Protein AF-0000000084924420 (afdb_homodimer)

Radius of gyration: 28.06 Å; Cα contacts (8 Å, |Δi|>4): 2067; chains: 2; bounding box: 73×85×57 Å

Sequence (838 aa):
MILTEQNGKTCLRNICFEELAARYGTPFYLYDLDKVKEKCAAVRKAFGDSLELLYAVKANPNRELLAAMRGEVDGLDIASAGELERALETGYDAGCISFAGPGKTRDELRRSLEAGVGCISVESLRELNDLRDLVRAGSHRAYILVRVNPQLLIRDFAVKMGGKASQFGIDEEELPSALDFIKANADAFDFKGIHIYAGTQCLNEEALAQNLANTLAIAARITTDYGMECRVINIGGGLGVSYYEEHPGLDLDKLALLFRAEFDRYREATGTKPRILLELGRFLVAEAGIYVTRVVSEKLSRGEQFYVLDGGMNHHLSASGNLGMTIRKNYLVRNLSRPGAERIICTLVGPLCTPLDLMGKGVTVEVPEVGDLVGFLNSGSYGYSASPLLFLGHGEPCELLVEGKDVRPCRLMGEMGSRMILTEQNGKTCLRNICFEELAARYGTPFYLYDLDKVKEKCAAVRKAFGDSLELLYAVKANPNRELLAAMRGEVDGLDIASAGELERALETGYDAGCISFAGPGKTRDELRRSLEAGVGCISVESLRELNDLRDLVRAGSHRAYILVRVNPQLLIRDFAVKMGGKASQFGIDEEELPSALDFIKANADAFDFKGIHIYAGTQCLNEEALAQNLANTLAIAARITTDYGMECRVINIGGGLGVSYYEEHPGLDLDKLALLFRAEFDRYREATGTKPRILLELGRFLVAEAGIYVTRVVSEKLSRGEQFYVLDGGMNHHLSASGNLGMTIRKNYLVRNLSRPGAERIICTLVGPLCTPLDLMGKGVTVEVPEVGDLVGFLNSGSYGYSASPLLFLGHGEPCELLVEGKDVRPCRLMGEMGSR

Nearest PDB structures (foldseek):
  1twi-assembly1_A  TM=9.192E-01  e=1.512E-38  Methanocaldococcus jannaschii
  1tuf-assembly1_A  TM=9.210E-01  e=4.142E-37  Methanocaldococcus jannaschii
  3c5q-assembly1_A-2  TM=9.259E-01  e=2.559E-37  unclassified
  2o0t-assembly2_D  TM=9.088E-01  e=4.808E-35  Mycobacterium tuberculosis H37Rv
  4xg1-assembly2_D  TM=8.811E-01  e=2.038E-34  Psychromonas ingrahamii 37

Secondary structure (DSSP, 8-state):
--EEEETTEEEETTEEHHHHHHHH-SSEEEEEHHHHHHHHHHHHHHHGGGSEEEEEGGG---HHHHHHTBTTBSEEEESSHHHHHHHHHTT--GGGEEE--TT--HHHHHHHHHHT-SEEEE-SHHHHHHHHHHHHTTPPPEEEEEEEE-SPPPTTSSEE-SSSS-SSSEEGGGHHHHHHHHHHTTTTEEEEEEE---EE-B--HHHHHHHHHHHHHHHHHHHHHH----SEEE----B----STT-----HHHHHHHHHHHHHHHHHHHS--PEEEEEESHHHHGGGEEEEEEEEEEEEETTEEEEEES--TTT-TGGGTTTT-SS--PPPEEESSSTTPPEEEEEEE-SSSSTT-EEEEEEEEEPP-TT-EEEESS-SSSSGGGS-TTGGGPPPPEEEEEETTEEEEEE-TT--S--/---EEETTEEEETTEEHHHHHHHH-SSEEEEEHHHHHHHHHHHHHHHGGGSEEEEEGGG---HHHHHHTBTTBSEEEESSHHHHHHHHHTT--GGGEEE--TT--HHHHHHHHHHT-SEEEE-SHHHHHHHHHHHHTTPPPEEEEEEEE-SPPPTTSSEE-SSSS-SSSEEGGGHHHHHHHHHHTTTTEEEEEEE---EE-B--HHHHHHHHHHHHHHHHHHHHHH----SEEE----B----STT-----HHHHHHHHHHHHHHHHHHHS--PEEEEEESHHHHGGGEEEEEEEEEEEEETTEEEEEES--TTT-TGGGT-SS-SS--PPPEEESSSTTPPEEEEEEE-SSSSTT-EEEEEEEEEPP-TT-EEEESS-SSSSGGGS-TTGGGPPPPEEEEEETTEEEEEE-TT--S--

Structure (mmCIF, N/CA/C/O backbone):
data_AF-0000000084924420-model_v1
#
loop_
_entity.id
_entity.type
_entity.pdbx_description
1 polymer 'Decarboxylase, BtrK-related protein'
#
loop_
_atom_site.group_PDB
_atom_site.id
_atom_site.type_symbol
_atom_site.label_atom_id
_atom_site.label_alt_id
_atom_site.label_comp_id
_atom_site.label_asym_id
_atom_site.label_entity_id
_atom_site.label_seq_id
_atom_site.pdbx_PDB_ins_code
_atom_site.Cartn_x
_atom_site.Cartn_y
_atom_site.Cartn_z
_atom_site.occupancy
_atom_site.B_iso_or_equiv
_atom_site.auth_seq_id
_atom_site.auth_comp_id
_atom_site.auth_asym_id
_atom_site.auth_atom_id
_atom_site.pdbx_PDB_model_num
ATOM 1 N N . MET A 1 1 ? -23.094 6.566 7.324 1 85.88 1 MET A N 1
ATOM 2 C CA . MET A 1 1 ? -24.031 6.391 6.223 1 85.88 1 MET A CA 1
ATOM 3 C C . MET A 1 1 ? -25.25 5.609 6.672 1 85.88 1 MET A C 1
ATOM 5 O O . MET A 1 1 ? -25.125 4.586 7.348 1 85.88 1 MET A O 1
ATOM 9 N N . ILE A 1 2 ? -26.406 6.219 6.387 1 85.69 2 ILE A N 1
ATOM 10 C CA . ILE A 1 2 ? -27.641 5.527 6.746 1 85.69 2 ILE A CA 1
ATOM 11 C C . ILE A 1 2 ? -28.141 4.711 5.559 1 85.69 2 ILE A C 1
ATOM 13 O O . ILE A 1 2 ? -28.562 5.27 4.539 1 85.69 2 ILE A O 1
ATOM 17 N N . LEU A 1 3 ? -28.047 3.426 5.742 1 92.88 3 LEU A N 1
ATOM 18 C CA . LEU A 1 3 ? -28.484 2.516 4.695 1 92.88 3 LEU A CA 1
ATOM 19 C C . LEU A 1 3 ? -29.906 2.033 4.957 1 92.88 3 LEU A C 1
ATOM 21 O O . LEU A 1 3 ? -30.297 1.835 6.109 1 92.88 3 LEU A O 1
ATOM 25 N N . THR A 1 4 ? -30.656 1.989 3.922 1 93.12 4 THR A N 1
ATOM 26 C CA . THR A 1 4 ? -32.031 1.531 4.023 1 93.12 4 THR A CA 1
ATOM 27 C C . THR A 1 4 ? -32.281 0.308 3.143 1 93.12 4 THR A C 1
ATOM 29 O O . THR A 1 4 ? -31.438 -0.006 2.279 1 93.12 4 THR A O 1
ATOM 32 N N . GLU A 1 5 ? -33.312 -0.386 3.482 1 93.44 5 GLU A N 1
ATOM 33 C CA . GLU A 1 5 ? -33.688 -1.537 2.676 1 93.44 5 GLU A CA 1
ATOM 34 C C . GLU A 1 5 ? -34.906 -1.211 1.803 1 93.44 5 GLU A C 1
ATOM 36 O O . GLU A 1 5 ? -35.875 -0.63 2.277 1 93.44 5 GLU A O 1
ATOM 41 N N . GLN A 1 6 ? -34.75 -1.43 0.55 1 91.56 6 GLN A N 1
ATOM 42 C CA . GLN A 1 6 ? -35.844 -1.287 -0.403 1 91.56 6 GLN A CA 1
ATOM 43 C C . GLN A 1 6 ? -35.969 -2.523 -1.288 1 91.56 6 GLN A C 1
ATOM 45 O O . GLN A 1 6 ? -35.062 -2.844 -2.049 1 91.56 6 GLN A O 1
ATOM 50 N N . ASN A 1 7 ? -37.094 -3.207 -1.279 1 89.94 7 ASN A N 1
ATOM 51 C CA . ASN A 1 7 ? -37.375 -4.391 -2.092 1 89.94 7 ASN A CA 1
ATOM 52 C C . ASN A 1 7 ? -36.281 -5.453 -1.899 1 89.94 7 ASN A C 1
ATOM 54 O O . ASN A 1 7 ? -35.781 -6 -2.873 1 89.94 7 ASN A O 1
ATOM 58 N N . GLY A 1 8 ? -35.844 -5.59 -0.694 1 90.19 8 GLY A N 1
ATOM 59 C CA . GLY A 1 8 ? -34.906 -6.648 -0.356 1 90.19 8 GLY A CA 1
ATOM 60 C C . GLY A 1 8 ? -33.469 -6.305 -0.718 1 90.19 8 GLY A C 1
ATOM 61 O O . GLY A 1 8 ? -32.594 -7.184 -0.737 1 90.19 8 GLY A O 1
ATOM 62 N N . LYS A 1 9 ? -33.281 -5.047 -1.091 1 92.94 9 LYS A N 1
ATOM 63 C CA . LYS A 1 9 ? -31.922 -4.586 -1.437 1 92.94 9 LYS A CA 1
ATOM 64 C C . LYS A 1 9 ? -31.516 -3.4 -0.57 1 92.94 9 LYS A C 1
ATOM 66 O O . LYS A 1 9 ? -32.344 -2.621 -0.13 1 92.94 9 LYS A O 1
ATOM 71 N N . THR A 1 10 ? -30.234 -3.354 -0.32 1 96.88 10 THR A N 1
ATOM 72 C CA . THR A 1 10 ? -29.719 -2.24 0.474 1 96.88 10 THR A CA 1
ATOM 73 C C . THR A 1 10 ? -29.516 -1.005 -0.397 1 96.88 10 THR A C 1
ATOM 75 O O . THR A 1 10 ? -28.969 -1.099 -1.495 1 96.88 10 THR A O 1
ATOM 78 N N . CYS A 1 11 ? -29.969 0.089 0.058 1 96.81 11 CYS A N 1
ATOM 79 C CA . CYS A 1 11 ? -29.891 1.344 -0.682 1 96.81 11 CYS A CA 1
ATOM 80 C C . CYS A 1 11 ? -29.406 2.479 0.213 1 96.81 11 CYS A C 1
ATOM 82 O O . CYS A 1 11 ? -29.469 2.373 1.439 1 96.81 11 CYS A O 1
ATOM 84 N N . LEU A 1 12 ? -28.766 3.396 -0.327 1 95.88 12 LEU A N 1
ATOM 85 C CA . LEU A 1 12 ? -28.547 4.715 0.264 1 95.88 12 LEU A CA 1
ATOM 86 C C . LEU A 1 12 ? -29.547 5.727 -0.287 1 95.88 12 LEU A C 1
ATOM 88 O O . LEU A 1 12 ? -29.469 6.117 -1.453 1 95.88 12 LEU A O 1
ATOM 92 N N . ARG A 1 13 ? -30.469 5.965 0.633 1 90.38 13 ARG A N 1
ATOM 93 C CA . ARG A 1 13 ? -31.641 6.727 0.201 1 90.38 13 ARG A CA 1
ATOM 94 C C . ARG A 1 13 ? -32.406 5.984 -0.891 1 90.38 13 ARG A C 1
ATOM 96 O O . ARG A 1 13 ? -33 4.938 -0.634 1 90.38 13 ARG A O 1
ATOM 103 N N . ASN A 1 14 ? -32.344 6.211 -2.146 1 88.38 14 ASN A N 1
ATOM 104 C CA . ASN A 1 14 ? -33.062 5.52 -3.221 1 88.38 14 ASN A CA 1
ATOM 105 C C . ASN A 1 14 ? -32.094 4.988 -4.273 1 88.38 14 ASN A C 1
ATOM 107 O O . ASN A 1 14 ? -32.5 4.562 -5.352 1 88.38 14 ASN A O 1
ATOM 111 N N . ILE A 1 15 ? -30.953 5.055 -3.848 1 94.06 15 ILE A N 1
ATOM 112 C CA . ILE A 1 15 ? -29.938 4.539 -4.758 1 94.06 15 ILE A CA 1
ATOM 113 C C . ILE A 1 15 ? -29.531 3.131 -4.328 1 94.06 15 ILE A C 1
ATOM 115 O O . ILE A 1 15 ? -28.797 2.961 -3.346 1 94.06 15 ILE A O 1
ATOM 119 N N . CYS A 1 16 ? -29.953 2.18 -5.105 1 96 16 CYS A N 1
ATOM 120 C CA . CYS A 1 16 ? -29.672 0.794 -4.746 1 96 16 CYS A CA 1
ATOM 121 C C . CYS A 1 16 ? -28.266 0.394 -5.172 1 96 16 CYS A C 1
ATOM 123 O O . CYS A 1 16 ? -27.875 0.627 -6.312 1 96 16 CYS A O 1
ATOM 125 N N . PHE A 1 17 ? -27.516 -0.264 -4.293 1 98 17 PHE A N 1
ATOM 126 C CA . PHE A 1 17 ? -26.141 -0.636 -4.562 1 98 17 PHE A CA 1
ATOM 127 C C . PHE A 1 17 ? -26.047 -1.618 -5.723 1 98 17 PHE A C 1
ATOM 129 O O . PHE A 1 17 ? -25.094 -1.595 -6.496 1 98 17 PHE A O 1
ATOM 136 N N . GLU A 1 18 ? -27.031 -2.494 -5.883 1 97.62 18 GLU A N 1
ATOM 137 C CA . GLU A 1 18 ? -27.047 -3.436 -6.996 1 97.62 18 GLU A CA 1
ATOM 138 C C . GLU A 1 18 ? -27.109 -2.707 -8.336 1 97.62 18 GLU A C 1
ATOM 140 O O . GLU A 1 18 ? -26.516 -3.154 -9.32 1 97.62 18 GLU A O 1
ATOM 145 N N . GLU A 1 19 ? -27.859 -1.617 -8.312 1 96.12 19 GLU A N 1
ATOM 146 C CA . GLU A 1 19 ? -27.953 -0.823 -9.531 1 96.12 19 GLU A CA 1
ATOM 147 C C . GLU A 1 19 ? -26.625 -0.142 -9.852 1 96.12 19 GLU A C 1
ATOM 149 O O . GLU A 1 19 ? -26.234 -0.049 -11.016 1 96.12 19 GLU A O 1
ATOM 154 N N . LEU A 1 20 ? -25.953 0.389 -8.828 1 97.06 20 LEU A N 1
ATOM 155 C CA . LEU A 1 20 ? -24.641 0.99 -9.023 1 97.06 20 LEU A CA 1
ATOM 156 C C . LEU A 1 20 ? -23.641 -0.037 -9.555 1 97.06 20 LEU A C 1
ATOM 158 O O . LEU A 1 20 ? -22.875 0.251 -10.484 1 97.06 20 LEU A O 1
ATOM 162 N N . ALA A 1 21 ? -23.688 -1.227 -8.977 1 97.56 21 ALA A N 1
ATOM 163 C CA . ALA A 1 21 ? -22.781 -2.289 -9.398 1 97.56 21 ALA A CA 1
ATOM 164 C C . ALA A 1 21 ? -23.047 -2.689 -10.852 1 97.56 21 ALA A C 1
ATOM 166 O O . ALA A 1 21 ? -22.109 -2.998 -11.594 1 97.56 21 ALA A O 1
ATOM 167 N N . ALA A 1 22 ? -24.312 -2.76 -11.227 1 96.69 22 ALA A N 1
ATOM 168 C CA . ALA A 1 22 ? -24.672 -3.105 -12.602 1 96.69 22 ALA A CA 1
ATOM 169 C C . ALA A 1 22 ? -24.156 -2.059 -13.586 1 96.69 22 ALA A C 1
ATOM 171 O O . ALA A 1 22 ? -23.734 -2.395 -14.688 1 96.69 22 ALA A O 1
ATOM 172 N N . ARG A 1 23 ? -24.203 -0.811 -13.188 1 95.44 23 ARG A N 1
ATOM 173 C CA . ARG A 1 23 ? -23.875 0.299 -14.07 1 95.44 23 ARG A CA 1
ATOM 174 C C . ARG A 1 23 ? -22.359 0.518 -14.117 1 95.44 23 ARG A C 1
ATOM 176 O O . ARG A 1 23 ? -21.797 0.789 -15.18 1 95.44 23 ARG A O 1
ATOM 183 N N . TYR A 1 24 ? -21.625 0.399 -12.969 1 95.38 24 TYR A N 1
ATOM 184 C CA . TYR A 1 24 ? -20.25 0.852 -12.883 1 95.38 24 TYR A CA 1
ATOM 185 C C . TYR A 1 24 ? -19.297 -0.319 -12.633 1 95.38 24 TYR A C 1
ATOM 187 O O . TYR A 1 24 ? -18.078 -0.17 -12.719 1 95.38 24 TYR A O 1
ATOM 195 N N . GLY A 1 25 ? -19.875 -1.537 -12.383 1 95.62 25 GLY A N 1
ATOM 196 C CA . GLY A 1 25 ? -19.047 -2.682 -12.047 1 95.62 25 GLY A CA 1
ATOM 197 C C . GLY A 1 25 ? -18.547 -2.652 -10.617 1 95.62 25 GLY A C 1
ATOM 198 O O . GLY A 1 25 ? -18.844 -1.725 -9.867 1 95.62 25 GLY A O 1
ATOM 199 N N . THR A 1 26 ? -17.969 -3.646 -10.141 1 97.06 26 THR A N 1
ATOM 200 C CA . THR A 1 26 ? -17.281 -3.764 -8.859 1 97.06 26 THR A CA 1
ATOM 201 C C . THR A 1 26 ? -15.797 -4.074 -9.07 1 97.06 26 THR A C 1
ATOM 203 O O . THR A 1 26 ? -15.414 -4.617 -10.109 1 97.06 26 THR A O 1
ATOM 206 N N . PRO A 1 27 ? -14.984 -3.682 -8.109 1 97.69 27 PRO A N 1
ATOM 207 C CA . PRO A 1 27 ? -15.297 -2.973 -6.863 1 97.69 27 PRO A CA 1
ATOM 208 C C . PRO A 1 27 ? -15.453 -1.467 -7.066 1 97.69 27 PRO A C 1
ATOM 210 O O . PRO A 1 27 ? -15.016 -0.929 -8.086 1 97.69 27 PRO A O 1
ATOM 213 N N . PHE A 1 28 ? -16.125 -0.793 -6.145 1 98.12 28 PHE A N 1
ATOM 214 C CA . PHE A 1 28 ? -16.172 0.664 -6.203 1 98.12 28 PHE A CA 1
ATOM 215 C C . PHE A 1 28 ? -16.266 1.259 -4.805 1 98.12 28 PHE A C 1
ATOM 217 O O . PHE A 1 28 ? -16.688 0.58 -3.861 1 98.12 28 PHE A O 1
ATOM 224 N N . TYR A 1 29 ? -15.766 2.484 -4.664 1 98.25 29 TYR A N 1
ATOM 225 C CA . TYR A 1 29 ? -16.047 3.344 -3.518 1 98.25 29 TYR A CA 1
ATOM 226 C C . TYR A 1 29 ? -17.25 4.242 -3.797 1 98.25 29 TYR A C 1
ATOM 228 O O . TYR A 1 29 ? -17.406 4.754 -4.91 1 98.25 29 TYR A O 1
ATOM 236 N N . LEU A 1 30 ? -18.062 4.41 -2.846 1 97.94 30 LEU A N 1
ATOM 237 C CA . LEU A 1 30 ? -19.125 5.418 -2.889 1 97.94 30 LEU A CA 1
ATOM 238 C C . LEU A 1 30 ? -18.969 6.422 -1.754 1 97.94 30 LEU A C 1
ATOM 240 O O . LEU A 1 30 ? -18.953 6.043 -0.581 1 97.94 30 LEU A O 1
ATOM 244 N N . TYR A 1 31 ? -18.812 7.699 -2.098 1 97.69 31 TYR A N 1
ATOM 245 C CA . TYR A 1 31 ? -18.672 8.773 -1.125 1 97.69 31 TYR A CA 1
ATOM 246 C C . TYR A 1 31 ? -19.938 9.617 -1.053 1 97.69 31 TYR A C 1
ATOM 248 O O . TYR A 1 31 ? -20.391 10.156 -2.064 1 97.69 31 TYR A O 1
ATOM 256 N N . ASP A 1 32 ? -20.453 9.75 0.12 1 97.56 32 ASP A N 1
ATOM 257 C CA . ASP A 1 32 ? -21.688 10.5 0.37 1 97.56 32 ASP A CA 1
ATOM 258 C C . ASP A 1 32 ? -21.375 11.945 0.763 1 97.56 32 ASP A C 1
ATOM 260 O O . ASP A 1 32 ? -21.125 12.234 1.934 1 97.56 32 ASP A O 1
ATOM 264 N N . LEU A 1 33 ? -21.594 12.852 -0.138 1 96.56 33 LEU A N 1
ATOM 265 C CA . LEU A 1 33 ? -21.234 14.25 0.097 1 96.56 33 LEU A CA 1
ATOM 266 C C . LEU A 1 33 ? -22.156 14.875 1.137 1 96.56 33 LEU A C 1
ATOM 268 O O . LEU A 1 33 ? -21.75 15.773 1.873 1 96.56 33 LEU A O 1
ATOM 272 N N . ASP A 1 34 ? -23.391 14.414 1.189 1 96.69 34 ASP A N 1
ATOM 273 C CA . ASP A 1 34 ? -24.297 14.93 2.201 1 96.69 34 ASP A CA 1
ATOM 274 C C . ASP A 1 34 ? -23.797 14.617 3.609 1 96.69 34 ASP A C 1
ATOM 276 O O . ASP A 1 34 ? -23.906 15.445 4.512 1 96.69 34 ASP A O 1
ATOM 280 N N . LYS A 1 35 ? -23.297 13.453 3.756 1 97 35 LYS A N 1
ATOM 281 C CA . LYS A 1 35 ? -22.75 13.062 5.055 1 97 35 LYS A CA 1
ATOM 282 C C . LYS A 1 35 ? -21.516 13.898 5.406 1 97 35 LYS A C 1
ATOM 284 O O . LYS A 1 35 ? -21.328 14.273 6.566 1 97 35 LYS A O 1
ATOM 289 N N . VAL A 1 36 ? -20.656 14.172 4.461 1 97.75 36 VAL A N 1
ATOM 290 C CA . VAL A 1 36 ? -19.484 15.023 4.68 1 97.75 36 VAL A CA 1
ATOM 291 C C . VAL A 1 36 ? -19.922 16.406 5.141 1 97.75 36 VAL A C 1
ATOM 293 O O . VAL A 1 36 ? -19.406 16.938 6.121 1 97.75 36 VAL A O 1
ATOM 296 N N . LYS A 1 37 ? -20.906 16.953 4.461 1 97.25 37 LYS A N 1
ATOM 297 C CA . LYS A 1 37 ? -21.438 18.281 4.812 1 97.25 37 LYS A CA 1
ATOM 298 C C . LYS A 1 37 ? -22.047 18.266 6.211 1 97.25 37 LYS A C 1
ATOM 300 O O . LYS A 1 37 ? -21.906 19.234 6.965 1 97.25 37 LYS A O 1
ATOM 305 N N . GLU A 1 38 ? -22.719 17.188 6.477 1 97.06 38 GLU A N 1
ATOM 306 C CA . GLU A 1 38 ? -23.297 17.031 7.809 1 97.06 38 GLU A CA 1
ATOM 307 C C . GLU A 1 38 ? -22.219 17.062 8.891 1 97.06 38 GLU A C 1
ATOM 309 O O . GLU A 1 38 ? -22.391 17.688 9.93 1 97.06 38 GLU A O 1
ATOM 314 N N . LYS A 1 39 ? -21.125 16.359 8.664 1 97.19 39 LYS A N 1
ATOM 315 C CA . LYS A 1 39 ? -20.031 16.328 9.617 1 97.19 39 LYS A CA 1
ATOM 316 C C . LYS A 1 39 ? -19.406 17.703 9.789 1 97.19 39 LYS A C 1
ATOM 318 O O . LYS A 1 39 ? -19.109 18.125 10.914 1 97.19 39 LYS A O 1
ATOM 323 N N . CYS A 1 40 ? -19.203 18.391 8.703 1 97.88 40 CYS A N 1
ATOM 324 C CA . CYS A 1 40 ? -18.672 19.75 8.758 1 97.88 40 CYS A CA 1
ATOM 325 C C . CYS A 1 40 ? -19.594 20.672 9.547 1 97.88 40 CYS A C 1
ATOM 327 O O . CYS A 1 40 ? -19.141 21.438 10.391 1 97.88 40 CYS A O 1
ATOM 329 N N . ALA A 1 41 ? -20.875 20.531 9.289 1 97.56 41 ALA A N 1
ATOM 330 C CA . ALA A 1 41 ? -21.875 21.359 9.969 1 97.56 41 ALA A CA 1
ATOM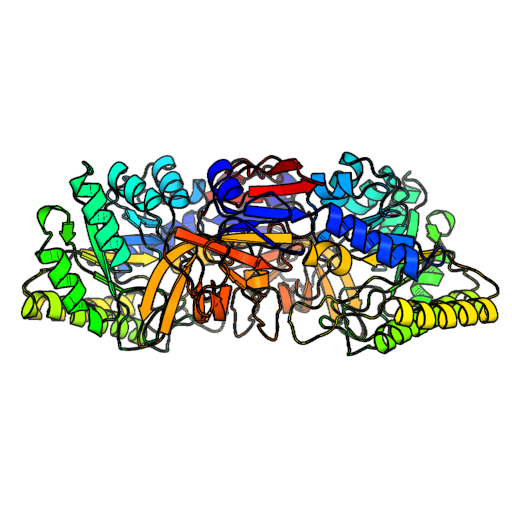 331 C C . ALA A 1 41 ? -21.875 21.078 11.469 1 97.56 41 ALA A C 1
ATOM 333 O O . ALA A 1 41 ? -22.047 22 12.273 1 97.56 41 ALA A O 1
ATOM 334 N N . ALA A 1 42 ? -21.703 19.828 11.789 1 97.12 42 ALA A N 1
ATOM 335 C CA . ALA A 1 42 ? -21.672 19.469 13.203 1 97.12 42 ALA A CA 1
ATOM 336 C C . ALA A 1 42 ? -20.484 20.125 13.914 1 97.12 42 ALA A C 1
ATOM 338 O O . ALA A 1 42 ? -20.625 20.609 15.039 1 97.12 42 ALA A O 1
ATOM 339 N N . VAL A 1 43 ? -19.344 20.141 13.305 1 97.44 43 VAL A N 1
ATOM 340 C CA . VAL A 1 43 ? -18.156 20.766 13.875 1 97.44 43 VAL A CA 1
ATOM 341 C C . VAL A 1 43 ? -18.391 22.281 14.016 1 97.44 43 VAL A C 1
ATOM 343 O O . VAL A 1 43 ? -18.094 22.859 15.062 1 97.44 43 VAL A O 1
ATOM 346 N N . ARG A 1 44 ? -18.984 22.859 13.016 1 96.62 44 ARG A N 1
ATOM 347 C CA . ARG A 1 44 ? -19.25 24.281 13.031 1 96.62 44 ARG A CA 1
ATOM 348 C C . ARG A 1 44 ? -20.234 24.641 14.141 1 96.62 44 ARG A C 1
ATOM 350 O O . ARG A 1 44 ? -20.078 25.656 14.812 1 96.62 44 ARG A O 1
ATOM 357 N N . LYS A 1 45 ? -21.219 23.828 14.242 1 97.19 45 LYS A N 1
ATOM 358 C CA . LYS A 1 45 ? -22.219 24.047 15.273 1 97.19 45 LYS A CA 1
ATOM 359 C C . LYS A 1 45 ? -21.609 23.969 16.672 1 97.19 45 LYS A C 1
ATOM 361 O O . LYS A 1 45 ? -21.922 24.797 17.531 1 97.19 45 LYS A O 1
ATOM 366 N N . ALA A 1 46 ? -20.781 23.016 16.828 1 97.31 46 ALA A N 1
ATOM 367 C CA . ALA A 1 46 ? -20.203 22.781 18.156 1 97.31 46 ALA A CA 1
ATOM 368 C C . ALA A 1 46 ? -19.203 23.875 18.531 1 97.31 46 ALA A C 1
ATOM 370 O O . ALA A 1 46 ? -19.234 24.375 19.641 1 97.31 46 ALA A O 1
ATOM 371 N N . PHE A 1 47 ? -18.344 24.281 17.609 1 96.38 47 PHE A N 1
ATOM 372 C CA . PHE A 1 47 ? -17.203 25.125 17.953 1 96.38 47 PHE A CA 1
ATOM 373 C C . PHE A 1 47 ? -17.438 26.562 17.531 1 96.38 47 PHE A C 1
ATOM 375 O O . PHE A 1 47 ? -16.781 27.484 18.031 1 96.38 47 PHE A O 1
ATOM 382 N N . GLY A 1 48 ? -18.328 26.734 16.578 1 92.06 48 GLY A N 1
ATOM 383 C CA . GLY A 1 48 ? -18.625 28.062 16.094 1 92.06 48 GLY A CA 1
ATOM 384 C C . GLY A 1 48 ? -17.406 28.781 15.508 1 92.06 48 GLY A C 1
ATOM 385 O O . GLY A 1 48 ? -16.656 28.188 14.742 1 92.06 48 GLY A O 1
ATOM 386 N N . ASP A 1 49 ? -17.266 30.016 15.867 1 91.44 49 ASP A N 1
ATOM 387 C CA . ASP A 1 49 ? -16.203 30.828 15.305 1 91.44 49 ASP A CA 1
ATOM 388 C C . ASP A 1 49 ? -14.922 30.703 16.141 1 91.44 49 ASP A C 1
ATOM 390 O O . ASP A 1 49 ? -13.938 31.406 15.883 1 91.44 49 ASP A O 1
ATOM 394 N N . SER A 1 50 ? -14.969 29.797 17.031 1 92.75 50 SER A N 1
ATOM 395 C CA . SER A 1 50 ? -13.82 29.641 17.906 1 92.75 50 SER A CA 1
ATOM 396 C C . SER A 1 50 ? -12.656 28.969 17.188 1 92.75 50 SER A C 1
ATOM 398 O O . SER A 1 50 ? -11.516 29.016 17.672 1 92.75 50 SER A O 1
ATOM 400 N N . LEU A 1 51 ? -12.961 28.297 16.125 1 95.25 51 LEU A N 1
ATOM 401 C CA . LEU A 1 51 ? -11.867 27.703 15.359 1 95.25 51 LEU A CA 1
ATOM 402 C C . LEU A 1 51 ? -12.188 27.688 13.867 1 95.25 51 LEU A C 1
ATOM 404 O O . LEU A 1 51 ? -13.344 27.828 13.477 1 95.25 51 LEU A O 1
ATOM 408 N N . GLU A 1 52 ? -11.148 27.641 13.047 1 97.31 52 GLU A N 1
ATOM 409 C CA . GLU A 1 52 ? -11.227 27.422 11.609 1 97.31 52 GLU A CA 1
ATOM 410 C C . GLU A 1 52 ? -11.008 25.938 11.273 1 97.31 52 GLU A C 1
ATOM 412 O O . GLU A 1 52 ? -10.133 25.297 11.844 1 97.31 52 GLU A O 1
ATOM 417 N N . LEU A 1 53 ? -11.867 25.453 10.406 1 98.31 53 LEU A N 1
ATOM 418 C CA . LEU A 1 53 ? -11.82 24.047 10.031 1 98.31 53 LEU A CA 1
ATOM 419 C C . LEU A 1 53 ? -11.062 23.859 8.719 1 98.31 53 LEU A C 1
ATOM 421 O O . LEU A 1 53 ? -11.477 24.359 7.68 1 98.31 53 LEU A O 1
ATOM 425 N N . LEU A 1 54 ? -9.938 23.203 8.75 1 98.44 54 LEU A N 1
ATOM 426 C CA . LEU A 1 54 ? -9.211 22.766 7.566 1 98.44 54 LEU A CA 1
ATOM 427 C C . LEU A 1 54 ? -9.453 21.297 7.281 1 98.44 54 LEU A C 1
ATOM 429 O O . LEU A 1 54 ? -9.516 20.484 8.203 1 98.44 54 LEU A O 1
ATOM 433 N N . TYR A 1 55 ? -9.594 20.984 6.062 1 98.56 55 TYR A N 1
ATOM 434 C CA . TYR A 1 55 ? -9.656 19.578 5.672 1 98.56 55 TYR A CA 1
ATOM 435 C C . TYR A 1 55 ? -8.266 19.031 5.383 1 98.56 55 TYR A C 1
ATOM 437 O O . TYR A 1 55 ? -7.516 19.609 4.594 1 98.56 55 TYR A O 1
ATOM 445 N N . ALA A 1 56 ? -7.895 17.953 6.086 1 98.12 56 ALA A N 1
ATOM 446 C CA . ALA A 1 56 ? -6.641 17.266 5.797 1 98.12 56 ALA A CA 1
ATOM 447 C C . ALA A 1 56 ? -6.754 16.438 4.52 1 98.12 56 ALA A C 1
ATOM 449 O O . ALA A 1 56 ? -7.312 15.336 4.535 1 98.12 56 ALA A O 1
ATOM 450 N N . VAL A 1 57 ? -6.102 16.828 3.465 1 98 57 VAL A N 1
ATOM 451 C CA . VAL A 1 57 ? -6.297 16.297 2.117 1 98 57 VAL A CA 1
ATOM 452 C C . VAL A 1 57 ? -5.871 14.836 2.068 1 98 57 VAL A C 1
ATOM 454 O O . VAL A 1 57 ? -6.469 14.031 1.348 1 98 57 VAL A O 1
ATOM 457 N N . LYS A 1 58 ? -4.914 14.445 2.887 1 96.38 58 LYS A N 1
ATOM 458 C CA . LYS A 1 58 ? -4.324 13.109 2.834 1 96.38 58 LYS A CA 1
ATOM 459 C C . LYS A 1 58 ? -5.363 12.039 3.143 1 96.38 58 LYS A C 1
ATOM 461 O O . LYS A 1 58 ? -5.203 10.883 2.748 1 96.38 58 LYS A O 1
ATOM 466 N N . ALA A 1 59 ? -6.449 12.391 3.85 1 96.69 59 ALA A N 1
ATOM 467 C CA . ALA A 1 59 ? -7.473 11.414 4.207 1 96.69 59 ALA A CA 1
ATOM 468 C C . ALA A 1 59 ? -8.195 10.898 2.965 1 96.69 59 ALA A C 1
ATOM 470 O O . ALA A 1 59 ? -8.484 9.703 2.859 1 96.69 59 ALA A O 1
ATOM 471 N N . ASN A 1 60 ? -8.523 11.703 2.094 1 97.62 60 ASN A N 1
ATOM 472 C CA . ASN A 1 60 ? -9.141 11.43 0.805 1 97.62 60 ASN A CA 1
ATOM 473 C C . ASN A 1 60 ? -8.938 12.578 -0.179 1 97.62 60 ASN A C 1
ATOM 475 O O . ASN A 1 60 ? -9.68 13.555 -0.164 1 97.62 60 ASN A O 1
ATOM 479 N N . PRO A 1 61 ? -7.957 12.477 -1.048 1 97.12 61 PRO A N 1
ATOM 480 C CA . PRO A 1 61 ? -7.574 13.586 -1.919 1 97.12 61 PRO A CA 1
ATOM 481 C C . PRO A 1 61 ? -8.391 13.641 -3.209 1 97.12 61 PRO A C 1
ATOM 483 O O . PRO A 1 61 ? -8.008 14.336 -4.156 1 97.12 61 PRO A O 1
ATOM 486 N N . ASN A 1 62 ? -9.508 12.883 -3.256 1 95.56 62 ASN A N 1
ATOM 487 C CA . ASN A 1 62 ? -10.344 12.883 -4.457 1 95.56 62 ASN A CA 1
ATOM 488 C C . ASN A 1 62 ? -10.703 14.305 -4.883 1 95.56 62 ASN A C 1
ATOM 490 O O . ASN A 1 62 ? -11.234 15.078 -4.09 1 95.56 62 ASN A O 1
ATOM 494 N N . ARG A 1 63 ? -10.453 14.625 -6.121 1 94 63 ARG A N 1
ATOM 495 C CA . ARG A 1 63 ? -10.586 15.977 -6.645 1 94 63 ARG A CA 1
ATOM 496 C C . ARG A 1 63 ? -12.031 16.469 -6.531 1 94 63 ARG A C 1
ATOM 498 O O . ARG A 1 63 ? -12.273 17.609 -6.168 1 94 63 ARG A O 1
ATOM 505 N N . GLU A 1 64 ? -12.953 15.586 -6.859 1 94.25 64 GLU A N 1
ATOM 506 C CA . GLU A 1 64 ? -14.359 15.969 -6.82 1 94.25 64 GLU A CA 1
ATOM 507 C C . GLU A 1 64 ? -14.844 16.172 -5.387 1 94.25 64 GLU A C 1
ATOM 509 O O . GLU A 1 64 ? -15.672 17.031 -5.121 1 94.25 64 GLU A O 1
ATOM 514 N N . LEU A 1 65 ? -14.352 15.336 -4.527 1 95.19 65 LEU A N 1
ATOM 515 C CA . LEU A 1 65 ? -14.672 15.5 -3.111 1 95.19 65 LEU A CA 1
ATOM 516 C C . LEU A 1 65 ? -14.148 16.828 -2.582 1 95.19 65 LEU A C 1
ATOM 518 O O . LEU A 1 65 ? -14.867 17.562 -1.908 1 95.19 65 LEU A O 1
ATOM 522 N N . LEU A 1 66 ? -12.891 17.203 -2.955 1 95.88 66 LEU A N 1
ATOM 523 C CA . LEU A 1 66 ? -12.289 18.469 -2.535 1 95.88 66 LEU A CA 1
ATOM 524 C C . LEU A 1 66 ? -13.086 19.656 -3.064 1 95.88 66 LEU A C 1
ATOM 526 O O . LEU A 1 66 ? -13.359 20.609 -2.326 1 95.88 66 LEU A O 1
ATOM 530 N N . ALA A 1 67 ? -13.43 19.516 -4.316 1 95.12 67 ALA A N 1
ATOM 531 C CA . ALA A 1 67 ? -14.203 20.594 -4.934 1 95.12 67 ALA A CA 1
ATOM 532 C C . ALA A 1 67 ? -15.531 20.797 -4.223 1 95.12 67 ALA A C 1
ATOM 534 O O . ALA A 1 67 ? -15.938 21.938 -3.961 1 95.12 67 ALA A O 1
ATOM 535 N N . ALA A 1 68 ? -16.125 19.703 -3.861 1 92.38 68 ALA A N 1
ATOM 536 C CA . ALA A 1 68 ? -17.438 19.766 -3.238 1 92.38 68 ALA A CA 1
ATOM 537 C C . ALA A 1 68 ? -17.359 20.312 -1.815 1 92.38 68 ALA A C 1
ATOM 539 O O . ALA A 1 68 ? -18.328 20.844 -1.29 1 92.38 68 ALA A O 1
ATOM 540 N N . MET A 1 69 ? -16.234 20.188 -1.21 1 94.19 69 MET A N 1
ATOM 541 C CA . MET A 1 69 ? -16.062 20.594 0.181 1 94.19 69 MET A CA 1
ATOM 542 C C . MET A 1 69 ? -15.75 22.078 0.275 1 94.19 69 MET A C 1
ATOM 544 O O . MET A 1 69 ? -15.688 22.641 1.372 1 94.19 69 MET A O 1
ATOM 548 N N . ARG A 1 70 ? -15.594 22.594 -0.96 1 94.5 70 ARG A N 1
ATOM 549 C CA . ARG A 1 70 ? -15.312 24.031 -0.948 1 94.5 70 ARG A CA 1
ATOM 550 C C . ARG A 1 70 ? -16.453 24.812 -0.298 1 94.5 70 ARG A C 1
ATOM 552 O O . ARG A 1 70 ? -17.609 24.609 -0.634 1 94.5 70 ARG A O 1
ATOM 559 N N . GLY A 1 71 ? -16.281 25.594 0.595 1 93.31 71 GLY A N 1
ATOM 560 C CA . GLY A 1 71 ? -17.297 26.359 1.294 1 93.31 71 GLY A CA 1
ATOM 561 C C . GLY A 1 71 ? -17.719 25.734 2.609 1 93.31 71 GLY A C 1
ATOM 562 O O . GLY A 1 71 ? -18.328 26.391 3.447 1 93.31 71 GLY A O 1
ATOM 563 N N . GLU A 1 72 ? -17.438 24.375 2.666 1 96.81 72 GLU A N 1
ATOM 564 C CA . GLU A 1 72 ? -17.766 23.688 3.91 1 96.81 72 GLU A CA 1
ATOM 565 C C . GLU A 1 72 ? -16.641 23.812 4.926 1 96.81 72 GLU A C 1
ATOM 567 O O . GLU A 1 72 ? -16.859 23.672 6.129 1 96.81 72 GLU A O 1
ATOM 572 N N . VAL A 1 73 ? -15.453 24.031 4.453 1 97.88 73 VAL A N 1
ATOM 573 C CA . VAL A 1 73 ? -14.281 24.188 5.305 1 97.88 73 VAL A CA 1
ATOM 574 C C . VAL A 1 73 ? -13.617 25.531 5.031 1 97.88 73 VAL A C 1
ATOM 576 O O . VAL A 1 73 ? -13.922 26.188 4.035 1 97.88 73 VAL A O 1
ATOM 579 N N . ASP A 1 74 ? -12.758 25.938 5.898 1 98 74 ASP A N 1
ATOM 580 C CA . ASP A 1 74 ? -12.117 27.234 5.785 1 98 74 ASP A CA 1
ATOM 581 C C . ASP A 1 74 ? -10.82 27.156 4.973 1 98 74 ASP A C 1
ATOM 583 O O . ASP A 1 74 ? -10.289 28.172 4.535 1 98 74 ASP A O 1
ATOM 587 N N . GLY A 1 75 ? -10.336 25.984 4.715 1 98.12 75 GLY A N 1
ATOM 588 C CA . GLY A 1 75 ? -9.117 25.734 3.969 1 98.12 75 GLY A CA 1
ATOM 589 C C . GLY A 1 75 ? -8.703 24.281 3.955 1 98.12 75 GLY A C 1
ATOM 590 O O . GLY A 1 75 ? -9.531 23.391 4.199 1 98.12 75 GLY A O 1
ATOM 591 N N . LEU A 1 76 ? -7.426 24.062 3.52 1 98.56 76 LEU A N 1
ATOM 592 C CA . LEU A 1 76 ? -6.902 22.703 3.42 1 98.56 76 LEU A CA 1
ATOM 593 C C . LEU A 1 76 ? -5.578 22.578 4.168 1 98.56 76 LEU A C 1
ATOM 595 O O . LEU A 1 76 ? -4.844 23.562 4.309 1 98.56 76 LEU A O 1
ATOM 599 N N . ASP A 1 77 ? -5.367 21.484 4.746 1 98.38 77 ASP A N 1
ATOM 600 C CA . ASP A 1 77 ? -4.039 21.047 5.172 1 98.38 77 ASP A CA 1
ATOM 601 C C . ASP A 1 77 ? -3.438 20.062 4.172 1 98.38 77 ASP A C 1
ATOM 603 O O . ASP A 1 77 ? -4.047 19.031 3.859 1 98.38 77 ASP A O 1
ATOM 607 N N . ILE A 1 78 ? -2.258 20.391 3.641 1 98.44 78 ILE A N 1
ATOM 608 C CA . ILE A 1 78 ? -1.634 19.547 2.623 1 98.44 78 ILE A CA 1
ATOM 609 C C . ILE A 1 78 ? -0.266 19.078 3.111 1 98.44 78 ILE A C 1
ATOM 611 O O . ILE A 1 78 ? 0.256 19.594 4.105 1 98.44 78 ILE A O 1
ATOM 615 N N . ALA A 1 79 ? 0.284 18.047 2.348 1 96.94 79 ALA A N 1
ATOM 616 C CA . ALA A 1 79 ? 1.55 17.469 2.783 1 96.94 79 ALA A CA 1
ATOM 617 C C . ALA A 1 79 ? 2.51 17.312 1.609 1 96.94 79 ALA A C 1
ATOM 619 O O . ALA A 1 79 ? 3.564 16.688 1.745 1 96.94 79 ALA A O 1
ATOM 620 N N . SER A 1 80 ? 2.146 17.828 0.451 1 97.31 80 SER A N 1
ATOM 621 C CA . SER A 1 80 ? 2.998 17.688 -0.726 1 97.31 80 SER A CA 1
ATOM 622 C C . SER A 1 80 ? 2.635 18.719 -1.794 1 97.31 80 SER A C 1
ATOM 624 O O . SER A 1 80 ? 1.578 19.344 -1.723 1 97.31 80 SER A O 1
ATOM 626 N N . ALA A 1 81 ? 3.559 18.875 -2.73 1 96.81 81 ALA A N 1
ATOM 627 C CA . ALA A 1 81 ? 3.271 19.734 -3.879 1 96.81 81 ALA A CA 1
ATOM 628 C C . ALA A 1 81 ? 2.117 19.172 -4.707 1 96.81 81 ALA A C 1
ATOM 630 O O . ALA A 1 81 ? 1.328 19.938 -5.273 1 96.81 81 ALA A O 1
ATOM 631 N N . GLY A 1 82 ? 2.023 17.828 -4.762 1 96.06 82 GLY A N 1
ATOM 632 C CA . GLY A 1 82 ? 0.9 17.234 -5.469 1 96.06 82 GLY A CA 1
ATOM 633 C C . GLY A 1 82 ? -0.445 17.625 -4.887 1 96.06 82 GLY A C 1
ATOM 634 O O . GLY A 1 82 ? -1.38 17.938 -5.629 1 96.06 82 GLY A O 1
ATOM 635 N N . GLU A 1 83 ? -0.516 17.641 -3.627 1 97.5 83 GLU A N 1
ATOM 636 C CA . GLU A 1 83 ? -1.755 18.062 -2.977 1 97.5 83 GLU A CA 1
ATOM 637 C C . GLU A 1 83 ? -1.997 19.547 -3.154 1 97.5 83 GLU A C 1
ATOM 639 O O . GLU A 1 83 ? -3.145 20 -3.254 1 97.5 83 GLU A O 1
ATOM 644 N N . LEU A 1 84 ? -0.88 20.328 -3.158 1 98.12 84 LEU A N 1
ATOM 645 C CA . LEU A 1 84 ? -1.024 21.766 -3.434 1 98.12 84 LEU A CA 1
ATOM 646 C C . LEU A 1 84 ? -1.656 21.984 -4.801 1 98.12 84 LEU A C 1
ATOM 648 O O . LEU A 1 84 ? -2.619 22.75 -4.926 1 98.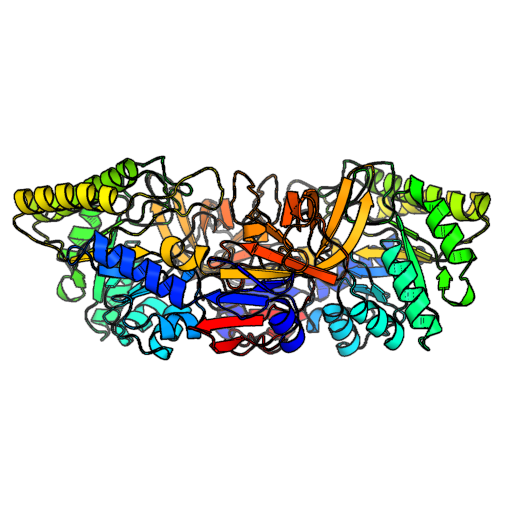12 84 LEU A O 1
ATOM 652 N N . GLU A 1 85 ? -1.138 21.281 -5.773 1 97.25 85 GLU A N 1
ATOM 653 C CA . GLU A 1 85 ? -1.663 21.453 -7.125 1 97.25 85 GLU A CA 1
ATOM 654 C C . GLU A 1 85 ? -3.127 21.031 -7.203 1 97.25 85 GLU A C 1
ATOM 656 O O . GLU A 1 85 ? -3.936 21.688 -7.859 1 97.25 85 GLU A O 1
ATOM 661 N N . ARG A 1 86 ? -3.449 19.984 -6.512 1 95.12 86 ARG A N 1
ATOM 662 C CA . ARG A 1 86 ? -4.832 19.516 -6.48 1 95.12 86 ARG A CA 1
ATOM 663 C C . ARG A 1 86 ? -5.742 20.578 -5.848 1 95.12 86 ARG A C 1
ATOM 665 O O . ARG A 1 86 ? -6.852 20.812 -6.332 1 95.12 86 ARG A O 1
ATOM 672 N N . ALA A 1 87 ? -5.258 21.125 -4.781 1 97.06 87 ALA A N 1
ATOM 673 C CA . ALA A 1 87 ? -6.012 22.172 -4.098 1 97.06 87 ALA A CA 1
ATOM 674 C C . ALA A 1 87 ? -6.254 23.359 -5.02 1 97.06 87 ALA A C 1
ATOM 676 O O . ALA A 1 87 ? -7.387 23.844 -5.145 1 97.06 87 ALA A O 1
ATOM 677 N N . LEU A 1 88 ? -5.199 23.797 -5.699 1 97.25 88 LEU A N 1
ATOM 678 C CA . LEU A 1 88 ? -5.297 24.938 -6.586 1 97.25 88 LEU A CA 1
ATOM 679 C C . LEU A 1 88 ? -6.211 24.641 -7.77 1 97.25 88 LEU A C 1
ATOM 681 O O . LEU A 1 88 ? -7.035 25.469 -8.148 1 97.25 88 LEU A O 1
ATOM 685 N N . GLU A 1 89 ? -6.121 23.453 -8.258 1 94.88 89 GLU A N 1
ATOM 686 C CA . GLU A 1 89 ? -6.934 23.031 -9.398 1 94.88 89 GLU A CA 1
ATOM 687 C C . GLU A 1 89 ? -8.414 23 -9.039 1 94.88 89 GLU A C 1
ATOM 689 O O . GLU A 1 89 ? -9.273 23.219 -9.898 1 94.88 89 GLU A O 1
ATOM 694 N N . THR A 1 90 ? -8.672 22.719 -7.809 1 94.69 90 THR A N 1
ATOM 695 C CA . THR A 1 90 ? -10.062 22.609 -7.375 1 94.69 90 THR A CA 1
ATOM 696 C C . THR A 1 90 ? -10.594 23.953 -6.902 1 94.69 90 THR A C 1
ATOM 698 O O . THR A 1 90 ? -11.719 24.047 -6.414 1 94.69 90 THR A O 1
ATOM 701 N N . GLY A 1 91 ? -9.773 25.016 -6.945 1 96.19 91 GLY A N 1
ATOM 702 C CA . GLY A 1 91 ? -10.273 26.375 -6.781 1 96.19 91 GLY A CA 1
ATOM 703 C C . GLY A 1 91 ? -9.977 26.953 -5.414 1 96.19 91 GLY A C 1
ATOM 704 O O . GLY A 1 91 ? -10.438 28.062 -5.09 1 96.19 91 GLY A O 1
ATOM 705 N N . TYR A 1 92 ? -9.234 26.328 -4.605 1 98 92 TYR A N 1
ATOM 706 C CA . TYR A 1 92 ? -8.891 26.875 -3.305 1 98 92 TYR A CA 1
ATOM 707 C C . TYR A 1 92 ? -7.848 27.984 -3.447 1 98 92 TYR A C 1
ATOM 709 O O . TYR A 1 92 ? -6.934 27.875 -4.27 1 98 92 TYR A O 1
ATOM 717 N N . ASP A 1 93 ? -8.047 28.969 -2.648 1 97.88 93 ASP A N 1
ATOM 718 C CA . ASP A 1 93 ? -7.02 30 -2.529 1 97.88 93 ASP A CA 1
ATOM 719 C C . ASP A 1 93 ? -5.816 29.484 -1.736 1 97.88 93 ASP A C 1
ATOM 721 O O . ASP A 1 93 ? -5.98 28.875 -0.68 1 97.88 93 ASP A O 1
ATOM 725 N N . ALA A 1 94 ? -4.625 29.719 -2.279 1 98.06 94 ALA A N 1
ATOM 726 C CA . ALA A 1 94 ? -3.41 29.234 -1.621 1 98.06 94 ALA A CA 1
ATOM 727 C C . ALA A 1 94 ? -3.283 29.828 -0.216 1 98.06 94 ALA A C 1
ATOM 729 O O . ALA A 1 94 ? -2.699 29.188 0.672 1 98.06 94 ALA A O 1
ATOM 730 N N . GLY A 1 95 ? -3.889 30.953 -0.013 1 98.19 95 GLY A N 1
ATOM 731 C CA . GLY A 1 95 ? -3.824 31.625 1.274 1 98.19 95 GLY A CA 1
ATOM 732 C C . GLY A 1 95 ? -4.543 30.875 2.377 1 98.19 95 GLY A C 1
ATOM 733 O O . GLY A 1 95 ? -4.316 31.141 3.561 1 98.19 95 GLY A O 1
ATOM 734 N N . CYS A 1 96 ? -5.418 29.969 2.031 1 97.81 96 CYS A N 1
ATOM 735 C CA . CYS A 1 96 ? -6.172 29.203 3.023 1 97.81 96 CYS A CA 1
ATOM 736 C C . CYS A 1 96 ? -5.578 27.812 3.211 1 97.81 96 CYS A C 1
ATOM 738 O O . CYS A 1 96 ? -6.219 26.938 3.791 1 97.81 96 CYS A O 1
ATOM 740 N N . ILE A 1 97 ? -4.363 27.625 2.703 1 98.44 97 ILE A N 1
ATOM 741 C CA . ILE A 1 97 ? -3.74 26.297 2.734 1 98.44 97 ILE A CA 1
ATOM 742 C C . ILE A 1 97 ? -2.621 26.281 3.773 1 98.44 97 ILE A C 1
ATOM 744 O O . ILE A 1 97 ? -1.845 27.234 3.875 1 98.44 97 ILE A O 1
ATOM 748 N N . SER A 1 98 ? -2.617 25.297 4.594 1 98.5 98 SER A N 1
ATOM 749 C CA . SER A 1 98 ? -1.511 24.969 5.484 1 98.5 98 SER A CA 1
ATOM 750 C C . SER A 1 98 ? -0.692 23.812 4.938 1 98.5 98 SER A C 1
ATOM 752 O O . SER A 1 98 ? -1.251 22.781 4.531 1 98.5 98 SER A O 1
ATOM 754 N N . PHE A 1 99 ? 0.625 23.953 4.809 1 98.56 99 PHE A N 1
ATOM 755 C CA . PHE A 1 99 ? 1.493 22.938 4.215 1 98.56 99 PHE A CA 1
ATOM 756 C C . PHE A 1 99 ? 2.42 22.344 5.266 1 98.56 99 PHE A C 1
ATOM 758 O O . PHE A 1 99 ? 3.336 23.016 5.746 1 98.56 99 PHE A O 1
ATOM 765 N N . ALA A 1 100 ? 2.162 21.078 5.594 1 97 100 ALA A N 1
ATOM 766 C CA . ALA A 1 100 ? 2.973 20.359 6.574 1 97 100 ALA A CA 1
ATOM 767 C C . ALA A 1 100 ? 3.756 19.234 5.914 1 97 100 ALA A C 1
ATOM 769 O O . ALA A 1 100 ? 3.684 19.047 4.695 1 97 100 ALA A O 1
ATOM 770 N N . GLY A 1 101 ? 4.562 18.547 6.723 1 95.19 101 GLY A N 1
ATOM 771 C CA . GLY A 1 101 ? 5.359 17.422 6.25 1 95.19 101 GLY A CA 1
ATOM 772 C C . GLY A 1 101 ? 6.832 17.547 6.594 1 95.19 101 GLY A C 1
ATOM 773 O O . GLY A 1 101 ? 7.41 18.625 6.473 1 95.19 101 GLY A O 1
ATOM 774 N N . PRO A 1 102 ? 7.434 16.438 6.895 1 95.12 102 PRO A N 1
ATOM 775 C CA . PRO A 1 102 ? 8.82 16.484 7.367 1 95.12 102 PRO A CA 1
ATOM 776 C C . PRO A 1 102 ? 9.828 16.609 6.227 1 95.12 102 PRO A C 1
ATOM 778 O O . PRO A 1 102 ? 11 16.906 6.465 1 95.12 102 PRO A O 1
ATOM 781 N N . GLY A 1 103 ? 9.43 16.344 5.031 1 93.88 103 GLY A N 1
ATOM 782 C CA . GLY A 1 103 ? 10.375 16.25 3.934 1 93.88 103 GLY A CA 1
ATOM 783 C C . GLY A 1 103 ? 10.086 17.234 2.816 1 93.88 103 GLY A C 1
ATOM 784 O O . GLY A 1 103 ? 10.234 16.906 1.637 1 93.88 103 GLY A O 1
ATOM 785 N N . LYS A 1 104 ? 9.562 18.453 3.16 1 97.19 104 LYS A N 1
ATOM 786 C CA . LYS A 1 104 ? 9.367 19.438 2.105 1 97.19 104 LYS A CA 1
ATOM 787 C C . LYS A 1 104 ? 10.688 19.766 1.407 1 97.19 104 LYS A C 1
ATOM 789 O O . LYS A 1 104 ? 11.648 20.188 2.049 1 97.19 104 LYS A O 1
ATOM 794 N N . THR A 1 105 ? 10.727 19.562 0.167 1 96.31 105 THR A N 1
ATOM 795 C CA . THR A 1 105 ? 11.922 19.828 -0.614 1 96.31 105 THR A CA 1
ATOM 796 C C . THR A 1 105 ? 12.07 21.328 -0.875 1 96.31 105 THR A C 1
ATOM 798 O O . THR A 1 105 ? 11.109 22.094 -0.707 1 96.31 105 THR A O 1
ATOM 801 N N . ARG A 1 106 ? 13.258 21.766 -1.276 1 95.56 106 ARG A N 1
ATOM 802 C CA . ARG A 1 106 ? 13.477 23.172 -1.646 1 95.56 106 ARG A CA 1
ATOM 803 C C . ARG A 1 106 ? 12.531 23.594 -2.768 1 95.56 106 ARG A C 1
ATOM 805 O O . ARG A 1 106 ? 12.008 24.703 -2.762 1 95.56 106 ARG A O 1
ATOM 812 N N . ASP A 1 107 ? 12.297 22.641 -3.67 1 95.56 107 ASP A N 1
ATOM 813 C CA . ASP A 1 107 ? 11.383 22.922 -4.773 1 95.56 107 ASP A CA 1
ATOM 814 C C . ASP A 1 107 ? 9.953 23.094 -4.27 1 95.56 107 ASP A C 1
ATOM 816 O O . ASP A 1 107 ? 9.211 23.938 -4.758 1 95.56 107 ASP A O 1
ATOM 820 N N . GLU A 1 108 ? 9.555 22.297 -3.346 1 97.06 108 GLU A N 1
ATOM 821 C CA . GLU A 1 108 ? 8.227 22.422 -2.768 1 97.06 108 GLU A CA 1
ATOM 822 C C . GLU A 1 108 ? 8.07 23.734 -2.008 1 97.06 108 GLU A C 1
ATOM 824 O O . GLU A 1 108 ? 7.02 24.375 -2.074 1 97.06 108 GLU A O 1
ATOM 829 N N . LEU A 1 109 ? 9.141 24.094 -1.295 1 97.88 109 LEU A N 1
ATOM 830 C CA . LEU A 1 109 ? 9.125 25.375 -0.581 1 97.88 109 LEU A CA 1
ATOM 831 C C . LEU A 1 109 ? 9.031 26.531 -1.555 1 97.88 109 LEU A C 1
ATOM 833 O O . LEU A 1 109 ? 8.234 27.453 -1.352 1 97.88 109 LEU A O 1
ATOM 837 N N . ARG A 1 110 ? 9.805 26.438 -2.625 1 97.62 110 ARG A N 1
ATOM 838 C CA . ARG A 1 110 ? 9.742 27.484 -3.648 1 97.62 110 ARG A CA 1
ATOM 839 C C . ARG A 1 110 ? 8.344 27.578 -4.246 1 97.62 110 ARG A C 1
ATOM 841 O O . ARG A 1 110 ? 7.789 28.672 -4.359 1 97.62 110 ARG A O 1
ATOM 848 N N . ARG A 1 111 ? 7.785 26.422 -4.586 1 97.25 111 ARG A N 1
ATOM 849 C CA . ARG A 1 111 ? 6.449 26.391 -5.172 1 97.25 111 ARG A CA 1
ATOM 850 C C . ARG A 1 111 ? 5.41 26.953 -4.203 1 97.25 111 ARG A C 1
ATOM 852 O O . ARG A 1 111 ? 4.477 27.641 -4.617 1 97.25 111 ARG A O 1
ATOM 859 N N . SER A 1 112 ? 5.578 26.656 -2.943 1 97.88 112 SER A N 1
ATOM 860 C CA . SER A 1 112 ? 4.668 27.156 -1.917 1 97.88 112 SER A CA 1
ATOM 861 C C . SER A 1 112 ? 4.695 28.688 -1.846 1 97.88 112 SER A C 1
ATOM 863 O O . SER A 1 112 ? 3.65 29.328 -1.734 1 97.88 112 SER A O 1
ATOM 865 N N . LEU A 1 113 ? 5.902 29.25 -1.93 1 98.19 113 LEU A N 1
ATOM 866 C CA . LEU A 1 113 ? 6.059 30.703 -1.909 1 98.19 113 LEU A CA 1
ATOM 867 C C . LEU A 1 113 ? 5.438 31.328 -3.15 1 98.19 113 LEU A C 1
ATOM 869 O O . LEU A 1 113 ? 4.715 32.344 -3.053 1 98.19 113 LEU A O 1
ATOM 873 N N . GLU A 1 114 ? 5.652 30.672 -4.258 1 97.75 114 GLU A N 1
ATOM 874 C CA . GLU A 1 114 ? 5.117 31.172 -5.523 1 97.75 114 GLU A CA 1
ATOM 875 C C . GLU A 1 114 ? 3.59 31.141 -5.523 1 97.75 114 GLU A C 1
ATOM 877 O O . GLU A 1 114 ? 2.953 32.062 -6.035 1 97.75 114 GLU A O 1
ATOM 882 N N . ALA A 1 115 ? 3.014 30.141 -4.941 1 97.62 115 ALA A N 1
ATOM 883 C CA . ALA A 1 115 ? 1.563 29.969 -4.918 1 97.62 115 ALA A CA 1
ATOM 884 C C . ALA A 1 115 ? 0.917 30.875 -3.877 1 97.62 115 ALA A C 1
ATOM 886 O O . ALA A 1 115 ? -0.281 31.156 -3.947 1 97.62 115 ALA A O 1
ATOM 887 N N . GLY A 1 116 ? 1.687 31.281 -2.922 1 98 116 GLY A N 1
ATOM 888 C CA . GLY A 1 116 ? 1.152 32.094 -1.843 1 98 116 GLY A CA 1
ATOM 889 C C . GLY A 1 116 ? 0.483 31.281 -0.753 1 98 116 GLY A C 1
ATOM 890 O O . GLY A 1 116 ? -0.577 31.656 -0.25 1 98 116 GLY A O 1
ATOM 891 N N . VAL A 1 117 ? 1.079 30.156 -0.382 1 98.38 117 VAL A N 1
ATOM 892 C CA . VAL A 1 117 ? 0.549 29.297 0.671 1 98.38 117 VAL A CA 1
ATOM 893 C C . VAL A 1 117 ? 0.426 30.094 1.972 1 98.38 117 VAL A C 1
ATOM 895 O O . VAL A 1 117 ? 1.346 30.828 2.352 1 98.38 117 VAL A O 1
ATOM 898 N N . GLY A 1 118 ? -0.697 29.906 2.637 1 97.81 118 GLY A N 1
ATOM 899 C CA . GLY A 1 118 ? -1.048 30.734 3.783 1 97.81 118 GLY A CA 1
ATOM 900 C C . GLY A 1 118 ? -0.182 30.469 5 1 97.81 118 GLY A C 1
ATOM 901 O O . GLY A 1 118 ? 0.101 31.375 5.781 1 97.81 118 GLY A O 1
ATOM 902 N N . CYS A 1 119 ? 0.177 29.203 5.18 1 97.81 119 CYS A N 1
ATOM 903 C CA . CYS A 1 119 ? 1.021 28.812 6.301 1 97.81 119 CYS A CA 1
ATOM 904 C C . CYS A 1 119 ? 1.915 27.625 5.922 1 97.81 119 CYS A C 1
ATOM 906 O O . CYS A 1 119 ? 1.422 26.562 5.578 1 97.81 119 CYS A O 1
ATOM 908 N N . ILE A 1 120 ? 3.18 27.828 5.977 1 98.62 120 ILE A N 1
ATOM 909 C CA . ILE A 1 120 ? 4.137 26.734 5.848 1 98.62 120 ILE A CA 1
ATOM 910 C C . ILE A 1 120 ? 4.598 26.297 7.234 1 98.62 120 ILE A C 1
ATOM 912 O O . ILE A 1 120 ? 5.23 27.062 7.961 1 98.62 120 ILE A O 1
ATOM 916 N N . SER A 1 121 ? 4.246 25.109 7.633 1 98.44 121 SER A N 1
ATOM 917 C CA . SER A 1 121 ? 4.707 24.547 8.898 1 98.44 121 SER A CA 1
ATOM 918 C C . SER A 1 121 ? 6.141 24.047 8.797 1 98.44 121 SER A C 1
ATOM 920 O O . SER A 1 121 ? 6.383 22.969 8.242 1 98.44 121 SER A O 1
ATOM 922 N N . VAL A 1 122 ? 7.051 24.781 9.344 1 97.5 122 VAL A N 1
ATOM 923 C CA . VAL A 1 122 ? 8.453 24.406 9.234 1 97.5 122 VAL A CA 1
ATOM 924 C C . VAL A 1 122 ? 8.781 23.328 10.273 1 97.5 122 VAL A C 1
ATOM 926 O O . VAL A 1 122 ? 8.422 23.469 11.445 1 97.5 122 VAL A O 1
ATOM 929 N N . GLU A 1 123 ? 9.461 22.297 9.82 1 95.06 123 GLU A N 1
ATOM 930 C CA . GLU A 1 123 ? 9.695 21.125 10.656 1 95.06 123 GLU A CA 1
ATOM 931 C C . GLU A 1 123 ? 11.164 21.016 11.062 1 95.06 123 GLU A C 1
ATOM 933 O O . GLU A 1 123 ? 11.539 20.125 11.82 1 95.06 123 GLU A O 1
ATOM 938 N N . SER A 1 124 ? 12.008 21.875 10.531 1 92.5 124 SER A N 1
ATOM 939 C CA . SER A 1 124 ? 13.445 21.797 10.797 1 92.5 124 SER A CA 1
ATOM 940 C C . SER A 1 124 ? 14.133 23.125 10.547 1 92.5 124 SER A C 1
ATOM 942 O O . SER A 1 124 ? 13.578 24 9.875 1 92.5 124 SER A O 1
ATOM 944 N N . LEU A 1 125 ? 15.32 23.25 11.133 1 91.94 125 LEU A N 1
ATOM 945 C CA . LEU A 1 125 ? 16.141 24.422 10.875 1 91.94 125 LEU A CA 1
ATOM 946 C C . LEU A 1 125 ? 16.562 24.5 9.414 1 91.94 125 LEU A C 1
ATOM 948 O O . LEU A 1 125 ? 16.688 25.578 8.852 1 91.94 125 LEU A O 1
ATOM 952 N N . ARG A 1 126 ? 16.672 23.375 8.82 1 91.06 126 ARG A N 1
ATOM 953 C CA . ARG A 1 126 ? 17 23.312 7.402 1 91.06 126 ARG A CA 1
ATOM 954 C C . ARG A 1 126 ? 15.938 24.031 6.566 1 91.06 126 ARG A C 1
ATOM 956 O O . ARG A 1 126 ? 16.266 24.812 5.676 1 91.06 126 ARG A O 1
ATOM 963 N N . GLU A 1 127 ? 14.719 23.781 6.844 1 95.19 127 GLU A N 1
ATOM 964 C CA . GLU A 1 127 ? 13.633 24.406 6.094 1 95.19 127 GLU A CA 1
ATOM 965 C C . GLU A 1 127 ? 13.625 25.922 6.289 1 95.19 127 GLU A C 1
ATOM 967 O O . GLU A 1 127 ? 13.344 26.672 5.352 1 95.19 127 GLU A O 1
ATOM 972 N N . LEU A 1 128 ? 13.992 26.359 7.527 1 97 128 LEU A N 1
ATOM 973 C CA . LEU A 1 128 ? 14.102 27.781 7.785 1 97 128 LEU A CA 1
ATOM 974 C C . LEU A 1 128 ? 15.203 28.406 6.938 1 97 128 LEU A C 1
ATOM 976 O O . LEU A 1 128 ? 15.008 29.469 6.336 1 97 128 LEU A O 1
ATOM 980 N N . ASN A 1 129 ? 16.312 27.688 6.902 1 96.62 129 ASN A N 1
ATOM 981 C CA . ASN A 1 129 ? 17.422 28.172 6.082 1 96.62 129 ASN A CA 1
ATOM 982 C C . ASN A 1 129 ? 17.031 28.25 4.609 1 96.62 129 ASN A C 1
ATOM 984 O O . ASN A 1 129 ? 17.312 29.234 3.936 1 96.62 129 ASN A O 1
ATOM 988 N N . ASP A 1 130 ? 16.375 27.25 4.109 1 96.62 130 ASP A N 1
ATOM 989 C CA . ASP A 1 130 ? 15.953 27.203 2.713 1 96.62 130 ASP A CA 1
ATOM 990 C C . ASP A 1 130 ? 14.984 28.344 2.391 1 96.62 130 ASP A C 1
ATOM 992 O O . ASP A 1 130 ? 15.141 29.031 1.376 1 96.62 130 ASP A O 1
ATOM 996 N N . LEU A 1 131 ? 14.031 28.531 3.256 1 98.06 131 LEU A N 1
ATOM 997 C CA . LEU A 1 131 ? 13.039 29.578 3.045 1 98.06 131 LEU A CA 1
ATOM 998 C C . LEU A 1 131 ? 13.688 30.953 3.061 1 98.06 131 LEU A C 1
ATOM 1000 O O . LEU A 1 131 ? 13.383 31.797 2.221 1 98.06 131 LEU A O 1
ATOM 1004 N N . ARG A 1 132 ? 14.594 31.141 4.07 1 98.25 132 ARG A N 1
ATOM 1005 C CA . ARG A 1 132 ? 15.328 32.406 4.125 1 98.25 132 ARG A CA 1
ATOM 1006 C C . ARG A 1 132 ? 16.047 32.688 2.807 1 98.25 132 ARG A C 1
ATOM 1008 O O . ARG A 1 132 ? 15.922 33.75 2.236 1 98.25 132 ARG A O 1
ATOM 1015 N N . ASP A 1 133 ? 16.719 31.656 2.342 1 97.94 133 ASP A N 1
ATOM 1016 C CA . ASP A 1 133 ? 17.516 31.812 1.129 1 97.94 133 ASP A CA 1
ATOM 1017 C C . ASP A 1 133 ? 16.625 32.062 -0.083 1 97.94 133 ASP A C 1
ATOM 1019 O O . ASP A 1 133 ? 16.953 32.906 -0.943 1 97.94 133 ASP A O 1
ATOM 1023 N N . LEU A 1 134 ? 15.531 31.422 -0.188 1 98 134 LEU A N 1
ATOM 1024 C CA . LEU A 1 134 ? 14.602 31.594 -1.295 1 98 134 LEU A CA 1
ATOM 1025 C C . LEU A 1 134 ? 14.016 33 -1.298 1 98 134 LEU A C 1
ATOM 1027 O O . LEU A 1 134 ? 13.922 33.656 -2.35 1 98 134 LEU A O 1
ATOM 1031 N N . VAL A 1 135 ? 13.656 33.5 -0.134 1 97.94 135 VAL A N 1
ATOM 1032 C CA . VAL A 1 135 ? 13.07 34.844 -0.019 1 97.94 135 VAL A CA 1
ATOM 1033 C C . VAL A 1 135 ? 14.102 35.906 -0.396 1 97.94 135 VAL A C 1
ATOM 1035 O O . VAL A 1 135 ? 13.805 36.812 -1.155 1 97.94 135 VAL A O 1
ATOM 1038 N N . ARG A 1 136 ? 15.234 35.719 0.076 1 97.12 136 ARG A N 1
ATOM 1039 C CA . ARG A 1 136 ? 16.297 36.656 -0.218 1 97.12 136 ARG A CA 1
ATOM 1040 C C . ARG A 1 136 ? 16.688 36.594 -1.691 1 97.12 136 ARG A C 1
ATOM 1042 O O . ARG A 1 136 ? 17.219 37.594 -2.232 1 97.12 136 ARG A O 1
ATOM 1049 N N . ALA A 1 137 ? 16.422 35.531 -2.316 1 96.94 137 ALA A N 1
ATOM 1050 C CA . ALA A 1 137 ? 16.688 35.406 -3.746 1 96.94 137 ALA A CA 1
ATOM 1051 C C . ALA A 1 137 ? 15.539 35.969 -4.574 1 96.94 137 ALA A C 1
ATOM 1053 O O . ALA A 1 137 ? 15.586 35.938 -5.809 1 96.94 137 ALA A O 1
ATOM 1054 N N . GLY A 1 138 ? 14.461 36.375 -3.971 1 94.94 138 GLY A N 1
ATOM 1055 C CA . GLY A 1 138 ? 13.461 37.125 -4.73 1 94.94 138 GLY A CA 1
ATOM 1056 C C . GLY A 1 138 ? 12.039 36.625 -4.477 1 94.94 138 GLY A C 1
ATOM 1057 O O . GLY A 1 138 ? 11.078 37.219 -4.98 1 94.94 138 GLY A O 1
ATOM 1058 N N . SER A 1 139 ? 11.938 35.562 -3.664 1 92.94 139 SER A N 1
ATOM 1059 C CA . SER A 1 139 ? 10.586 35.094 -3.35 1 92.94 139 SER A CA 1
ATOM 1060 C C . SER A 1 139 ? 9.914 36 -2.328 1 92.94 139 SER A C 1
ATOM 1062 O O . SER A 1 139 ? 10.562 36.844 -1.706 1 92.94 139 SER A O 1
ATOM 1064 N N . HIS A 1 140 ? 8.617 35.875 -2.27 1 92.81 140 HIS A N 1
ATOM 1065 C CA . HIS A 1 140 ? 7.852 36.594 -1.264 1 92.81 140 HIS A CA 1
ATOM 1066 C C . HIS A 1 140 ? 8.172 36.094 0.142 1 92.81 140 HIS A C 1
ATOM 1068 O O . HIS A 1 140 ? 8.641 34.969 0.314 1 92.81 140 HIS A O 1
ATOM 1074 N N . ARG A 1 141 ? 7.883 36.969 1.082 1 96.5 141 ARG A N 1
ATOM 1075 C CA . ARG A 1 141 ? 8.055 36.625 2.488 1 96.5 141 ARG A CA 1
ATOM 1076 C C . ARG A 1 141 ? 7.262 35.375 2.836 1 96.5 141 ARG A C 1
ATOM 1078 O O . ARG A 1 141 ? 6.125 35.188 2.387 1 96.5 141 ARG A O 1
ATOM 1085 N N . ALA A 1 142 ? 7.855 34.5 3.602 1 97.88 142 ALA A N 1
ATOM 1086 C CA . ALA A 1 142 ? 7.227 33.219 3.928 1 97.88 142 ALA A CA 1
ATOM 1087 C C . ALA A 1 142 ? 6.324 33.344 5.152 1 97.88 142 ALA A C 1
ATOM 1089 O O . ALA A 1 142 ? 6.766 33.781 6.215 1 97.88 142 ALA A O 1
ATOM 1090 N N . TYR A 1 143 ? 5.07 33.062 5.012 1 98.44 143 TYR A N 1
ATOM 1091 C CA . TYR A 1 143 ? 4.188 32.906 6.16 1 98.44 143 TYR A CA 1
ATOM 1092 C C . TYR A 1 143 ? 4.406 31.547 6.824 1 98.44 143 TYR A C 1
ATOM 1094 O O . TYR A 1 143 ? 4.109 30.5 6.234 1 98.44 143 TYR A O 1
ATOM 1102 N N . ILE A 1 144 ? 4.93 31.562 8.117 1 98.69 144 ILE A N 1
ATOM 1103 C CA . ILE A 1 144 ? 5.379 30.266 8.633 1 98.69 144 ILE A CA 1
ATOM 1104 C C . ILE A 1 144 ? 4.738 30.016 9.992 1 98.69 144 ILE A C 1
ATOM 1106 O O . ILE A 1 144 ? 4.441 30.953 10.734 1 98.69 144 ILE A O 1
ATOM 1110 N N . LEU A 1 145 ? 4.449 28.781 10.227 1 98.69 145 LEU A N 1
ATOM 1111 C CA . L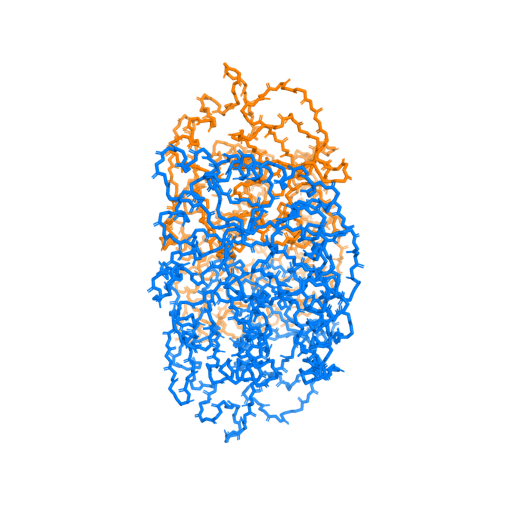EU A 1 145 ? 4.281 28.203 11.555 1 98.69 145 LEU A CA 1
ATOM 1112 C C . LEU A 1 145 ? 5.484 27.344 11.922 1 98.69 145 LEU A C 1
ATOM 1114 O O . LEU A 1 145 ? 6.117 26.734 11.055 1 98.69 145 LEU A O 1
ATOM 1118 N N . VAL A 1 146 ? 5.805 27.328 13.172 1 98.31 146 VAL A N 1
ATOM 1119 C CA . VAL A 1 146 ? 6.797 26.359 13.641 1 98.31 146 VAL A CA 1
ATOM 1120 C C . VAL A 1 146 ? 6.09 25.109 14.156 1 98.31 146 VAL A C 1
ATOM 1122 O O . VAL A 1 146 ? 5.316 25.188 15.117 1 98.31 146 VAL A O 1
ATOM 1125 N N . ARG A 1 147 ? 6.273 24.016 13.461 1 97.94 147 ARG A N 1
ATOM 1126 C CA . ARG A 1 147 ? 5.766 22.766 14.016 1 97.94 147 ARG A CA 1
ATOM 1127 C C . ARG A 1 147 ? 6.613 22.312 15.203 1 97.94 147 ARG A C 1
ATOM 1129 O O . ARG A 1 147 ? 7.836 22.188 15.086 1 97.94 147 ARG A O 1
ATOM 1136 N N . VAL A 1 148 ? 5.945 22.078 16.312 1 97.31 148 VAL A N 1
ATOM 1137 C CA . VAL A 1 148 ? 6.645 21.75 17.547 1 97.31 148 VAL A CA 1
ATOM 1138 C C . VAL A 1 148 ? 6.434 20.266 17.891 1 97.31 148 VAL A C 1
ATOM 1140 O O . VAL A 1 148 ? 5.32 19.75 17.766 1 97.31 148 VAL A O 1
ATOM 1143 N N . ASN A 1 149 ? 7.5 19.547 18.141 1 96.69 149 ASN A N 1
ATOM 1144 C CA . ASN A 1 149 ? 7.453 18.25 18.828 1 96.69 149 ASN A CA 1
ATOM 1145 C C . ASN A 1 149 ? 7.457 18.422 20.344 1 96.69 149 ASN A C 1
ATOM 1147 O O . ASN A 1 149 ? 8.508 18.641 20.938 1 96.69 149 ASN A O 1
ATOM 1151 N N . PRO A 1 150 ? 6.27 18.375 20.891 1 95.56 150 PRO A N 1
ATOM 1152 C CA . PRO A 1 150 ? 6.172 18.703 22.328 1 95.56 150 PRO A CA 1
ATOM 1153 C C . PRO A 1 150 ? 6.859 17.672 23.219 1 95.56 150 PRO A C 1
ATOM 1155 O O . PRO A 1 150 ? 7.07 16.531 22.797 1 95.56 150 PRO A O 1
ATOM 1158 N N . GLN A 1 151 ? 7.148 18.094 24.422 1 91.44 151 GLN A N 1
ATOM 1159 C CA . GLN A 1 151 ? 7.762 17.203 25.391 1 91.44 151 GLN A CA 1
ATOM 1160 C C . GLN A 1 151 ? 6.742 16.203 25.938 1 91.44 151 GLN A C 1
ATOM 1162 O O . GLN A 1 151 ? 7.07 15.039 26.156 1 91.44 151 GLN A O 1
ATOM 1167 N N . LEU A 1 152 ? 5.602 16.688 26.078 1 85.19 152 LEU A N 1
ATOM 1168 C CA . LEU A 1 152 ? 4.555 15.867 26.672 1 85.19 152 LEU A CA 1
ATOM 1169 C C . LEU A 1 152 ? 3.965 14.906 25.656 1 85.19 152 LEU A C 1
ATOM 1171 O O . LEU A 1 152 ? 3.707 15.289 24.516 1 85.19 152 LEU A O 1
ATOM 1175 N N . LEU A 1 153 ? 3.855 13.727 26.047 1 76.88 153 LEU A N 1
ATOM 1176 C CA . LEU A 1 153 ? 3.201 12.695 25.234 1 76.88 153 LEU A CA 1
ATOM 1177 C C . LEU A 1 153 ? 1.786 12.43 25.75 1 76.88 153 LEU A C 1
ATOM 1179 O O . LEU A 1 153 ? 1.589 12.133 26.922 1 76.88 153 LEU A O 1
ATOM 1183 N N . ILE A 1 154 ? 0.804 12.562 24.859 1 77.81 154 ILE A N 1
ATOM 1184 C CA . ILE A 1 154 ? -0.567 12.211 25.203 1 77.81 154 ILE A CA 1
ATOM 1185 C C . ILE A 1 154 ? -0.867 10.789 24.719 1 77.81 154 ILE A C 1
ATOM 1187 O O . ILE A 1 154 ? -0.85 10.516 23.516 1 77.81 154 ILE A O 1
ATOM 1191 N N . ARG A 1 155 ? -1.366 9.82 25.5 1 77.62 155 ARG A N 1
ATOM 1192 C CA . ARG A 1 155 ? -1.383 8.391 25.234 1 77.62 155 ARG A CA 1
ATOM 1193 C C . ARG A 1 155 ? -2.637 7.984 24.469 1 77.62 155 ARG A C 1
ATOM 1195 O O . ARG A 1 155 ? -2.676 6.922 23.844 1 77.62 155 ARG A O 1
ATOM 1202 N N . ASP A 1 156 ? -3.584 8.891 24.469 1 80.81 156 ASP A N 1
ATOM 1203 C CA . ASP A 1 156 ? -4.898 8.445 24.031 1 80.81 156 ASP A CA 1
ATOM 1204 C C . ASP A 1 156 ? -5.02 8.523 22.516 1 80.81 156 ASP A C 1
ATOM 1206 O O . ASP A 1 156 ? -6.062 8.18 21.953 1 80.81 156 ASP A O 1
ATOM 1210 N N . PHE A 1 157 ? -4.035 8.898 21.938 1 79.69 157 PHE A N 1
ATOM 1211 C CA . PHE A 1 157 ? -4.02 8.867 20.484 1 79.69 157 PHE A CA 1
ATOM 1212 C C . PHE A 1 157 ? -3.572 7.504 19.969 1 79.69 157 PHE A C 1
ATOM 1214 O O . PHE A 1 157 ? -2.678 6.883 20.547 1 79.69 157 PHE A O 1
ATOM 1221 N N . ALA A 1 158 ? -4.199 6.984 18.859 1 70.62 158 ALA A N 1
ATOM 1222 C CA . ALA A 1 158 ? -3.836 5.68 18.312 1 70.62 158 ALA A CA 1
ATOM 1223 C C . ALA A 1 158 ? -2.422 5.703 17.734 1 70.62 158 ALA A C 1
ATOM 1225 O O . ALA A 1 158 ? -1.652 4.762 17.922 1 70.62 158 ALA A O 1
ATOM 1226 N N . VAL A 1 159 ? -2.168 6.727 16.984 1 73.56 159 VAL A N 1
ATOM 1227 C CA . VAL A 1 159 ? -0.828 7.008 16.484 1 73.56 159 VAL A CA 1
ATOM 1228 C C . VAL A 1 159 ? -0.292 8.289 17.125 1 73.56 159 VAL A C 1
ATOM 1230 O O . VAL A 1 159 ? -0.945 9.328 17.094 1 73.56 159 VAL A O 1
ATOM 1233 N N . LYS A 1 160 ? 0.86 8.227 17.766 1 77.94 160 LYS A N 1
ATOM 1234 C CA . LYS A 1 160 ? 1.466 9.359 18.453 1 77.94 160 LYS A CA 1
ATOM 1235 C C . LYS A 1 160 ? 2.514 10.039 17.594 1 77.94 160 LYS A C 1
ATOM 1237 O O . LYS A 1 160 ? 3.43 9.391 17.078 1 77.94 160 LYS A O 1
ATOM 1242 N N . MET A 1 161 ? 2.387 11.234 17.391 1 80 161 MET A N 1
ATOM 1243 C CA . MET A 1 161 ? 3.238 12 16.484 1 80 161 MET A CA 1
ATOM 1244 C C . MET A 1 161 ? 4.18 12.914 17.266 1 80 161 MET A C 1
ATOM 1246 O O . MET A 1 161 ? 4.879 13.734 16.672 1 80 161 MET A O 1
ATOM 1250 N N . GLY A 1 162 ? 4.266 12.805 18.531 1 79 162 GLY A N 1
ATOM 1251 C CA . GLY A 1 162 ? 5.117 13.656 19.344 1 79 162 GLY A CA 1
ATOM 1252 C C . GLY A 1 162 ? 5.488 13.031 20.688 1 79 162 GLY A C 1
ATOM 1253 O O . GLY A 1 162 ? 5.031 11.93 21 1 79 162 GLY A O 1
ATOM 1254 N N . GLY A 1 163 ? 6.43 13.711 21.375 1 81 163 GLY A N 1
ATOM 1255 C CA . GLY A 1 163 ? 6.797 13.305 22.734 1 81 163 GLY A CA 1
ATOM 1256 C C . GLY A 1 163 ? 8.039 12.438 22.781 1 81 163 GLY A C 1
ATOM 1257 O O . GLY A 1 163 ? 8.586 12.18 23.844 1 81 163 GLY A O 1
ATOM 1258 N N . LYS A 1 164 ? 8.461 12.031 21.578 1 89.56 164 LYS A N 1
ATOM 1259 C CA . LYS A 1 164 ? 9.664 11.227 21.422 1 89.56 164 LYS A CA 1
ATOM 1260 C C . LYS A 1 164 ? 10.5 11.711 20.25 1 89.56 164 LYS A C 1
ATOM 1262 O O . LYS A 1 164 ? 10.117 12.648 19.547 1 89.56 164 LYS A O 1
ATOM 1267 N N . ALA A 1 165 ? 11.703 11.172 20.203 1 93.31 165 ALA A N 1
ATOM 1268 C CA . ALA A 1 165 ? 12.477 11.461 19 1 93.31 165 ALA A CA 1
ATOM 1269 C C . ALA A 1 165 ? 11.656 11.203 17.734 1 93.31 165 ALA A C 1
ATOM 1271 O O . ALA A 1 165 ? 10.992 10.164 17.625 1 93.31 165 ALA A O 1
ATOM 1272 N N . SER A 1 166 ? 11.641 12.18 16.906 1 94.06 166 SER A N 1
ATOM 1273 C CA . SER A 1 166 ? 10.742 12.094 15.75 1 94.06 166 SER A CA 1
ATOM 1274 C C . SER A 1 166 ? 11.281 12.906 14.578 1 94.06 166 SER A C 1
ATOM 1276 O O . SER A 1 166 ? 12.055 13.844 14.766 1 94.06 166 SER A O 1
ATOM 1278 N N . GLN A 1 167 ? 10.859 12.445 13.438 1 94.69 167 GLN A N 1
ATOM 1279 C CA . GLN A 1 167 ? 11.156 13.219 12.234 1 94.69 167 GLN A CA 1
ATOM 1280 C C . GLN A 1 167 ? 10.258 14.445 12.141 1 94.69 167 GLN A C 1
ATOM 1282 O O . GLN A 1 167 ? 10.484 15.32 11.297 1 94.69 167 GLN A O 1
ATOM 1287 N N . PHE A 1 168 ? 9.273 14.562 13.047 1 96.19 168 PHE A N 1
ATOM 1288 C CA . PHE A 1 168 ? 8.258 15.609 12.93 1 96.19 168 PHE A CA 1
ATOM 1289 C C . PHE A 1 168 ? 8.547 16.75 13.891 1 96.19 168 PHE A C 1
ATOM 1291 O O . PHE A 1 168 ? 8.773 16.516 15.086 1 96.19 168 PHE A O 1
ATOM 1298 N N . GLY A 1 169 ? 8.539 17.938 13.359 1 96.5 169 GLY A N 1
ATOM 1299 C CA . GLY A 1 169 ? 8.586 19.156 14.172 1 96.5 169 GLY A CA 1
ATOM 1300 C C . GLY A 1 169 ? 9.938 19.391 14.812 1 96.5 169 GLY A C 1
ATOM 1301 O O . GLY A 1 169 ? 10.82 18.531 14.75 1 96.5 169 GLY A O 1
ATOM 1302 N N . ILE A 1 170 ? 10.117 20.547 15.344 1 96.69 170 ILE A N 1
ATOM 1303 C CA . ILE A 1 170 ? 11.266 20.953 16.141 1 96.69 170 ILE A CA 1
ATOM 1304 C C . ILE A 1 170 ? 11 20.656 17.625 1 96.69 170 ILE A C 1
ATOM 1306 O O . ILE A 1 170 ? 9.953 21.016 18.156 1 96.69 170 ILE A O 1
ATOM 1310 N N . ASP A 1 171 ? 11.938 19.953 18.234 1 97 171 ASP A N 1
ATOM 1311 C CA . ASP A 1 171 ? 11.773 19.609 19.641 1 97 171 ASP A CA 1
ATOM 1312 C C . ASP A 1 171 ? 11.516 20.875 20.484 1 97 171 ASP A C 1
ATOM 1314 O O . ASP A 1 171 ? 12.156 21.906 20.266 1 97 171 ASP A O 1
ATOM 1318 N N . GLU A 1 172 ? 10.555 20.734 21.359 1 96.44 172 GLU A N 1
ATOM 1319 C CA . GLU A 1 172 ? 10.188 21.859 22.203 1 96.44 172 GLU A CA 1
ATOM 1320 C C . GLU A 1 172 ? 11.422 22.484 22.844 1 96.44 172 GLU A C 1
ATOM 1322 O O . GLU A 1 172 ? 11.516 23.719 22.969 1 96.44 172 GLU A O 1
ATOM 1327 N N . GLU A 1 173 ? 12.406 21.703 23.188 1 95 173 GLU A N 1
ATOM 1328 C CA . GLU A 1 173 ? 13.625 22.156 23.844 1 95 173 GLU A CA 1
ATOM 1329 C C . GLU A 1 173 ? 14.484 22.984 22.891 1 95 173 GLU A C 1
ATOM 1331 O O . GLU A 1 173 ? 15.344 23.75 23.328 1 95 173 GLU A O 1
ATOM 1336 N N . GLU A 1 174 ? 14.25 22.859 21.625 1 94.75 174 GLU A N 1
ATOM 1337 C CA . GLU A 1 174 ? 15.039 23.562 20.609 1 94.75 174 GLU A CA 1
ATOM 1338 C C . GLU A 1 174 ? 14.289 24.781 20.094 1 94.75 174 GLU A C 1
ATOM 1340 O O . GLU A 1 174 ? 14.805 25.531 19.25 1 94.75 174 GLU A O 1
ATOM 1345 N N . LEU A 1 175 ? 13.164 25.047 20.578 1 95.5 175 LEU A N 1
ATOM 1346 C CA . LEU A 1 175 ? 12.281 26.109 20.109 1 95.5 175 LEU A CA 1
ATOM 1347 C C . LEU A 1 175 ? 12.953 27.469 20.25 1 95.5 175 LEU A C 1
ATOM 1349 O O . LEU A 1 175 ? 12.891 28.297 19.344 1 95.5 175 LEU A O 1
ATOM 1353 N N . PRO A 1 176 ? 13.68 27.719 21.391 1 95.12 176 PRO A N 1
ATOM 1354 C CA . PRO A 1 176 ? 14.328 29.031 21.516 1 95.12 176 PRO A CA 1
ATOM 1355 C C . PRO A 1 176 ? 15.305 29.328 20.375 1 95.12 176 PRO A C 1
ATOM 1357 O O . PRO A 1 176 ? 15.32 30.438 19.844 1 95.12 176 PRO A O 1
ATOM 1360 N N . SER A 1 177 ? 16.016 28.328 19.984 1 94.94 177 SER A N 1
ATOM 1361 C CA . SER A 1 177 ? 16.969 28.5 18.891 1 94.94 177 SER A CA 1
ATOM 1362 C C . SER A 1 177 ? 16.25 28.812 17.594 1 94.94 177 SER A C 1
ATOM 1364 O O . SER A 1 177 ? 16.688 29.656 16.812 1 94.94 177 SER A O 1
ATOM 1366 N N . ALA A 1 178 ? 15.211 28.172 17.312 1 96.62 178 ALA A N 1
ATOM 1367 C CA . ALA A 1 178 ? 14.422 28.406 16.094 1 96.62 178 ALA A CA 1
ATOM 1368 C C . ALA A 1 178 ? 13.82 29.812 16.094 1 96.62 178 ALA A C 1
ATOM 1370 O O . ALA A 1 178 ? 13.859 30.5 15.078 1 96.62 178 ALA A O 1
ATOM 1371 N N . LEU A 1 179 ? 13.312 30.219 17.266 1 97.81 179 LEU A N 1
ATOM 1372 C CA . LEU A 1 179 ? 12.688 31.531 17.375 1 97.81 179 LEU A CA 1
ATOM 1373 C C . LEU A 1 179 ? 13.719 32.625 17.219 1 97.81 179 LEU A C 1
ATOM 1375 O O . LEU A 1 179 ? 13.453 33.656 16.562 1 97.81 179 LEU A O 1
ATOM 1379 N N . ASP A 1 180 ? 14.914 32.375 17.797 1 97.44 180 ASP A N 1
ATOM 1380 C CA . ASP A 1 180 ? 16 33.344 17.625 1 97.44 180 ASP A CA 1
ATOM 1381 C C . ASP A 1 180 ? 16.375 33.5 16.156 1 97.44 180 ASP A C 1
ATOM 1383 O O . ASP A 1 180 ? 16.578 34.625 15.68 1 97.44 180 ASP A O 1
ATOM 1387 N N . PHE A 1 181 ? 16.422 32.438 15.5 1 97.75 181 PHE A N 1
ATOM 1388 C CA . PHE A 1 181 ? 16.75 32.438 14.078 1 97.75 181 PHE A CA 1
ATOM 1389 C C . PHE A 1 181 ? 15.695 33.219 13.289 1 97.75 181 PHE A C 1
ATOM 1391 O O . PHE A 1 181 ? 16.031 34.031 12.43 1 97.75 181 PHE A O 1
ATOM 1398 N N . ILE A 1 182 ? 14.453 33 13.555 1 97.88 182 ILE A N 1
ATOM 1399 C CA . ILE A 1 182 ? 13.344 33.656 12.867 1 97.88 182 ILE A CA 1
ATOM 1400 C C . ILE A 1 182 ? 13.391 35.156 13.117 1 97.88 182 ILE A C 1
ATOM 1402 O O . ILE A 1 182 ? 13.25 35.969 12.188 1 97.88 182 ILE A O 1
ATOM 1406 N N . LYS A 1 183 ? 13.656 35.531 14.367 1 96.62 183 LYS A N 1
ATOM 1407 C CA . LYS A 1 183 ? 13.742 36.938 14.727 1 96.62 183 LYS A CA 1
ATOM 1408 C C . LYS A 1 183 ? 14.891 37.625 13.992 1 96.62 183 LYS A C 1
ATOM 1410 O O . LYS A 1 183 ? 14.734 38.75 13.516 1 96.62 183 LYS A O 1
ATOM 1415 N N . ALA A 1 184 ? 15.938 36.906 13.945 1 97 184 ALA A N 1
ATOM 1416 C CA . ALA A 1 184 ? 17.141 37.438 13.312 1 97 184 ALA A CA 1
ATOM 1417 C C . ALA A 1 184 ? 16.938 37.594 11.805 1 97 184 ALA A C 1
ATOM 1419 O O . ALA A 1 184 ? 17.688 38.344 11.148 1 97 184 ALA A O 1
ATOM 1420 N N . ASN A 1 185 ? 15.984 36.906 11.266 1 97.75 185 ASN A N 1
ATOM 1421 C CA . ASN A 1 185 ? 15.703 36.938 9.836 1 97.75 185 ASN A CA 1
ATOM 1422 C C . ASN A 1 185 ? 14.266 37.375 9.555 1 97.75 185 ASN A C 1
ATOM 1424 O O . ASN A 1 185 ? 13.586 36.75 8.727 1 97.75 185 ASN A O 1
ATOM 1428 N N . ALA A 1 186 ? 13.789 38.375 10.25 1 95.44 186 ALA A N 1
ATOM 1429 C CA . ALA A 1 186 ? 12.406 38.812 10.203 1 95.44 186 ALA A CA 1
ATOM 1430 C C . ALA A 1 186 ? 12.055 39.344 8.812 1 95.44 186 ALA A C 1
ATOM 1432 O O . ALA A 1 186 ? 10.875 39.469 8.461 1 95.44 186 ALA A O 1
ATOM 1433 N N . ASP A 1 187 ? 12.969 39.688 8.039 1 96.25 187 ASP A N 1
ATOM 1434 C CA . ASP A 1 187 ? 12.727 40.125 6.668 1 96.25 187 ASP A CA 1
ATOM 1435 C C . ASP A 1 187 ? 12.242 38.969 5.797 1 96.25 187 ASP A C 1
ATOM 1437 O O . ASP A 1 187 ? 11.539 39.188 4.809 1 96.25 187 ASP A O 1
ATOM 1441 N N . ALA A 1 188 ? 12.594 37.75 6.152 1 97.94 188 ALA A N 1
ATOM 1442 C CA . ALA A 1 188 ? 12.281 36.562 5.344 1 97.94 188 ALA A CA 1
ATOM 1443 C C . ALA A 1 188 ? 10.992 35.906 5.824 1 97.94 188 ALA A C 1
ATOM 1445 O O . ALA A 1 188 ? 10.328 35.188 5.062 1 97.94 188 ALA A O 1
ATOM 1446 N N . PHE A 1 189 ? 10.68 36.188 7.059 1 98 189 PHE A N 1
ATOM 1447 C CA . PHE A 1 189 ? 9.609 35.406 7.656 1 98 189 PHE A CA 1
ATOM 1448 C C . PHE A 1 189 ? 8.508 36.312 8.195 1 98 189 PHE A C 1
ATOM 1450 O O . PHE A 1 189 ? 8.781 37.344 8.781 1 98 189 PHE A O 1
ATOM 1457 N N . ASP A 1 190 ? 7.312 36 7.914 1 98.12 190 ASP A N 1
ATOM 1458 C CA . ASP A 1 190 ? 6.16 36.406 8.719 1 98.12 190 ASP A CA 1
ATOM 1459 C C . ASP A 1 190 ? 5.742 35.281 9.68 1 98.12 190 ASP A C 1
ATOM 1461 O O . ASP A 1 190 ? 4.996 34.375 9.312 1 98.12 190 ASP A O 1
ATOM 1465 N N . PHE A 1 191 ? 6.312 35.375 10.922 1 98.12 191 PHE A N 1
ATOM 1466 C CA . PHE A 1 191 ? 5.992 34.375 11.945 1 98.12 191 PHE A CA 1
ATOM 1467 C C . PHE A 1 191 ? 4.527 34.5 12.352 1 98.12 191 PHE A C 1
ATOM 1469 O O . PHE A 1 191 ? 4.086 35.5 12.875 1 98.12 191 PHE A O 1
ATOM 1476 N N . LYS A 1 192 ? 3.781 33.375 12.125 1 98.38 192 LYS A N 1
ATOM 1477 C CA . LYS A 1 192 ? 2.352 33.375 12.43 1 98.38 192 LYS A CA 1
ATOM 1478 C C . LYS A 1 192 ? 2.068 32.688 13.758 1 98.38 192 LYS A C 1
ATOM 1480 O O . LYS A 1 192 ? 1.079 33 14.422 1 98.38 192 LYS A O 1
ATOM 1485 N N . GLY A 1 193 ? 2.842 31.734 14.078 1 98.5 193 GLY A N 1
ATOM 1486 C CA . GLY A 1 193 ? 2.611 31 15.305 1 98.5 193 GLY A CA 1
ATOM 1487 C C . GLY A 1 193 ? 3.141 29.578 15.25 1 98.5 193 GLY A C 1
ATOM 1488 O O . GLY A 1 193 ? 4.234 29.328 14.734 1 98.5 193 GLY A O 1
ATOM 1489 N N . ILE A 1 194 ? 2.367 28.578 15.844 1 98.5 194 ILE A N 1
ATOM 1490 C CA . ILE A 1 194 ? 2.91 27.219 15.984 1 98.5 194 ILE A CA 1
ATOM 1491 C C . ILE A 1 194 ? 1.896 26.203 15.477 1 98.5 194 ILE A C 1
ATOM 1493 O O . ILE A 1 194 ? 0.721 26.531 15.289 1 98.5 194 ILE A O 1
ATOM 1497 N N . HIS A 1 195 ? 2.404 25.078 15.141 1 98.31 195 HIS A N 1
ATOM 1498 C CA . HIS A 1 195 ? 1.658 23.906 14.727 1 98.31 195 HIS A CA 1
ATOM 1499 C C . HIS A 1 195 ? 2.027 22.688 15.586 1 98.31 195 HIS A C 1
ATOM 1501 O O . HIS A 1 195 ? 3.207 22.359 15.727 1 98.31 195 HIS A O 1
ATOM 1507 N N . ILE A 1 196 ? 1.031 22.047 16.234 1 96.62 196 ILE A N 1
ATOM 1508 C CA . ILE A 1 196 ? 1.286 20.812 16.969 1 96.62 196 ILE A CA 1
ATOM 1509 C C . ILE A 1 196 ? 0.258 19.75 16.578 1 96.62 196 ILE A C 1
ATOM 1511 O O . ILE A 1 196 ? -0.95 19.984 16.672 1 96.62 196 ILE A O 1
ATOM 1515 N N . TYR A 1 197 ? 0.72 18.672 16.062 1 94 197 TYR A N 1
ATOM 1516 C CA . TYR A 1 197 ? -0.102 17.5 15.773 1 94 197 TYR A CA 1
ATOM 1517 C C . TYR A 1 197 ? 0.27 16.328 16.672 1 94 197 TYR A C 1
ATOM 1519 O O . TYR A 1 197 ? 1.356 15.758 16.547 1 94 197 TYR A O 1
ATOM 1527 N N . ALA A 1 198 ? -0.664 15.93 17.469 1 89.06 198 ALA A N 1
ATOM 1528 C CA . ALA A 1 198 ? -0.344 14.961 18.516 1 89.06 198 ALA A CA 1
ATOM 1529 C C . ALA A 1 198 ? -0.577 13.531 18.031 1 89.06 198 ALA A C 1
ATOM 1531 O O . ALA A 1 198 ? 0.043 12.586 18.531 1 89.06 198 ALA A O 1
ATOM 1532 N N . GLY A 1 199 ? -1.506 13.359 17.203 1 89.38 199 GLY A N 1
ATOM 1533 C CA . GLY A 1 199 ? -1.836 12.016 16.766 1 89.38 199 GLY A CA 1
ATOM 1534 C C . GLY A 1 199 ? -3.236 11.898 16.188 1 89.38 199 GLY A C 1
ATOM 1535 O O . GLY A 1 199 ? -3.949 12.898 16.078 1 89.38 199 GLY A O 1
ATOM 1536 N N . THR A 1 200 ? -3.564 10.609 15.859 1 88.44 200 THR A N 1
ATOM 1537 C CA . THR A 1 200 ? -4.824 10.391 15.156 1 88.44 200 THR A CA 1
ATOM 1538 C C . THR A 1 200 ? -5.762 9.523 15.992 1 88.44 200 THR A C 1
ATOM 1540 O O . THR A 1 200 ? -5.34 8.906 16.969 1 88.44 200 THR A O 1
ATOM 1543 N N . GLN A 1 201 ? -7.086 9.555 15.695 1 88.94 201 GLN A N 1
ATOM 1544 C CA . GLN A 1 201 ? -8.102 8.602 16.141 1 88.94 201 GLN A CA 1
ATOM 1545 C C . GLN A 1 201 ? -8.227 8.609 17.672 1 88.94 201 GLN A C 1
ATOM 1547 O O . GLN A 1 201 ? -8.188 7.559 18.297 1 88.94 201 GLN A O 1
ATOM 1552 N N . CYS A 1 202 ? -8.242 9.812 18.219 1 91.25 202 CYS A N 1
ATOM 1553 C CA . CYS A 1 202 ? -8.484 9.953 19.656 1 91.25 202 CYS A CA 1
ATOM 1554 C C . CYS A 1 202 ? -9.984 10.008 19.953 1 91.25 202 CYS A C 1
ATOM 1556 O O . CYS A 1 202 ? -10.703 10.828 19.375 1 91.25 202 CYS A O 1
ATOM 1558 N N . LEU A 1 203 ? -10.461 9.117 20.828 1 91.75 203 LEU A N 1
ATOM 1559 C CA . LEU A 1 203 ? -11.883 9.023 21.156 1 91.75 203 LEU A CA 1
ATOM 1560 C C . LEU A 1 203 ? -12.148 9.539 22.562 1 91.75 203 LEU A C 1
ATOM 1562 O O . LEU A 1 203 ? -13.203 9.258 23.141 1 91.75 203 LEU A O 1
ATOM 1566 N N . ASN A 1 204 ? -11.234 10.273 23.125 1 93.69 204 ASN A N 1
ATOM 1567 C CA . ASN A 1 204 ? -11.297 10.797 24.484 1 93.69 204 ASN A CA 1
ATOM 1568 C C . ASN A 1 204 ? -11.273 12.32 24.5 1 93.69 204 ASN A C 1
ATOM 1570 O O . ASN A 1 204 ? -10.234 12.938 24.281 1 93.69 204 ASN A O 1
ATOM 1574 N N . GLU A 1 205 ? -12.43 12.914 24.859 1 96 205 GLU A N 1
ATOM 1575 C CA . GLU A 1 205 ? -12.57 14.367 24.844 1 96 205 GLU A CA 1
ATOM 1576 C C . GLU A 1 205 ? -11.578 15.031 25.797 1 96 205 GLU A C 1
ATOM 1578 O O . GLU A 1 205 ? -11.016 16.078 25.484 1 96 205 GLU A O 1
ATOM 1583 N N . GLU A 1 206 ? -11.359 14.406 26.906 1 95.62 206 GLU A N 1
ATOM 1584 C CA . GLU A 1 206 ? -10.461 14.984 27.906 1 95.62 206 GLU A CA 1
ATOM 1585 C C . GLU A 1 206 ? -9.016 14.984 27.406 1 95.62 206 GLU A C 1
ATOM 1587 O O . GLU A 1 206 ? -8.273 15.93 27.656 1 95.62 206 GLU A O 1
ATOM 1592 N N . ALA A 1 207 ? -8.664 13.898 26.75 1 94.38 207 ALA A N 1
ATOM 1593 C CA . ALA A 1 207 ? -7.316 13.812 26.188 1 94.38 207 ALA A CA 1
ATOM 1594 C C . ALA A 1 207 ? -7.098 14.867 25.109 1 94.38 207 ALA A C 1
ATOM 1596 O O . ALA A 1 207 ? -6.027 15.477 25.031 1 94.38 207 ALA A O 1
ATOM 1597 N N . LEU A 1 208 ? -8.078 15.078 24.328 1 96.19 208 LEU A N 1
ATOM 1598 C CA . LEU A 1 208 ? -8.016 16.109 23.297 1 96.19 208 LEU A CA 1
ATOM 1599 C C . LEU A 1 208 ? -7.898 17.5 23.922 1 96.19 208 LEU A C 1
ATOM 1601 O O . LEU A 1 208 ? -7.121 18.328 23.453 1 96.19 208 LEU A O 1
ATOM 1605 N N . ALA A 1 209 ? -8.602 17.734 24.953 1 96.31 209 ALA A N 1
ATOM 1606 C CA . ALA A 1 209 ? -8.539 19 25.656 1 96.31 209 ALA A CA 1
ATOM 1607 C C . ALA A 1 209 ? -7.172 19.219 26.297 1 96.31 209 ALA A C 1
ATOM 1609 O O . ALA A 1 209 ? -6.652 20.328 26.312 1 96.31 209 ALA A O 1
ATOM 1610 N N . GLN A 1 210 ? -6.68 18.141 26.828 1 95 210 GLN A N 1
ATOM 1611 C CA . GLN A 1 210 ? -5.348 18.234 27.422 1 95 210 GLN A CA 1
ATOM 1612 C C . GLN A 1 210 ? -4.301 18.578 26.375 1 95 210 GLN A C 1
ATOM 1614 O O . GLN A 1 210 ? -3.385 19.359 26.641 1 95 210 GLN A O 1
ATOM 1619 N N . ASN A 1 211 ? -4.422 17.953 25.234 1 94.31 211 ASN A N 1
ATOM 1620 C CA . ASN A 1 211 ? -3.52 18.297 24.141 1 94.31 211 ASN A CA 1
ATOM 1621 C C . ASN A 1 211 ? -3.625 19.766 23.781 1 94.31 211 ASN A C 1
ATOM 1623 O O . ASN A 1 211 ? -2.611 20.438 23.547 1 94.31 211 ASN A O 1
ATOM 1627 N N . LEU A 1 212 ? -4.848 20.281 23.719 1 96.81 212 LEU A N 1
ATOM 1628 C CA . LEU A 1 212 ? -5.059 21.703 23.422 1 96.81 212 LEU A CA 1
ATOM 1629 C C . LEU A 1 212 ? -4.414 22.562 24.5 1 96.81 212 LEU A C 1
ATOM 1631 O O . LEU A 1 212 ? -3.719 23.531 24.188 1 96.81 212 LEU A O 1
ATOM 1635 N N . ALA A 1 213 ? -4.637 22.188 25.719 1 96.75 213 ALA A N 1
ATOM 1636 C CA . ALA A 1 213 ? -4.07 22.953 26.828 1 96.75 213 ALA A CA 1
ATOM 1637 C C . ALA A 1 213 ? -2.551 23.031 26.719 1 96.75 213 ALA A C 1
ATOM 1639 O O . ALA A 1 213 ? -1.964 24.109 26.906 1 96.75 213 ALA A O 1
ATOM 1640 N N . ASN A 1 214 ? -1.991 21.922 26.453 1 95.5 214 ASN A N 1
ATOM 1641 C CA . ASN A 1 214 ? -0.541 21.875 26.297 1 95.5 214 ASN A CA 1
ATOM 1642 C C . ASN A 1 214 ? -0.074 22.75 25.141 1 95.5 214 ASN A C 1
ATOM 1644 O O . ASN A 1 214 ? 0.928 23.469 25.25 1 95.5 214 ASN A O 1
ATOM 1648 N N . THR A 1 215 ? -0.743 22.688 24.016 1 97.06 215 THR A N 1
ATOM 1649 C CA . THR A 1 215 ? -0.422 23.469 22.828 1 97.06 215 THR A CA 1
ATOM 1650 C C . THR A 1 215 ? -0.507 24.969 23.141 1 97.06 215 THR A C 1
ATOM 1652 O O . THR A 1 215 ? 0.412 25.719 22.812 1 97.06 215 THR A O 1
ATOM 1655 N N . LEU A 1 216 ? -1.579 25.359 23.828 1 97.81 216 LEU A N 1
ATOM 1656 C CA . LEU A 1 216 ? -1.792 26.766 24.172 1 97.81 216 LEU A CA 1
ATOM 1657 C C . LEU A 1 216 ? -0.754 27.25 25.172 1 97.81 216 LEU A C 1
ATOM 1659 O O . LEU A 1 216 ? -0.332 28.406 25.125 1 97.81 216 LEU A O 1
ATOM 1663 N N . ALA A 1 217 ? -0.354 26.344 26.031 1 96.88 217 ALA A N 1
ATOM 1664 C CA . ALA A 1 217 ? 0.675 26.703 27 1 96.88 217 ALA A CA 1
ATOM 1665 C C . ALA A 1 217 ? 1.996 27.016 26.297 1 96.88 217 ALA A C 1
ATOM 1667 O O . ALA A 1 217 ? 2.684 27.969 26.672 1 96.88 217 ALA A O 1
ATOM 1668 N N . ILE A 1 218 ? 2.354 26.25 25.344 1 97 218 ILE A N 1
ATOM 1669 C CA . ILE A 1 218 ? 3.574 26.484 24.578 1 97 218 ILE A CA 1
ATOM 1670 C C . ILE A 1 218 ? 3.463 27.812 23.828 1 97 218 ILE A C 1
ATOM 1672 O O . ILE A 1 218 ? 4.391 28.625 23.859 1 97 218 ILE A O 1
ATOM 1676 N N . ALA A 1 219 ? 2.322 28.062 23.203 1 98.19 219 ALA A N 1
ATOM 1677 C CA . ALA A 1 219 ? 2.094 29.312 22.484 1 98.19 219 ALA A CA 1
ATOM 1678 C C . ALA A 1 219 ? 2.174 30.516 23.438 1 98.19 219 ALA A C 1
ATOM 1680 O O . ALA A 1 219 ? 2.748 31.547 23.094 1 98.19 219 ALA A O 1
ATOM 1681 N N . ALA A 1 220 ? 1.601 30.344 24.641 1 97.56 220 ALA A N 1
ATOM 1682 C CA . ALA A 1 220 ? 1.623 31.422 25.625 1 97.56 220 ALA A CA 1
ATOM 1683 C C . ALA A 1 220 ? 3.053 31.75 26.031 1 97.56 220 ALA A C 1
ATOM 1685 O O . ALA A 1 220 ? 3.412 32.906 26.172 1 97.56 220 ALA A O 1
ATOM 1686 N N . ARG A 1 221 ? 3.828 30.719 26.219 1 95.75 221 ARG A N 1
ATOM 1687 C CA . ARG A 1 221 ? 5.227 30.922 26.578 1 95.75 221 ARG A CA 1
ATOM 1688 C C . ARG A 1 221 ? 5.977 31.672 25.484 1 95.75 221 ARG A C 1
ATOM 1690 O O . ARG A 1 221 ? 6.805 32.531 25.781 1 95.75 221 ARG A O 1
ATOM 1697 N N . ILE A 1 222 ? 5.723 31.344 24.25 1 96.38 222 ILE A N 1
ATOM 1698 C CA . ILE A 1 222 ? 6.355 32 23.109 1 96.38 222 ILE A CA 1
ATOM 1699 C C . ILE A 1 222 ? 5.984 33.5 23.125 1 96.38 222 ILE A C 1
ATOM 1701 O O . ILE A 1 222 ? 6.844 34.375 22.938 1 96.38 222 ILE A O 1
ATOM 1705 N N . THR A 1 223 ? 4.734 33.781 23.406 1 94.56 223 THR A N 1
ATOM 1706 C CA . THR A 1 223 ? 4.23 35.156 23.422 1 94.56 223 THR A CA 1
ATOM 1707 C C . THR A 1 223 ? 4.793 35.938 24.594 1 94.56 223 THR A C 1
ATOM 1709 O O . THR A 1 223 ? 5.309 37.031 24.422 1 94.56 223 THR A O 1
ATOM 1712 N N . THR A 1 224 ? 4.824 35.281 25.75 1 93.12 224 THR A N 1
ATOM 1713 C CA . THR A 1 224 ? 5.168 36 26.984 1 93.12 224 THR A CA 1
ATOM 1714 C C . THR A 1 224 ? 6.68 36.062 27.172 1 93.12 224 THR A C 1
ATOM 1716 O O . THR A 1 224 ? 7.23 37.094 27.562 1 93.12 224 THR A O 1
ATOM 1719 N N . ASP A 1 225 ? 7.309 34.938 26.875 1 91.5 225 ASP A N 1
ATOM 1720 C CA . ASP A 1 225 ? 8.727 34.812 27.203 1 91.5 225 ASP A CA 1
ATOM 1721 C C . ASP A 1 225 ? 9.594 35.344 26.047 1 91.5 225 ASP A C 1
ATOM 1723 O O . ASP A 1 225 ? 10.695 35.844 26.266 1 91.5 225 ASP A O 1
ATOM 1727 N N . TYR A 1 226 ? 9.078 35.188 24.812 1 91.94 226 TYR A N 1
ATOM 1728 C CA . TYR A 1 226 ? 9.914 35.531 23.672 1 91.94 226 TYR A CA 1
ATOM 1729 C C . TYR A 1 226 ? 9.406 36.781 22.969 1 91.94 226 TYR A C 1
ATOM 1731 O O . TYR A 1 226 ? 10.055 37.281 22.047 1 91.94 226 TYR A O 1
ATOM 1739 N N . GLY A 1 227 ? 8.289 37.281 23.391 1 93 227 GLY A N 1
ATOM 1740 C CA . GLY A 1 227 ? 7.719 38.469 22.797 1 93 227 GLY A CA 1
ATOM 1741 C C . GLY A 1 227 ? 7.246 38.25 21.375 1 93 227 GLY A C 1
ATOM 1742 O O . GLY A 1 227 ? 7.191 39.219 20.594 1 93 227 GLY A O 1
ATOM 1743 N N . MET A 1 228 ? 7.09 37.062 20.969 1 95.62 228 MET A N 1
ATOM 1744 C CA . MET A 1 228 ? 6.59 36.719 19.641 1 95.62 228 MET A CA 1
ATOM 1745 C C . MET A 1 228 ? 5.156 36.219 19.719 1 95.62 228 MET A C 1
ATOM 1747 O O . MET A 1 228 ? 4.91 35.094 20.188 1 95.62 228 MET A O 1
ATOM 1751 N N . GLU A 1 229 ? 4.254 37 19.297 1 96.06 229 GLU A N 1
ATOM 1752 C CA . GLU A 1 229 ? 2.84 36.656 19.391 1 96.06 229 GLU A CA 1
ATOM 1753 C C . GLU A 1 229 ? 2.484 35.531 18.438 1 96.06 229 GLU A C 1
ATOM 1755 O O . GLU A 1 229 ? 2.875 35.531 17.266 1 96.06 229 GLU A O 1
ATOM 1760 N N . CYS A 1 230 ? 1.779 34.562 18.875 1 97.94 230 CYS A N 1
ATOM 1761 C CA . CYS A 1 230 ? 1.197 33.531 18.031 1 97.94 230 CYS A CA 1
ATOM 1762 C C . CYS A 1 230 ? -0.179 33.938 17.531 1 97.94 230 CYS A C 1
ATOM 1764 O O . CYS A 1 230 ? -1.184 33.75 18.219 1 97.94 230 CYS A O 1
ATOM 1766 N N . ARG A 1 231 ? -0.209 34.438 16.359 1 98.06 231 ARG A N 1
ATOM 1767 C CA . ARG A 1 231 ? -1.463 34.906 15.766 1 98.06 231 ARG A CA 1
ATOM 1768 C C . ARG A 1 231 ? -2.275 33.719 15.227 1 98.06 231 ARG A C 1
ATOM 1770 O O . ARG A 1 231 ? -3.5 33.812 15.102 1 98.06 231 ARG A O 1
ATOM 1777 N N . VAL A 1 232 ? -1.589 32.656 14.859 1 98.5 232 VAL A N 1
ATOM 1778 C CA . VAL A 1 232 ? -2.199 31.422 14.375 1 98.5 232 VAL A CA 1
ATOM 1779 C C . VAL A 1 232 ? -1.673 30.234 15.18 1 98.5 232 VAL A C 1
ATOM 1781 O O . VAL A 1 232 ? -0.463 30.094 15.375 1 98.5 232 VAL A O 1
ATOM 1784 N N . ILE A 1 233 ? -2.559 29.453 15.695 1 98.56 233 ILE A N 1
ATOM 1785 C CA . ILE A 1 233 ? -2.213 28.203 16.375 1 98.56 233 ILE A CA 1
ATOM 1786 C C . ILE A 1 233 ? -2.939 27.031 15.703 1 98.56 233 ILE A C 1
ATOM 1788 O O . ILE A 1 233 ? -4.164 26.922 15.797 1 98.56 233 ILE A O 1
ATOM 1792 N N . ASN A 1 234 ? -2.178 26.25 14.953 1 98.5 234 ASN A N 1
ATOM 1793 C CA . ASN A 1 234 ? -2.701 25.016 14.367 1 98.5 234 ASN A CA 1
ATOM 1794 C C . ASN A 1 234 ? -2.627 23.844 15.344 1 98.5 234 ASN A C 1
ATOM 1796 O O . ASN A 1 234 ? -1.536 23.391 15.68 1 98.5 234 ASN A O 1
ATOM 1800 N N . ILE A 1 235 ? -3.758 23.344 15.758 1 97.06 235 ILE A N 1
ATOM 1801 C CA . ILE A 1 235 ? -3.777 22.359 16.828 1 97.06 235 ILE A CA 1
ATOM 1802 C C . ILE A 1 235 ? -3.867 20.953 16.234 1 97.06 235 ILE A C 1
ATOM 1804 O O . ILE A 1 235 ? -4.141 19.984 16.953 1 97.06 235 ILE A O 1
ATOM 1808 N N . GLY A 1 236 ? -3.633 20.875 14.961 1 95.12 236 GLY A N 1
ATOM 1809 C CA . GLY A 1 236 ? -3.68 19.594 14.305 1 95.12 236 GLY A CA 1
ATOM 1810 C C . GLY A 1 236 ? -5.078 19 14.227 1 95.12 236 GLY A C 1
ATOM 1811 O O . GLY A 1 236 ? -6.031 19.703 13.883 1 95.12 236 GLY A O 1
ATOM 1812 N N . GLY A 1 237 ? -5.207 17.75 14.359 1 94.06 237 GLY A N 1
ATOM 1813 C CA . GLY A 1 237 ? -6.457 17.016 14.32 1 94.06 237 GLY A CA 1
ATOM 1814 C C . GLY A 1 237 ? -6.535 15.922 15.367 1 94.06 237 GLY A C 1
ATOM 1815 O O . GLY A 1 237 ? -6.281 16.172 16.547 1 94.06 237 GLY A O 1
ATOM 1816 N N . GLY A 1 238 ? -6.945 14.844 14.953 1 90.56 238 GLY A N 1
ATOM 1817 C CA . GLY A 1 238 ? -6.828 13.688 15.828 1 90.56 238 GLY A CA 1
ATOM 1818 C C . GLY A 1 238 ? -8.172 13.164 16.297 1 90.56 238 GLY A C 1
ATOM 1819 O O . GLY A 1 238 ? -8.242 12.102 16.922 1 90.56 238 GLY A O 1
ATOM 1820 N N . LEU A 1 239 ? -9.258 13.891 15.891 1 94.44 239 LEU A N 1
ATOM 1821 C CA . LEU A 1 239 ? -10.562 13.398 16.312 1 94.44 239 LEU A CA 1
ATOM 1822 C C . LEU A 1 239 ? -10.844 12.016 15.727 1 94.44 239 LEU A C 1
ATOM 1824 O O . LEU A 1 239 ? -10.602 11.781 14.547 1 94.44 239 LEU A O 1
ATOM 1828 N N . GLY A 1 240 ? -11.312 11.148 16.578 1 91.5 240 GLY A N 1
ATOM 1829 C CA . GLY A 1 240 ? -11.547 9.773 16.172 1 91.5 240 GLY A CA 1
ATOM 1830 C C . GLY A 1 240 ? -12.969 9.516 15.719 1 91.5 240 GLY A C 1
ATOM 1831 O O . GLY A 1 240 ? -13.859 10.344 15.938 1 91.5 240 GLY A O 1
ATOM 1832 N N . VAL A 1 241 ? -13.125 8.469 14.984 1 89.06 241 VAL A N 1
ATOM 1833 C CA . VAL A 1 241 ? -14.422 7.965 14.562 1 89.06 241 VAL A CA 1
ATOM 1834 C C . VAL A 1 241 ? -14.633 6.551 15.094 1 89.06 241 VAL A C 1
ATOM 1836 O O . VAL A 1 241 ? -13.672 5.848 15.398 1 89.06 241 VAL A O 1
ATOM 1839 N N . SER A 1 242 ? -15.891 6.246 15.297 1 82.81 242 SER A N 1
ATOM 1840 C CA . SER A 1 242 ? -16.203 4.891 15.734 1 82.81 242 SER A CA 1
ATOM 1841 C C . SER A 1 242 ? -16.25 3.928 14.555 1 82.81 242 SER A C 1
ATOM 1843 O O . SER A 1 242 ? -17.188 3.941 13.758 1 82.81 242 SER A O 1
ATOM 1845 N N . TYR A 1 243 ? -15.211 3.105 14.461 1 76.12 243 TYR A N 1
ATOM 1846 C CA . TYR A 1 243 ? -15.219 2.102 13.406 1 76.12 243 TYR A CA 1
ATOM 1847 C C . TYR A 1 243 ? -16.031 0.879 13.82 1 76.12 243 TYR A C 1
ATOM 1849 O O . TYR A 1 243 ? -16.531 0.142 12.969 1 76.12 243 TYR A O 1
ATOM 1857 N N . TYR A 1 244 ? -16.125 0.817 15.172 1 70.5 244 TYR A N 1
ATOM 1858 C CA . TYR A 1 244 ? -16.75 -0.388 15.703 1 70.5 244 TYR A CA 1
ATOM 1859 C C . TYR A 1 244 ? -17.969 -0.041 16.547 1 70.5 244 TYR A C 1
ATOM 1861 O O . TYR A 1 244 ? -18.078 1.068 17.078 1 70.5 244 TYR A O 1
ATOM 1869 N N . GLU A 1 245 ? -18.922 -0.887 16.562 1 62.94 245 GLU A N 1
ATOM 1870 C CA . GLU A 1 245 ? -20.188 -0.679 17.25 1 62.94 245 GLU A CA 1
ATOM 1871 C C . GLU A 1 245 ? -19.969 -0.34 18.719 1 62.94 245 GLU A C 1
ATOM 1873 O O . GLU A 1 245 ? -20.781 0.34 19.344 1 62.94 245 GLU A O 1
ATOM 1878 N N . GLU A 1 246 ? -18.891 -0.577 19.156 1 63.62 246 GLU A N 1
ATOM 1879 C CA . GLU A 1 246 ? -18.734 -0.559 20.609 1 63.62 246 GLU A CA 1
ATOM 1880 C C . GLU A 1 246 ? -18.422 0.847 21.109 1 63.62 246 GLU A C 1
ATOM 1882 O O . GLU A 1 246 ? -18.594 1.145 22.297 1 63.62 246 GLU A O 1
ATOM 1887 N N . HIS A 1 247 ? -18.047 1.678 20.297 1 67 247 HIS A N 1
ATOM 1888 C CA . HIS A 1 247 ? -17.688 2.986 20.828 1 67 247 HIS A CA 1
ATOM 1889 C C . HIS A 1 247 ? -18.609 4.074 20.297 1 67 247 HIS A C 1
ATOM 1891 O O . HIS A 1 247 ? -18.875 4.137 19.094 1 67 247 HIS A O 1
ATOM 1897 N N . PRO A 1 248 ? -19.281 4.84 21.234 1 73.25 248 PRO A N 1
ATOM 1898 C CA . PRO A 1 248 ? -20.266 5.844 20.812 1 73.25 248 PRO A CA 1
ATOM 1899 C C . PRO A 1 248 ? -19.641 6.992 20.031 1 73.25 248 PRO A C 1
ATOM 1901 O O . PRO A 1 248 ? -20.344 7.777 19.406 1 73.25 248 PRO A O 1
ATOM 1904 N N . GLY A 1 249 ? -18.438 7 19.812 1 83.19 249 GLY A N 1
ATOM 1905 C CA . GLY A 1 249 ? -17.812 8.125 19.141 1 83.19 249 GLY A CA 1
ATOM 1906 C C . GLY A 1 249 ? -17.562 9.305 20.062 1 83.19 249 GLY A C 1
ATOM 1907 O O . GLY A 1 249 ? -17.734 9.195 21.281 1 83.19 249 GLY A O 1
ATOM 1908 N N . LEU A 1 250 ? -17.156 10.508 19.562 1 92.44 250 LEU A N 1
ATOM 1909 C CA . LEU A 1 250 ? -16.828 11.703 20.344 1 92.44 250 LEU A CA 1
ATOM 1910 C C . LEU A 1 250 ? -18.078 12.547 20.578 1 92.44 250 LEU A C 1
ATOM 1912 O O . LEU A 1 250 ? -18.922 12.688 19.688 1 92.44 250 LEU A O 1
ATOM 1916 N N . ASP A 1 251 ? -18.219 13.062 21.781 1 94.88 251 ASP A N 1
ATOM 1917 C CA . ASP A 1 251 ? -19.203 14.094 22.094 1 94.88 251 ASP A CA 1
ATOM 1918 C C . ASP A 1 251 ? -18.672 15.484 21.75 1 94.88 251 ASP A C 1
ATOM 1920 O O . ASP A 1 251 ? -17.953 16.094 22.547 1 94.88 251 ASP A O 1
ATOM 1924 N N . LEU A 1 252 ? -19.125 16.031 20.625 1 96.44 252 LEU A N 1
ATOM 1925 C CA . LEU A 1 252 ? -18.578 17.297 20.125 1 96.44 252 LEU A CA 1
ATOM 1926 C C . LEU A 1 252 ? -18.953 18.453 21.031 1 96.44 252 LEU A C 1
ATOM 1928 O O . LEU A 1 252 ? -18.172 19.406 21.172 1 96.44 252 LEU A O 1
ATOM 1932 N N . ASP A 1 253 ? -20.094 18.391 21.578 1 96.62 253 ASP A N 1
ATOM 1933 C CA . ASP A 1 253 ? -20.516 19.469 22.469 1 96.62 253 ASP A CA 1
ATOM 1934 C C . ASP A 1 253 ? -19.641 19.484 23.734 1 96.62 253 ASP A C 1
ATOM 1936 O O . ASP A 1 253 ? -19.219 20.562 24.172 1 96.62 253 ASP A O 1
ATOM 1940 N N . LYS A 1 254 ? -19.469 18.328 24.219 1 97.5 254 LYS A N 1
ATOM 1941 C CA . LYS A 1 254 ? -18.578 18.234 25.375 1 97.5 254 LYS A CA 1
ATOM 1942 C C . LYS A 1 254 ? -17.172 18.719 25.016 1 97.5 254 LYS A C 1
ATOM 1944 O O . LYS A 1 254 ? -16.562 19.469 25.781 1 97.5 254 LYS A O 1
ATOM 1949 N N . LEU A 1 255 ? -16.719 18.297 23.938 1 97.56 255 LEU A N 1
ATOM 1950 C CA . LEU A 1 255 ? -15.383 18.688 23.5 1 97.56 255 LEU A CA 1
ATOM 1951 C C . LEU A 1 255 ? -15.289 20.203 23.344 1 97.56 255 LEU A C 1
ATOM 1953 O O . LEU A 1 255 ? -14.32 20.828 23.797 1 97.56 255 LEU A O 1
ATOM 1957 N N . ALA A 1 256 ? -16.281 20.781 22.734 1 97.62 256 ALA A N 1
ATOM 1958 C CA . ALA A 1 256 ? -16.312 22.234 22.516 1 97.62 256 ALA A CA 1
ATOM 1959 C C . ALA A 1 256 ? -16.281 22.984 23.844 1 97.62 256 ALA A C 1
ATOM 1961 O O . ALA A 1 256 ? -15.633 24.031 23.953 1 97.62 256 ALA A O 1
ATOM 1962 N N . LEU A 1 257 ? -16.984 22.438 24.75 1 97.5 257 LEU A N 1
ATOM 1963 C CA . LEU A 1 257 ? -16.984 23.062 26.078 1 97.5 257 LEU A CA 1
ATOM 1964 C C . LEU A 1 257 ? -15.602 23.031 26.703 1 97.5 257 LEU A C 1
ATOM 1966 O O . LEU A 1 257 ? -15.141 24.031 27.25 1 97.5 257 LEU A O 1
ATOM 1970 N N . LEU A 1 258 ? -15.008 21.922 26.609 1 97.88 258 LEU A N 1
ATOM 1971 C CA . LEU A 1 258 ? -13.664 21.781 27.156 1 97.88 258 LEU A CA 1
ATOM 1972 C C . LEU A 1 258 ? -12.68 22.688 26.438 1 97.88 258 LEU A C 1
ATOM 1974 O O . LEU A 1 258 ? -11.82 23.312 27.078 1 97.88 258 LEU A O 1
ATOM 1978 N N . PHE A 1 259 ? -12.812 22.812 25.156 1 98 259 PHE A N 1
ATOM 1979 C CA . PHE A 1 259 ? -11.938 23.672 24.359 1 98 259 PHE A CA 1
ATOM 1980 C C . PHE A 1 259 ? -12.141 25.141 24.719 1 98 259 PHE A C 1
ATOM 1982 O O . PHE A 1 259 ? -11.172 25.891 24.859 1 98 259 PHE A O 1
ATOM 1989 N N . ARG A 1 260 ? -13.352 25.531 24.844 1 96.69 260 ARG A N 1
ATOM 1990 C CA . ARG A 1 260 ? -13.664 26.922 25.172 1 96.69 260 ARG A CA 1
ATOM 1991 C C . ARG A 1 260 ? -13 27.344 26.469 1 96.69 260 ARG A C 1
ATOM 1993 O O . ARG A 1 260 ? -12.516 28.469 26.594 1 96.69 260 ARG A O 1
ATOM 2000 N N . ALA A 1 261 ? -13 26.453 27.375 1 97.5 261 ALA A N 1
ATOM 2001 C CA . ALA A 1 261 ? -12.359 26.75 28.656 1 97.5 261 ALA A CA 1
ATOM 2002 C C . ALA A 1 261 ? -10.867 27.016 28.453 1 97.5 261 ALA A C 1
ATOM 2004 O O . ALA A 1 261 ? -10.305 27.922 29.094 1 97.5 261 ALA A O 1
ATOM 2005 N N . GLU A 1 262 ? -10.258 26.25 27.625 1 97.56 262 GLU A N 1
ATOM 2006 C CA . GLU A 1 262 ? -8.836 26.422 27.359 1 97.56 262 GLU A CA 1
ATOM 2007 C C . GLU A 1 262 ? -8.57 27.703 26.594 1 97.56 262 GLU A C 1
ATOM 2009 O O . GLU A 1 262 ? -7.562 28.375 26.828 1 97.56 262 GLU A O 1
ATOM 2014 N N . PHE A 1 263 ? -9.469 28.094 25.672 1 97.19 263 PHE A N 1
ATOM 2015 C CA . PHE A 1 263 ? -9.344 29.344 24.938 1 97.19 263 PHE A CA 1
ATOM 2016 C C . PHE A 1 263 ? -9.43 30.531 25.875 1 97.19 263 PHE A C 1
ATOM 2018 O O . PHE A 1 263 ? -8.648 31.484 25.75 1 97.19 263 PHE A O 1
ATOM 2025 N N . ASP A 1 264 ? -10.328 30.438 26.766 1 96.38 264 ASP A N 1
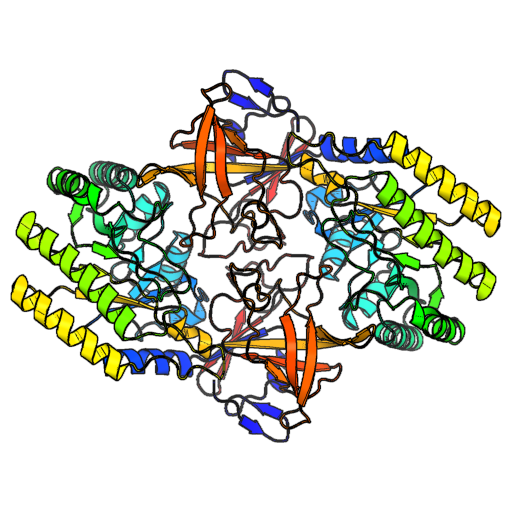ATOM 2026 C CA . ASP A 1 264 ? -10.508 31.516 27.734 1 96.38 264 ASP A CA 1
ATOM 2027 C C . ASP A 1 264 ? -9.266 31.672 28.625 1 96.38 264 ASP A C 1
ATOM 2029 O O . ASP A 1 264 ? -8.812 32.781 28.859 1 96.38 264 ASP A O 1
ATOM 2033 N N . ARG A 1 265 ? -8.75 30.578 29.016 1 96.12 265 ARG A N 1
ATOM 2034 C CA . ARG A 1 265 ? -7.543 30.625 29.828 1 96.12 265 ARG A CA 1
ATOM 2035 C C . ARG A 1 265 ? -6.383 31.25 29.062 1 96.12 265 ARG A C 1
ATOM 2037 O O . ARG A 1 265 ? -5.605 32.031 29.625 1 96.12 265 ARG A O 1
ATOM 2044 N N . TYR A 1 266 ? -6.246 30.891 27.875 1 96.88 266 TYR A N 1
ATOM 2045 C CA . TYR A 1 266 ? -5.188 31.438 27.031 1 96.88 266 TYR A CA 1
ATOM 2046 C C . TYR A 1 266 ? -5.336 32.938 26.875 1 96.88 266 TYR A C 1
ATOM 2048 O O . TYR A 1 266 ? -4.355 33.688 27 1 96.88 266 TYR A O 1
ATOM 2056 N N . ARG A 1 267 ? -6.578 33.438 26.594 1 95.38 267 ARG A N 1
ATOM 2057 C CA . ARG A 1 267 ? -6.855 34.844 26.438 1 95.38 267 ARG A CA 1
ATOM 2058 C C . ARG A 1 267 ? -6.539 35.625 27.703 1 95.38 267 ARG A C 1
ATOM 2060 O O . ARG A 1 267 ? -6 36.719 27.641 1 95.38 267 ARG A O 1
ATOM 2067 N N . GLU A 1 268 ? -6.875 35.031 28.719 1 95.06 268 GLU A N 1
ATOM 2068 C CA . GLU A 1 268 ? -6.59 35.656 30.016 1 95.06 268 GLU A CA 1
ATOM 2069 C C . GLU A 1 268 ? -5.086 35.781 30.25 1 95.06 268 GLU A C 1
ATOM 2071 O O . GLU A 1 268 ? -4.613 36.781 30.75 1 95.06 268 GLU A O 1
ATOM 2076 N N . ALA A 1 269 ? -4.41 34.75 29.875 1 93.5 269 ALA A N 1
ATOM 2077 C CA . ALA A 1 269 ? -2.977 34.688 30.141 1 93.5 269 ALA A CA 1
ATOM 2078 C C . ALA A 1 269 ? -2.199 35.594 29.203 1 93.5 269 ALA A C 1
ATOM 2080 O O . ALA A 1 269 ? -1.168 36.156 29.578 1 93.5 269 ALA A O 1
ATOM 2081 N N . THR A 1 270 ? -2.631 35.781 27.969 1 95.25 270 THR A N 1
ATOM 2082 C CA . THR A 1 270 ? -1.812 36.438 26.953 1 95.25 270 THR A CA 1
ATOM 2083 C C . THR A 1 270 ? -2.443 37.75 26.516 1 95.25 270 THR A C 1
ATOM 2085 O O . THR A 1 270 ? -1.771 38.594 25.938 1 95.25 270 THR A O 1
ATOM 2088 N N . GLY A 1 271 ? -3.75 37.875 26.672 1 95 271 GLY A N 1
ATOM 2089 C CA . GLY A 1 271 ? -4.488 39.062 26.219 1 95 271 GLY A CA 1
ATOM 2090 C C . GLY A 1 271 ? -4.742 39.062 24.719 1 95 271 GLY A C 1
ATOM 2091 O O . GLY A 1 271 ? -5.145 40.062 24.156 1 95 271 GLY A O 1
ATOM 2092 N N . THR A 1 272 ? -4.461 37.906 24.109 1 94.81 272 THR A N 1
ATOM 2093 C CA . THR A 1 272 ? -4.602 37.812 22.656 1 94.81 272 THR A CA 1
ATOM 2094 C C . THR A 1 272 ? -5.582 36.719 22.266 1 94.81 272 THR A C 1
ATOM 2096 O O . THR A 1 272 ? -5.945 35.875 23.094 1 94.81 272 THR A O 1
ATOM 2099 N N . LYS A 1 273 ? -6.117 36.844 21.109 1 95.31 273 LYS A N 1
ATOM 2100 C CA . LYS A 1 273 ? -7.023 35.844 20.547 1 95.31 273 LYS A CA 1
ATOM 2101 C C . LYS A 1 273 ? -6.508 35.344 19.203 1 95.31 273 LYS A C 1
ATOM 2103 O O . LYS A 1 273 ? -6.789 35.938 18.156 1 95.31 273 LYS A O 1
ATOM 2108 N N . PRO A 1 274 ? -5.789 34.281 19.266 1 97.31 274 PRO A N 1
ATOM 2109 C CA . PRO A 1 274 ? -5.25 33.75 18 1 97.31 274 PRO A CA 1
ATOM 2110 C C . PRO A 1 274 ? -6.316 33.062 17.141 1 97.31 274 PRO A C 1
ATOM 2112 O O . PRO A 1 274 ? -7.387 32.719 17.656 1 97.31 274 PRO A O 1
ATOM 2115 N N . ARG A 1 275 ? -6.082 33.062 15.82 1 97.44 275 ARG A N 1
ATOM 2116 C CA . ARG A 1 275 ? -6.809 32.094 14.977 1 97.44 275 ARG A CA 1
ATOM 2117 C C . ARG A 1 275 ? -6.434 30.672 15.32 1 97.44 275 ARG A C 1
ATOM 2119 O O . ARG A 1 275 ? -5.25 30.328 15.383 1 97.44 275 ARG A O 1
ATOM 2126 N N . ILE A 1 276 ? -7.41 29.859 15.602 1 98.06 276 ILE A N 1
ATOM 2127 C CA . ILE A 1 276 ? -7.172 28.453 15.906 1 98.06 276 ILE A CA 1
ATOM 2128 C C . ILE A 1 276 ? -7.539 27.594 14.695 1 98.06 276 ILE A C 1
ATOM 2130 O O . ILE A 1 276 ? -8.672 27.656 14.203 1 98.06 276 ILE A O 1
ATOM 2134 N N . LEU A 1 277 ? -6.59 26.844 14.156 1 98.19 277 LEU A N 1
ATOM 2135 C CA . LEU A 1 277 ? -6.828 25.938 13.031 1 98.19 277 LEU A CA 1
ATOM 2136 C C . LEU A 1 277 ? -6.961 24.5 13.5 1 98.19 277 LEU A C 1
ATOM 2138 O O . LEU A 1 277 ? -6.129 24.016 14.273 1 98.19 277 LEU A O 1
ATOM 2142 N N . LEU A 1 278 ? -8.023 23.875 13.156 1 98 278 LEU A N 1
ATOM 2143 C CA . LEU A 1 278 ? -8.273 22.453 13.375 1 98 278 LEU A CA 1
ATOM 2144 C C . LEU A 1 278 ? -8.266 21.688 12.055 1 98 278 LEU A C 1
ATOM 2146 O O . LEU A 1 278 ? -9.047 22.016 11.148 1 98 278 LEU A O 1
ATOM 2150 N N . GLU A 1 279 ? -7.398 20.766 11.914 1 97.5 279 GLU A N 1
ATOM 2151 C CA . GLU A 1 279 ? -7.309 19.953 10.703 1 97.5 279 GLU A CA 1
ATOM 2152 C C . GLU A 1 279 ? -7.996 18.609 10.883 1 97.5 279 GLU A C 1
ATOM 2154 O O . GLU A 1 279 ? -7.527 17.766 11.648 1 97.5 279 GLU A O 1
ATOM 2159 N N . LEU A 1 280 ? -9.031 18.375 10.18 1 97.94 280 LEU A N 1
ATOM 2160 C CA . LEU A 1 280 ? -9.734 17.109 10.273 1 97.94 280 LEU A CA 1
ATOM 2161 C C . LEU A 1 280 ? -9.781 16.406 8.922 1 97.94 280 LEU A C 1
ATOM 2163 O O . LEU A 1 280 ? -9.969 17.047 7.887 1 97.94 280 LEU A O 1
ATOM 2167 N N . GLY A 1 281 ? -9.5 15.094 8.883 1 97.06 281 GLY A N 1
ATOM 2168 C CA . GLY A 1 281 ? -9.617 14.234 7.723 1 97.06 281 GLY A CA 1
ATOM 2169 C C . GLY A 1 281 ? -10.555 13.062 7.941 1 97.06 281 GLY A C 1
ATOM 2170 O O . GLY A 1 281 ? -11.766 13.18 7.711 1 97.06 281 GLY A O 1
ATOM 2171 N N . ARG A 1 282 ? -10.008 12.094 8.688 1 95.81 282 ARG A N 1
ATOM 2172 C CA . ARG A 1 282 ? -10.758 10.875 8.992 1 95.81 282 ARG A CA 1
ATOM 2173 C C . ARG A 1 282 ? -12.117 11.203 9.594 1 95.81 282 ARG A C 1
ATOM 2175 O O . ARG A 1 282 ? -13.133 10.633 9.188 1 95.81 282 ARG A O 1
ATOM 2182 N N . PHE A 1 283 ? -12.164 12.117 10.5 1 96.44 283 PHE A N 1
ATOM 2183 C CA . PHE A 1 283 ? -13.391 12.453 11.219 1 96.44 283 PHE A CA 1
ATOM 2184 C C . PHE A 1 283 ? -14.469 12.93 10.25 1 96.44 283 PHE A C 1
ATOM 2186 O O . PHE A 1 283 ? -15.656 12.648 10.461 1 96.44 283 PHE A O 1
ATOM 2193 N N . LEU A 1 284 ? -14.055 13.594 9.219 1 97.81 284 LEU A N 1
ATOM 2194 C CA . LEU A 1 284 ? -15.023 14.219 8.32 1 97.81 284 LEU A CA 1
ATOM 2195 C C . LEU A 1 284 ? -15.492 13.234 7.254 1 97.81 284 LEU A C 1
ATOM 2197 O O . LEU A 1 284 ? -16.625 13.328 6.777 1 97.81 284 LEU A O 1
ATOM 2201 N N . VAL A 1 285 ? -14.609 12.258 6.887 1 97.69 285 VAL A N 1
ATOM 2202 C CA . VAL A 1 285 ? -14.953 11.602 5.633 1 97.69 285 VAL A CA 1
ATOM 2203 C C . VAL A 1 285 ? -15.086 10.094 5.859 1 97.69 285 VAL A C 1
ATOM 2205 O O . VAL A 1 285 ? -15.641 9.383 5.023 1 97.69 285 VAL A O 1
ATOM 2208 N N . ALA A 1 286 ? -14.57 9.516 6.902 1 95.88 286 ALA A N 1
ATOM 2209 C CA . ALA A 1 286 ? -14.562 8.07 7.094 1 95.88 286 ALA A CA 1
ATOM 2210 C C . ALA A 1 286 ? -15.969 7.488 7.008 1 95.88 286 ALA A C 1
ATOM 2212 O O . ALA A 1 286 ? -16.234 6.582 6.215 1 95.88 286 ALA A O 1
ATOM 2213 N N . GLU A 1 287 ? -16.906 8.07 7.715 1 94.94 287 GLU A N 1
ATOM 2214 C CA . GLU A 1 287 ? -18.266 7.559 7.805 1 94.94 287 GLU A CA 1
ATOM 2215 C C . GLU A 1 287 ? -19.062 7.879 6.539 1 94.94 287 GLU A C 1
ATOM 2217 O O . GLU A 1 287 ? -20.172 7.363 6.348 1 94.94 287 GLU A O 1
ATOM 2222 N N . ALA A 1 288 ? -18.453 8.68 5.676 1 96.88 288 ALA A N 1
ATOM 2223 C CA . ALA A 1 288 ? -19.125 9.117 4.461 1 96.88 288 ALA A CA 1
ATOM 2224 C C . ALA A 1 288 ? -18.781 8.219 3.279 1 96.88 288 ALA A C 1
ATOM 2226 O O . ALA A 1 288 ? -19.203 8.484 2.15 1 96.88 288 ALA A O 1
ATOM 2227 N N . GLY A 1 289 ? -18.031 7.184 3.523 1 96.94 289 GLY A N 1
ATOM 2228 C CA . GLY A 1 289 ? -17.625 6.316 2.43 1 96.94 289 GLY A CA 1
ATOM 2229 C C . GLY A 1 289 ? -17.938 4.855 2.676 1 96.94 289 GLY A C 1
ATOM 2230 O O . GLY A 1 289 ? -17.906 4.387 3.816 1 96.94 289 GLY A O 1
ATOM 2231 N N . ILE A 1 290 ? -18.281 4.137 1.605 1 97.75 290 ILE A N 1
ATOM 2232 C CA . ILE A 1 290 ? -18.453 2.689 1.625 1 97.75 290 ILE A CA 1
ATOM 2233 C C . ILE A 1 290 ? -17.656 2.059 0.479 1 97.75 290 ILE A C 1
ATOM 2235 O O . ILE A 1 290 ? -17.641 2.586 -0.636 1 97.75 290 ILE A O 1
ATOM 2239 N N . TYR A 1 291 ? -16.875 1.035 0.74 1 98.19 291 TYR A N 1
ATOM 2240 C CA . TYR A 1 291 ? -16.188 0.223 -0.26 1 98.19 291 TYR A CA 1
ATOM 2241 C C . TYR A 1 291 ? -17 -1.029 -0.589 1 98.19 291 TYR A C 1
ATOM 2243 O O . TYR A 1 291 ? -17.312 -1.819 0.301 1 98.19 291 TYR A O 1
ATOM 2251 N N . VAL A 1 292 ? -17.328 -1.188 -1.842 1 98.75 292 VAL A N 1
ATOM 2252 C CA . VAL A 1 292 ? -18.234 -2.26 -2.248 1 98.75 292 VAL A CA 1
ATOM 2253 C C . VAL A 1 292 ? -17.5 -3.236 -3.162 1 98.75 292 VAL A C 1
ATOM 2255 O O . VAL A 1 292 ? -16.844 -2.824 -4.121 1 98.75 292 VAL A O 1
ATOM 2258 N N . THR A 1 293 ? -17.578 -4.457 -2.82 1 98.44 293 THR A N 1
ATOM 2259 C CA . THR A 1 293 ? -17 -5.543 -3.602 1 98.44 293 THR A CA 1
ATOM 2260 C C . THR A 1 293 ? -18.031 -6.625 -3.883 1 98.44 293 THR A C 1
ATOM 2262 O O . THR A 1 293 ? -19.156 -6.574 -3.361 1 98.44 293 THR A O 1
ATOM 2265 N N . ARG A 1 294 ? -17.672 -7.559 -4.711 1 98.38 294 ARG A N 1
ATOM 2266 C CA . ARG A 1 294 ? -18.531 -8.695 -5.047 1 98.38 294 ARG A CA 1
ATOM 2267 C C . ARG A 1 294 ? -17.906 -10.008 -4.609 1 98.38 294 ARG A C 1
ATOM 2269 O O . ARG A 1 294 ? -16.688 -10.203 -4.762 1 98.38 294 ARG A O 1
ATOM 2276 N N . VAL A 1 295 ? -18.719 -10.891 -4.031 1 98.12 295 VAL A N 1
ATOM 2277 C CA . VAL A 1 295 ? -18.25 -12.242 -3.744 1 98.12 295 VAL A CA 1
ATOM 2278 C C . VAL A 1 295 ? -18.062 -13.016 -5.047 1 98.12 295 VAL A C 1
ATOM 2280 O O . VAL A 1 295 ? -19.016 -13.164 -5.832 1 98.12 295 VAL A O 1
ATOM 2283 N N . VAL A 1 296 ? -16.844 -13.523 -5.254 1 96.81 296 VAL A N 1
ATOM 2284 C CA . VAL A 1 296 ? -16.609 -14.18 -6.535 1 96.81 296 VAL A CA 1
ATOM 2285 C C . VAL A 1 296 ? -16.375 -15.672 -6.316 1 96.81 296 VAL A C 1
ATOM 2287 O O . VAL A 1 296 ? -16.422 -16.453 -7.266 1 96.81 296 VAL A O 1
ATOM 2290 N N . SER A 1 297 ? -16.109 -16.047 -5.094 1 95.94 297 SER A N 1
ATOM 2291 C CA . SER A 1 297 ? -15.906 -17.453 -4.77 1 95.94 297 SER A CA 1
ATOM 2292 C C . SER A 1 297 ? -16.172 -17.734 -3.295 1 95.94 297 SER A C 1
ATOM 2294 O O . SER A 1 297 ? -16.297 -16.797 -2.498 1 95.94 297 SER A O 1
ATOM 2296 N N . GLU A 1 298 ? -16.422 -18.906 -2.967 1 95.62 298 GLU A N 1
ATOM 2297 C CA . GLU A 1 298 ? -16.547 -19.375 -1.59 1 95.62 298 GLU A CA 1
ATOM 2298 C C . GLU A 1 298 ? -15.922 -20.766 -1.415 1 95.62 298 GLU A C 1
ATOM 2300 O O . GLU A 1 298 ? -15.828 -21.531 -2.373 1 95.62 298 GLU A O 1
ATOM 2305 N N . LYS A 1 299 ? -15.453 -21.016 -0.262 1 94.44 299 LYS A N 1
ATOM 2306 C CA . LYS A 1 299 ? -14.938 -22.359 0.02 1 94.44 299 LYS A CA 1
ATOM 2307 C C . LYS A 1 299 ? -14.906 -22.625 1.521 1 94.44 299 LYS A C 1
ATOM 2309 O O . LYS A 1 299 ? -14.68 -21.719 2.318 1 94.44 299 LYS A O 1
ATOM 2314 N N . LEU A 1 300 ? -15.219 -23.812 1.85 1 94.75 300 LEU A N 1
ATOM 2315 C CA . LEU A 1 300 ? -14.961 -24.344 3.189 1 94.75 300 LEU A CA 1
ATOM 2316 C C . LEU A 1 300 ? -13.602 -25.031 3.258 1 94.75 300 LEU A C 1
ATOM 2318 O O . LEU A 1 300 ? -13.352 -25.984 2.525 1 94.75 300 LEU A O 1
ATOM 2322 N N . SER A 1 301 ? -12.711 -24.484 3.988 1 96.25 301 SER A N 1
ATOM 2323 C CA . SER A 1 301 ? -11.383 -25.078 4.16 1 96.25 301 SER A CA 1
ATOM 2324 C C . SER A 1 301 ? -11.125 -25.438 5.617 1 96.25 301 SER A C 1
ATOM 2326 O O . SER A 1 301 ? -11.055 -24.562 6.48 1 96.25 301 SER A O 1
ATOM 2328 N N . ARG A 1 302 ? -11.109 -26.812 5.855 1 95.81 302 ARG A N 1
ATOM 2329 C CA . ARG A 1 302 ? -10.797 -27.359 7.172 1 95.81 302 ARG A CA 1
ATOM 2330 C C . ARG A 1 302 ? -11.617 -26.672 8.258 1 95.81 302 ARG A C 1
ATOM 2332 O O . ARG A 1 302 ? -11.078 -26.266 9.281 1 95.81 302 ARG A O 1
ATOM 2339 N N . GLY A 1 303 ? -12.852 -26.438 7.984 1 94.88 303 GLY A N 1
ATOM 2340 C CA . GLY A 1 303 ? -13.812 -25.969 8.977 1 94.88 303 GLY A CA 1
ATOM 2341 C C . GLY A 1 303 ? -14.023 -24.469 8.945 1 94.88 303 GLY A C 1
ATOM 2342 O O . GLY A 1 303 ? -14.914 -23.953 9.617 1 94.88 303 GLY A O 1
ATOM 2343 N N . GLU A 1 304 ? -13.281 -23.766 8.211 1 96.56 304 GLU A N 1
ATOM 2344 C CA . GLU A 1 304 ? -13.438 -22.328 8.102 1 96.56 304 GLU A CA 1
ATOM 2345 C C . GLU A 1 304 ? -14.078 -21.938 6.777 1 96.56 304 GLU A C 1
ATOM 2347 O O . GLU A 1 304 ? -13.672 -22.406 5.719 1 96.56 304 GLU A O 1
ATOM 2352 N N . GLN A 1 305 ? -15.094 -21.125 6.871 1 97.06 305 GLN A N 1
ATOM 2353 C CA . GLN A 1 305 ? -15.789 -20.641 5.676 1 97.06 305 GLN A CA 1
ATOM 2354 C C . GLN A 1 305 ? -15.133 -19.391 5.125 1 97.06 305 GLN A C 1
ATOM 2356 O O . GLN A 1 305 ? -15.062 -18.359 5.812 1 97.06 305 GLN A O 1
ATOM 2361 N N . PHE A 1 306 ? -14.688 -19.484 3.893 1 97.75 306 PHE A N 1
ATOM 2362 C CA . PHE A 1 306 ? -14.078 -18.344 3.215 1 97.75 306 PHE A CA 1
ATOM 2363 C C . PHE A 1 306 ? -14.984 -17.828 2.107 1 97.75 306 PHE A C 1
ATOM 2365 O O . PHE A 1 306 ? -15.602 -18.609 1.383 1 97.75 306 PHE A O 1
ATOM 2372 N N . TYR A 1 307 ? -15.078 -16.562 2.025 1 98.06 307 TYR A N 1
ATOM 2373 C CA . TYR A 1 307 ? -15.602 -15.891 0.84 1 98.06 307 TYR A CA 1
ATOM 2374 C C . TYR A 1 307 ? -14.523 -15.016 0.193 1 98.06 307 TYR A C 1
ATOM 2376 O O . TYR A 1 307 ? -13.852 -14.242 0.874 1 98.06 307 TYR A O 1
ATOM 2384 N N . VAL A 1 308 ? -14.305 -15.211 -1.086 1 98.12 308 VAL A N 1
ATOM 2385 C CA . VAL A 1 308 ? -13.312 -14.453 -1.84 1 98.12 308 VAL A CA 1
ATOM 2386 C C . VAL A 1 308 ? -14 -13.305 -2.584 1 98.12 308 VAL A C 1
ATOM 2388 O O . VAL A 1 308 ? -14.992 -13.516 -3.281 1 98.12 308 VAL A O 1
ATOM 2391 N N . LEU A 1 309 ? -13.469 -12.148 -2.396 1 98.44 309 LEU A N 1
ATOM 2392 C CA . LEU A 1 309 ? -14.031 -10.938 -2.992 1 98.44 309 LEU A CA 1
ATOM 2393 C C . LEU A 1 309 ? -13.234 -10.523 -4.227 1 98.44 309 LEU A C 1
ATOM 2395 O O . LEU A 1 309 ? -12.102 -10.977 -4.422 1 98.44 309 LEU A O 1
ATOM 2399 N N . ASP A 1 310 ? -13.828 -9.68 -5.09 1 97.75 310 ASP A N 1
ATOM 2400 C CA . ASP A 1 310 ? -13.133 -9.234 -6.293 1 97.75 310 ASP A CA 1
ATOM 2401 C C . ASP A 1 310 ? -12.266 -8.016 -6 1 97.75 310 ASP A C 1
ATOM 2403 O O . ASP A 1 310 ? -11.656 -7.445 -6.91 1 97.75 310 ASP A O 1
ATOM 2407 N N . GLY A 1 311 ? -12.219 -7.555 -4.84 1 97.5 311 GLY A N 1
ATOM 2408 C CA . GLY A 1 311 ? -11.32 -6.527 -4.332 1 97.5 311 GLY A CA 1
ATOM 2409 C C . GLY A 1 311 ? -10.789 -6.832 -2.945 1 97.5 311 GLY A C 1
ATOM 2410 O O . GLY A 1 311 ? -11.445 -7.523 -2.16 1 97.5 311 GLY A O 1
ATOM 2411 N N . GLY A 1 312 ? -9.68 -6.281 -2.615 1 97.12 312 GLY A N 1
ATOM 2412 C CA . GLY A 1 312 ? -9.031 -6.602 -1.354 1 97.12 312 GLY A CA 1
ATOM 2413 C C . GLY A 1 312 ? -8.023 -5.551 -0.916 1 97.12 312 GLY A C 1
ATOM 2414 O O . GLY A 1 312 ? -8.273 -4.352 -1.058 1 97.12 312 GLY A O 1
ATOM 2415 N N . MET A 1 313 ? -6.949 -6.016 -0.359 1 95.44 313 MET A N 1
ATOM 2416 C CA . MET A 1 313 ? -5.918 -5.164 0.228 1 95.44 313 MET A CA 1
ATOM 2417 C C . MET A 1 313 ? -5.359 -4.195 -0.809 1 95.44 313 MET A C 1
ATOM 2419 O O . MET A 1 313 ? -4.957 -3.078 -0.469 1 95.44 313 MET A O 1
ATOM 2423 N N . ASN A 1 314 ? -5.352 -4.531 -2.078 1 96.62 314 ASN A N 1
ATOM 2424 C CA . ASN A 1 314 ? -4.844 -3.662 -3.135 1 96.62 314 ASN A CA 1
ATOM 2425 C C . ASN A 1 314 ? -5.684 -2.396 -3.275 1 96.62 314 ASN A C 1
ATOM 2427 O O . ASN A 1 314 ? -5.191 -1.365 -3.732 1 96.62 314 ASN A O 1
ATOM 2431 N N . HIS A 1 315 ? -6.938 -2.504 -2.865 1 97.19 315 HIS A N 1
ATOM 2432 C CA . HIS A 1 315 ? -7.852 -1.374 -2.977 1 97.19 315 HIS A CA 1
ATOM 2433 C C . HIS A 1 315 ? -8.086 -0.717 -1.619 1 97.19 315 HIS A C 1
ATOM 2435 O O . HIS A 1 315 ? -8.469 0.453 -1.549 1 97.19 315 HIS A O 1
ATOM 2441 N N . HIS A 1 316 ? -7.918 -1.48 -0.588 1 96.62 316 HIS A N 1
ATOM 2442 C CA . HIS A 1 316 ? -8.242 -1.038 0.762 1 96.62 316 HIS A CA 1
ATOM 2443 C C . HIS A 1 316 ? -7.273 -1.62 1.783 1 96.62 316 HIS A C 1
ATOM 2445 O O . HIS A 1 316 ? -7.656 -2.463 2.6 1 96.62 316 HIS A O 1
ATOM 2451 N N . LEU A 1 317 ? -6.078 -1.096 1.771 1 94.19 317 LEU A N 1
ATOM 2452 C CA . LEU A 1 317 ? -4.988 -1.597 2.602 1 94.19 317 LEU A CA 1
ATOM 2453 C C . LEU A 1 317 ? -5.344 -1.498 4.082 1 94.19 317 LEU A C 1
ATOM 2455 O O . LEU A 1 317 ? -5.082 -2.424 4.852 1 94.19 317 LEU A O 1
ATOM 2459 N N . SER A 1 318 ? -5.98 -0.465 4.465 1 89.06 318 SER A N 1
ATOM 2460 C CA . SER A 1 318 ? -6.312 -0.237 5.867 1 89.06 318 SER A CA 1
ATOM 2461 C C . SER A 1 318 ? -7.281 -1.293 6.387 1 89.06 318 SER A C 1
ATOM 2463 O O . SER A 1 318 ? -7.133 -1.781 7.508 1 89.06 318 SER A O 1
ATOM 2465 N N . ALA A 1 319 ? -8.227 -1.672 5.582 1 87.69 319 ALA A N 1
ATOM 2466 C CA . ALA A 1 319 ? -9.211 -2.666 5.992 1 87.69 319 ALA A CA 1
ATOM 2467 C C . ALA A 1 319 ? -8.562 -4.031 6.195 1 87.69 319 ALA A C 1
ATOM 2469 O O . ALA A 1 319 ? -9.094 -4.879 6.922 1 87.69 319 ALA A O 1
ATOM 2470 N N . SER A 1 320 ? -7.434 -4.203 5.547 1 85.88 320 SER A N 1
ATOM 2471 C CA . SER A 1 320 ? -6.742 -5.484 5.672 1 85.88 320 SER A CA 1
ATOM 2472 C C . SER A 1 320 ? -5.844 -5.508 6.902 1 85.88 320 SER A C 1
ATOM 2474 O O . SER A 1 320 ? -5.262 -6.543 7.23 1 85.88 320 SER A O 1
ATOM 2476 N N . GLY A 1 321 ? -5.641 -4.336 7.543 1 76.44 321 GLY A N 1
ATOM 2477 C CA . GLY A 1 321 ? -4.852 -4.266 8.766 1 76.44 321 GLY A CA 1
ATOM 2478 C C . GLY A 1 321 ? -3.381 -3.994 8.508 1 76.44 321 GLY A C 1
ATOM 2479 O O . GLY A 1 321 ? -2.57 -4.016 9.43 1 76.44 321 GLY A O 1
ATOM 2480 N N . ASN A 1 322 ? -2.926 -3.801 7.32 1 70 322 ASN A N 1
ATOM 2481 C CA . ASN A 1 322 ? -1.51 -3.682 6.996 1 70 322 ASN A CA 1
ATOM 2482 C C . ASN A 1 322 ? -1.075 -2.221 6.91 1 70 322 ASN A C 1
ATOM 2484 O O . ASN A 1 322 ? 0.066 -1.929 6.547 1 70 322 ASN A O 1
ATOM 2488 N N . LEU A 1 323 ? -1.847 -1.253 7.285 1 66.44 323 LEU A N 1
ATOM 2489 C CA . LEU A 1 323 ? -1.419 0.141 7.336 1 66.44 323 LEU A CA 1
ATOM 2490 C C . LEU A 1 323 ? -1.209 0.591 8.781 1 66.44 323 LEU A C 1
ATOM 2492 O O . LEU A 1 323 ? -1.818 1.567 9.219 1 66.44 323 LEU A O 1
ATOM 2496 N N . GLY A 1 324 ? -0.301 -0.197 9.438 1 55.56 324 GLY A N 1
ATOM 2497 C CA . GLY A 1 324 ? 0.175 0.212 10.75 1 55.56 324 GLY A CA 1
ATOM 2498 C C . GLY A 1 324 ? -0.749 -0.208 11.875 1 55.56 324 GLY A C 1
ATOM 2499 O O . GLY A 1 324 ? -0.615 0.267 13.008 1 55.56 324 GLY A O 1
ATOM 2500 N N . MET A 1 325 ? -1.751 -0.97 11.516 1 52.16 325 MET A N 1
ATOM 2501 C CA . MET A 1 325 ? -2.682 -1.321 12.586 1 52.16 325 MET A CA 1
ATOM 2502 C C . MET A 1 325 ? -2.076 -2.369 13.516 1 52.16 325 MET A C 1
ATOM 2504 O O . MET A 1 325 ? -1.578 -3.398 13.055 1 52.16 325 MET A O 1
ATOM 2508 N N . THR A 1 326 ? -1.807 -1.986 14.75 1 46.5 326 THR A N 1
ATOM 2509 C CA . THR A 1 326 ? -1.277 -2.9 15.758 1 46.5 326 THR A CA 1
ATOM 2510 C C . THR A 1 326 ? -2.275 -4.016 16.047 1 46.5 326 THR A C 1
ATOM 2512 O O . THR A 1 326 ? -1.884 -5.172 16.234 1 46.5 326 THR A O 1
ATOM 2515 N N . ILE A 1 327 ? -3.508 -3.635 16.078 1 51.09 327 ILE A N 1
ATOM 2516 C CA . ILE A 1 327 ? -4.57 -4.609 16.297 1 51.09 327 ILE A CA 1
ATOM 2517 C C . ILE A 1 327 ? -5.578 -4.539 15.148 1 51.09 327 ILE A C 1
ATOM 2519 O O . ILE A 1 327 ? -6.16 -3.486 14.891 1 51.09 327 ILE A O 1
ATOM 2523 N N . ARG A 1 328 ? -5.492 -5.617 14.531 1 64.19 328 ARG A N 1
ATOM 2524 C CA . ARG A 1 328 ? -6.445 -5.656 13.422 1 64.19 328 ARG A CA 1
ATOM 2525 C C . ARG A 1 328 ? -7.879 -5.73 13.938 1 64.19 328 ARG A C 1
ATOM 2527 O O . ARG A 1 328 ? -8.195 -6.578 14.773 1 64.19 328 ARG A O 1
ATOM 2534 N N . LYS A 1 329 ? -8.617 -4.754 13.625 1 78.19 329 LYS A N 1
ATOM 2535 C CA . LYS A 1 329 ? -10.062 -4.797 13.852 1 78.19 329 LYS A CA 1
ATOM 2536 C C . LYS A 1 329 ? -10.82 -4.781 12.531 1 78.19 329 LYS A C 1
ATOM 2538 O O . LYS A 1 329 ? -10.422 -4.098 11.586 1 78.19 329 LYS A O 1
ATOM 2543 N N . ASN A 1 330 ? -11.797 -5.617 12.562 1 87.19 330 ASN A N 1
ATOM 2544 C CA . ASN A 1 330 ? -12.609 -5.695 11.344 1 87.19 330 ASN A CA 1
ATOM 2545 C C . ASN A 1 330 ? -13.422 -4.422 11.133 1 87.19 330 ASN A C 1
ATOM 2547 O O . ASN A 1 330 ? -13.969 -3.863 12.086 1 87.19 330 ASN A O 1
ATOM 2551 N N . TYR A 1 331 ? -13.398 -3.947 9.945 1 89.88 331 TYR A N 1
ATOM 2552 C CA . TYR A 1 331 ? -14.398 -2.951 9.578 1 89.88 331 TYR A CA 1
ATOM 2553 C C . TYR A 1 331 ? -15.805 -3.512 9.727 1 89.88 331 TYR A C 1
ATOM 2555 O O . TYR A 1 331 ? -15.992 -4.73 9.805 1 89.88 331 TYR A O 1
ATOM 2563 N N . LEU A 1 332 ? -16.781 -2.598 9.836 1 90.81 332 LEU A N 1
ATOM 2564 C CA . LEU A 1 332 ? -18.188 -3.027 9.75 1 90.81 332 LEU A CA 1
ATOM 2565 C C . LEU A 1 332 ? -18.531 -3.482 8.336 1 9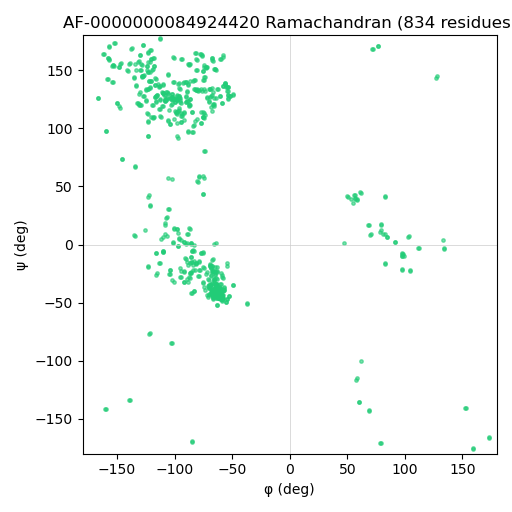0.81 332 LEU A C 1
ATOM 2567 O O . LEU A 1 332 ? -18.281 -2.758 7.367 1 90.81 332 LEU A O 1
ATOM 2571 N N . VAL A 1 333 ? -19.078 -4.688 8.25 1 95 333 VAL A N 1
ATOM 2572 C CA . VAL A 1 333 ? -19.359 -5.289 6.953 1 95 333 VAL A CA 1
ATOM 2573 C C . VAL A 1 333 ? -20.859 -5.621 6.852 1 95 333 VAL A C 1
ATOM 2575 O O . VAL A 1 333 ? -21.469 -6.047 7.832 1 95 333 VAL A O 1
ATOM 2578 N N . ARG A 1 334 ? -21.406 -5.387 5.648 1 95.88 334 ARG A N 1
ATOM 2579 C CA . ARG A 1 334 ? -22.797 -5.727 5.367 1 95.88 334 ARG A CA 1
ATOM 2580 C C . ARG A 1 334 ? -22.922 -6.461 4.035 1 95.88 334 ARG A C 1
ATOM 2582 O O . ARG A 1 334 ? -22.203 -6.141 3.076 1 95.88 334 ARG A O 1
ATOM 2589 N N . ASN A 1 335 ? -23.703 -7.488 3.986 1 98 335 ASN A N 1
ATOM 2590 C CA . ASN A 1 335 ? -24.172 -8.008 2.705 1 98 335 ASN A CA 1
ATOM 2591 C C . ASN A 1 335 ? -25.25 -7.109 2.1 1 98 335 ASN A C 1
ATOM 2593 O O . ASN A 1 335 ? -26.375 -7.062 2.604 1 98 335 ASN A O 1
ATOM 2597 N N . LEU A 1 336 ? -24.969 -6.418 1.077 1 98.25 336 LEU A N 1
ATOM 2598 C CA . LEU A 1 336 ? -25.828 -5.395 0.505 1 98.25 336 LEU A CA 1
ATOM 2599 C C . LEU A 1 336 ? -26.906 -6.027 -0.372 1 98.25 336 LEU A C 1
ATOM 2601 O O . LEU A 1 336 ? -27.891 -5.367 -0.726 1 98.25 336 LEU A O 1
ATOM 2605 N N . SER A 1 337 ? -26.719 -7.27 -0.764 1 97.81 337 SER A N 1
ATOM 2606 C CA . SER A 1 337 ? -27.656 -7.98 -1.635 1 97.81 337 SER A CA 1
ATOM 2607 C C . SER A 1 337 ? -28.688 -8.742 -0.824 1 97.81 337 SER A C 1
ATOM 2609 O O . SER A 1 337 ? -29.75 -9.109 -1.349 1 97.81 337 SER A O 1
ATOM 2611 N N . ARG A 1 338 ? -28.359 -9.039 0.37 1 95.69 338 ARG A N 1
ATOM 2612 C CA . ARG A 1 338 ? -29.25 -9.836 1.207 1 95.69 338 ARG A CA 1
ATOM 2613 C C . ARG A 1 338 ? -29.375 -9.227 2.604 1 95.69 338 ARG A C 1
ATOM 2615 O O . ARG A 1 338 ? -29.078 -9.891 3.6 1 95.69 338 ARG A O 1
ATOM 2622 N N . PRO A 1 339 ? -30.031 -8.016 2.48 1 92.94 339 PRO A N 1
ATOM 2623 C CA . PRO A 1 339 ? -30.219 -7.438 3.812 1 92.94 339 PRO A CA 1
ATOM 2624 C C . PRO A 1 339 ? -31.172 -8.258 4.68 1 92.94 339 PRO A C 1
ATOM 2626 O O . PRO A 1 339 ? -32.156 -8.805 4.176 1 92.94 339 PRO A O 1
ATOM 2629 N N . GLY A 1 340 ? -30.859 -8.602 5.914 1 90.88 340 GLY A N 1
ATOM 2630 C CA . GLY A 1 340 ? -31.75 -9.289 6.836 1 90.88 340 GLY A CA 1
ATOM 2631 C C . GLY A 1 340 ? -31.516 -10.789 6.887 1 90.88 340 GLY A C 1
ATOM 2632 O O . GLY A 1 340 ? -32.125 -11.492 7.691 1 90.88 340 GLY A O 1
ATOM 2633 N N . ALA A 1 341 ? -30.688 -11.242 5.934 1 95.5 341 ALA A N 1
ATOM 2634 C CA . ALA A 1 341 ? -30.391 -12.664 5.965 1 95.5 341 ALA A CA 1
ATOM 2635 C C . ALA A 1 341 ? -29.766 -13.07 7.301 1 95.5 341 ALA A C 1
ATOM 2637 O O . ALA A 1 341 ? -29.391 -12.203 8.102 1 95.5 341 ALA A O 1
ATOM 2638 N N . GLU A 1 342 ? -29.797 -14.336 7.535 1 97.12 342 GLU A N 1
ATOM 2639 C CA . GLU A 1 342 ? -29.141 -14.867 8.727 1 97.12 342 GLU A CA 1
ATOM 2640 C C . GLU A 1 342 ? -27.672 -14.484 8.766 1 97.12 342 GLU A C 1
ATOM 2642 O O . GLU A 1 342 ? -26.984 -14.508 7.738 1 97.12 342 GLU A O 1
ATOM 2647 N N . ARG A 1 343 ? -27.25 -14.133 9.969 1 96.75 343 ARG A N 1
ATOM 2648 C CA . ARG A 1 343 ? -25.859 -13.742 10.117 1 96.75 343 ARG A CA 1
ATOM 2649 C C . ARG A 1 343 ? -24.984 -14.945 10.453 1 96.75 343 ARG A C 1
ATOM 2651 O O . ARG A 1 343 ? -25.391 -15.828 11.211 1 96.75 343 ARG A O 1
ATOM 2658 N N . ILE A 1 344 ? -23.828 -14.977 9.852 1 97.19 344 ILE A N 1
ATOM 2659 C CA . ILE A 1 344 ? -22.875 -16.047 10.102 1 97.19 344 ILE A CA 1
ATOM 2660 C C . ILE A 1 344 ? -21.5 -15.445 10.414 1 97.19 344 ILE A C 1
ATOM 2662 O O . ILE A 1 344 ? -21.266 -14.258 10.18 1 97.19 344 ILE A O 1
ATOM 2666 N N . ILE A 1 345 ? -20.656 -16.25 10.984 1 97 345 ILE A N 1
ATOM 2667 C CA . ILE A 1 345 ? -19.25 -15.891 11.156 1 97 345 ILE A CA 1
ATOM 2668 C C . ILE A 1 345 ? -18.422 -16.484 10.023 1 97 345 ILE A C 1
ATOM 2670 O O . ILE A 1 345 ? -18.531 -17.672 9.719 1 97 345 ILE A O 1
ATOM 2674 N N . CYS A 1 346 ? -17.656 -15.711 9.312 1 97.62 346 CYS A N 1
ATOM 2675 C CA . CYS A 1 346 ? -16.844 -16.188 8.188 1 97.62 346 CYS A CA 1
ATOM 2676 C C . CYS A 1 346 ? -15.609 -15.328 8.008 1 97.62 346 CYS A C 1
ATOM 2678 O O . CYS A 1 346 ? -15.391 -14.367 8.75 1 97.62 346 CYS A O 1
ATOM 2680 N N . THR A 1 347 ? -14.75 -15.773 7.102 1 97.56 347 THR A N 1
ATOM 2681 C CA . THR A 1 347 ? -13.547 -15.031 6.719 1 97.56 347 THR A CA 1
ATOM 2682 C C . THR A 1 347 ? -13.695 -14.453 5.316 1 97.56 347 THR A C 1
ATOM 2684 O O . THR A 1 347 ? -14.039 -15.172 4.375 1 97.56 347 THR A O 1
ATOM 2687 N N . LEU A 1 348 ? -13.539 -13.133 5.234 1 97.88 348 LEU A N 1
ATOM 2688 C CA . LEU A 1 348 ? -13.57 -12.43 3.955 1 97.88 348 LEU A CA 1
ATOM 2689 C C . LEU A 1 348 ? -12.156 -12.133 3.469 1 97.88 348 LEU A C 1
ATOM 2691 O O . LEU A 1 348 ? -11.352 -11.539 4.199 1 97.88 348 LEU A O 1
ATOM 2695 N N . VAL A 1 349 ? -11.844 -12.562 2.256 1 97.69 349 VAL A N 1
ATOM 2696 C CA . VAL A 1 349 ? -10.516 -12.352 1.693 1 97.69 349 VAL A CA 1
ATOM 2697 C C . VAL A 1 349 ? -10.633 -11.719 0.309 1 97.69 349 VAL A C 1
ATOM 2699 O O . VAL A 1 349 ? -11.688 -11.797 -0.326 1 97.69 349 VAL A O 1
ATOM 2702 N N . GLY A 1 350 ? -9.562 -11 -0.095 1 97.69 350 GLY A N 1
ATOM 2703 C CA . GLY A 1 350 ? -9.523 -10.484 -1.453 1 97.69 350 GLY A CA 1
ATOM 2704 C C . GLY A 1 350 ? -8.992 -11.492 -2.457 1 97.69 350 GLY A C 1
ATOM 2705 O O . GLY A 1 350 ? -8.844 -12.672 -2.143 1 97.69 350 GLY A O 1
ATOM 2706 N N . PRO A 1 351 ? -8.727 -11.008 -3.674 1 97.25 351 PRO A N 1
ATOM 2707 C CA . PRO A 1 351 ? -8.359 -11.906 -4.773 1 97.25 351 PRO A CA 1
ATOM 2708 C C . PRO A 1 351 ? -6.848 -12.102 -4.891 1 97.25 351 PRO A C 1
ATOM 2710 O O . PRO A 1 351 ? -6.383 -12.812 -5.785 1 97.25 351 PRO A O 1
ATOM 2713 N N . LEU A 1 352 ? -6.023 -11.516 -4.023 1 96.38 352 LEU A N 1
ATOM 2714 C CA . LEU A 1 352 ? -4.574 -11.5 -4.188 1 96.38 352 LEU A CA 1
ATOM 2715 C C . LEU A 1 352 ? -3.959 -12.82 -3.729 1 96.38 352 LEU A C 1
ATOM 2717 O O . LEU A 1 352 ? -4.473 -13.461 -2.811 1 96.38 352 LEU A O 1
ATOM 2721 N N . CYS A 1 353 ? -2.848 -13.148 -4.375 1 94 353 CYS A N 1
ATOM 2722 C CA . CYS A 1 353 ? -2.127 -14.375 -4.043 1 94 353 CYS A CA 1
ATOM 2723 C C . CYS A 1 353 ? -1.263 -14.18 -2.803 1 94 353 CYS A C 1
ATOM 2725 O O . CYS A 1 353 ? -0.057 -14.43 -2.834 1 94 353 CYS A O 1
ATOM 2727 N N . THR A 1 354 ? -1.861 -13.75 -1.736 1 92.62 354 THR A N 1
ATOM 2728 C CA . THR A 1 354 ? -1.179 -13.586 -0.458 1 92.62 354 THR A CA 1
ATOM 2729 C C . THR A 1 354 ? -2.166 -13.695 0.7 1 92.62 354 THR A C 1
ATOM 2731 O O . THR A 1 354 ? -3.287 -13.195 0.617 1 92.62 354 THR A O 1
ATOM 2734 N N . PRO A 1 355 ? -1.758 -14.352 1.775 1 90.81 355 PRO A N 1
ATOM 2735 C CA . PRO A 1 355 ? -2.639 -14.438 2.941 1 90.81 355 PRO A CA 1
ATOM 2736 C C . PRO A 1 355 ? -2.855 -13.086 3.619 1 90.81 355 PRO A C 1
ATOM 2738 O O . PRO A 1 355 ? -3.75 -12.953 4.457 1 90.81 355 PRO A O 1
ATOM 2741 N N . LEU A 1 356 ? -2.035 -12.102 3.248 1 90.31 356 LEU A N 1
ATOM 2742 C CA . LEU A 1 356 ? -2.184 -10.758 3.803 1 90.31 356 LEU A CA 1
ATOM 2743 C C . LEU A 1 356 ? -3.459 -10.102 3.291 1 90.31 356 LEU A C 1
ATOM 2745 O O . LEU A 1 356 ? -3.91 -9.094 3.848 1 90.31 356 LEU A O 1
ATOM 2749 N N . ASP A 1 357 ? -3.98 -10.656 2.223 1 94.31 357 ASP A N 1
ATOM 2750 C CA . ASP A 1 357 ? -5.207 -10.109 1.655 1 94.31 357 ASP A CA 1
ATOM 2751 C C . ASP A 1 357 ? -6.43 -10.555 2.451 1 94.31 357 ASP A C 1
ATOM 2753 O O . ASP A 1 357 ? -7.34 -11.18 1.9 1 94.31 357 ASP A O 1
ATOM 2757 N N . LEU A 1 358 ? -6.43 -10.234 3.715 1 95 358 LEU A N 1
ATOM 2758 C CA . LEU A 1 358 ? -7.461 -10.57 4.691 1 95 358 LEU A CA 1
ATOM 2759 C C . LEU A 1 358 ? -8.336 -9.359 4.996 1 95 358 LEU A C 1
ATOM 2761 O O . LEU A 1 358 ? -7.934 -8.469 5.75 1 95 358 LEU A O 1
ATOM 2765 N N . MET A 1 359 ? -9.523 -9.328 4.453 1 95.88 359 MET A N 1
ATOM 2766 C CA . MET A 1 359 ? -10.406 -8.172 4.57 1 95.88 359 MET A CA 1
ATOM 2767 C C . MET A 1 359 ? -11.234 -8.242 5.848 1 95.88 359 MET A C 1
ATOM 2769 O O . MET A 1 359 ? -11.703 -7.215 6.348 1 95.88 359 MET A O 1
ATOM 2773 N N . GLY A 1 360 ? -11.422 -9.414 6.332 1 94.38 360 GLY A N 1
ATOM 2774 C CA . GLY A 1 360 ? -12.125 -9.656 7.582 1 94.38 360 GLY A CA 1
ATOM 2775 C C . GLY A 1 360 ? -11.938 -11.07 8.109 1 94.38 360 GLY A C 1
ATOM 2776 O O . GLY A 1 360 ? -12.172 -12.039 7.387 1 94.38 360 GLY A O 1
ATOM 2777 N N . LYS A 1 361 ? -11.523 -11.234 9.273 1 93.69 361 LYS A N 1
ATOM 2778 C CA . LYS A 1 361 ? -11.352 -12.531 9.922 1 93.69 361 LYS A CA 1
ATOM 2779 C C . LYS A 1 361 ? -12.406 -12.75 11.008 1 93.69 361 LYS A C 1
ATOM 2781 O O . LYS A 1 361 ? -12.555 -11.922 11.914 1 93.69 361 LYS A O 1
ATOM 2786 N N . GLY A 1 362 ? -13.125 -13.852 10.891 1 93.94 362 GLY A N 1
ATOM 2787 C CA . GLY A 1 362 ? -14.172 -14.102 11.867 1 93.94 362 GLY A CA 1
ATOM 2788 C C . GLY A 1 362 ? -15.219 -13.008 11.93 1 93.94 362 GLY A C 1
ATOM 2789 O O . GLY A 1 362 ? -15.617 -12.586 13.016 1 93.94 362 GLY A O 1
ATOM 2790 N N . VAL A 1 363 ? -15.562 -12.484 10.789 1 93.31 363 VAL A N 1
ATOM 2791 C CA . VAL A 1 363 ? -16.516 -11.375 10.742 1 93.31 363 VAL A CA 1
ATOM 2792 C C . VAL A 1 363 ? -17.938 -11.922 10.805 1 93.31 363 VAL A C 1
ATOM 2794 O O . VAL A 1 363 ? -18.234 -12.977 10.234 1 93.31 363 VAL A O 1
ATOM 2797 N N . THR A 1 364 ? -18.781 -11.195 11.539 1 94.38 364 THR A N 1
ATOM 2798 C CA . THR A 1 364 ? -20.203 -11.484 11.523 1 94.38 364 THR A CA 1
ATOM 2799 C C . THR A 1 364 ? -20.906 -10.68 10.43 1 94.38 364 THR A C 1
ATOM 2801 O O . THR A 1 364 ? -20.844 -9.453 10.414 1 94.38 364 THR A O 1
ATOM 2804 N N . VAL A 1 365 ? -21.562 -11.344 9.531 1 96.56 365 VAL A N 1
ATOM 2805 C CA . VAL A 1 365 ? -22.219 -10.688 8.398 1 96.56 365 VAL A CA 1
ATOM 2806 C C . VAL A 1 365 ? -23.391 -11.531 7.91 1 96.56 365 VAL A C 1
ATOM 2808 O O . VAL A 1 365 ? -23.453 -12.734 8.18 1 96.56 365 VAL A O 1
ATOM 2811 N N . GLU A 1 366 ? -24.391 -10.867 7.281 1 97.5 366 GLU A N 1
ATOM 2812 C CA . GLU A 1 366 ? -25.422 -11.633 6.605 1 97.5 366 GLU A CA 1
ATOM 2813 C C . GLU A 1 366 ? -24.828 -12.609 5.598 1 97.5 366 GLU A C 1
ATOM 2815 O O . GLU A 1 366 ? -23.938 -12.25 4.828 1 97.5 366 GLU A O 1
ATOM 2820 N N . VAL A 1 367 ? -25.234 -13.812 5.613 1 97.69 367 VAL A N 1
ATOM 2821 C CA . VAL A 1 367 ? -24.609 -14.906 4.879 1 97.69 367 VAL A CA 1
ATOM 2822 C C . VAL A 1 367 ? -24.484 -14.531 3.404 1 97.69 367 VAL A C 1
ATOM 2824 O O . VAL A 1 367 ? -25.469 -14.18 2.758 1 97.69 367 VAL A O 1
ATOM 2827 N N . PRO A 1 368 ? -23.25 -14.633 2.914 1 97.75 368 PRO A N 1
ATOM 2828 C CA . PRO A 1 368 ? -23.047 -14.281 1.508 1 97.75 368 PRO A CA 1
ATOM 2829 C C . PRO A 1 368 ? -23.25 -15.461 0.563 1 97.75 368 PRO A C 1
ATOM 2831 O O . PRO A 1 368 ? -23.172 -16.609 0.986 1 97.75 368 PRO A O 1
ATOM 2834 N N . GLU A 1 369 ? -23.578 -15.156 -0.636 1 96.38 369 GLU A N 1
ATOM 2835 C CA . GLU A 1 369 ? -23.516 -16.062 -1.78 1 96.38 369 GLU A CA 1
ATOM 2836 C C . GLU A 1 369 ? -22.656 -15.477 -2.896 1 96.38 369 GLU A C 1
ATOM 2838 O O . GLU A 1 369 ? -22.469 -14.258 -2.975 1 96.38 369 GLU A O 1
ATOM 2843 N N . VAL A 1 370 ? -22.109 -16.359 -3.684 1 96.25 370 VAL A N 1
ATOM 2844 C CA . VAL A 1 370 ? -21.359 -15.883 -4.84 1 96.25 370 VAL A CA 1
ATOM 2845 C C . VAL A 1 370 ? -22.219 -14.945 -5.676 1 96.25 370 VAL A C 1
ATOM 2847 O O . VAL A 1 370 ? -23.375 -15.258 -5.977 1 96.25 370 VAL A O 1
ATOM 2850 N N . GLY A 1 371 ? -21.703 -13.781 -5.98 1 96.44 371 GLY A N 1
ATOM 2851 C CA . GLY A 1 371 ? -22.453 -12.773 -6.723 1 96.44 371 GLY A CA 1
ATOM 2852 C C . GLY A 1 371 ? -22.953 -11.633 -5.855 1 96.44 371 GLY A C 1
ATOM 2853 O O . GLY A 1 371 ? -23.25 -10.555 -6.359 1 96.44 371 GLY A O 1
ATOM 2854 N N . ASP A 1 372 ? -23.078 -11.867 -4.535 1 98.19 372 ASP A N 1
ATOM 2855 C CA . ASP A 1 372 ? -23.562 -10.836 -3.613 1 98.19 372 ASP A CA 1
ATOM 2856 C C . ASP A 1 372 ? -22.578 -9.672 -3.529 1 98.19 372 ASP A C 1
ATOM 2858 O O . ASP A 1 372 ? -21.375 -9.844 -3.744 1 98.19 372 ASP A O 1
ATOM 2862 N N . LEU A 1 373 ? -23.188 -8.531 -3.258 1 98.75 373 LEU A N 1
ATOM 2863 C CA . LEU A 1 373 ? -22.391 -7.352 -2.938 1 98.75 373 LEU A CA 1
ATOM 2864 C C . LEU A 1 373 ? -22.109 -7.277 -1.44 1 98.75 373 LEU A C 1
ATOM 2866 O O . LEU A 1 373 ? -23.016 -7.457 -0.626 1 98.75 373 LEU A O 1
ATOM 2870 N N . VAL A 1 374 ? -20.859 -7.051 -1.109 1 98.44 374 VAL A N 1
ATOM 2871 C CA . VAL A 1 374 ? -20.438 -6.844 0.271 1 98.44 374 VAL A CA 1
ATOM 2872 C C . VAL A 1 374 ? -19.906 -5.422 0.439 1 98.44 374 VAL A C 1
ATOM 2874 O O . VAL A 1 374 ? -19.062 -4.973 -0.343 1 98.44 374 VAL A O 1
ATOM 2877 N N . GLY A 1 375 ? -20.422 -4.742 1.427 1 97.88 375 GLY A N 1
ATOM 2878 C CA . GLY A 1 375 ? -19.984 -3.381 1.696 1 97.88 375 GLY A CA 1
ATOM 2879 C C . GLY A 1 375 ? -19.172 -3.252 2.975 1 97.88 375 GLY A C 1
ATOM 2880 O O . GLY A 1 375 ? -19.531 -3.828 4.004 1 97.88 375 GLY A O 1
ATOM 2881 N N . PHE A 1 376 ? -18.062 -2.627 2.887 1 96.25 376 PHE A N 1
ATOM 2882 C CA . PHE A 1 376 ? -17.281 -2.217 4.047 1 96.25 376 PHE A CA 1
ATOM 2883 C C . PHE A 1 376 ? -17.578 -0.769 4.418 1 96.25 376 PHE A C 1
ATOM 2885 O O . PHE A 1 376 ? -17.234 0.152 3.674 1 96.25 376 PHE A O 1
ATOM 2892 N N . LEU A 1 377 ? -18.109 -0.571 5.602 1 94.75 377 LEU A N 1
ATOM 2893 C CA . LEU A 1 377 ? -18.547 0.756 6.02 1 94.75 377 LEU A CA 1
ATOM 2894 C C . LEU A 1 377 ? -17.375 1.577 6.543 1 94.75 377 LEU A C 1
ATOM 2896 O O . LEU A 1 377 ? -16.281 1.043 6.754 1 94.75 377 LEU A O 1
ATOM 2900 N N . ASN A 1 378 ? -17.562 2.92 6.676 1 93.62 378 ASN A N 1
ATOM 2901 C CA . ASN A 1 378 ? -16.594 3.867 7.199 1 93.62 378 ASN A CA 1
ATOM 2902 C C . ASN A 1 378 ? -15.281 3.818 6.406 1 93.62 378 ASN A C 1
ATOM 2904 O O . ASN A 1 378 ? -14.203 3.787 6.992 1 93.62 378 ASN A O 1
ATOM 2908 N N . SER A 1 379 ? -15.469 3.682 5.055 1 95.88 379 SER A N 1
ATOM 2909 C CA . SER A 1 379 ? -14.328 3.529 4.156 1 95.88 379 SER A CA 1
ATOM 2910 C C . SER A 1 379 ? -14.07 4.809 3.367 1 95.88 379 SER A C 1
ATOM 2912 O O . SER A 1 379 ? -13.57 4.762 2.242 1 95.88 379 SER A O 1
ATOM 2914 N N . GLY A 1 380 ? -14.391 5.93 3.984 1 96.75 380 GLY A N 1
ATOM 2915 C CA . GLY A 1 380 ? -14.219 7.184 3.27 1 96.75 380 GLY A CA 1
ATOM 2916 C C . GLY A 1 380 ? -12.812 7.746 3.381 1 96.75 380 GLY A C 1
ATOM 2917 O O . GLY A 1 380 ? -12.445 8.656 2.639 1 96.75 380 GLY A O 1
ATOM 2918 N N . SER A 1 381 ? -12.055 7.266 4.281 1 95.88 381 SER A N 1
ATOM 2919 C CA . SER A 1 381 ? -10.703 7.77 4.5 1 95.88 381 SER A CA 1
ATOM 2920 C C . SER A 1 381 ? -9.664 6.668 4.32 1 95.88 381 SER A C 1
ATOM 2922 O O . SER A 1 381 ? -9.906 5.516 4.684 1 95.88 381 SER A O 1
ATOM 2924 N N . TYR A 1 382 ? -8.562 7.039 3.717 1 94.31 382 TYR A N 1
ATOM 2925 C CA . TYR A 1 382 ? -7.379 6.199 3.607 1 94.31 382 TYR A CA 1
ATOM 2926 C C . TYR A 1 382 ? -7.715 4.867 2.945 1 94.31 382 TYR A C 1
ATOM 2928 O O . TYR A 1 382 ? -7.348 3.805 3.451 1 94.31 382 TYR A O 1
ATOM 2936 N N . GLY A 1 383 ? -8.492 4.926 1.918 1 95.38 383 GLY A N 1
ATOM 2937 C CA . GLY A 1 383 ? -8.836 3.773 1.096 1 95.38 383 GLY A CA 1
ATOM 2938 C C . GLY A 1 383 ? -8.086 3.742 -0.225 1 95.38 383 GLY A C 1
ATOM 2939 O O . GLY A 1 383 ? -6.941 3.293 -0.284 1 95.38 383 GLY A O 1
ATOM 2940 N N . TYR A 1 384 ? -8.617 4.449 -1.229 1 96.19 384 TYR A N 1
ATOM 2941 C CA . TYR A 1 384 ? -8.133 4.398 -2.605 1 96.19 384 TYR A CA 1
ATOM 2942 C C . TYR A 1 384 ? -6.703 4.914 -2.699 1 96.19 384 TYR A C 1
ATOM 2944 O O . TYR A 1 384 ? -5.812 4.207 -3.178 1 96.19 384 TYR A O 1
ATOM 2952 N N . SER A 1 385 ? -6.402 6.102 -2.186 1 94.88 385 SER A N 1
ATOM 2953 C CA . SER A 1 385 ? -5.113 6.754 -2.385 1 94.88 385 SER A CA 1
ATOM 2954 C C . SER A 1 385 ? -4.047 6.16 -1.467 1 94.88 385 SER A C 1
ATOM 2956 O O . SER A 1 385 ? -2.854 6.406 -1.653 1 94.88 385 SER A O 1
ATOM 2958 N N . ALA A 1 386 ? -4.484 5.383 -0.429 1 95.38 386 ALA A N 1
ATOM 2959 C CA . ALA A 1 386 ? -3.549 4.836 0.552 1 95.38 386 ALA A CA 1
ATOM 2960 C C . ALA A 1 386 ? -3.35 3.338 0.348 1 95.38 386 ALA A C 1
ATOM 2962 O O . ALA A 1 386 ? -2.986 2.621 1.283 1 95.38 386 ALA A O 1
ATOM 2963 N N . SER A 1 387 ? -3.613 2.881 -0.904 1 96.44 387 SER A N 1
ATOM 2964 C CA . SER A 1 387 ? -3.555 1.445 -1.158 1 96.44 387 SER A CA 1
ATOM 2965 C C . SER A 1 387 ? -2.695 1.136 -2.381 1 96.44 387 SER A C 1
ATOM 2967 O O . SER A 1 387 ? -2.535 1.981 -3.264 1 96.44 387 SER A O 1
ATOM 2969 N N . PRO A 1 388 ? -2.039 -0.064 -2.383 1 96.12 388 PRO A N 1
ATOM 2970 C CA . PRO A 1 388 ? -1.231 -0.469 -3.537 1 96.12 388 PRO A CA 1
ATOM 2971 C C . PRO A 1 388 ? -2.08 -0.892 -4.734 1 96.12 388 PRO A C 1
ATOM 2973 O O . PRO A 1 388 ? -2.121 -2.076 -5.078 1 96.12 388 PRO A O 1
ATOM 2976 N N . LEU A 1 389 ? -2.58 0.023 -5.488 1 96.5 389 LEU A N 1
ATOM 2977 C CA . LEU A 1 389 ? -3.605 -0.164 -6.508 1 96.5 389 LEU A CA 1
ATOM 2978 C C . LEU A 1 389 ? -3.092 -1.05 -7.637 1 96.5 389 LEU A C 1
ATOM 2980 O O . LEU A 1 389 ? -3.875 -1.729 -8.305 1 96.5 389 LEU A O 1
ATOM 2984 N N . LEU A 1 390 ? -1.733 -1.133 -7.824 1 95.25 390 LEU A N 1
ATOM 2985 C CA . LEU A 1 390 ? -1.172 -1.828 -8.977 1 95.25 390 LEU A CA 1
ATOM 2986 C C . LEU A 1 390 ? -0.773 -3.254 -8.609 1 95.25 390 LEU A C 1
ATOM 2988 O O . LEU A 1 390 ? -0.377 -4.035 -9.484 1 95.25 390 LEU A O 1
ATOM 2992 N N . PHE A 1 391 ? -0.969 -3.59 -7.363 1 95.25 391 PHE A N 1
ATOM 2993 C CA . PHE A 1 391 ? -0.473 -4.871 -6.875 1 95.25 391 PHE A CA 1
ATOM 2994 C C . PHE A 1 391 ? -1.205 -6.027 -7.543 1 95.25 391 PHE A C 1
ATOM 2996 O O . PHE A 1 391 ? -2.438 -6.059 -7.566 1 95.25 391 PHE A O 1
ATOM 3003 N N . LEU A 1 392 ? -0.513 -6.895 -8.219 1 96.44 392 LEU A N 1
ATOM 3004 C CA . LEU A 1 392 ? -0.895 -8.125 -8.914 1 96.44 392 LEU A CA 1
ATOM 3005 C C . LEU A 1 392 ? -1.717 -7.812 -10.156 1 96.44 392 LEU A C 1
ATOM 3007 O O . LEU A 1 392 ? -2.326 -8.711 -10.742 1 96.44 392 LEU A O 1
ATOM 3011 N N . GLY A 1 393 ? -1.821 -6.562 -10.516 1 95.12 393 GLY A N 1
ATOM 3012 C CA . GLY A 1 393 ? -2.348 -6.191 -11.82 1 95.12 393 GLY A CA 1
ATOM 3013 C C . GLY A 1 393 ? -3.863 -6.242 -11.891 1 95.12 393 GLY A C 1
ATOM 3014 O O . GLY A 1 393 ? -4.438 -6.332 -12.977 1 95.12 393 GLY A O 1
ATOM 3015 N N . HIS A 1 394 ? -4.539 -6.254 -10.75 1 95.38 394 HIS A N 1
ATOM 3016 C CA . HIS A 1 394 ? -5.992 -6.164 -10.742 1 95.38 394 HIS A CA 1
ATOM 3017 C C . HIS A 1 394 ? -6.461 -4.758 -11.102 1 95.38 394 HIS A C 1
ATOM 3019 O O . HIS A 1 394 ? -5.723 -3.785 -10.914 1 95.38 394 HIS A O 1
ATOM 3025 N N . GLY A 1 395 ? -7.656 -4.703 -11.664 1 92.62 395 GLY A N 1
ATOM 3026 C CA . GLY A 1 395 ? -8.211 -3.41 -12.031 1 92.62 395 GLY A CA 1
ATOM 3027 C C . GLY A 1 395 ? -8.492 -2.521 -10.828 1 92.62 395 GLY A C 1
ATOM 3028 O O . GLY A 1 395 ? -8.789 -3.016 -9.742 1 92.62 395 GLY A O 1
ATOM 3029 N N . GLU A 1 396 ? -8.422 -1.234 -10.992 1 94.31 396 GLU A N 1
ATOM 3030 C CA . GLU A 1 396 ? -8.711 -0.278 -9.93 1 94.31 396 GLU A CA 1
ATOM 3031 C C . GLU A 1 396 ? -10.219 -0.161 -9.688 1 94.31 396 GLU A C 1
ATOM 3033 O O . GLU A 1 396 ? -11.016 -0.334 -10.609 1 94.31 396 GLU A O 1
ATOM 3038 N N . PRO A 1 397 ? -10.602 0.115 -8.492 1 96.56 397 PRO A N 1
ATOM 3039 C CA . PRO A 1 397 ? -12.023 0.37 -8.242 1 96.56 397 PRO A CA 1
ATOM 3040 C C . PRO A 1 397 ? -12.484 1.716 -8.797 1 96.56 397 PRO A C 1
ATOM 3042 O O . PRO A 1 397 ? -11.695 2.654 -8.891 1 96.56 397 PRO A O 1
ATOM 3045 N N . CYS A 1 398 ? -13.758 1.781 -9.117 1 96.06 398 CYS A N 1
ATOM 3046 C CA . CYS A 1 398 ? -14.383 3.064 -9.414 1 96.06 398 CYS A CA 1
ATOM 3047 C C . CYS A 1 398 ? -14.594 3.879 -8.148 1 96.06 398 CYS A C 1
ATOM 3049 O O . CYS A 1 398 ? -14.773 3.314 -7.066 1 96.06 398 CYS A O 1
ATOM 3051 N N . GLU A 1 399 ? -14.445 5.129 -8.258 1 97.12 399 GLU A N 1
ATOM 3052 C CA . GLU A 1 399 ? -14.883 6.039 -7.203 1 97.12 399 GLU A CA 1
ATOM 3053 C C . GLU A 1 399 ? -16.125 6.812 -7.625 1 97.12 399 GLU A C 1
ATOM 3055 O O . GLU A 1 399 ? -16.125 7.48 -8.664 1 97.12 399 GLU A O 1
ATOM 3060 N N . LEU A 1 400 ? -17.141 6.688 -6.809 1 97.38 400 LEU A N 1
ATOM 3061 C CA . LEU A 1 400 ? -18.422 7.348 -7.074 1 97.38 400 LEU A CA 1
ATOM 3062 C C . LEU A 1 400 ? -18.734 8.375 -5.992 1 97.38 400 LEU A C 1
ATOM 3064 O O . LEU A 1 400 ? -18.406 8.164 -4.82 1 97.38 400 LEU A O 1
ATOM 3068 N N . LEU A 1 401 ? -19.297 9.445 -6.395 1 96.44 401 LEU A N 1
ATOM 3069 C CA . LEU A 1 401 ? -19.797 10.477 -5.492 1 96.44 401 LEU A CA 1
ATOM 3070 C C . LEU A 1 401 ? -21.328 10.57 -5.559 1 96.44 401 LEU A C 1
ATOM 3072 O O . LEU A 1 401 ? -21.906 10.492 -6.645 1 96.44 401 LEU A O 1
ATOM 3076 N N . VAL A 1 402 ? -21.891 10.656 -4.43 1 96.12 402 VAL A N 1
ATOM 3077 C CA . VAL A 1 402 ? -23.328 10.828 -4.41 1 96.12 402 VAL A CA 1
ATOM 3078 C C . VAL A 1 402 ? -23.703 12.094 -3.635 1 96.12 402 VAL A C 1
ATOM 3080 O O . VAL A 1 402 ? -23.109 12.375 -2.584 1 96.12 402 VAL A O 1
ATOM 3083 N N . GLU A 1 403 ? -24.562 12.906 -4.137 1 94.06 403 GLU A N 1
ATOM 3084 C CA . GLU A 1 403 ? -25.203 14.062 -3.52 1 94.06 403 GLU A CA 1
ATOM 3085 C C . GLU A 1 403 ? -26.703 14.055 -3.75 1 94.06 403 GLU A C 1
ATOM 3087 O O . GLU A 1 403 ? -27.172 14.086 -4.895 1 94.06 403 GLU A O 1
ATOM 3092 N N . GLY A 1 404 ? -27.438 14.062 -2.713 1 93.06 404 GLY A N 1
ATOM 3093 C CA . GLY A 1 404 ? -28.844 13.781 -2.881 1 93.06 404 GLY A CA 1
ATOM 3094 C C . GLY A 1 404 ? -29.125 12.422 -3.508 1 93.06 404 GLY A C 1
ATOM 3095 O O . GLY A 1 404 ? -28.719 11.391 -2.969 1 93.06 404 GLY A O 1
ATOM 3096 N N . LYS A 1 405 ? -29.719 12.477 -4.734 1 91.06 405 LYS A N 1
ATOM 3097 C CA . LYS A 1 405 ? -30 11.242 -5.457 1 91.06 405 LYS A CA 1
ATOM 3098 C C . LYS A 1 405 ? -29.125 11.117 -6.703 1 91.06 405 LYS A C 1
ATOM 3100 O O . LYS A 1 405 ? -29.234 10.141 -7.449 1 91.06 405 LYS A O 1
ATOM 3105 N N . ASP A 1 406 ? -28.266 12.055 -6.805 1 92.31 406 ASP A N 1
ATOM 3106 C CA . ASP A 1 406 ? -27.422 12.086 -7.996 1 92.31 406 ASP A CA 1
ATOM 3107 C C . ASP A 1 406 ? -26.094 11.398 -7.746 1 92.31 406 ASP A C 1
ATOM 3109 O O . ASP A 1 406 ? -25.375 11.734 -6.793 1 92.31 406 ASP A O 1
ATOM 3113 N N . VAL A 1 407 ? -25.812 10.406 -8.609 1 93.81 407 VAL A N 1
ATOM 3114 C CA . VAL A 1 407 ? -24.547 9.68 -8.539 1 93.81 407 VAL A CA 1
ATOM 3115 C C . VAL A 1 407 ? -23.688 10.039 -9.75 1 93.81 407 VAL A C 1
ATOM 3117 O O . VAL A 1 407 ? -24.172 10.039 -10.883 1 93.81 407 VAL A O 1
ATOM 3120 N N . ARG A 1 408 ? -22.453 10.383 -9.516 1 90.31 408 ARG A N 1
ATOM 3121 C CA . ARG A 1 408 ? -21.547 10.625 -10.633 1 90.31 408 ARG A CA 1
ATOM 3122 C C . ARG A 1 408 ? -20.188 9.961 -10.383 1 90.31 408 ARG A C 1
ATOM 3124 O O . ARG A 1 408 ? -19.719 9.922 -9.25 1 90.31 408 ARG A O 1
ATOM 3131 N N . PRO A 1 409 ? -19.641 9.469 -11.445 1 85.81 409 PRO A N 1
ATOM 3132 C CA . PRO A 1 409 ? -18.297 8.898 -11.32 1 85.81 409 PRO A CA 1
ATOM 3133 C C . PRO A 1 409 ? -17.203 9.961 -11.219 1 85.81 409 PRO A C 1
ATOM 3135 O O . PRO A 1 409 ? -17.297 11.008 -11.867 1 85.81 409 PRO A O 1
ATOM 3138 N N . CYS A 1 410 ? -16.312 9.758 -10.219 1 80.19 410 CYS A N 1
ATOM 3139 C CA . CYS A 1 410 ? -15.133 10.609 -10.133 1 80.19 410 CYS A CA 1
ATOM 3140 C C . CYS A 1 410 ? -13.945 9.961 -10.836 1 80.19 410 CYS A C 1
ATOM 3142 O O . CYS A 1 410 ? -13.039 10.664 -11.297 1 80.19 410 CYS A O 1
ATOM 3144 N N . ARG A 1 411 ? -13.992 8.766 -10.844 1 78.94 411 ARG A N 1
ATOM 3145 C CA . ARG A 1 411 ? -12.984 7.945 -11.516 1 78.94 411 ARG A CA 1
ATOM 3146 C C . ARG A 1 411 ? -13.586 6.633 -12.008 1 78.94 411 ARG A C 1
ATOM 3148 O O . ARG A 1 411 ? -14.258 5.926 -11.25 1 78.94 411 ARG A O 1
ATOM 3155 N N . LEU A 1 412 ? -13.438 6.504 -13.359 1 56.72 412 LEU A N 1
ATOM 3156 C CA . LEU A 1 412 ? -13.961 5.258 -13.914 1 56.72 412 LEU A CA 1
ATOM 3157 C C . LEU A 1 412 ? -12.906 4.156 -13.859 1 56.72 412 LEU A C 1
ATOM 3159 O O . LEU A 1 412 ? -11.703 4.445 -13.797 1 56.72 412 LEU A O 1
ATOM 3163 N N . MET A 1 413 ? -13.367 2.971 -13.82 1 50.06 413 MET A N 1
ATOM 3164 C CA . MET A 1 413 ? -12.484 1.811 -13.773 1 50.06 413 MET A CA 1
ATOM 3165 C C . MET A 1 413 ? -11.477 1.84 -14.914 1 50.06 413 MET A C 1
ATOM 3167 O O . MET A 1 413 ? -11.836 2.154 -16.047 1 50.06 413 MET A O 1
ATOM 3171 N N . GLY A 1 414 ? -10.227 1.556 -14.625 1 45.81 414 GLY A N 1
ATOM 3172 C CA . GLY A 1 414 ? -9.195 1.442 -15.648 1 45.81 414 GLY A CA 1
ATOM 3173 C C . GLY A 1 414 ? -8.625 2.783 -16.062 1 45.81 414 GLY A C 1
ATOM 3174 O O . GLY A 1 414 ? -7.648 2.838 -16.812 1 45.81 414 GLY A O 1
ATOM 3175 N N . GLU A 1 415 ? -9.344 3.963 -15.727 1 40.53 415 GLU A N 1
ATOM 3176 C CA . GLU A 1 415 ? -8.805 5.273 -16.078 1 40.53 415 GLU A CA 1
ATOM 3177 C C . GLU A 1 415 ? -7.656 5.66 -15.156 1 40.53 415 GLU A C 1
ATOM 3179 O O . GLU A 1 415 ? -7.883 6.234 -14.086 1 40.53 415 GLU A O 1
ATOM 3184 N N . MET A 1 416 ? -6.824 4.746 -14.914 1 43.5 416 MET A N 1
ATOM 3185 C CA . MET A 1 416 ? -5.734 4.988 -13.977 1 43.5 416 MET A CA 1
ATOM 3186 C C . MET A 1 416 ? -5.199 6.41 -14.109 1 43.5 416 MET A C 1
ATOM 3188 O O . MET A 1 416 ? -4.617 6.953 -13.172 1 43.5 416 MET A O 1
ATOM 3192 N N . GLY A 1 417 ? -4.84 6.918 -15.297 1 38.34 417 GLY A N 1
ATOM 3193 C CA . GLY A 1 417 ? -4.004 8.047 -15.688 1 38.34 417 GLY A CA 1
ATOM 3194 C C . GLY A 1 417 ? -4.57 9.383 -15.25 1 38.34 417 GLY A C 1
ATOM 3195 O O . GLY A 1 417 ? -3.961 10.43 -15.5 1 38.34 417 GLY A O 1
ATOM 3196 N N . SER A 1 418 ? -5.84 9.641 -15.219 1 31.84 418 SER A N 1
ATOM 3197 C CA . SER A 1 418 ? -6.258 11.039 -15.094 1 31.84 418 SER A CA 1
ATOM 3198 C C . SER A 1 418 ? -6.047 11.547 -13.672 1 31.84 418 SER A C 1
ATOM 3200 O O . SER A 1 418 ? -6.785 11.18 -12.758 1 31.84 418 SER A O 1
ATOM 3202 N N . ARG A 1 419 ? -5.043 11.523 -13.195 1 29.95 419 ARG A N 1
ATOM 3203 C CA . ARG A 1 419 ? -4.664 12.172 -11.945 1 29.95 419 ARG A CA 1
ATOM 3204 C C . ARG A 1 419 ? -5.102 13.633 -11.938 1 29.95 419 ARG A C 1
ATOM 3206 O O . ARG A 1 419 ? -5.012 14.32 -12.953 1 29.95 419 ARG A O 1
ATOM 3213 N N . MET B 1 1 ? 23.547 -6.777 -7.156 1 85.81 1 MET B N 1
ATOM 3214 C CA . MET B 1 1 ? 24.156 -5.727 -7.973 1 85.81 1 MET B CA 1
ATOM 3215 C C . MET B 1 1 ? 25.562 -5.387 -7.469 1 85.81 1 MET B C 1
ATOM 3217 O O . MET B 1 1 ? 25.766 -5.238 -6.266 1 85.81 1 MET B O 1
ATOM 3221 N N . ILE B 1 2 ? 26.469 -5.41 -8.422 1 85.5 2 ILE B N 1
ATOM 3222 C CA . ILE B 1 2 ? 27.828 -5.062 -8.047 1 85.5 2 ILE B CA 1
ATOM 3223 C C . ILE B 1 2 ? 28.078 -3.578 -8.312 1 85.5 2 ILE B C 1
ATOM 3225 O O . ILE B 1 2 ? 28.109 -3.141 -9.461 1 85.5 2 ILE B O 1
ATOM 3229 N N . LEU B 1 3 ? 28.203 -2.887 -7.219 1 92.94 3 LEU B N 1
ATOM 3230 C CA . LEU B 1 3 ? 28.453 -1.451 -7.309 1 92.94 3 LEU B CA 1
ATOM 3231 C C . LEU B 1 3 ? 29.938 -1.143 -7.191 1 92.94 3 LEU B C 1
ATOM 3233 O O . LEU B 1 3 ? 30.656 -1.816 -6.453 1 92.94 3 LEU B O 1
ATOM 3237 N N . THR B 1 4 ? 30.359 -0.244 -7.996 1 93.06 4 THR B N 1
ATOM 3238 C CA . THR B 1 4 ? 31.766 0.163 -7.98 1 93.06 4 THR B CA 1
ATOM 3239 C C . THR B 1 4 ? 31.891 1.653 -7.684 1 93.06 4 THR B C 1
ATOM 3241 O O . THR B 1 4 ? 30.906 2.391 -7.742 1 93.06 4 THR B O 1
ATOM 3244 N N . GLU B 1 5 ? 33.062 1.982 -7.258 1 93.38 5 GLU B N 1
ATOM 3245 C CA . GLU B 1 5 ? 33.344 3.391 -7.016 1 93.38 5 GLU B CA 1
ATOM 3246 C C . GLU B 1 5 ? 34.188 3.977 -8.133 1 93.38 5 GLU B C 1
ATOM 3248 O O . GLU B 1 5 ? 35.188 3.367 -8.562 1 93.38 5 GLU B O 1
ATOM 3253 N N . GLN B 1 6 ? 33.719 5.039 -8.68 1 91.62 6 GLN B N 1
ATOM 3254 C CA . GLN B 1 6 ? 34.469 5.793 -9.688 1 91.62 6 GLN B CA 1
ATOM 3255 C C . GLN B 1 6 ? 34.5 7.281 -9.344 1 91.62 6 GLN B C 1
ATOM 3257 O O . GLN B 1 6 ? 33.438 7.934 -9.312 1 91.62 6 GLN B O 1
ATOM 3262 N N . ASN B 1 7 ? 35.688 7.879 -9.156 1 90.12 7 ASN B N 1
ATOM 3263 C CA . ASN B 1 7 ? 35.844 9.297 -8.859 1 90.12 7 ASN B CA 1
ATOM 3264 C C . ASN B 1 7 ? 35.031 9.711 -7.645 1 90.12 7 ASN B C 1
ATOM 3266 O O . ASN B 1 7 ? 34.312 10.727 -7.684 1 90.12 7 ASN B O 1
ATOM 3270 N N . GLY B 1 8 ? 34.938 8.859 -6.688 1 90.31 8 GLY B N 1
ATOM 3271 C CA . GLY B 1 8 ? 34.281 9.188 -5.43 1 90.31 8 GLY B CA 1
ATOM 3272 C C . GLY B 1 8 ? 32.781 9.039 -5.492 1 90.31 8 GLY B C 1
ATOM 3273 O O . GLY B 1 8 ? 32.062 9.523 -4.609 1 90.31 8 GLY B O 1
ATOM 3274 N N . LYS B 1 9 ? 32.312 8.453 -6.594 1 93.12 9 LYS B N 1
ATOM 3275 C CA . LYS B 1 9 ? 30.891 8.227 -6.762 1 93.12 9 LYS B CA 1
ATOM 3276 C C . LYS B 1 9 ? 30.594 6.746 -6.992 1 93.12 9 LYS B C 1
ATOM 3278 O O . LYS B 1 9 ? 31.422 6.016 -7.539 1 93.12 9 LYS B O 1
ATOM 3283 N N . THR B 1 10 ? 29.438 6.363 -6.52 1 96.81 10 THR B N 1
ATOM 3284 C CA . THR B 1 10 ? 29.047 4.973 -6.719 1 96.81 10 THR B CA 1
ATOM 3285 C C . THR B 1 10 ? 28.438 4.781 -8.102 1 96.81 10 THR B C 1
ATOM 3287 O O . THR B 1 10 ? 27.609 5.586 -8.547 1 96.81 10 THR B O 1
ATOM 3290 N N . CYS B 1 11 ? 28.844 3.775 -8.773 1 96.75 11 CYS B N 1
ATOM 3291 C CA . CYS B 1 11 ? 28.391 3.49 -10.133 1 96.75 11 CYS B CA 1
ATOM 3292 C C . CYS B 1 11 ? 28.047 2.016 -10.289 1 96.75 11 CYS B C 1
ATOM 3294 O O . CYS B 1 11 ? 28.438 1.184 -9.477 1 96.75 11 CYS B O 1
ATOM 3296 N N . LEU B 1 12 ? 27.188 1.716 -11.242 1 95.81 12 LEU B N 1
ATOM 3297 C CA . LEU B 1 12 ? 26.969 0.382 -11.797 1 95.81 12 LEU B CA 1
ATOM 3298 C C . LEU B 1 12 ? 27.594 0.256 -13.18 1 95.81 12 LEU B C 1
ATOM 3300 O O . LEU B 1 12 ? 27.109 0.854 -14.141 1 95.81 12 LEU B O 1
ATOM 3304 N N . ARG B 1 13 ? 28.719 -0.663 -13.523 1 88 13 ARG B N 1
ATOM 3305 C CA . ARG B 1 13 ? 29.469 -0.859 -14.766 1 88 13 ARG B CA 1
ATOM 3306 C C . ARG B 1 13 ? 29.891 0.477 -15.359 1 88 13 ARG B C 1
ATOM 3308 O O . ARG B 1 13 ? 29.734 0.703 -16.562 1 88 13 ARG B O 1
ATOM 3315 N N . ASN B 1 14 ? 29.734 1.692 -14.984 1 88.31 14 ASN B N 1
ATOM 3316 C CA . ASN B 1 14 ? 30.156 3.031 -15.375 1 88.31 14 ASN B CA 1
ATOM 3317 C C . ASN B 1 14 ? 28.984 4.008 -15.406 1 88.31 14 ASN B C 1
ATOM 3319 O O . ASN B 1 14 ? 29.125 5.141 -15.867 1 88.31 14 ASN B O 1
ATOM 3323 N N . ILE B 1 15 ? 28 3.52 -15.047 1 94.06 15 ILE B N 1
ATOM 3324 C CA . ILE B 1 15 ? 26.844 4.391 -14.93 1 94.06 15 ILE B CA 1
ATOM 3325 C C . ILE B 1 15 ? 26.75 4.957 -13.516 1 94.06 15 ILE B C 1
ATOM 3327 O O . ILE B 1 15 ? 26.359 4.25 -12.586 1 94.06 15 ILE B O 1
ATOM 3331 N N . CYS B 1 16 ? 27.078 6.227 -13.438 1 96 16 CYS B N 1
ATOM 3332 C CA . CYS B 1 16 ? 27.094 6.844 -12.117 1 96 16 CYS B CA 1
ATOM 3333 C C . CYS B 1 16 ? 25.688 7.23 -11.68 1 96 16 CYS B C 1
ATOM 3335 O O . CYS B 1 16 ? 24.938 7.859 -12.43 1 96 16 CYS B O 1
ATOM 3337 N N . PHE B 1 17 ? 25.312 6.914 -10.445 1 98 17 PHE B N 1
ATOM 3338 C CA . PHE B 1 17 ? 23.969 7.172 -9.938 1 98 17 PHE B CA 1
ATOM 3339 C C . PHE B 1 17 ? 23.688 8.672 -9.898 1 98 17 PHE B C 1
ATOM 3341 O O . PHE B 1 17 ? 22.562 9.094 -10.109 1 98 17 PHE B O 1
ATOM 3348 N N . GLU B 1 18 ? 24.688 9.492 -9.617 1 97.62 18 GLU B N 1
ATOM 3349 C CA . GLU B 1 18 ? 24.5 10.938 -9.602 1 97.62 18 GLU B CA 1
ATOM 3350 C C . GLU B 1 18 ? 24.078 11.453 -10.977 1 97.62 18 GLU B C 1
ATOM 3352 O O . GLU B 1 18 ? 23.281 12.398 -11.07 1 97.62 18 GLU B O 1
ATOM 3357 N N . GLU B 1 19 ? 24.656 10.82 -11.984 1 96.06 19 GLU B N 1
ATOM 3358 C CA . GLU B 1 19 ? 24.281 11.211 -13.344 1 96.06 19 GLU B CA 1
ATOM 3359 C C . GLU B 1 19 ? 22.844 10.82 -13.656 1 96.06 19 GLU B C 1
ATOM 3361 O O . GLU B 1 19 ? 22.125 11.57 -14.32 1 96.06 19 GLU B O 1
ATOM 3366 N N . LEU B 1 20 ? 22.438 9.625 -13.234 1 97 20 LEU B N 1
ATOM 3367 C CA . LEU B 1 20 ? 21.047 9.195 -13.422 1 97 20 LEU B CA 1
ATOM 3368 C C . LEU B 1 20 ? 20.094 10.141 -12.703 1 97 20 LEU B C 1
ATOM 3370 O O . LEU B 1 20 ? 19.062 10.531 -13.258 1 97 20 LEU B O 1
ATOM 3374 N N . ALA B 1 21 ? 20.453 10.5 -11.484 1 97.5 21 ALA B N 1
ATOM 3375 C CA . ALA B 1 21 ? 19.609 11.398 -10.695 1 97.5 21 ALA B CA 1
ATOM 3376 C C . ALA B 1 21 ? 19.5 12.766 -11.359 1 97.5 21 ALA B C 1
ATOM 3378 O O . ALA B 1 21 ? 18.438 13.398 -11.32 1 97.5 21 ALA B O 1
ATOM 3379 N N . ALA B 1 22 ? 20.609 13.266 -11.898 1 96.62 22 ALA B N 1
ATOM 3380 C CA . ALA B 1 22 ? 20.609 14.555 -12.586 1 96.62 22 ALA B CA 1
ATOM 3381 C C . ALA B 1 22 ? 19.703 14.523 -13.812 1 96.62 22 ALA B C 1
ATOM 3383 O O . ALA B 1 22 ? 19.016 15.5 -14.109 1 96.62 22 ALA B O 1
ATOM 3384 N N . ARG B 1 23 ? 19.688 13.406 -14.5 1 95.38 23 ARG B N 1
ATOM 3385 C CA . ARG B 1 23 ? 18.969 13.273 -15.758 1 95.38 23 ARG B CA 1
ATOM 3386 C C . ARG B 1 23 ? 17.5 12.961 -15.516 1 95.38 23 ARG B C 1
ATOM 3388 O O . ARG B 1 23 ? 16.625 13.492 -16.203 1 95.38 23 ARG B O 1
ATOM 3395 N N . TYR B 1 24 ? 17.141 12.102 -14.523 1 95.31 24 TYR B N 1
ATOM 3396 C CA . TYR B 1 24 ? 15.797 11.555 -14.414 1 95.31 24 TYR B CA 1
ATOM 3397 C C . TYR B 1 24 ? 15.133 12.016 -13.125 1 95.31 24 TYR B C 1
ATOM 3399 O O . TYR B 1 24 ? 13.93 11.82 -12.93 1 95.31 24 TYR B O 1
ATOM 3407 N N . GLY B 1 25 ? 15.906 12.711 -12.227 1 95.56 25 GLY B N 1
ATOM 3408 C CA . GLY B 1 25 ? 15.367 13.109 -10.938 1 95.56 25 GLY B CA 1
ATOM 3409 C C . GLY B 1 25 ? 15.289 11.961 -9.945 1 95.56 25 GLY B C 1
ATOM 3410 O O . GLY B 1 25 ? 15.68 10.836 -10.258 1 95.56 25 GLY B O 1
ATOM 3411 N N . THR B 1 26 ? 15.008 12.188 -8.758 1 97 26 THR B N 1
ATOM 3412 C CA . THR B 1 26 ? 14.742 11.227 -7.691 1 97 26 THR B CA 1
ATOM 3413 C C . THR B 1 26 ? 13.312 11.391 -7.164 1 97 26 THR B C 1
ATOM 3415 O O . THR B 1 26 ? 12.719 12.461 -7.285 1 97 26 THR B O 1
ATOM 3418 N N . PRO B 1 27 ? 12.789 10.32 -6.637 1 97.62 27 PRO B N 1
ATOM 3419 C CA . PRO B 1 27 ? 13.344 8.969 -6.492 1 97.62 27 PRO B CA 1
ATOM 3420 C C . PRO B 1 27 ? 13.234 8.148 -7.773 1 97.62 27 PRO B C 1
ATOM 3422 O O . PRO B 1 27 ? 12.453 8.492 -8.664 1 97.62 27 PRO B O 1
ATOM 3425 N N . PHE B 1 28 ? 14.055 7.117 -7.902 1 98.06 28 PHE B N 1
ATOM 3426 C CA . PHE B 1 28 ? 13.883 6.207 -9.031 1 98.06 28 PHE B CA 1
ATOM 3427 C C . PHE B 1 28 ? 14.305 4.789 -8.648 1 98.06 28 PHE B C 1
ATOM 3429 O O . PHE B 1 28 ? 15.055 4.598 -7.691 1 98.06 28 PHE B O 1
ATOM 3436 N N . TYR B 1 29 ? 13.703 3.809 -9.328 1 98.25 29 TYR B N 1
ATOM 3437 C CA . TYR B 1 29 ? 14.188 2.434 -9.344 1 98.25 29 TYR B CA 1
ATOM 3438 C C . TYR B 1 29 ? 15.117 2.203 -10.531 1 98.25 29 TYR B C 1
ATOM 3440 O O . TYR B 1 29 ? 14.883 2.711 -11.625 1 98.25 29 TYR B O 1
ATOM 3448 N N . LEU B 1 30 ? 16.156 1.506 -10.305 1 97.88 30 LEU B N 1
ATOM 3449 C CA . LEU B 1 30 ? 17.016 1.014 -11.375 1 97.88 30 LEU B CA 1
ATOM 3450 C C . LEU B 1 30 ? 17.062 -0.51 -11.383 1 97.88 30 LEU B C 1
ATOM 3452 O O . LEU B 1 30 ? 17.422 -1.13 -10.383 1 97.88 30 LEU B O 1
ATOM 3456 N N . TYR B 1 31 ? 16.641 -1.126 -12.492 1 97.69 31 TYR B N 1
ATOM 3457 C CA . TYR B 1 31 ? 16.641 -2.576 -12.656 1 97.69 31 TYR B CA 1
ATOM 3458 C C . TYR B 1 31 ? 17.75 -3.016 -13.602 1 97.69 31 TYR B C 1
ATOM 3460 O O . TYR B 1 31 ? 17.812 -2.564 -14.75 1 97.69 31 TYR B O 1
ATOM 3468 N N . ASP B 1 32 ? 18.562 -3.904 -13.133 1 97.56 32 ASP B N 1
ATOM 3469 C CA . ASP B 1 32 ? 19.703 -4.422 -13.891 1 97.56 32 ASP B CA 1
ATOM 3470 C C . ASP B 1 32 ? 19.328 -5.707 -14.625 1 97.56 32 ASP B C 1
ATOM 3472 O O . ASP B 1 32 ? 19.391 -6.797 -14.055 1 97.56 32 ASP B O 1
ATOM 3476 N N . LEU B 1 33 ? 19.156 -5.613 -15.906 1 96.56 33 LEU B N 1
ATOM 3477 C CA . LEU B 1 33 ? 18.703 -6.754 -16.688 1 96.56 33 LEU B CA 1
ATOM 3478 C C . LEU B 1 33 ? 19.797 -7.816 -16.797 1 96.56 33 LEU B C 1
ATOM 3480 O O . LEU B 1 33 ? 19.5 -9.008 -16.891 1 96.56 33 LEU B O 1
ATOM 3484 N N . ASP B 1 34 ? 21.047 -7.387 -16.766 1 96.69 34 ASP B N 1
ATOM 3485 C CA . ASP B 1 34 ? 22.125 -8.359 -16.812 1 96.69 34 ASP B CA 1
ATOM 3486 C C . ASP B 1 34 ? 22.109 -9.258 -15.57 1 96.69 34 ASP B C 1
ATOM 3488 O O . ASP B 1 34 ? 22.359 -10.461 -15.664 1 96.69 34 ASP B O 1
ATOM 3492 N N . LYS B 1 35 ? 21.812 -8.656 -14.469 1 96.94 35 LYS B N 1
ATOM 3493 C CA . LYS B 1 35 ? 21.719 -9.43 -13.234 1 96.94 35 LYS B CA 1
ATOM 3494 C C . LYS B 1 35 ? 20.547 -10.406 -13.289 1 96.94 35 LYS B C 1
ATOM 3496 O O . LYS B 1 35 ? 20.656 -11.539 -12.805 1 96.94 35 LYS B O 1
ATOM 3501 N N . VAL B 1 36 ? 19.422 -10.016 -13.812 1 97.75 36 VAL B N 1
ATOM 3502 C CA . VAL B 1 36 ? 18.266 -10.883 -13.977 1 97.75 36 VAL B CA 1
ATOM 3503 C C . VAL B 1 36 ? 18.641 -12.086 -14.844 1 97.75 36 VAL B C 1
ATOM 3505 O O . VAL B 1 36 ? 18.344 -13.227 -14.492 1 97.75 36 VAL B O 1
ATOM 3508 N N . LYS B 1 37 ? 19.312 -11.812 -15.945 1 97.25 37 LYS B N 1
ATOM 3509 C CA . LYS B 1 37 ? 19.734 -12.875 -16.859 1 97.25 37 LYS B CA 1
ATOM 3510 C C . LYS B 1 37 ? 20.719 -13.82 -16.172 1 97.25 37 LYS B C 1
ATOM 3512 O O . LYS B 1 37 ? 20.656 -15.031 -16.375 1 97.25 37 LYS B O 1
ATOM 3517 N N . GLU B 1 38 ? 21.562 -13.219 -15.406 1 97.06 38 GLU B N 1
ATOM 3518 C CA . GLU B 1 38 ? 22.516 -14.023 -14.648 1 97.06 38 GLU B CA 1
ATOM 3519 C C . GLU B 1 38 ? 21.797 -14.984 -13.703 1 97.06 38 GLU B C 1
ATOM 3521 O O . GLU B 1 38 ? 22.172 -16.156 -13.586 1 97.06 38 GLU B O 1
ATOM 3526 N N . LYS B 1 39 ? 20.797 -14.5 -13.008 1 97.12 39 LYS B N 1
ATOM 3527 C CA . LYS B 1 39 ? 20.031 -15.328 -12.078 1 97.12 39 LYS B CA 1
ATOM 3528 C C . LYS B 1 39 ? 19.297 -16.453 -12.812 1 97.12 39 LYS B C 1
ATOM 3530 O O . LYS B 1 39 ? 19.281 -17.594 -12.352 1 97.12 39 LYS B O 1
ATOM 3535 N N . CYS B 1 40 ? 18.719 -16.125 -13.922 1 97.88 40 CYS B N 1
ATOM 3536 C CA . CYS B 1 40 ? 18.047 -17.125 -14.742 1 97.88 40 CYS B CA 1
ATOM 3537 C C . CYS B 1 40 ? 19.031 -18.188 -15.203 1 97.88 40 CYS B C 1
ATOM 3539 O O . CYS B 1 40 ? 18.734 -19.391 -15.125 1 97.88 40 CYS B O 1
ATOM 3541 N N . ALA B 1 41 ? 20.188 -17.75 -15.633 1 97.5 41 ALA B N 1
ATOM 3542 C CA . ALA B 1 41 ? 21.203 -18.672 -16.109 1 97.5 41 ALA B CA 1
ATOM 3543 C C . ALA B 1 41 ? 21.688 -19.594 -15 1 97.5 41 ALA B C 1
ATOM 3545 O O . ALA B 1 41 ? 21.969 -20.766 -15.242 1 97.5 41 ALA B O 1
ATOM 3546 N N . ALA B 1 42 ? 21.781 -19.031 -13.836 1 97.06 42 ALA B N 1
ATOM 3547 C CA . ALA B 1 42 ? 22.203 -19.828 -12.688 1 97.06 42 ALA B CA 1
ATOM 3548 C C . ALA B 1 42 ? 21.203 -20.953 -12.398 1 97.06 42 ALA B C 1
ATOM 3550 O O . ALA B 1 42 ? 21.594 -22.078 -12.117 1 97.06 42 ALA B O 1
ATOM 3551 N N . VAL B 1 43 ? 19.953 -20.656 -12.461 1 97.44 43 VAL B N 1
ATOM 3552 C CA . VAL B 1 43 ? 18.906 -21.656 -12.234 1 97.44 43 VAL B CA 1
ATOM 3553 C C . VAL B 1 43 ? 18.953 -22.719 -13.328 1 97.44 43 VAL B C 1
ATOM 3555 O O . VAL B 1 43 ? 18.891 -23.922 -13.039 1 97.44 43 VAL B O 1
ATOM 3558 N N . ARG B 1 44 ? 19.156 -22.281 -14.531 1 96.56 44 ARG B N 1
ATOM 3559 C CA . ARG B 1 44 ? 19.234 -23.219 -15.656 1 96.56 44 ARG B CA 1
ATOM 3560 C C . ARG B 1 44 ? 20.438 -24.141 -15.523 1 96.56 44 ARG B C 1
ATOM 3562 O O . ARG B 1 44 ? 20.359 -25.328 -15.82 1 96.56 44 ARG B O 1
ATOM 3569 N N . LYS B 1 45 ? 21.5 -23.531 -15.141 1 97.12 45 LYS B N 1
ATOM 3570 C CA . LYS B 1 45 ? 22.719 -24.312 -14.969 1 97.12 45 LYS B CA 1
ATOM 3571 C C . LYS B 1 45 ? 22.547 -25.375 -13.883 1 97.12 45 LYS B C 1
ATOM 3573 O O . LYS B 1 45 ? 22.984 -26.516 -14.047 1 97.12 45 LYS B O 1
ATOM 3578 N N . ALA B 1 46 ? 21.938 -24.984 -12.852 1 97.25 46 ALA B N 1
ATOM 3579 C CA . ALA B 1 46 ? 21.797 -25.875 -11.703 1 97.25 46 ALA B CA 1
ATOM 3580 C C . ALA B 1 46 ? 20.828 -27 -12 1 97.25 46 ALA B C 1
ATOM 3582 O O . ALA B 1 46 ? 21.094 -28.172 -11.703 1 97.25 46 ALA B O 1
ATOM 3583 N N . PHE B 1 47 ? 19.672 -26.719 -12.609 1 96.31 47 PHE B N 1
ATOM 3584 C CA . PHE B 1 47 ? 18.578 -27.688 -12.695 1 96.31 47 PHE B CA 1
ATOM 3585 C C . PHE B 1 47 ? 18.5 -28.297 -14.086 1 96.31 47 PHE B C 1
ATOM 3587 O O . PHE B 1 47 ? 17.891 -29.344 -14.281 1 96.31 47 PHE B O 1
ATOM 3594 N N . GLY B 1 48 ? 19.062 -27.578 -15.039 1 91.94 48 GLY B N 1
ATOM 3595 C CA . GLY B 1 48 ? 19.031 -28.062 -16.406 1 91.94 48 GLY B CA 1
ATOM 3596 C C . GLY B 1 48 ? 17.625 -28.25 -16.953 1 91.94 48 GLY B C 1
ATOM 3597 O O . GLY B 1 48 ? 16.766 -27.391 -16.766 1 91.94 48 GLY B O 1
ATOM 3598 N N . ASP B 1 49 ? 17.438 -29.344 -17.609 1 91.12 49 ASP B N 1
ATOM 3599 C CA . ASP B 1 49 ? 16.141 -29.609 -18.25 1 91.12 49 ASP B CA 1
ATOM 3600 C C . ASP B 1 49 ? 15.188 -30.297 -17.297 1 91.12 49 ASP B C 1
ATOM 3602 O O . ASP B 1 49 ? 14.086 -30.703 -17.688 1 91.12 49 ASP B O 1
ATOM 3606 N N . SER B 1 50 ? 15.594 -30.359 -16.078 1 92.38 50 SER B N 1
ATOM 3607 C CA . SER B 1 50 ? 14.773 -31.062 -15.102 1 92.38 50 SER B CA 1
ATOM 3608 C C . SER B 1 50 ? 13.547 -30.234 -14.711 1 92.38 50 SER B C 1
ATOM 3610 O O . SER B 1 50 ? 12.602 -30.766 -14.133 1 92.38 50 SER B O 1
ATOM 3612 N N . LEU B 1 51 ? 13.625 -28.953 -14.961 1 95.12 51 LEU B N 1
ATOM 3613 C CA . LEU B 1 51 ? 12.453 -28.141 -14.664 1 95.12 51 LEU B CA 1
ATOM 3614 C C . LEU B 1 51 ? 12.328 -26.984 -15.656 1 95.12 51 LEU B C 1
ATOM 3616 O O . LEU B 1 51 ? 13.289 -26.656 -16.344 1 95.12 51 LEU B O 1
ATOM 3620 N N . GLU B 1 52 ? 11.109 -26.5 -15.82 1 97.31 52 GLU B N 1
ATOM 3621 C CA . GLU B 1 52 ? 10.797 -25.266 -16.547 1 97.31 52 GLU B CA 1
ATOM 3622 C C . GLU B 1 52 ? 10.68 -24.078 -15.602 1 97.31 52 GLU B C 1
ATOM 3624 O O . GLU B 1 52 ? 10.094 -24.188 -14.523 1 97.31 52 GLU B O 1
ATOM 3629 N N . LEU B 1 53 ? 11.32 -23 -16.016 1 98.25 53 LEU B N 1
ATOM 3630 C CA . LEU B 1 53 ? 11.352 -21.797 -15.188 1 98.25 53 LEU B CA 1
ATOM 3631 C C . LEU B 1 53 ? 10.281 -20.812 -15.625 1 98.25 53 LEU B C 1
ATOM 3633 O O . LEU B 1 53 ? 10.305 -20.328 -16.766 1 98.25 53 LEU B O 1
ATOM 3637 N N . LEU B 1 54 ? 9.312 -20.547 -14.797 1 98.44 54 LEU B N 1
ATOM 3638 C CA . LEU B 1 54 ? 8.336 -19.484 -14.992 1 98.44 54 LEU B CA 1
ATOM 3639 C C . LEU B 1 54 ? 8.672 -18.266 -14.141 1 98.44 54 LEU B C 1
ATOM 3641 O O . LEU B 1 54 ? 9.094 -18.406 -12.984 1 98.44 54 LEU B O 1
ATOM 3645 N N . TYR B 1 55 ? 8.508 -17.141 -14.695 1 98.56 55 TYR B N 1
ATOM 3646 C CA . TYR B 1 55 ? 8.641 -15.922 -13.914 1 98.56 55 TYR B CA 1
ATOM 3647 C C . TYR B 1 55 ? 7.309 -15.539 -13.273 1 98.56 55 TYR B C 1
ATOM 3649 O O . TYR B 1 55 ? 6.289 -15.43 -13.969 1 98.56 55 TYR B O 1
ATOM 3657 N N . ALA B 1 56 ? 7.297 -15.398 -11.945 1 98.06 56 ALA B N 1
ATOM 3658 C CA . ALA B 1 56 ? 6.117 -14.898 -11.25 1 98.06 56 ALA B CA 1
ATOM 3659 C C . ALA B 1 56 ? 5.965 -13.391 -11.445 1 98.06 56 ALA B C 1
ATOM 3661 O O . ALA B 1 56 ? 6.641 -12.602 -10.781 1 98.06 56 ALA B O 1
ATOM 3662 N N . VAL B 1 57 ? 4.988 -12.961 -12.195 1 98 57 VAL B N 1
ATOM 3663 C CA . VAL B 1 57 ? 4.852 -11.594 -12.68 1 98 57 VAL B CA 1
ATOM 3664 C C . VAL B 1 57 ? 4.625 -10.648 -11.5 1 98 57 VAL B C 1
ATOM 3666 O O . VAL B 1 57 ? 5.086 -9.5 -11.516 1 98 57 VAL B O 1
ATOM 3669 N N . LYS B 1 58 ? 4.012 -11.117 -10.43 1 96.31 58 LYS B N 1
ATOM 3670 C CA . LYS B 1 58 ? 3.611 -10.281 -9.305 1 96.31 58 LYS B CA 1
ATOM 3671 C C . LYS B 1 58 ? 4.824 -9.656 -8.625 1 96.31 58 LYS B C 1
ATOM 3673 O O . LYS B 1 58 ? 4.711 -8.625 -7.961 1 96.31 58 LYS B O 1
ATOM 3678 N N . ALA B 1 59 ? 6.008 -10.266 -8.766 1 96.62 59 ALA B N 1
ATOM 3679 C CA . ALA B 1 59 ? 7.215 -9.75 -8.125 1 96.62 59 ALA B CA 1
ATOM 3680 C C . ALA B 1 59 ? 7.605 -8.391 -8.703 1 96.62 59 ALA B C 1
ATOM 3682 O O . ALA B 1 59 ? 8 -7.488 -7.969 1 96.62 59 ALA B O 1
ATOM 3683 N N . ASN B 1 60 ? 7.555 -8.242 -9.922 1 97.56 60 ASN B N 1
ATOM 3684 C CA . ASN B 1 60 ? 7.809 -7.02 -10.68 1 97.56 60 ASN B CA 1
ATOM 3685 C C . ASN B 1 60 ? 7.176 -7.078 -12.07 1 97.56 60 ASN B C 1
ATOM 3687 O O . ASN B 1 60 ? 7.762 -7.637 -13 1 97.56 60 ASN B O 1
ATOM 3691 N N . PRO B 1 61 ? 6.016 -6.496 -12.25 1 97.06 61 PRO B N 1
ATOM 3692 C CA . PRO B 1 61 ? 5.254 -6.641 -13.492 1 97.06 61 PRO B CA 1
ATOM 3693 C C . PRO B 1 61 ? 5.645 -5.609 -14.547 1 97.06 61 PRO B C 1
ATOM 3695 O O . PRO B 1 61 ? 4.922 -5.422 -15.523 1 97.06 61 PRO B O 1
ATOM 3698 N N . ASN B 1 62 ? 6.789 -4.922 -14.344 1 95.5 62 ASN B N 1
ATOM 3699 C CA . ASN B 1 62 ? 7.23 -3.926 -15.312 1 95.5 62 ASN B CA 1
ATOM 3700 C C . ASN B 1 62 ? 7.262 -4.5 -16.719 1 95.5 62 ASN B C 1
ATOM 3702 O O . ASN B 1 62 ? 7.895 -5.527 -16.969 1 95.5 62 ASN B O 1
ATOM 3706 N N . ARG B 1 63 ? 6.621 -3.834 -17.641 1 93.94 63 ARG B N 1
ATOM 3707 C CA . ARG B 1 63 ? 6.426 -4.328 -19 1 93.94 63 ARG B CA 1
ATOM 3708 C C . ARG B 1 63 ? 7.758 -4.535 -19.703 1 93.94 63 ARG B C 1
ATOM 3710 O O . ARG B 1 63 ? 7.945 -5.531 -20.406 1 93.94 63 ARG B O 1
ATOM 3717 N N . GLU B 1 64 ? 8.648 -3.588 -19.516 1 94.25 64 GLU B N 1
ATOM 3718 C CA . GLU B 1 64 ? 9.938 -3.678 -20.188 1 94.25 64 GLU B CA 1
ATOM 3719 C C . GLU B 1 64 ? 10.789 -4.801 -19.594 1 94.25 64 GLU B C 1
ATOM 3721 O O . GLU B 1 64 ? 11.547 -5.461 -20.312 1 94.25 64 GLU B O 1
ATOM 3726 N N . LEU B 1 65 ? 10.688 -4.957 -18.328 1 95.19 65 LEU B N 1
ATOM 3727 C CA . LEU B 1 65 ? 11.375 -6.062 -17.672 1 95.19 65 LEU B CA 1
ATOM 3728 C C . LEU B 1 65 ? 10.859 -7.406 -18.188 1 95.19 65 LEU B C 1
ATOM 3730 O O . LEU B 1 65 ? 11.648 -8.289 -18.531 1 95.19 65 LEU B O 1
ATOM 3734 N N . LEU B 1 66 ? 9.516 -7.551 -18.328 1 95.88 66 LEU B N 1
ATOM 3735 C CA . LEU B 1 66 ? 8.898 -8.773 -18.828 1 95.88 66 LEU B CA 1
ATOM 3736 C C . LEU B 1 66 ? 9.344 -9.062 -20.25 1 95.88 66 LEU B C 1
ATOM 3738 O O . LEU B 1 66 ? 9.695 -10.195 -20.578 1 95.88 66 LEU B O 1
ATOM 3742 N N . ALA B 1 67 ? 9.336 -8.008 -21.016 1 95.12 67 ALA B N 1
ATOM 3743 C CA . ALA B 1 67 ? 9.742 -8.156 -22.406 1 95.12 67 ALA B CA 1
ATOM 3744 C C . ALA B 1 67 ? 11.188 -8.633 -22.516 1 95.12 67 ALA B C 1
ATOM 3746 O O . ALA B 1 67 ? 11.5 -9.523 -23.312 1 95.12 67 ALA B O 1
ATOM 3747 N N . ALA B 1 68 ? 11.992 -8.102 -21.656 1 92.44 68 ALA B N 1
ATOM 3748 C CA . ALA B 1 68 ? 13.414 -8.414 -21.703 1 92.44 68 ALA B CA 1
ATOM 3749 C C . ALA B 1 68 ? 13.672 -9.844 -21.219 1 92.44 68 ALA B C 1
ATOM 3751 O O . ALA B 1 68 ? 14.68 -10.453 -21.578 1 92.44 68 ALA B O 1
ATOM 3752 N N . MET B 1 69 ? 12.805 -10.352 -20.422 1 94.25 69 MET B N 1
ATOM 3753 C CA . MET B 1 69 ? 13 -11.672 -19.844 1 94.25 69 MET B CA 1
ATOM 3754 C C . MET B 1 69 ? 12.523 -12.766 -20.797 1 94.25 69 MET B C 1
ATOM 3756 O O . MET B 1 69 ? 12.711 -13.953 -20.516 1 94.25 69 MET B O 1
ATOM 3760 N N . ARG B 1 70 ? 11.953 -12.227 -21.875 1 94.56 70 ARG B N 1
ATOM 3761 C CA . ARG B 1 70 ? 11.492 -13.219 -22.844 1 94.56 70 ARG B CA 1
ATOM 3762 C C . ARG B 1 70 ? 12.656 -14.055 -23.359 1 94.56 70 ARG B C 1
ATOM 3764 O O . ARG B 1 70 ? 13.688 -13.516 -23.766 1 94.56 70 ARG B O 1
ATOM 3771 N N . GLY B 1 71 ? 12.641 -15.25 -23.344 1 93.31 71 GLY B N 1
ATOM 3772 C CA . GLY B 1 71 ? 13.711 -16.141 -23.781 1 93.31 71 GLY B CA 1
ATOM 3773 C C . GLY B 1 71 ? 14.578 -16.641 -22.641 1 93.31 71 GLY B C 1
ATOM 3774 O O . GLY B 1 71 ? 15.32 -17.609 -22.797 1 93.31 71 GLY B O 1
ATOM 3775 N N . GLU B 1 72 ? 14.508 -15.836 -21.531 1 96.81 72 GLU B N 1
ATOM 3776 C CA . GLU B 1 72 ? 15.281 -16.25 -20.359 1 96.81 72 GLU B CA 1
ATOM 3777 C C . GLU B 1 72 ? 14.477 -17.234 -19.5 1 96.81 72 GLU B C 1
ATOM 3779 O O . GLU B 1 72 ? 15.055 -18.016 -18.734 1 96.81 72 GLU B O 1
ATOM 3784 N N . VAL B 1 73 ? 13.195 -17.188 -19.609 1 97.88 73 VAL B N 1
ATOM 3785 C CA . VAL B 1 73 ? 12.305 -18.078 -18.875 1 97.88 73 VAL B CA 1
ATOM 3786 C C . VAL B 1 73 ? 11.422 -18.844 -19.844 1 97.88 73 VAL B C 1
ATOM 3788 O O . VAL B 1 73 ? 11.336 -18.5 -21.031 1 97.88 73 VAL B O 1
ATOM 3791 N N . ASP B 1 74 ? 10.797 -19.859 -19.359 1 97.94 74 ASP B N 1
ATOM 3792 C CA . ASP B 1 74 ? 9.984 -20.734 -20.219 1 97.94 74 ASP B CA 1
ATOM 3793 C C . ASP B 1 74 ? 8.539 -20.25 -20.266 1 97.94 74 ASP B C 1
ATOM 3795 O O . ASP B 1 74 ? 7.77 -20.672 -21.125 1 97.94 74 ASP B O 1
ATOM 3799 N N . GLY B 1 75 ? 8.164 -19.344 -19.422 1 98.12 75 GLY B N 1
ATOM 3800 C CA . GLY B 1 75 ? 6.82 -18.797 -19.344 1 98.12 75 GLY B CA 1
ATOM 3801 C C . GLY B 1 75 ? 6.617 -17.875 -18.156 1 98.12 75 GLY B C 1
ATOM 3802 O O . GLY B 1 75 ? 7.582 -17.359 -17.594 1 98.12 75 GLY B O 1
ATOM 3803 N N . LEU B 1 76 ? 5.312 -17.594 -17.891 1 98.56 76 LEU B N 1
ATOM 3804 C CA . LEU B 1 76 ? 4.965 -16.688 -16.797 1 98.56 76 LEU B CA 1
ATOM 3805 C C . LEU B 1 76 ? 3.941 -17.328 -15.867 1 98.56 76 LEU B C 1
ATOM 3807 O O . LEU B 1 76 ? 3.16 -18.188 -16.297 1 98.56 76 LEU B O 1
ATOM 3811 N N . ASP B 1 77 ? 4.047 -17.062 -14.656 1 98.38 77 ASP B N 1
ATOM 3812 C CA . ASP B 1 77 ? 2.967 -17.266 -13.695 1 98.38 77 ASP B CA 1
ATOM 3813 C C . ASP B 1 77 ? 2.238 -15.961 -13.398 1 98.38 77 ASP B C 1
ATOM 3815 O O . ASP B 1 77 ? 2.863 -14.977 -13 1 98.38 77 ASP B O 1
ATOM 3819 N N . ILE B 1 78 ? 0.925 -15.938 -13.625 1 98.38 78 ILE B N 1
ATOM 3820 C CA . ILE B 1 78 ? 0.152 -14.719 -13.445 1 98.38 78 ILE B CA 1
ATOM 3821 C C . ILE B 1 78 ? -0.944 -14.945 -12.406 1 98.38 78 ILE B C 1
ATOM 3823 O O . ILE B 1 78 ? -1.22 -16.094 -12.031 1 98.38 78 ILE B O 1
ATOM 3827 N N . ALA B 1 79 ? -1.551 -13.781 -11.953 1 96.94 79 ALA B N 1
ATOM 3828 C CA . ALA B 1 79 ? -2.551 -13.883 -10.891 1 96.94 79 ALA B CA 1
ATOM 3829 C C . ALA B 1 79 ? -3.775 -13.031 -11.203 1 96.94 79 ALA B C 1
ATOM 3831 O O . ALA B 1 79 ? -4.652 -12.852 -10.359 1 96.94 79 ALA B O 1
ATOM 3832 N N . SER B 1 80 ? -3.84 -12.477 -12.398 1 97.31 80 SER B N 1
ATOM 3833 C CA . SER B 1 80 ? -4.969 -11.625 -12.773 1 97.31 80 SER B CA 1
ATOM 3834 C C . SER B 1 80 ? -5.066 -11.469 -14.281 1 97.31 80 SER B C 1
ATOM 3836 O O . SER B 1 80 ? -4.121 -11.789 -15.008 1 97.31 80 SER B O 1
ATOM 3838 N N . ALA B 1 81 ? -6.23 -11.008 -14.711 1 96.81 81 ALA B N 1
ATOM 3839 C CA . ALA B 1 81 ? -6.402 -10.688 -16.125 1 96.81 81 ALA B CA 1
ATOM 3840 C C . ALA B 1 81 ? -5.473 -9.555 -16.547 1 96.81 81 ALA B C 1
ATOM 3842 O O . ALA B 1 81 ? -4.988 -9.523 -17.688 1 96.81 81 ALA B O 1
ATOM 3843 N N . GLY B 1 82 ? -5.227 -8.609 -15.609 1 96.12 82 GLY B N 1
ATOM 3844 C CA . GLY B 1 82 ? -4.289 -7.543 -15.922 1 96.12 82 GLY B CA 1
ATOM 3845 C C . GLY B 1 82 ? -2.896 -8.047 -16.25 1 96.12 82 GLY B C 1
ATOM 3846 O O . GLY B 1 82 ? -2.262 -7.582 -17.188 1 96.12 82 GLY B O 1
ATOM 3847 N N . GLU B 1 83 ? -2.469 -8.984 -15.516 1 97.5 83 GLU B N 1
ATOM 3848 C CA . GLU B 1 83 ? -1.159 -9.578 -15.781 1 97.5 83 GLU B CA 1
ATOM 3849 C C . GLU B 1 83 ? -1.175 -10.398 -17.062 1 97.5 83 GLU B C 1
ATOM 3851 O O . GLU B 1 83 ? -0.172 -10.461 -17.781 1 97.5 83 GLU B O 1
ATOM 3856 N N . LEU B 1 84 ? -2.334 -11.055 -17.328 1 98.12 84 LEU B N 1
ATOM 3857 C CA . LEU B 1 84 ? -2.463 -11.773 -18.594 1 98.12 84 LEU B CA 1
ATOM 3858 C C . LEU B 1 84 ? -2.287 -10.828 -19.781 1 98.12 84 LEU B C 1
ATOM 3860 O O . LEU B 1 84 ? -1.508 -11.109 -20.688 1 98.12 84 LEU B O 1
ATOM 3864 N N . GLU B 1 85 ? -2.967 -9.719 -19.688 1 97.25 85 GLU B N 1
ATOM 3865 C CA . GLU B 1 85 ? -2.881 -8.758 -20.797 1 97.25 85 GLU B CA 1
ATOM 3866 C C . GLU B 1 85 ? -1.459 -8.227 -20.938 1 97.25 85 GLU B C 1
ATOM 3868 O O . GLU B 1 85 ? -0.967 -8.07 -22.062 1 97.25 85 GLU B O 1
ATOM 3873 N N . ARG B 1 86 ? -0.819 -8 -19.844 1 95.12 86 ARG B N 1
ATOM 3874 C CA . ARG B 1 86 ? 0.565 -7.539 -19.875 1 95.12 86 ARG B CA 1
ATOM 3875 C C . ARG B 1 86 ? 1.472 -8.578 -20.531 1 95.12 86 ARG B C 1
ATOM 3877 O O . ARG B 1 86 ? 2.352 -8.234 -21.312 1 95.12 86 ARG B O 1
ATOM 3884 N N . ALA B 1 87 ? 1.241 -9.797 -20.156 1 97 87 ALA B N 1
ATOM 3885 C CA . ALA B 1 87 ? 2.018 -10.891 -20.734 1 97 87 ALA B CA 1
ATOM 3886 C C . ALA B 1 87 ? 1.826 -10.969 -22.234 1 97 87 ALA B C 1
ATOM 3888 O O . ALA B 1 87 ? 2.801 -11.047 -23 1 97 87 ALA B O 1
ATOM 3889 N N . LEU B 1 88 ? 0.582 -10.883 -22.656 1 97.25 88 LEU B N 1
ATOM 3890 C CA . LEU B 1 88 ? 0.267 -10.977 -24.078 1 97.25 88 LEU B CA 1
ATOM 3891 C C . LEU B 1 88 ? 0.833 -9.789 -24.844 1 97.25 88 LEU B C 1
ATOM 3893 O O . LEU B 1 88 ? 1.402 -9.945 -25.922 1 97.25 88 LEU B O 1
ATOM 3897 N N . GLU B 1 89 ? 0.759 -8.656 -24.234 1 94.81 89 GLU B N 1
ATOM 3898 C CA . GLU B 1 89 ? 1.259 -7.43 -24.859 1 94.81 89 GLU B CA 1
ATOM 3899 C C . GLU B 1 89 ? 2.773 -7.48 -25.047 1 94.81 89 GLU B C 1
ATOM 3901 O O . GLU B 1 89 ? 3.314 -6.871 -25.969 1 94.81 89 GLU B O 1
ATOM 3906 N N . THR B 1 90 ? 3.41 -8.156 -24.156 1 94.62 90 THR B N 1
ATOM 3907 C CA . THR B 1 90 ? 4.867 -8.227 -24.203 1 94.62 90 THR B CA 1
ATOM 3908 C C . THR B 1 90 ? 5.328 -9.398 -25.062 1 94.62 90 THR B C 1
ATOM 3910 O O . THR B 1 90 ? 6.527 -9.672 -25.156 1 94.62 90 THR B O 1
ATOM 3913 N N . GLY B 1 91 ? 4.391 -10.156 -25.656 1 96.12 91 GLY B N 1
ATOM 3914 C CA . GLY B 1 91 ? 4.738 -11.109 -26.703 1 96.12 91 GLY B CA 1
ATOM 3915 C C . GLY B 1 91 ? 4.766 -12.547 -26.219 1 96.12 91 GLY B C 1
ATOM 3916 O O . GLY B 1 91 ? 5.156 -13.445 -26.953 1 96.12 91 GLY B O 1
ATOM 3917 N N . TYR B 1 92 ? 4.387 -12.82 -25.031 1 98 92 TYR B N 1
ATOM 3918 C CA . TYR B 1 92 ? 4.352 -14.203 -24.547 1 98 92 TYR B CA 1
ATOM 3919 C C . TYR B 1 92 ? 3.174 -14.961 -25.156 1 98 92 TYR B C 1
ATOM 3921 O O . TYR B 1 92 ? 2.086 -14.398 -25.312 1 98 92 TYR B O 1
ATOM 3929 N N . ASP B 1 93 ? 3.467 -16.172 -25.453 1 97.88 93 ASP B N 1
ATOM 3930 C CA . ASP B 1 93 ? 2.387 -17.062 -25.859 1 97.88 93 ASP B CA 1
ATOM 3931 C C . ASP B 1 93 ? 1.547 -17.469 -24.641 1 97.88 93 ASP B C 1
ATOM 3933 O O . ASP B 1 93 ? 2.09 -17.828 -23.594 1 97.88 93 ASP B O 1
ATOM 3937 N N . ALA B 1 94 ? 0.225 -17.391 -24.797 1 98 94 ALA B N 1
ATOM 3938 C CA . ALA B 1 94 ? -0.67 -17.734 -23.703 1 98 94 ALA B CA 1
ATOM 3939 C C . ALA B 1 94 ? -0.457 -19.172 -23.234 1 98 94 ALA B C 1
ATOM 3941 O O . ALA B 1 94 ? -0.666 -19.5 -22.062 1 98 94 ALA B O 1
ATOM 3942 N N . GLY B 1 95 ? 0.023 -19.984 -24.125 1 98.19 95 GLY B N 1
ATOM 3943 C CA . GLY B 1 95 ? 0.248 -21.391 -23.828 1 98.19 95 GLY B CA 1
ATOM 3944 C C . GLY B 1 95 ? 1.348 -21.609 -22.812 1 98.19 95 GLY B C 1
ATOM 3945 O O . GLY B 1 95 ? 1.437 -22.688 -22.203 1 98.19 95 GLY B O 1
ATOM 3946 N N . CYS B 1 96 ? 2.205 -20.641 -22.594 1 97.81 96 CYS B N 1
ATOM 3947 C CA . CYS B 1 96 ? 3.305 -20.766 -21.641 1 97.81 96 CYS B CA 1
ATOM 3948 C C . CYS B 1 96 ? 2.977 -20.078 -20.328 1 97.81 96 CYS B C 1
ATOM 3950 O O . CYS B 1 96 ? 3.863 -19.844 -19.516 1 97.81 96 CYS B O 1
ATOM 3952 N N . ILE B 1 97 ? 1.707 -19.734 -20.156 1 98.44 97 ILE B N 1
ATOM 3953 C CA . ILE B 1 97 ? 1.297 -18.969 -18.984 1 98.44 97 ILE B CA 1
ATOM 3954 C C . ILE B 1 97 ? 0.534 -19.875 -18.016 1 98.44 97 ILE B C 1
ATOM 3956 O O . ILE B 1 97 ? -0.299 -20.672 -18.438 1 98.44 97 ILE B O 1
ATOM 3960 N N . SER B 1 98 ? 0.899 -19.828 -16.781 1 98.5 98 SER B N 1
ATOM 3961 C CA . SER B 1 98 ? 0.148 -20.422 -15.68 1 98.5 98 SER B CA 1
ATOM 3962 C C . SER B 1 98 ? -0.633 -19.359 -14.914 1 98.5 98 SER B C 1
ATOM 3964 O O . SER B 1 98 ? -0.087 -18.312 -14.57 1 98.5 98 SER B O 1
ATOM 3966 N N . PHE B 1 99 ? -1.94 -19.531 -14.719 1 98.56 99 PHE B N 1
ATOM 3967 C CA . PHE B 1 99 ? -2.801 -18.547 -14.078 1 98.56 99 PHE B CA 1
ATOM 3968 C C . PHE B 1 99 ? -3.299 -19.047 -12.734 1 98.56 99 PHE B C 1
ATOM 3970 O O . PHE B 1 99 ? -4.117 -19.969 -12.672 1 98.56 99 PHE B O 1
ATOM 3977 N N . ALA B 1 100 ? -2.783 -18.422 -11.672 1 97 100 ALA B N 1
ATOM 3978 C CA . ALA B 1 100 ? -3.178 -18.781 -10.305 1 97 100 ALA B CA 1
ATOM 3979 C C . ALA B 1 100 ? -3.961 -17.641 -9.648 1 97 100 ALA B C 1
ATOM 3981 O O . ALA B 1 100 ? -4.199 -16.609 -10.273 1 97 100 ALA B O 1
ATOM 3982 N N . GLY B 1 101 ? -4.414 -17.891 -8.438 1 95.19 101 GLY B N 1
ATOM 3983 C CA . GLY B 1 101 ? -5.156 -16.922 -7.664 1 95.19 101 GLY B CA 1
ATOM 3984 C C . GLY B 1 101 ? -6.469 -17.453 -7.121 1 95.19 101 GLY B C 1
ATOM 3985 O O . GLY B 1 101 ? -7.195 -18.156 -7.82 1 95.19 101 GLY B O 1
ATOM 3986 N N . PRO B 1 102 ? -6.812 -17 -5.941 1 94.94 102 PRO B N 1
ATOM 3987 C CA . PRO B 1 102 ? -7.996 -17.578 -5.285 1 94.94 102 PRO B CA 1
ATOM 3988 C C . PRO B 1 102 ? -9.297 -16.938 -5.773 1 94.94 102 PRO B C 1
ATOM 3990 O O . PRO B 1 102 ? -10.383 -17.484 -5.52 1 94.94 102 PRO B O 1
ATOM 3993 N N . GLY B 1 103 ? -9.234 -15.852 -6.422 1 93.81 103 GLY B N 1
ATOM 3994 C CA . GLY B 1 103 ? -10.438 -15.102 -6.746 1 93.81 103 GLY B CA 1
ATOM 3995 C C . GLY B 1 103 ? -10.625 -14.891 -8.234 1 93.81 103 GLY B C 1
ATOM 3996 O O . GLY B 1 103 ? -11.078 -13.828 -8.672 1 93.81 103 GLY B O 1
ATOM 3997 N N . LYS B 1 104 ? -10.188 -15.883 -9.078 1 97.19 104 LYS B N 1
ATOM 3998 C CA . LYS B 1 104 ? -10.438 -15.734 -10.508 1 97.19 104 LYS B CA 1
ATOM 3999 C C . LYS B 1 104 ? -11.93 -15.602 -10.805 1 97.19 104 LYS B C 1
ATOM 4001 O O . LYS B 1 104 ? -12.711 -16.5 -10.461 1 97.19 104 LYS B O 1
ATOM 4006 N N . THR B 1 105 ? -12.289 -14.555 -11.398 1 96.31 105 THR B N 1
ATOM 4007 C CA . THR B 1 105 ? -13.688 -14.32 -11.734 1 96.31 105 THR B CA 1
ATOM 4008 C C . THR B 1 105 ? -14.094 -15.133 -12.961 1 96.31 105 THR B C 1
ATOM 4010 O O . THR B 1 105 ? -13.234 -15.633 -13.688 1 96.31 105 THR B O 1
ATOM 4013 N N . ARG B 1 106 ? -15.398 -15.281 -13.188 1 95.5 106 ARG B N 1
ATOM 4014 C CA . ARG B 1 106 ? -15.891 -15.953 -14.383 1 95.5 106 ARG B CA 1
ATOM 4015 C C . ARG B 1 106 ? -15.375 -15.281 -15.648 1 95.5 106 ARG B C 1
ATOM 4017 O O . ARG B 1 106 ? -15.023 -15.953 -16.609 1 95.5 106 ARG B O 1
ATOM 4024 N N . ASP B 1 107 ? -15.297 -13.953 -15.562 1 95.56 107 ASP B N 1
ATOM 4025 C CA . ASP B 1 107 ? -14.781 -13.203 -16.703 1 95.56 107 ASP B CA 1
ATOM 4026 C C . ASP B 1 107 ? -13.297 -13.5 -16.922 1 95.56 107 ASP B C 1
ATOM 4028 O O . ASP B 1 107 ? -12.852 -13.602 -18.078 1 95.56 107 ASP B O 1
ATOM 4032 N N . GLU B 1 108 ? -12.555 -13.609 -15.891 1 97.06 108 GLU B N 1
ATOM 4033 C CA . GLU B 1 108 ? -11.133 -13.938 -16.016 1 97.06 108 GLU B CA 1
ATOM 4034 C C . GLU B 1 108 ? -10.945 -15.352 -16.562 1 97.06 108 GLU B C 1
ATOM 4036 O O . GLU B 1 108 ? -10.055 -15.586 -17.391 1 97.06 108 GLU B O 1
ATOM 4041 N N . LEU B 1 109 ? -11.805 -16.25 -16.109 1 97.88 109 LEU B N 1
ATOM 4042 C CA . LEU B 1 109 ? -11.75 -17.625 -16.609 1 97.88 109 LEU B CA 1
ATOM 4043 C C . LEU B 1 109 ? -12.094 -17.656 -18.094 1 97.88 109 LEU B C 1
ATOM 4045 O O . LEU B 1 109 ? -11.398 -18.312 -18.891 1 97.88 109 LEU B O 1
ATOM 4049 N N . ARG B 1 110 ? -13.117 -16.922 -18.469 1 97.56 110 ARG B N 1
ATOM 4050 C CA . ARG B 1 110 ? -13.492 -16.828 -19.875 1 97.56 110 ARG B CA 1
ATOM 4051 C C . ARG B 1 110 ? -12.344 -16.281 -20.703 1 97.56 110 ARG B C 1
ATOM 4053 O O . ARG B 1 110 ? -12 -16.844 -21.75 1 97.56 110 ARG B O 1
ATOM 4060 N N . ARG B 1 111 ? -11.773 -15.18 -20.219 1 97.25 111 ARG B N 1
ATOM 4061 C CA . ARG B 1 111 ? -10.664 -14.547 -20.922 1 97.25 111 ARG B CA 1
ATOM 4062 C C . ARG B 1 111 ? -9.477 -15.492 -21.047 1 97.25 111 ARG B C 1
ATOM 4064 O O . ARG B 1 111 ? -8.805 -15.516 -22.078 1 97.25 111 ARG B O 1
ATOM 4071 N N . SER B 1 112 ? -9.227 -16.25 -20.031 1 97.88 112 SER B N 1
ATOM 4072 C CA . SER B 1 112 ? -8.133 -17.219 -20.031 1 97.88 112 SER B CA 1
ATOM 4073 C C . SER B 1 112 ? -8.344 -18.281 -21.109 1 97.88 112 SER B C 1
ATOM 4075 O O . SER B 1 112 ? -7.398 -18.656 -21.812 1 97.88 112 SER B O 1
ATOM 4077 N N . LEU B 1 113 ? -9.586 -18.766 -21.234 1 98.19 113 LEU B N 1
ATOM 4078 C CA . LEU B 1 113 ? -9.914 -19.75 -22.25 1 98.19 113 LEU B CA 1
ATOM 4079 C C . LEU B 1 113 ? -9.766 -19.172 -23.656 1 98.19 113 LEU B C 1
ATOM 4081 O O . LEU B 1 113 ? -9.188 -19.797 -24.547 1 98.19 113 LEU B O 1
ATOM 4085 N N . GLU B 1 114 ? -10.203 -17.938 -23.781 1 97.75 114 GLU B N 1
ATOM 4086 C CA . GLU B 1 114 ? -10.125 -17.266 -25.062 1 97.75 114 GLU B CA 1
ATOM 4087 C C . GLU B 1 114 ? -8.68 -17.047 -25.484 1 97.75 114 GLU B C 1
ATOM 4089 O O . GLU B 1 114 ? -8.344 -17.203 -26.672 1 97.75 114 GLU B O 1
ATOM 4094 N N . ALA B 1 115 ? -7.824 -16.734 -24.547 1 97.62 115 ALA B N 1
ATOM 4095 C CA . ALA B 1 115 ? -6.418 -16.438 -24.828 1 97.62 115 ALA B CA 1
ATOM 4096 C C . ALA B 1 115 ? -5.625 -17.734 -25.047 1 97.62 115 ALA B C 1
ATOM 4098 O O . ALA B 1 115 ? -4.543 -17.703 -25.641 1 97.62 115 ALA B O 1
ATOM 4099 N N . GLY B 1 116 ? -6.137 -18.797 -24.547 1 98 116 GLY B N 1
ATOM 4100 C CA . GLY B 1 116 ? -5.43 -20.062 -24.641 1 98 116 GLY B CA 1
ATOM 4101 C C . GLY B 1 116 ? -4.371 -20.25 -23.578 1 98 116 GLY B C 1
ATOM 4102 O O . GLY B 1 116 ? -3.271 -20.719 -23.859 1 98 116 GLY B O 1
ATOM 4103 N N . VAL B 1 117 ? -4.684 -19.859 -22.344 1 98.38 117 VAL B N 1
ATOM 4104 C CA . VAL B 1 117 ? -3.762 -20 -21.219 1 98.38 117 VAL B CA 1
ATOM 4105 C C . VAL B 1 117 ? -3.373 -21.469 -21.047 1 98.38 117 VAL B C 1
ATOM 4107 O O . VAL B 1 117 ? -4.23 -22.359 -21.094 1 98.38 117 VAL B O 1
ATOM 4110 N N . GLY B 1 118 ? -2.092 -21.688 -20.828 1 97.88 118 GLY B N 1
ATOM 4111 C CA . GLY B 1 118 ? -1.535 -23.031 -20.844 1 97.88 118 GLY B CA 1
ATOM 4112 C C . GLY B 1 118 ? -1.968 -23.859 -19.656 1 97.88 118 GLY B C 1
ATOM 4113 O O . GLY B 1 118 ? -2.127 -25.078 -19.781 1 97.88 118 GLY B O 1
ATOM 4114 N N . CYS B 1 119 ? -2.096 -23.219 -18.516 1 97.81 119 CYS B N 1
ATOM 4115 C CA . CYS B 1 119 ? -2.516 -23.891 -17.297 1 97.81 119 CYS B CA 1
ATOM 4116 C C . CYS B 1 119 ? -3.32 -22.969 -16.391 1 97.81 119 CYS B C 1
ATOM 4118 O O . CYS B 1 119 ? -2.812 -21.938 -15.953 1 97.81 119 CYS B O 1
ATOM 4120 N N . ILE B 1 120 ? -4.535 -23.297 -16.141 1 98.62 120 ILE B N 1
ATOM 4121 C CA . ILE B 1 120 ? -5.34 -22.609 -15.141 1 98.62 120 ILE B CA 1
ATOM 4122 C C . ILE B 1 120 ? -5.316 -23.406 -13.836 1 98.62 120 ILE B C 1
ATOM 4124 O O . ILE B 1 120 ? -5.816 -24.531 -13.773 1 98.62 120 ILE B O 1
ATOM 4128 N N . SER B 1 121 ? -4.707 -22.875 -12.812 1 98.44 121 SER B N 1
ATOM 4129 C CA . SER B 1 121 ? -4.711 -23.5 -11.5 1 98.44 121 SER B CA 1
ATOM 4130 C C . SER B 1 121 ? -6.039 -23.281 -10.781 1 98.44 121 SER B C 1
ATOM 4132 O O . SER B 1 121 ? -6.297 -22.188 -10.258 1 98.44 121 SER B O 1
ATOM 4134 N N . VAL B 1 122 ? -6.836 -24.297 -10.734 1 97.5 122 VAL B N 1
ATOM 4135 C CA . VAL B 1 122 ? -8.156 -24.156 -10.117 1 97.5 122 VAL B CA 1
ATOM 4136 C C . VAL B 1 122 ? -8.023 -24.266 -8.602 1 97.5 122 VAL B C 1
ATOM 4138 O O . VAL B 1 122 ? -7.355 -25.172 -8.094 1 97.5 122 VAL B O 1
ATOM 4141 N N . GLU B 1 123 ? -8.656 -23.344 -7.926 1 95.06 123 GLU B N 1
ATOM 4142 C CA . GLU B 1 123 ? -8.484 -23.219 -6.48 1 95.06 123 GLU B CA 1
ATOM 4143 C C . GLU B 1 123 ? -9.742 -23.641 -5.73 1 95.06 123 GLU B C 1
ATOM 4145 O O . GLU B 1 123 ? -9.766 -23.641 -4.5 1 95.06 123 GLU B O 1
ATOM 4150 N N . SER B 1 124 ? -10.82 -23.922 -6.445 1 92.44 124 SER B N 1
ATOM 4151 C CA . SER B 1 124 ? -12.094 -24.25 -5.805 1 92.44 124 SER B CA 1
ATOM 4152 C C . SER B 1 124 ? -12.992 -25.031 -6.75 1 92.44 124 SER B C 1
ATOM 4154 O O . SER B 1 124 ? -12.773 -25.047 -7.965 1 92.44 124 SER B O 1
ATOM 4156 N N . LEU B 1 125 ? -13.969 -25.719 -6.148 1 92 125 LEU B N 1
ATOM 4157 C CA . LEU B 1 125 ? -14.977 -26.422 -6.938 1 92 125 LEU B CA 1
ATOM 4158 C C . LEU B 1 125 ? -15.797 -25.438 -7.758 1 92 125 LEU B C 1
ATOM 4160 O O . LEU B 1 125 ? -16.234 -25.75 -8.867 1 92 125 LEU B O 1
ATOM 4164 N N . ARG B 1 126 ? -15.938 -24.281 -7.254 1 91.06 126 ARG B N 1
ATOM 4165 C CA . ARG B 1 126 ? -16.656 -23.234 -7.984 1 91.06 126 ARG B CA 1
ATOM 4166 C C . ARG B 1 126 ? -15.977 -22.938 -9.32 1 91.06 126 ARG B C 1
ATOM 4168 O O . ARG B 1 126 ? -16.641 -22.844 -10.352 1 91.06 126 ARG B O 1
ATOM 4175 N N . GLU B 1 127 ? -14.703 -22.812 -9.32 1 95.12 127 GLU B N 1
ATOM 4176 C CA . GLU B 1 127 ? -13.969 -22.531 -10.555 1 95.12 127 GLU B CA 1
ATOM 4177 C C . GLU B 1 127 ? -14.109 -23.672 -11.555 1 95.12 127 GLU B C 1
ATOM 4179 O O . GLU B 1 127 ? -14.211 -23.438 -12.766 1 95.12 127 GLU B O 1
ATOM 4184 N N . LEU B 1 128 ? -14.156 -24.922 -11.023 1 97 128 LEU B N 1
ATOM 4185 C CA . LEU B 1 128 ? -14.375 -26.062 -11.891 1 97 128 LEU B CA 1
ATOM 4186 C C . LEU B 1 128 ? -15.75 -26 -12.555 1 97 128 LEU B C 1
ATOM 4188 O O . LEU B 1 128 ? -15.875 -26.219 -13.758 1 97 128 LEU B O 1
ATOM 4192 N N . ASN B 1 129 ? -16.703 -25.656 -11.727 1 96.62 129 ASN B N 1
ATOM 4193 C CA . ASN B 1 129 ? -18.062 -25.516 -12.266 1 96.62 129 ASN B CA 1
ATOM 4194 C C . ASN B 1 129 ? -18.125 -24.422 -13.32 1 96.62 129 ASN B C 1
ATOM 4196 O O . ASN B 1 129 ? -18.719 -24.609 -14.383 1 96.62 129 ASN B O 1
ATOM 4200 N N . ASP B 1 130 ? -17.516 -23.297 -13.078 1 96.62 130 ASP B N 1
ATOM 4201 C CA . ASP B 1 130 ? -17.516 -22.188 -14.016 1 96.62 130 ASP B CA 1
ATOM 4202 C C . ASP B 1 130 ? -16.844 -22.562 -15.336 1 96.62 130 ASP B C 1
ATOM 4204 O O . ASP B 1 130 ? -17.375 -22.281 -16.406 1 96.62 130 ASP B O 1
ATOM 4208 N N . LEU B 1 131 ? -15.711 -23.203 -15.219 1 98 131 LEU B N 1
ATOM 4209 C CA . LEU B 1 131 ? -14.969 -23.594 -16.406 1 98 131 LEU B CA 1
ATOM 4210 C C . LEU B 1 131 ? -15.766 -24.609 -17.234 1 98 131 LEU B C 1
ATOM 4212 O O . LEU B 1 131 ? -15.82 -24.5 -18.453 1 98 131 LEU B O 1
ATOM 4216 N N . ARG B 1 132 ? -16.344 -25.594 -16.5 1 98.25 132 ARG B N 1
ATOM 4217 C CA . ARG B 1 132 ? -17.188 -26.562 -17.188 1 98.25 132 ARG B CA 1
ATOM 4218 C C . ARG B 1 132 ? -18.297 -25.875 -17.984 1 98.25 132 ARG B C 1
ATOM 4220 O O . ARG B 1 132 ? -18.484 -26.156 -19.172 1 98.25 132 ARG B O 1
ATOM 4227 N N . ASP B 1 133 ? -18.922 -24.953 -17.328 1 97.94 133 ASP B N 1
ATOM 4228 C CA . ASP B 1 133 ? -20.047 -24.25 -17.953 1 97.94 133 ASP B CA 1
ATOM 4229 C C . ASP B 1 133 ? -19.594 -23.422 -19.141 1 97.94 133 ASP B C 1
ATOM 4231 O O . ASP B 1 133 ? -20.266 -23.359 -20.172 1 97.94 133 ASP B O 1
ATOM 4235 N N . LEU B 1 134 ? -18.5 -22.766 -19.031 1 98 134 LEU B N 1
ATOM 4236 C CA . LEU B 1 134 ? -17.953 -21.938 -20.094 1 98 134 LEU B CA 1
ATOM 4237 C C . LEU B 1 134 ? -17.594 -22.781 -21.312 1 98 134 LEU B C 1
ATOM 4239 O O . LEU B 1 134 ? -17.891 -22.406 -22.438 1 98 134 LEU B O 1
ATOM 4243 N N . VAL B 1 135 ? -16.984 -23.938 -21.078 1 97.88 135 VAL B N 1
ATOM 4244 C CA . VAL B 1 135 ? -16.562 -24.812 -22.172 1 97.88 135 VAL B CA 1
ATOM 4245 C C . VAL B 1 135 ? -17.797 -25.375 -22.891 1 97.88 135 VAL B C 1
ATOM 4247 O O . VAL B 1 135 ? -17.844 -25.391 -24.109 1 97.88 135 VAL B O 1
ATOM 4250 N N . ARG B 1 136 ? -18.703 -25.75 -22.125 1 97.12 136 ARG B N 1
ATOM 4251 C CA . ARG B 1 136 ? -19.938 -26.297 -22.719 1 97.12 136 ARG B CA 1
ATOM 4252 C C . ARG B 1 136 ? -20.719 -25.234 -23.469 1 97.12 136 ARG B C 1
ATOM 4254 O O . ARG B 1 136 ? -21.5 -25.547 -24.359 1 97.12 136 ARG B O 1
ATOM 4261 N N . ALA B 1 137 ? -20.5 -24.016 -23.109 1 96.81 137 ALA B N 1
ATOM 4262 C CA . ALA B 1 137 ? -21.141 -22.906 -23.797 1 96.81 137 ALA B CA 1
ATOM 4263 C C . ALA B 1 137 ? -20.375 -22.516 -25.062 1 96.81 137 ALA B C 1
ATOM 4265 O O . ALA B 1 137 ? -20.75 -21.594 -25.781 1 96.81 137 ALA B O 1
ATOM 4266 N N . GLY B 1 138 ? -19.219 -23.109 -25.312 1 94.62 138 GLY B N 1
ATOM 4267 C CA . GLY B 1 138 ? -18.578 -22.891 -26.609 1 94.62 138 GLY B CA 1
ATOM 4268 C C . GLY B 1 138 ? -17.109 -22.578 -26.5 1 94.62 138 GLY B C 1
ATOM 4269 O O . GLY B 1 138 ? -16.422 -22.453 -27.516 1 94.62 138 GLY B O 1
ATOM 4270 N N . SER B 1 139 ? -16.641 -22.469 -25.25 1 92.56 139 SER B N 1
ATOM 4271 C CA . SER B 1 139 ? -15.211 -22.203 -25.094 1 92.56 139 SER B CA 1
ATOM 4272 C C . SER B 1 139 ? -14.391 -23.469 -25.344 1 92.56 139 SER B C 1
ATOM 4274 O O . SER B 1 139 ? -14.938 -24.562 -25.391 1 92.56 139 SER B O 1
ATOM 4276 N N . HIS B 1 140 ? -13.117 -23.234 -25.562 1 92.62 140 HIS B N 1
ATOM 4277 C CA . HIS B 1 140 ? -12.195 -24.359 -25.703 1 92.62 140 HIS B CA 1
ATOM 4278 C C . HIS B 1 140 ? -12.039 -25.125 -24.391 1 92.62 140 HIS B C 1
ATOM 4280 O O . HIS B 1 140 ? -12.289 -24.562 -23.328 1 92.62 140 HIS B O 1
ATOM 4286 N N . ARG B 1 141 ? -11.602 -26.344 -24.562 1 96.44 141 ARG B N 1
ATOM 4287 C CA . ARG B 1 141 ? -11.305 -27.172 -23.391 1 96.44 141 ARG B CA 1
ATOM 4288 C C . ARG B 1 141 ? -10.297 -26.5 -22.469 1 96.44 141 ARG B C 1
ATOM 4290 O O . ARG B 1 141 ? -9.328 -25.891 -22.953 1 96.44 141 ARG B O 1
ATOM 4297 N N . ALA B 1 142 ? -10.523 -26.578 -21.188 1 97.88 142 ALA B N 1
ATOM 4298 C CA . ALA B 1 142 ? -9.672 -25.891 -20.219 1 97.88 142 ALA B CA 1
ATOM 4299 C C . ALA B 1 142 ? -8.477 -26.75 -19.828 1 97.88 142 ALA B C 1
ATOM 4301 O O . ALA B 1 142 ? -8.641 -27.891 -19.391 1 97.88 142 ALA B O 1
ATOM 4302 N N . TYR B 1 143 ? -7.293 -26.297 -20.078 1 98.44 143 TYR B N 1
ATOM 4303 C CA . TYR B 1 143 ? -6.098 -26.906 -19.5 1 98.44 143 TYR B CA 1
ATOM 4304 C C . TYR B 1 143 ? -5.941 -26.547 -18.031 1 98.44 143 TYR B C 1
ATOM 4306 O O . TYR B 1 143 ? -5.695 -25.375 -17.703 1 98.44 143 TYR B O 1
ATOM 4314 N N . ILE B 1 144 ? -6.062 -27.578 -17.109 1 98.69 144 ILE B N 1
ATOM 4315 C CA . ILE B 1 144 ? -6.176 -27.172 -15.711 1 98.69 144 ILE B CA 1
ATOM 4316 C C . ILE B 1 144 ? -5.145 -27.922 -14.867 1 98.69 144 ILE B C 1
ATOM 4318 O O . ILE B 1 144 ? -4.773 -29.047 -15.203 1 98.69 144 ILE B O 1
ATOM 4322 N N . LEU B 1 145 ? -4.645 -27.234 -13.898 1 98.69 145 LEU B N 1
ATOM 4323 C CA . LEU B 1 145 ? -4.027 -27.812 -12.711 1 98.69 145 LEU B CA 1
ATOM 4324 C C . LEU B 1 145 ? -4.945 -27.688 -11.5 1 98.69 145 LEU B C 1
ATOM 4326 O O . LEU B 1 145 ? -5.711 -26.719 -11.398 1 98.69 145 LEU B O 1
ATOM 4330 N N . VAL B 1 146 ? -4.895 -28.641 -10.648 1 98.31 146 VAL B N 1
ATOM 4331 C CA . VAL B 1 146 ? -5.57 -28.484 -9.359 1 98.31 146 VAL B CA 1
ATOM 4332 C C . VAL B 1 146 ? -4.59 -27.953 -8.32 1 98.31 146 VAL B C 1
ATOM 4334 O O . VAL B 1 146 ? -3.59 -28.609 -8.016 1 98.31 146 VAL B O 1
ATOM 4337 N N . ARG B 1 147 ? -4.816 -26.734 -7.883 1 97.88 147 ARG B N 1
ATOM 4338 C CA . ARG B 1 147 ? -4.008 -26.266 -6.766 1 97.88 147 ARG B CA 1
ATOM 4339 C C . ARG B 1 147 ? -4.414 -26.953 -5.465 1 97.88 147 ARG B C 1
ATOM 4341 O O . ARG B 1 147 ? -5.59 -26.938 -5.094 1 97.88 147 ARG B O 1
ATOM 4348 N N . VAL B 1 148 ? -3.432 -27.516 -4.809 1 97.31 148 VAL B N 1
ATOM 4349 C CA . VAL B 1 148 ? -3.697 -28.312 -3.609 1 97.31 148 VAL B CA 1
ATOM 4350 C C . VAL B 1 148 ? -3.203 -27.562 -2.375 1 97.31 148 VAL B C 1
ATOM 4352 O O . VAL B 1 148 ? -2.113 -26.984 -2.385 1 97.31 148 VAL B O 1
ATOM 4355 N N . ASN B 1 149 ? -4.047 -27.406 -1.372 1 96.69 149 ASN B N 1
ATOM 4356 C CA . ASN B 1 149 ? -3.637 -27.062 -0.018 1 96.69 149 ASN B CA 1
ATOM 4357 C C . ASN B 1 149 ? -3.225 -28.281 0.785 1 96.69 149 ASN B C 1
ATOM 4359 O O . ASN B 1 149 ? -4.078 -29.016 1.296 1 96.69 149 ASN B O 1
ATOM 4363 N N . PRO B 1 150 ? -1.933 -28.5 0.819 1 95.5 150 PRO B N 1
ATOM 4364 C CA . PRO B 1 150 ? -1.476 -29.766 1.415 1 95.5 150 PRO B CA 1
ATOM 4365 C C . PRO B 1 150 ? -1.733 -29.828 2.918 1 95.5 150 PRO B C 1
ATOM 4367 O O . PRO B 1 150 ? -1.891 -28.797 3.57 1 95.5 150 PRO B O 1
ATOM 4370 N N . GLN B 1 151 ? -1.733 -31.031 3.408 1 91.38 151 GLN B N 1
ATOM 4371 C CA . GLN B 1 151 ? -1.905 -31.234 4.844 1 91.38 151 GLN B CA 1
ATOM 4372 C C . GLN B 1 151 ? -0.647 -30.844 5.609 1 91.38 151 GLN B C 1
ATOM 4374 O O . GLN B 1 151 ? -0.732 -30.234 6.68 1 91.38 151 GLN B O 1
ATOM 4379 N N . LEU B 1 152 ? 0.409 -31.156 5.043 1 85.19 152 LEU B N 1
ATOM 4380 C CA . LEU B 1 152 ? 1.688 -30.922 5.707 1 85.19 152 LEU B CA 1
ATOM 4381 C C . LEU B 1 152 ? 2.1 -29.453 5.586 1 85.19 152 LEU B C 1
ATOM 4383 O O . LEU B 1 152 ? 1.989 -28.859 4.512 1 85.19 152 LEU B O 1
ATOM 4387 N N . LEU B 1 153 ? 2.49 -28.922 6.664 1 76.69 153 LEU B N 1
ATOM 4388 C CA . LEU B 1 153 ? 3.031 -27.562 6.719 1 76.69 153 LEU B CA 1
ATOM 4389 C C . LEU B 1 153 ? 4.551 -27.594 6.836 1 76.69 153 LEU B C 1
ATOM 4391 O O . LEU B 1 153 ? 5.098 -28.234 7.738 1 76.69 153 LEU B O 1
ATOM 4395 N N . ILE B 1 154 ? 5.219 -26.922 5.934 1 78.44 154 ILE B N 1
ATOM 4396 C CA . ILE B 1 154 ? 6.664 -26.766 6.039 1 78.44 154 ILE B CA 1
ATOM 4397 C C . ILE B 1 154 ? 6.996 -25.438 6.707 1 78.44 154 ILE B C 1
ATOM 4399 O O . ILE B 1 154 ? 6.68 -24.375 6.172 1 78.44 154 ILE B O 1
ATOM 4403 N N . ARG B 1 155 ? 7.781 -25.281 7.742 1 78.12 155 ARG B N 1
ATOM 4404 C CA . ARG B 1 155 ? 7.902 -24.141 8.641 1 78.12 155 ARG B CA 1
ATOM 4405 C C . ARG B 1 155 ? 8.922 -23.141 8.102 1 78.12 155 ARG B C 1
ATOM 4407 O O . ARG B 1 155 ? 8.898 -21.969 8.492 1 78.12 155 ARG B O 1
ATOM 4414 N N . ASP B 1 156 ? 9.734 -23.609 7.199 1 81.19 156 ASP B N 1
ATOM 4415 C CA . ASP B 1 156 ? 10.906 -22.797 6.879 1 81.19 156 ASP B CA 1
ATOM 4416 C C . ASP B 1 156 ? 10.562 -21.703 5.867 1 81.19 156 ASP B C 1
ATOM 4418 O O . ASP B 1 156 ? 11.414 -20.906 5.496 1 81.19 156 ASP B O 1
ATOM 4422 N N . PHE B 1 157 ? 9.406 -21.703 5.508 1 79.38 157 PHE B N 1
ATOM 4423 C CA . PHE B 1 157 ? 8.969 -20.609 4.648 1 79.38 157 PHE B CA 1
ATOM 4424 C C . PHE B 1 157 ? 8.578 -19.391 5.48 1 79.38 157 PHE B C 1
ATOM 4426 O O . PHE B 1 157 ? 7.977 -19.531 6.547 1 79.38 157 PHE B O 1
ATOM 4433 N N . ALA B 1 158 ? 8.93 -18.156 5.008 1 70.88 158 ALA B N 1
ATOM 4434 C CA . ALA B 1 158 ? 8.602 -16.938 5.742 1 70.88 158 ALA B CA 1
ATOM 4435 C C . ALA B 1 158 ? 7.09 -16.703 5.785 1 70.88 158 ALA B C 1
ATOM 4437 O O . ALA B 1 158 ? 6.539 -16.344 6.828 1 70.88 158 ALA B O 1
ATOM 4438 N N . VAL B 1 159 ? 6.504 -16.844 4.637 1 73.44 159 VAL B N 1
ATOM 4439 C CA . VAL B 1 159 ? 5.051 -16.828 4.508 1 73.44 159 VAL B CA 1
ATOM 4440 C C . VAL B 1 159 ? 4.559 -18.219 4.094 1 73.44 159 VAL B C 1
ATOM 4442 O O . VAL B 1 159 ? 5.035 -18.781 3.105 1 73.44 159 VAL B O 1
ATOM 4445 N N . LYS B 1 160 ? 3.65 -18.797 4.852 1 78.31 160 LYS B N 1
ATOM 4446 C CA . LYS B 1 160 ? 3.121 -20.141 4.594 1 78.31 160 LYS B CA 1
ATOM 4447 C C . LYS B 1 160 ? 1.785 -20.062 3.859 1 78.31 160 LYS B C 1
ATOM 4449 O O . LYS B 1 160 ? 0.861 -19.391 4.309 1 78.31 160 LYS B O 1
ATOM 4454 N N . MET B 1 161 ? 1.698 -20.672 2.807 1 80 161 MET B N 1
ATOM 4455 C CA . MET B 1 161 ? 0.531 -20.609 1.933 1 80 161 MET B CA 1
ATOM 4456 C C . MET B 1 161 ? -0.277 -21.891 1.995 1 80 161 MET B C 1
ATOM 4458 O O . MET B 1 161 ? -1.245 -22.062 1.251 1 80 161 MET B O 1
ATOM 4462 N N . GLY B 1 162 ? 0.036 -22.781 2.863 1 79.25 162 GLY B N 1
ATOM 4463 C CA . GLY B 1 162 ? -0.657 -24.062 2.977 1 79.25 162 GLY B CA 1
ATOM 4464 C C . GLY B 1 162 ? -0.519 -24.688 4.348 1 79.25 162 GLY B C 1
ATOM 4465 O O . GLY B 1 162 ? 0.207 -24.188 5.203 1 79.25 162 GLY B O 1
ATOM 4466 N N . GLY B 1 163 ? -1.327 -25.766 4.555 1 80.75 163 GLY B N 1
ATOM 4467 C CA . GLY B 1 163 ? -1.219 -26.547 5.777 1 80.75 163 GLY B CA 1
ATOM 4468 C C . GLY B 1 163 ? -2.258 -26.172 6.816 1 80.75 163 GLY B C 1
ATOM 4469 O O . GLY B 1 163 ? -2.416 -26.875 7.82 1 80.75 163 GLY B O 1
ATOM 4470 N N . LYS B 1 164 ? -2.963 -25.094 6.512 1 89.38 164 LYS B N 1
ATOM 4471 C CA . LYS B 1 164 ? -4.043 -24.609 7.367 1 89.38 164 LYS B CA 1
ATOM 4472 C C . LYS B 1 164 ? -5.246 -24.172 6.539 1 89.38 164 LYS B C 1
ATOM 4474 O O . LYS B 1 164 ? -5.211 -24.219 5.305 1 89.38 164 LYS B O 1
ATOM 4479 N N . ALA B 1 165 ? -6.324 -23.953 7.254 1 93.12 165 ALA B N 1
ATOM 4480 C CA . ALA B 1 165 ? -7.449 -23.359 6.531 1 93.12 165 ALA B CA 1
ATOM 4481 C C . ALA B 1 165 ? -7 -22.141 5.727 1 93.12 165 ALA B C 1
ATOM 4483 O O . ALA B 1 165 ? -6.273 -21.281 6.234 1 93.12 165 ALA B O 1
ATOM 4484 N N . SER B 1 166 ? -7.359 -22.156 4.496 1 94.06 166 SER B N 1
ATOM 4485 C CA . SER B 1 166 ? -6.836 -21.125 3.604 1 94.06 166 SER B CA 1
ATOM 4486 C C . SER B 1 166 ? -7.789 -20.875 2.441 1 94.06 166 SER B C 1
ATOM 4488 O O . SER B 1 166 ? -8.586 -21.734 2.082 1 94.06 166 SER B O 1
ATOM 4490 N N . GLN B 1 167 ? -7.656 -19.672 1.964 1 94.69 167 GLN B N 1
ATOM 4491 C CA . GLN B 1 167 ? -8.383 -19.344 0.745 1 94.69 167 GLN B CA 1
ATOM 4492 C C . GLN B 1 167 ? -7.723 -19.969 -0.48 1 94.69 167 GLN B C 1
ATOM 4494 O O . GLN B 1 167 ? -8.297 -19.953 -1.573 1 94.69 167 GLN B O 1
ATOM 4499 N N . PHE B 1 168 ? -6.543 -20.578 -0.297 1 96.19 168 PHE B N 1
ATOM 4500 C CA . PHE B 1 168 ? -5.754 -21.047 -1.43 1 96.19 168 PHE B CA 1
ATOM 4501 C C . PHE B 1 168 ? -5.891 -22.562 -1.597 1 96.19 168 PHE B C 1
ATOM 4503 O O . PHE B 1 168 ? -5.738 -23.312 -0.633 1 96.19 168 PHE B O 1
ATOM 4510 N N . GLY B 1 169 ? -6.191 -22.953 -2.805 1 96.5 169 GLY B N 1
ATOM 4511 C CA . GLY B 1 169 ? -6.156 -24.359 -3.184 1 96.5 169 GLY B CA 1
ATOM 4512 C C . GLY B 1 169 ? -7.293 -25.156 -2.586 1 96.5 169 GLY B C 1
ATOM 4513 O O . GLY B 1 169 ? -8.031 -24.672 -1.73 1 96.5 169 GLY B O 1
ATOM 4514 N N . ILE B 1 170 ? -7.457 -26.344 -3.064 1 96.69 170 ILE B N 1
ATOM 4515 C CA . ILE B 1 170 ? -8.375 -27.359 -2.549 1 96.69 170 ILE B CA 1
ATOM 4516 C C . ILE B 1 170 ? -7.668 -28.219 -1.507 1 96.69 170 ILE B C 1
ATOM 4518 O O . ILE B 1 170 ? -6.566 -28.703 -1.748 1 96.69 170 ILE B O 1
ATOM 4522 N N . ASP B 1 171 ? -8.289 -28.328 -0.345 1 96.94 171 ASP B N 1
ATOM 4523 C CA . ASP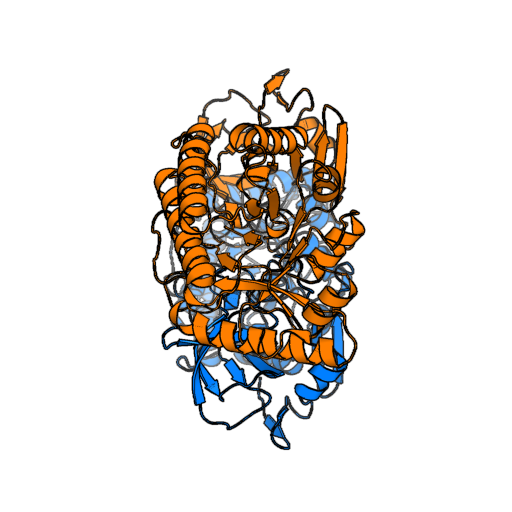 B 1 171 ? -7.68 -29.125 0.713 1 96.94 171 ASP B CA 1
ATOM 4524 C C . ASP B 1 171 ? -7.363 -30.531 0.222 1 96.94 171 ASP B C 1
ATOM 4526 O O . ASP B 1 171 ? -8.164 -31.156 -0.488 1 96.94 171 ASP B O 1
ATOM 4530 N N . GLU B 1 172 ? -6.184 -30.969 0.571 1 96.44 172 GLU B N 1
ATOM 4531 C CA . GLU B 1 172 ? -5.746 -32.281 0.144 1 96.44 172 GLU B CA 1
ATOM 4532 C C . GLU B 1 172 ? -6.812 -33.344 0.43 1 96.44 172 GLU B C 1
ATOM 4534 O O . GLU B 1 172 ? -7.023 -34.25 -0.373 1 96.44 172 GLU B O 1
ATOM 4539 N N . GLU B 1 173 ? -7.543 -33.219 1.498 1 95.06 173 GLU B N 1
ATOM 4540 C CA . GLU B 1 173 ? -8.578 -34.156 1.908 1 95.06 173 GLU B CA 1
ATOM 4541 C C . GLU B 1 173 ? -9.766 -34.125 0.954 1 95.06 173 GLU B C 1
ATOM 4543 O O . GLU B 1 173 ? -10.555 -35.062 0.903 1 95.06 173 GLU B O 1
ATOM 4548 N N . GLU B 1 174 ? -9.891 -33.062 0.216 1 94.75 174 GLU B N 1
ATOM 4549 C CA . GLU B 1 174 ? -11.016 -32.906 -0.696 1 94.75 174 GLU B CA 1
ATOM 4550 C C . GLU B 1 174 ? -10.617 -33.219 -2.133 1 94.75 174 GLU B C 1
ATOM 4552 O O . GLU B 1 174 ? -11.445 -33.156 -3.043 1 94.75 174 GLU B O 1
ATOM 4557 N N . LEU B 1 175 ? -9.445 -33.594 -2.348 1 95.5 175 LEU B N 1
ATOM 4558 C CA . LEU B 1 175 ? -8.883 -33.844 -3.674 1 95.5 175 LEU B CA 1
ATOM 4559 C C . LEU B 1 175 ? -9.664 -34.938 -4.398 1 95.5 175 LEU B C 1
ATOM 4561 O O . LEU B 1 175 ? -9.969 -34.781 -5.586 1 95.5 175 LEU B O 1
ATOM 4565 N N . PRO B 1 176 ? -10.055 -36.031 -3.697 1 95.12 176 PRO B N 1
ATOM 4566 C CA . PRO B 1 176 ? -10.812 -37.062 -4.395 1 95.12 176 PRO B CA 1
ATOM 4567 C C . PRO B 1 176 ? -12.102 -36.531 -5.027 1 95.12 176 PRO B C 1
ATOM 4569 O O . PRO B 1 176 ? -12.414 -36.875 -6.168 1 95.12 176 PRO B O 1
ATOM 4572 N N . SER B 1 177 ? -12.75 -35.688 -4.328 1 94.81 177 SER B N 1
ATOM 4573 C CA . SER B 1 177 ? -13.984 -35.094 -4.855 1 94.81 177 SER B CA 1
ATOM 4574 C C . SER B 1 177 ? -13.719 -34.25 -6.086 1 94.81 177 SER B C 1
ATOM 4576 O O . SER B 1 177 ? -14.477 -34.281 -7.059 1 94.81 177 SER B O 1
ATOM 4578 N N . ALA B 1 178 ? -12.734 -33.5 -6.086 1 96.62 178 ALA B N 1
ATOM 4579 C CA . ALA B 1 178 ? -12.359 -32.656 -7.219 1 96.62 178 ALA B CA 1
ATOM 4580 C C . ALA B 1 178 ? -11.977 -33.5 -8.43 1 96.62 178 ALA B C 1
ATOM 4582 O O . ALA B 1 178 ? -12.398 -33.219 -9.555 1 96.62 178 ALA B O 1
ATOM 4583 N N . LEU B 1 179 ? -11.219 -34.562 -8.164 1 97.81 179 LEU B N 1
ATOM 4584 C CA . LEU B 1 179 ? -10.766 -35.438 -9.242 1 97.81 179 LEU B CA 1
ATOM 4585 C C . LEU B 1 179 ? -11.938 -36.188 -9.859 1 97.81 179 LEU B C 1
ATOM 4587 O O . LEU B 1 179 ? -12 -36.344 -11.078 1 97.81 179 LEU B O 1
ATOM 4591 N N . ASP B 1 180 ? -12.867 -36.625 -8.969 1 97.38 180 ASP B N 1
ATOM 4592 C CA . ASP B 1 180 ? -14.078 -37.25 -9.469 1 97.38 180 ASP B CA 1
ATOM 4593 C C . ASP B 1 180 ? -14.867 -36.344 -10.375 1 97.38 180 ASP B C 1
ATOM 4595 O O . ASP B 1 180 ? -15.352 -36.75 -11.43 1 97.38 180 ASP B O 1
ATOM 4599 N N . PHE B 1 181 ? -14.977 -35.156 -9.992 1 97.75 181 PHE B N 1
ATOM 4600 C CA . PHE B 1 181 ? -15.695 -34.156 -10.781 1 97.75 181 PHE B CA 1
ATOM 4601 C C . PHE B 1 181 ? -15.023 -33.938 -12.133 1 97.75 181 PHE B C 1
ATOM 4603 O O . PHE B 1 181 ? -15.695 -33.906 -13.164 1 97.75 181 PHE B O 1
ATOM 4610 N N . ILE B 1 182 ? -13.734 -33.844 -12.156 1 97.88 182 ILE B N 1
ATOM 4611 C CA . ILE B 1 182 ? -12.961 -33.594 -13.367 1 97.88 182 ILE B CA 1
ATOM 4612 C C . ILE B 1 182 ? -13.133 -34.781 -14.32 1 97.88 182 ILE B C 1
ATOM 4614 O O . ILE B 1 182 ? -13.359 -34.594 -15.516 1 97.88 182 ILE B O 1
ATOM 4618 N N . LYS B 1 183 ? -13.078 -35.969 -13.742 1 96.62 183 LYS B N 1
ATOM 4619 C CA . LYS B 1 183 ? -13.234 -37.188 -14.547 1 96.62 183 LYS B CA 1
ATOM 4620 C C . LYS B 1 183 ? -14.625 -37.25 -15.172 1 96.62 183 LYS B C 1
ATOM 4622 O O . LYS B 1 183 ? -14.766 -37.625 -16.344 1 96.62 183 LYS B O 1
ATOM 4627 N N . ALA B 1 184 ? -15.539 -36.875 -14.375 1 97 184 ALA B N 1
ATOM 4628 C CA . ALA B 1 184 ? -16.922 -36.938 -14.828 1 97 184 ALA B CA 1
ATOM 4629 C C . ALA B 1 184 ? -17.188 -35.906 -15.906 1 97 184 ALA B C 1
ATOM 4631 O O . ALA B 1 184 ? -18.172 -36 -16.656 1 97 184 ALA B O 1
ATOM 4632 N N . ASN B 1 185 ? -16.359 -34.938 -16 1 97.69 185 ASN B N 1
ATOM 4633 C CA . ASN B 1 185 ? -16.5 -33.844 -16.969 1 97.69 185 ASN B CA 1
ATOM 4634 C C . ASN B 1 185 ? -15.273 -33.719 -17.875 1 97.69 185 ASN B C 1
ATOM 4636 O O . ASN B 1 185 ? -14.781 -32.625 -18.109 1 97.69 185 ASN B O 1
ATOM 4640 N N . ALA B 1 186 ? -14.742 -34.844 -18.312 1 95.38 186 ALA B N 1
ATOM 4641 C CA . ALA B 1 186 ? -13.492 -34.906 -19.078 1 95.38 186 ALA B CA 1
ATOM 4642 C C . ALA B 1 186 ? -13.625 -34.188 -20.406 1 95.38 186 ALA B C 1
ATOM 4644 O O . ALA B 1 186 ? -12.617 -33.844 -21.047 1 95.38 186 ALA B O 1
ATOM 4645 N N . ASP B 1 187 ? -14.75 -33.969 -20.875 1 96.19 187 ASP B N 1
ATOM 4646 C CA . ASP B 1 187 ? -14.977 -33.219 -22.109 1 96.19 187 ASP B CA 1
ATOM 4647 C C . ASP B 1 187 ? -14.617 -31.734 -21.922 1 96.19 187 ASP B C 1
ATOM 4649 O O . ASP B 1 187 ? -14.258 -31.062 -22.891 1 96.19 187 ASP B O 1
ATOM 4653 N N . ALA B 1 188 ? -14.703 -31.234 -20.703 1 97.88 188 ALA B N 1
ATOM 4654 C CA . ALA B 1 188 ? -14.492 -29.828 -20.422 1 97.88 188 ALA B CA 1
ATOM 4655 C C . ALA B 1 188 ? -13.047 -29.562 -19.984 1 97.88 188 ALA B C 1
ATOM 4657 O O . ALA B 1 188 ? -12.547 -28.438 -20.125 1 97.88 188 ALA B O 1
ATOM 4658 N N . PHE B 1 189 ? -12.438 -30.625 -19.547 1 98 189 PHE B N 1
ATOM 4659 C CA . PHE B 1 189 ? -11.148 -30.406 -18.906 1 98 189 PHE B CA 1
ATOM 4660 C C . PHE B 1 189 ? -10.055 -31.25 -19.562 1 98 189 PHE B C 1
ATOM 4662 O O . PHE B 1 189 ? -10.289 -32.406 -19.906 1 98 189 PHE B O 1
ATOM 4669 N N . ASP B 1 190 ? -8.961 -30.672 -19.844 1 98.12 190 ASP B N 1
ATOM 4670 C CA . ASP B 1 190 ? -7.691 -31.375 -19.984 1 98.12 190 ASP B CA 1
ATOM 4671 C C . ASP B 1 190 ? -6.875 -31.312 -18.703 1 98.12 190 ASP B C 1
ATOM 4673 O O . ASP B 1 190 ? -6.16 -30.328 -18.469 1 98.12 190 ASP B O 1
ATOM 4677 N N . PHE B 1 191 ? -7.07 -32.344 -17.844 1 98.06 191 PHE B N 1
ATOM 4678 C CA . PHE B 1 191 ? -6.348 -32.406 -16.578 1 98.06 191 PHE B CA 1
ATOM 4679 C C . PHE B 1 191 ? -4.852 -32.594 -16.828 1 98.06 191 PHE B C 1
ATOM 4681 O O . PHE B 1 191 ? -4.418 -33.594 -17.391 1 98.06 191 PHE B O 1
ATOM 4688 N N . LYS B 1 192 ? -4.059 -31.594 -16.344 1 98.38 192 LYS B N 1
ATOM 4689 C CA . LYS B 1 192 ? -2.617 -31.625 -16.578 1 98.38 192 LYS B CA 1
ATOM 4690 C C . LYS B 1 192 ? -1.877 -32.094 -15.328 1 98.38 192 LYS B C 1
ATOM 4692 O O . LYS B 1 192 ? -0.787 -32.656 -15.438 1 98.38 192 LYS B O 1
ATOM 4697 N N . GLY B 1 193 ? -2.398 -31.828 -14.219 1 98.5 193 GLY B N 1
ATOM 4698 C CA . GLY B 1 193 ? -1.73 -32.219 -12.984 1 98.5 193 GLY B CA 1
ATOM 4699 C C . GLY B 1 193 ? -2.062 -31.312 -11.82 1 98.5 193 GLY B C 1
ATOM 4700 O O . GLY B 1 193 ? -3.215 -30.922 -11.641 1 98.5 193 GLY B O 1
ATOM 4701 N N . ILE B 1 194 ? -1.021 -30.984 -10.93 1 98.5 194 ILE B N 1
ATOM 4702 C CA . ILE B 1 194 ? -1.32 -30.281 -9.695 1 98.5 194 ILE B CA 1
ATOM 4703 C C . ILE B 1 194 ? -0.367 -29.094 -9.531 1 98.5 194 ILE B C 1
ATOM 4705 O O . ILE B 1 194 ? 0.654 -29.016 -10.219 1 98.5 194 ILE B O 1
ATOM 4709 N N . HIS B 1 195 ? -0.801 -28.172 -8.766 1 98.31 195 HIS B N 1
ATOM 4710 C CA . HIS B 1 195 ? -0.055 -27 -8.352 1 98.31 195 HIS B CA 1
ATOM 4711 C C . HIS B 1 195 ? -0.002 -26.875 -6.832 1 98.31 195 HIS B C 1
ATOM 4713 O O . HIS B 1 195 ? -1.037 -26.922 -6.164 1 98.31 195 HIS B O 1
ATOM 4719 N N . ILE B 1 196 ? 1.217 -26.797 -6.234 1 96.56 196 ILE B N 1
ATOM 4720 C CA . ILE B 1 196 ? 1.347 -26.547 -4.801 1 96.56 196 ILE B CA 1
ATOM 4721 C C . ILE B 1 196 ? 2.346 -25.422 -4.562 1 96.56 196 ILE B C 1
ATOM 4723 O O . ILE B 1 196 ? 3.488 -25.484 -5.02 1 96.56 196 ILE B O 1
ATOM 4727 N N . TYR B 1 197 ? 1.911 -24.391 -3.936 1 93.94 197 TYR B N 1
ATOM 4728 C CA . TYR B 1 197 ? 2.76 -23.297 -3.486 1 93.94 197 TYR B CA 1
ATOM 4729 C C . TYR B 1 197 ? 2.818 -23.234 -1.965 1 93.94 197 TYR B C 1
ATOM 4731 O O . TYR B 1 197 ? 1.831 -22.891 -1.312 1 93.94 197 TYR B O 1
ATOM 4739 N N . ALA B 1 198 ? 3.982 -23.438 -1.446 1 89 198 ALA B N 1
ATOM 4740 C CA . ALA B 1 198 ? 4.102 -23.609 -0.001 1 89 198 ALA B CA 1
ATOM 4741 C C . ALA B 1 198 ? 4.367 -22.281 0.691 1 89 198 ALA B C 1
ATOM 4743 O O . ALA B 1 198 ? 4.051 -22.109 1.87 1 89 198 ALA B O 1
ATOM 4744 N N . GLY B 1 199 ? 5.039 -21.438 0.04 1 89.31 199 GLY B N 1
ATOM 4745 C CA . GLY B 1 199 ? 5.398 -20.172 0.671 1 89.31 199 GLY B CA 1
ATOM 4746 C C . GLY B 1 199 ? 6.586 -19.484 0.011 1 89.31 199 GLY B C 1
ATOM 4747 O O . GLY B 1 199 ? 7.102 -19.969 -0.999 1 89.31 199 GLY B O 1
ATOM 4748 N N . THR B 1 200 ? 6.977 -18.359 0.685 1 88.38 200 THR B N 1
ATOM 4749 C CA . THR B 1 200 ? 8.008 -17.531 0.061 1 88.38 200 THR B CA 1
ATOM 4750 C C . THR B 1 200 ? 9.25 -17.453 0.943 1 88.38 200 THR B C 1
ATOM 4752 O O . THR B 1 200 ? 9.211 -17.828 2.115 1 88.38 200 THR B O 1
ATOM 4755 N N . GLN B 1 201 ? 10.406 -17.078 0.361 1 88.75 201 GLN B N 1
ATOM 4756 C CA . GLN B 1 201 ? 11.625 -16.656 1.043 1 88.75 201 GLN B CA 1
ATOM 4757 C C . GLN B 1 201 ? 12.172 -17.766 1.931 1 88.75 201 GLN B C 1
ATOM 4759 O O . GLN B 1 201 ? 12.453 -17.547 3.109 1 88.75 201 GLN B O 1
ATOM 4764 N N . CYS B 1 202 ? 12.195 -18.969 1.369 1 91.06 202 CYS B N 1
ATOM 4765 C CA . CYS B 1 202 ? 12.828 -20.078 2.064 1 91.06 202 CYS B CA 1
ATOM 4766 C C . CYS B 1 202 ? 14.32 -20.125 1.773 1 91.06 202 CYS B C 1
ATOM 4768 O O . CYS B 1 202 ? 14.734 -20.172 0.613 1 91.06 202 CYS B O 1
ATOM 4770 N N . LEU B 1 203 ? 15.141 -20.125 2.83 1 91.62 203 LEU B N 1
ATOM 4771 C CA . LEU B 1 203 ? 16.594 -20.125 2.689 1 91.62 203 LEU B CA 1
ATOM 4772 C C . LEU B 1 203 ? 17.188 -21.469 3.088 1 91.62 203 LEU B C 1
ATOM 4774 O O . LEU B 1 203 ? 18.391 -21.562 3.338 1 91.62 203 LEU B O 1
ATOM 4778 N N . ASN B 1 204 ? 16.375 -22.5 3.133 1 93.56 204 ASN B N 1
ATOM 4779 C CA . ASN B 1 204 ? 16.766 -23.828 3.559 1 93.56 204 ASN B CA 1
ATOM 4780 C C . ASN B 1 204 ? 16.547 -24.859 2.447 1 93.56 204 ASN B C 1
ATOM 4782 O O . ASN B 1 204 ? 15.414 -25.219 2.152 1 93.56 204 ASN B O 1
ATOM 4786 N N . GLU B 1 205 ? 17.672 -25.359 1.892 1 95.94 205 GLU B N 1
ATOM 4787 C CA . GLU B 1 205 ? 17.594 -26.297 0.763 1 95.94 205 GLU B CA 1
ATOM 4788 C C . GLU B 1 205 ? 16.844 -27.562 1.14 1 95.94 205 GLU B C 1
ATOM 4790 O O . GLU B 1 205 ? 16.078 -28.094 0.337 1 95.94 205 GLU B O 1
ATOM 4795 N N . GLU B 1 206 ? 17.047 -28 2.344 1 95.56 206 GLU B N 1
ATOM 4796 C CA . GLU B 1 206 ? 16.391 -29.234 2.789 1 95.56 206 GLU B CA 1
ATOM 4797 C C . GLU B 1 206 ? 14.883 -29.062 2.902 1 95.56 206 GLU B C 1
ATOM 4799 O O . GLU B 1 206 ? 14.125 -29.969 2.57 1 95.56 206 GLU B O 1
ATOM 4804 N N . ALA B 1 207 ? 14.5 -27.906 3.391 1 94.38 207 ALA B N 1
ATOM 4805 C CA . ALA B 1 207 ? 13.07 -27.609 3.504 1 94.38 207 ALA B CA 1
ATOM 4806 C C . ALA B 1 207 ? 12.414 -27.531 2.129 1 94.38 207 ALA B C 1
ATOM 4808 O O . ALA B 1 207 ? 11.297 -28.031 1.939 1 94.38 207 ALA B O 1
ATOM 4809 N N . LEU B 1 208 ? 13.094 -26.969 1.219 1 96.12 208 LEU B N 1
ATOM 4810 C CA . LEU B 1 208 ? 12.594 -26.891 -0.151 1 96.12 208 LEU B CA 1
ATOM 4811 C C . LEU B 1 208 ? 12.477 -28.281 -0.763 1 96.12 208 LEU B C 1
ATOM 4813 O O . LEU B 1 208 ? 11.492 -28.594 -1.439 1 96.12 208 LEU B O 1
ATOM 4817 N N . ALA B 1 209 ? 13.414 -29.094 -0.51 1 96.25 209 ALA B N 1
ATOM 4818 C CA . ALA B 1 209 ? 13.391 -30.469 -1.013 1 96.25 209 ALA B CA 1
ATOM 4819 C C . ALA B 1 209 ? 12.25 -31.266 -0.381 1 96.25 209 ALA B C 1
ATOM 4821 O O . ALA B 1 209 ? 11.617 -32.094 -1.047 1 96.25 209 ALA B O 1
ATOM 4822 N N . GLN B 1 210 ? 12.07 -31.016 0.867 1 95 210 GLN B N 1
ATOM 4823 C CA . GLN B 1 210 ? 10.969 -31.688 1.548 1 95 210 GLN B CA 1
ATOM 4824 C C . GLN B 1 210 ? 9.625 -31.281 0.943 1 95 210 GLN B C 1
ATOM 4826 O O . GLN B 1 210 ? 8.734 -32.125 0.792 1 95 210 GLN B O 1
ATOM 4831 N N . ASN B 1 211 ? 9.492 -30.016 0.692 1 94.19 211 ASN B N 1
ATOM 4832 C CA . ASN B 1 211 ? 8.281 -29.562 0.028 1 94.19 211 ASN B CA 1
ATOM 4833 C C . ASN B 1 211 ? 8.078 -30.25 -1.318 1 94.19 211 ASN B C 1
ATOM 4835 O O . ASN B 1 211 ? 6.969 -30.656 -1.654 1 94.19 211 ASN B O 1
ATOM 4839 N N . LEU B 1 212 ? 9.164 -30.359 -2.082 1 96.75 212 LEU B N 1
ATOM 4840 C CA . LEU B 1 212 ? 9.094 -31.062 -3.361 1 96.75 212 LEU B CA 1
ATOM 4841 C C . LEU B 1 212 ? 8.68 -32.531 -3.166 1 96.75 212 LEU B C 1
ATOM 4843 O O . LEU B 1 212 ? 7.801 -33.031 -3.873 1 96.75 212 LEU B O 1
ATOM 4847 N N . ALA B 1 213 ? 9.289 -33.156 -2.215 1 96.69 213 ALA B N 1
ATOM 4848 C CA . ALA B 1 213 ? 8.969 -34.562 -1.939 1 96.69 213 ALA B CA 1
ATOM 4849 C C . ALA B 1 213 ? 7.488 -34.719 -1.63 1 96.69 213 ALA B C 1
ATOM 4851 O O . ALA B 1 213 ? 6.848 -35.656 -2.141 1 96.69 213 ALA B O 1
ATOM 4852 N N . ASN B 1 214 ? 7.027 -33.875 -0.82 1 95.44 214 ASN B N 1
ATOM 4853 C CA . ASN B 1 214 ? 5.613 -33.906 -0.469 1 95.44 214 ASN B CA 1
ATOM 4854 C C . ASN B 1 214 ? 4.723 -33.688 -1.688 1 95.44 214 ASN B C 1
ATOM 4856 O O . ASN B 1 214 ? 3.711 -34.375 -1.858 1 95.44 214 ASN B O 1
ATOM 4860 N N . THR B 1 215 ? 5.031 -32.719 -2.5 1 97 215 THR B N 1
ATOM 4861 C CA . THR B 1 215 ? 4.285 -32.438 -3.715 1 97 215 THR B CA 1
ATOM 4862 C C . THR B 1 215 ? 4.258 -33.625 -4.656 1 97 215 THR B C 1
ATOM 4864 O O . THR B 1 215 ? 3.197 -34 -5.148 1 97 215 THR B O 1
ATOM 4867 N N . LEU B 1 216 ? 5.422 -34.25 -4.828 1 97.81 216 LEU B N 1
ATOM 4868 C CA . LEU B 1 216 ? 5.539 -35.406 -5.727 1 97.81 216 LEU B CA 1
ATOM 4869 C C . LEU B 1 216 ? 4.781 -36.594 -5.168 1 97.81 216 LEU B C 1
ATOM 4871 O O . LEU B 1 216 ? 4.219 -37.406 -5.93 1 97.81 216 LEU B O 1
ATOM 4875 N N . ALA B 1 217 ? 4.773 -36.688 -3.869 1 96.88 217 ALA B N 1
ATOM 4876 C CA . ALA B 1 217 ? 4.027 -37.781 -3.252 1 96.88 217 ALA B CA 1
ATOM 4877 C C . ALA B 1 217 ? 2.533 -37.656 -3.531 1 96.88 217 ALA B C 1
ATOM 4879 O O . ALA B 1 217 ? 1.863 -38.656 -3.818 1 96.88 217 ALA B O 1
ATOM 4880 N N . ILE B 1 218 ? 2.021 -36.5 -3.449 1 96.94 218 ILE B N 1
ATOM 4881 C CA . ILE B 1 218 ? 0.612 -36.25 -3.738 1 96.94 218 ILE B CA 1
ATOM 4882 C C . ILE B 1 218 ? 0.329 -36.562 -5.207 1 96.94 218 ILE B C 1
ATOM 4884 O O . ILE B 1 218 ? -0.649 -37.219 -5.531 1 96.94 218 ILE B O 1
ATOM 4888 N N . ALA B 1 219 ? 1.194 -36.094 -6.094 1 98.19 219 ALA B N 1
ATOM 4889 C CA . ALA B 1 219 ? 1.042 -36.375 -7.523 1 98.19 219 ALA B CA 1
ATOM 4890 C C . ALA B 1 219 ? 1.081 -37.875 -7.812 1 98.19 219 ALA B C 1
ATOM 4892 O O . ALA B 1 219 ? 0.299 -38.375 -8.625 1 98.19 219 ALA B O 1
ATOM 4893 N N . ALA B 1 220 ? 1.99 -38.562 -7.121 1 97.5 220 ALA B N 1
ATOM 4894 C CA . ALA B 1 220 ? 2.111 -40 -7.312 1 97.5 220 ALA B CA 1
ATOM 4895 C C . ALA B 1 220 ? 0.831 -40.719 -6.895 1 97.5 220 ALA B C 1
ATOM 4897 O O . ALA B 1 220 ? 0.373 -41.625 -7.578 1 97.5 220 ALA B O 1
ATOM 4898 N N . ARG B 1 221 ? 0.286 -40.281 -5.809 1 95.75 221 ARG B N 1
ATOM 4899 C CA . ARG B 1 221 ? -0.959 -40.875 -5.332 1 95.75 221 ARG B CA 1
ATOM 4900 C C . ARG B 1 221 ? -2.086 -40.656 -6.336 1 95.75 221 ARG B C 1
ATOM 4902 O O . ARG B 1 221 ? -2.896 -41.562 -6.566 1 95.75 221 ARG B O 1
ATOM 4909 N N . ILE B 1 222 ? -2.16 -39.5 -6.914 1 96.38 222 ILE B N 1
ATOM 4910 C CA . ILE B 1 222 ? -3.176 -39.188 -7.914 1 96.38 222 ILE B CA 1
ATOM 4911 C C . ILE B 1 222 ? -3.016 -40.125 -9.117 1 96.38 222 ILE B C 1
ATOM 4913 O O . ILE B 1 222 ? -3.998 -40.656 -9.617 1 96.38 222 ILE B O 1
ATOM 4917 N N . THR B 1 223 ? -1.785 -40.344 -9.5 1 94.5 223 THR B N 1
ATOM 4918 C CA . THR B 1 223 ? -1.484 -41.188 -10.656 1 94.5 223 THR B CA 1
ATOM 4919 C C . THR B 1 223 ? -1.786 -42.656 -10.352 1 94.5 223 THR B C 1
ATOM 4921 O O . THR B 1 223 ? -2.469 -43.312 -11.133 1 94.5 223 THR B O 1
ATOM 4924 N N . THR B 1 224 ? -1.404 -43.094 -9.18 1 93.06 224 THR B N 1
ATOM 4925 C CA . THR B 1 224 ? -1.471 -44.5 -8.859 1 93.06 224 THR B CA 1
ATOM 4926 C C . THR B 1 224 ? -2.859 -44.875 -8.352 1 93.06 224 THR B C 1
ATOM 4928 O O . THR B 1 224 ? -3.404 -45.938 -8.727 1 93.06 224 THR B O 1
ATOM 4931 N N . ASP B 1 225 ? -3.398 -44 -7.523 1 91.56 225 ASP B N 1
ATOM 4932 C CA . ASP B 1 225 ? -4.641 -44.375 -6.848 1 91.56 225 ASP B CA 1
ATOM 4933 C C . ASP B 1 225 ? -5.855 -43.969 -7.68 1 91.56 225 ASP B C 1
ATOM 4935 O O . ASP B 1 225 ? -6.906 -44.594 -7.605 1 91.56 225 ASP B O 1
ATOM 4939 N N . TYR B 1 226 ? -5.691 -42.875 -8.469 1 91.94 226 TYR B N 1
ATOM 4940 C CA . TYR B 1 226 ? -6.859 -42.375 -9.172 1 91.94 226 TYR B CA 1
ATOM 4941 C C . TYR B 1 226 ? -6.742 -42.625 -10.672 1 91.94 226 TYR B C 1
ATOM 4943 O O . TYR B 1 226 ? -7.68 -42.344 -11.422 1 91.94 226 TYR B O 1
ATOM 4951 N N . GLY B 1 227 ? -5.625 -43.094 -11.109 1 92.94 227 GLY B N 1
ATOM 4952 C CA . GLY B 1 227 ? -5.41 -43.375 -12.516 1 92.94 227 GLY B CA 1
ATOM 4953 C C . GLY B 1 227 ? -5.344 -42.125 -13.367 1 92.94 227 GLY B C 1
ATOM 4954 O O . GLY B 1 227 ? -5.641 -42.156 -14.562 1 92.94 227 GLY B O 1
ATOM 4955 N N . MET B 1 228 ? -5.152 -41 -12.75 1 95.62 228 MET B N 1
ATOM 4956 C CA . MET B 1 228 ? -5.016 -39.719 -13.438 1 95.62 228 MET B CA 1
ATOM 4957 C C . MET B 1 228 ? -3.564 -39.25 -13.43 1 95.62 228 MET B C 1
ATOM 4959 O O . MET B 1 228 ? -3.049 -38.844 -12.391 1 95.62 228 MET B O 1
ATOM 4963 N N . GLU B 1 229 ? -2.941 -39.344 -14.531 1 96 229 GLU B N 1
ATOM 4964 C CA . GLU B 1 229 ? -1.526 -39 -14.633 1 96 229 GLU B CA 1
ATOM 4965 C C . GLU B 1 229 ? -1.313 -37.5 -14.477 1 96 229 GLU B C 1
ATOM 4967 O O . GLU B 1 229 ? -2.025 -36.688 -15.086 1 96 229 GLU B O 1
ATOM 4972 N N . CYS B 1 230 ? -0.393 -37.094 -13.703 1 97.94 230 CYS B N 1
ATOM 4973 C CA . CYS B 1 230 ? 0.054 -35.719 -13.609 1 97.94 230 CYS B CA 1
ATOM 4974 C C . CYS B 1 230 ? 1.161 -35.438 -14.625 1 97.94 230 CYS B C 1
ATOM 4976 O O . CYS B 1 230 ? 2.336 -35.688 -14.344 1 97.94 230 CYS B O 1
ATOM 4978 N N . ARG B 1 231 ? 0.792 -34.906 -15.711 1 98 231 ARG B N 1
ATOM 4979 C CA . ARG B 1 231 ? 1.755 -34.594 -16.766 1 98 231 ARG B CA 1
ATOM 4980 C C . ARG B 1 231 ? 2.525 -33.312 -16.453 1 98 231 ARG B C 1
ATOM 4982 O O . ARG B 1 231 ? 3.637 -33.125 -16.953 1 98 231 ARG B O 1
ATOM 4989 N N . VAL B 1 232 ? 1.907 -32.406 -15.68 1 98.5 232 VAL B N 1
ATOM 4990 C CA . VAL B 1 232 ? 2.508 -31.172 -15.234 1 98.5 232 VAL B CA 1
ATOM 4991 C C . VAL B 1 232 ? 2.395 -31.047 -13.719 1 98.5 232 VAL B C 1
ATOM 4993 O O . VAL B 1 232 ? 1.321 -31.266 -13.148 1 98.5 232 VAL B O 1
ATOM 4996 N N . ILE B 1 233 ? 3.492 -30.797 -13.078 1 98.5 233 ILE B N 1
ATOM 4997 C CA . ILE B 1 233 ? 3.521 -30.516 -11.648 1 98.5 233 ILE B CA 1
ATOM 4998 C C . ILE B 1 233 ? 4.172 -29.156 -11.398 1 98.5 233 ILE B C 1
ATOM 5000 O O . ILE B 1 233 ? 5.375 -29 -11.617 1 98.5 233 ILE B O 1
ATOM 5004 N N . ASN B 1 234 ? 3.336 -28.188 -11.047 1 98.44 234 ASN B N 1
ATOM 5005 C CA . ASN B 1 234 ? 3.822 -26.875 -10.648 1 98.44 234 ASN B CA 1
ATOM 5006 C C . ASN B 1 234 ? 4.188 -26.828 -9.164 1 98.44 234 ASN B C 1
ATOM 5008 O O . ASN B 1 234 ? 3.311 -26.938 -8.305 1 98.44 234 ASN B O 1
ATOM 5012 N N . ILE B 1 235 ? 5.438 -26.656 -8.867 1 97 235 ILE B N 1
ATOM 5013 C CA . ILE B 1 235 ? 5.895 -26.797 -7.488 1 97 235 ILE B CA 1
ATOM 5014 C C . ILE B 1 235 ? 5.992 -25.406 -6.836 1 97 235 ILE B C 1
ATOM 5016 O O . ILE B 1 235 ? 6.578 -25.266 -5.762 1 97 235 ILE B O 1
ATOM 5020 N N . GLY B 1 236 ? 5.418 -24.453 -7.496 1 95.06 236 GLY B N 1
ATOM 5021 C CA . GLY B 1 236 ? 5.445 -23.094 -6.961 1 95.06 236 GLY B CA 1
ATOM 5022 C C . GLY B 1 236 ? 6.832 -22.484 -6.977 1 95.06 236 GLY B C 1
ATOM 5023 O O . GLY B 1 236 ? 7.543 -22.562 -7.98 1 95.06 236 GLY B O 1
ATOM 5024 N N . GLY B 1 237 ? 7.168 -21.75 -5.996 1 94.06 237 GLY B N 1
ATOM 5025 C CA . GLY B 1 237 ? 8.445 -21.062 -5.836 1 94.06 237 GLY B CA 1
ATOM 5026 C C . GLY B 1 237 ? 8.969 -21.109 -4.41 1 94.06 237 GLY B C 1
ATOM 5027 O O . GLY B 1 237 ? 9.031 -22.188 -3.805 1 94.06 237 GLY B O 1
ATOM 5028 N N . GLY B 1 238 ? 9.367 -20.047 -3.979 1 90.5 238 GLY B N 1
ATOM 5029 C CA . GLY B 1 238 ? 9.664 -19.938 -2.559 1 90.5 238 GLY B CA 1
ATOM 5030 C C . GLY B 1 238 ? 11.148 -19.766 -2.27 1 90.5 238 GLY B C 1
ATOM 5031 O O . GLY B 1 238 ? 11.531 -19.516 -1.127 1 90.5 238 GLY B O 1
ATOM 5032 N N . LEU B 1 239 ? 11.969 -19.797 -3.367 1 94.31 239 LEU B N 1
ATOM 5033 C CA . LEU B 1 239 ? 13.391 -19.609 -3.125 1 94.31 239 LEU B CA 1
ATOM 5034 C C . LEU B 1 239 ? 13.672 -18.234 -2.535 1 94.31 239 LEU B C 1
ATOM 5036 O O . LEU B 1 239 ? 13.141 -17.234 -3.012 1 94.31 239 LEU B O 1
ATOM 5040 N N . GLY B 1 240 ? 14.477 -18.234 -1.507 1 91.38 240 GLY B N 1
ATOM 5041 C CA . GLY B 1 240 ? 14.758 -16.984 -0.809 1 91.38 240 GLY B CA 1
ATOM 5042 C C . GLY B 1 240 ? 16.016 -16.297 -1.306 1 91.38 240 GLY B C 1
ATOM 5043 O O . GLY B 1 240 ? 16.812 -16.891 -2.037 1 91.38 240 GLY B O 1
ATOM 5044 N N . VAL B 1 241 ? 16.078 -15.039 -1.026 1 88.81 241 VAL B N 1
ATOM 5045 C CA . VAL B 1 241 ? 17.266 -14.219 -1.294 1 88.81 241 VAL B CA 1
ATOM 5046 C C . VAL B 1 241 ? 17.797 -13.648 0.016 1 88.81 241 VAL B C 1
ATOM 5048 O O . VAL B 1 241 ? 17.062 -13.523 0.997 1 88.81 241 VAL B O 1
ATOM 5051 N N . SER B 1 242 ? 19.078 -13.461 0.003 1 82.25 242 SER B N 1
ATOM 5052 C CA . SER B 1 242 ? 19.688 -12.836 1.174 1 82.25 242 SER B CA 1
ATOM 5053 C C . SER B 1 242 ? 19.516 -11.32 1.152 1 82.25 242 SER B C 1
ATOM 5055 O O . SER B 1 242 ? 20.156 -10.633 0.361 1 82.25 242 SER B O 1
ATOM 5057 N N . TYR B 1 243 ? 18.656 -10.844 2.025 1 75.56 243 TYR B N 1
ATOM 5058 C CA . TYR B 1 243 ? 18.484 -9.398 2.115 1 75.56 243 TYR B CA 1
ATOM 5059 C C . TYR B 1 243 ? 19.547 -8.789 3.027 1 75.56 243 TYR B C 1
ATOM 5061 O O . TYR B 1 243 ? 19.891 -7.609 2.896 1 75.56 243 TYR B O 1
ATOM 5069 N N . TYR B 1 244 ? 20.047 -9.719 3.879 1 70.25 244 TYR B N 1
ATOM 5070 C CA . TYR B 1 244 ? 20.953 -9.227 4.906 1 70.25 244 TYR B CA 1
ATOM 5071 C C . TYR B 1 244 ? 22.297 -9.945 4.844 1 70.25 244 TYR B C 1
ATOM 5073 O O . TYR B 1 244 ? 22.391 -11.055 4.305 1 70.25 244 TYR B O 1
ATOM 5081 N N . GLU B 1 245 ? 23.328 -9.305 5.219 1 62.94 245 GLU B N 1
ATOM 5082 C CA . GLU B 1 245 ? 24.688 -9.812 5.141 1 62.94 245 GLU B CA 1
ATOM 5083 C C . GLU B 1 245 ? 24.812 -11.156 5.855 1 62.94 245 GLU B C 1
ATOM 5085 O O . GLU B 1 245 ? 25.672 -11.977 5.5 1 62.94 245 GLU B O 1
ATOM 5090 N N . GLU B 1 246 ? 23.969 -11.445 6.629 1 63.47 246 GLU B N 1
ATOM 5091 C CA . GLU B 1 246 ? 24.203 -12.562 7.539 1 63.47 246 GLU B CA 1
ATOM 5092 C C . GLU B 1 246 ? 23.859 -13.898 6.879 1 63.47 246 GLU B C 1
ATOM 5094 O O . GLU B 1 246 ? 24.328 -14.953 7.316 1 63.47 246 GLU B O 1
ATOM 5099 N N . HIS B 1 247 ? 23.156 -13.898 5.867 1 66.38 247 HIS B N 1
ATOM 5100 C CA . HIS B 1 247 ? 22.797 -15.195 5.312 1 66.38 247 HIS B CA 1
ATOM 5101 C C . HIS B 1 247 ? 23.375 -15.383 3.918 1 66.38 247 HIS B C 1
ATOM 5103 O O . HIS B 1 247 ? 23.266 -14.5 3.066 1 66.38 247 HIS B O 1
ATOM 5109 N N . PRO B 1 248 ? 24.203 -16.484 3.73 1 71.75 248 PRO B N 1
ATOM 5110 C CA . PRO B 1 248 ? 24.875 -16.703 2.445 1 71.75 248 PRO B CA 1
ATOM 5111 C C . PRO B 1 248 ? 23.891 -16.953 1.307 1 71.75 248 PRO B C 1
ATOM 5113 O O . PRO B 1 248 ? 24.266 -16.906 0.134 1 71.75 248 PRO B O 1
ATOM 5116 N N . GLY B 1 249 ? 22.703 -16.938 1.471 1 82.62 249 GLY B N 1
ATOM 5117 C CA . GLY B 1 249 ? 21.766 -17.266 0.409 1 82.62 249 GLY B CA 1
ATOM 5118 C C . GLY B 1 249 ? 21.641 -18.75 0.168 1 82.62 249 GLY B C 1
ATOM 5119 O O . GLY B 1 249 ? 22.156 -19.562 0.94 1 82.62 249 GLY B O 1
ATOM 5120 N N . LEU B 1 250 ? 20.953 -19.234 -0.896 1 92.25 250 LEU B N 1
ATOM 5121 C CA . LEU B 1 250 ? 20.703 -20.641 -1.214 1 92.25 250 LEU B CA 1
ATOM 5122 C C . LEU B 1 250 ? 21.828 -21.219 -2.055 1 92.25 250 LEU B C 1
ATOM 5124 O O . LEU B 1 250 ? 22.359 -20.531 -2.939 1 92.25 250 LEU B O 1
ATOM 5128 N N . ASP B 1 251 ? 22.25 -22.422 -1.741 1 94.56 251 ASP B N 1
ATOM 5129 C CA . ASP B 1 251 ? 23.141 -23.203 -2.598 1 94.56 251 ASP B CA 1
ATOM 5130 C C . ASP B 1 251 ? 22.344 -23.938 -3.68 1 94.56 251 ASP B C 1
ATOM 5132 O O . ASP B 1 251 ? 21.812 -25.031 -3.439 1 94.56 251 ASP B O 1
ATOM 5136 N N . LEU B 1 252 ? 22.375 -23.422 -4.906 1 96.31 252 LEU B N 1
ATOM 5137 C CA . LEU B 1 252 ? 21.547 -23.953 -5.984 1 96.31 252 LEU B CA 1
ATOM 5138 C C . LEU B 1 252 ? 22.016 -25.344 -6.402 1 96.31 252 LEU B C 1
ATOM 5140 O O . LEU B 1 252 ? 21.188 -26.188 -6.777 1 96.31 252 LEU B O 1
ATOM 5144 N N . ASP B 1 253 ? 23.266 -25.547 -6.352 1 96.5 253 ASP B N 1
ATOM 5145 C CA . ASP B 1 253 ? 23.766 -26.859 -6.719 1 96.5 253 ASP B CA 1
ATOM 5146 C C . ASP B 1 253 ? 23.312 -27.922 -5.727 1 96.5 253 ASP B C 1
ATOM 5148 O O . ASP B 1 253 ? 22.891 -29.016 -6.125 1 96.5 253 ASP B O 1
ATOM 5152 N N . LYS B 1 254 ? 23.438 -27.531 -4.52 1 97.38 254 LYS B N 1
ATOM 5153 C CA . LYS B 1 254 ? 22.938 -28.438 -3.494 1 97.38 254 LYS B CA 1
ATOM 5154 C C . LYS B 1 254 ? 21.438 -28.688 -3.662 1 97.38 254 LYS B C 1
ATOM 5156 O O . LYS B 1 254 ? 20.969 -29.828 -3.58 1 97.38 254 LYS B O 1
ATOM 5161 N N . LEU B 1 255 ? 20.734 -27.688 -3.867 1 97.5 255 LEU B N 1
ATOM 5162 C CA . LEU B 1 255 ? 19.297 -27.797 -4.047 1 97.5 255 LEU B CA 1
ATOM 5163 C C . LEU B 1 255 ? 18.969 -28.703 -5.234 1 97.5 255 LEU B C 1
ATOM 5165 O O . LEU B 1 255 ? 18.094 -29.562 -5.145 1 97.5 255 LEU B O 1
ATOM 5169 N N . ALA B 1 256 ? 19.672 -28.484 -6.32 1 97.56 256 ALA B N 1
ATOM 5170 C CA . ALA B 1 256 ? 19.438 -29.266 -7.531 1 97.56 256 ALA B CA 1
ATOM 5171 C C . ALA B 1 256 ? 19.688 -30.75 -7.277 1 97.56 256 ALA B C 1
ATOM 5173 O O . ALA B 1 256 ? 18.969 -31.609 -7.793 1 97.56 256 ALA B O 1
ATOM 5174 N N . LEU B 1 257 ? 20.688 -30.984 -6.527 1 97.44 257 LEU B N 1
ATOM 5175 C CA . LEU B 1 257 ? 20.984 -32.375 -6.184 1 97.44 257 LEU B CA 1
ATOM 5176 C C . LEU B 1 257 ? 19.859 -33 -5.383 1 97.44 257 LEU B C 1
ATOM 5178 O O . LEU B 1 257 ? 19.453 -34.125 -5.656 1 97.44 257 LEU B O 1
ATOM 5182 N N . LEU B 1 258 ? 19.422 -32.281 -4.441 1 97.81 258 LEU B N 1
ATOM 5183 C CA . LEU B 1 258 ? 18.312 -32.75 -3.615 1 97.81 258 LEU B CA 1
ATOM 5184 C C . LEU B 1 258 ? 17.062 -32.969 -4.449 1 97.81 258 LEU B C 1
ATOM 5186 O O . LEU B 1 258 ? 16.344 -33.969 -4.277 1 97.81 258 LEU B O 1
ATOM 5190 N N . PHE B 1 259 ? 16.812 -32.094 -5.355 1 97.94 259 PHE B N 1
ATOM 5191 C CA . PHE B 1 259 ? 15.633 -32.156 -6.219 1 97.94 259 PHE B CA 1
ATOM 5192 C C . PHE B 1 259 ? 15.734 -33.375 -7.148 1 97.94 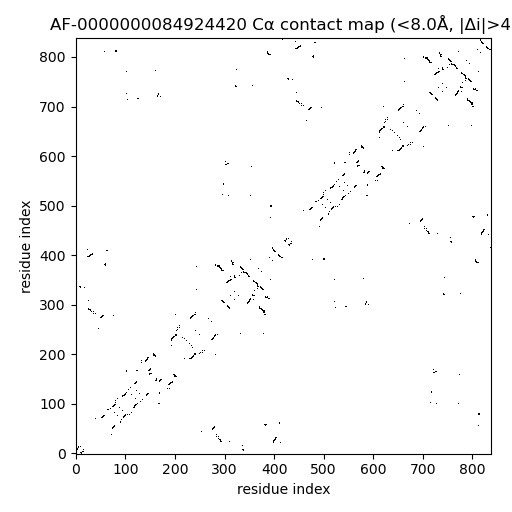259 PHE B C 1
ATOM 5194 O O . PHE B 1 259 ? 14.758 -34.094 -7.336 1 97.94 259 PHE B O 1
ATOM 5201 N N . ARG B 1 260 ? 16.875 -33.562 -7.711 1 96.56 260 ARG B N 1
ATOM 5202 C CA . ARG B 1 260 ? 17.078 -34.688 -8.633 1 96.56 260 ARG B CA 1
ATOM 5203 C C . ARG B 1 260 ? 16.766 -36 -7.965 1 96.56 260 ARG B C 1
ATOM 5205 O O . ARG B 1 260 ? 16.188 -36.906 -8.586 1 96.56 260 ARG B O 1
ATOM 5212 N N . ALA B 1 261 ? 17.141 -36.094 -6.762 1 97.38 261 ALA B N 1
ATOM 5213 C CA . ALA B 1 261 ? 16.859 -37.312 -6.016 1 97.38 261 ALA B CA 1
ATOM 5214 C C . ALA B 1 261 ? 15.352 -37.531 -5.906 1 97.38 261 ALA B C 1
ATOM 5216 O O . ALA B 1 261 ? 14.883 -38.688 -6.031 1 97.38 261 ALA B O 1
ATOM 5217 N N . GLU B 1 262 ? 14.641 -36.5 -5.664 1 97.44 262 GLU B N 1
ATOM 5218 C CA . GLU B 1 262 ? 13.188 -36.625 -5.547 1 97.44 262 GLU B CA 1
ATOM 5219 C C . GLU B 1 262 ? 12.547 -36.938 -6.895 1 97.44 262 GLU B C 1
ATOM 5221 O O . GLU B 1 262 ? 11.57 -37.688 -6.965 1 97.44 262 GLU B O 1
ATOM 5226 N N . PHE B 1 263 ? 13.086 -36.375 -7.988 1 97.06 263 PHE B N 1
ATOM 5227 C CA . PHE B 1 263 ? 12.594 -36.656 -9.328 1 97.06 263 PHE B CA 1
ATOM 5228 C C . PHE B 1 263 ? 12.789 -38.156 -9.664 1 97.06 263 PHE B C 1
ATOM 5230 O O . PHE B 1 263 ? 11.891 -38.781 -10.219 1 97.06 263 PHE B O 1
ATOM 5237 N N . ASP B 1 264 ? 13.914 -38.625 -9.305 1 96.19 264 ASP B N 1
ATOM 5238 C CA . ASP B 1 264 ? 14.219 -40.031 -9.57 1 96.19 264 ASP B CA 1
ATOM 5239 C C . ASP B 1 264 ? 13.273 -40.938 -8.797 1 96.19 264 ASP B C 1
ATOM 5241 O O . ASP B 1 264 ? 12.766 -41.938 -9.352 1 96.19 264 ASP B O 1
ATOM 5245 N N . ARG B 1 265 ? 13.031 -40.594 -7.598 1 95.94 265 ARG B N 1
ATOM 5246 C CA . ARG B 1 265 ? 12.109 -41.375 -6.785 1 95.94 265 ARG B CA 1
ATOM 5247 C C . ARG B 1 265 ? 10.703 -41.375 -7.387 1 95.94 265 ARG B C 1
ATOM 5249 O O . ARG B 1 265 ? 10.031 -42.406 -7.395 1 95.94 265 ARG B O 1
ATOM 5256 N N . TYR B 1 266 ? 10.289 -40.281 -7.812 1 96.75 266 TYR B N 1
ATOM 5257 C CA . TYR B 1 266 ? 8.969 -40.156 -8.43 1 96.75 266 TYR B CA 1
ATOM 5258 C C . TYR B 1 266 ? 8.867 -41 -9.68 1 96.75 266 TYR B C 1
ATOM 5260 O O . TYR B 1 266 ? 7.879 -41.719 -9.883 1 96.75 266 TYR B O 1
ATOM 5268 N N . ARG B 1 267 ? 9.914 -40.969 -10.555 1 95.25 267 ARG B N 1
ATOM 5269 C CA . ARG B 1 267 ? 9.945 -41.75 -11.797 1 95.25 267 ARG B CA 1
ATOM 5270 C C . ARG B 1 267 ? 9.906 -43.219 -11.5 1 95.25 267 ARG B C 1
ATOM 5272 O O . ARG B 1 267 ? 9.234 -44 -12.211 1 95.25 267 ARG B O 1
ATOM 5279 N N . GLU B 1 268 ? 10.586 -43.531 -10.523 1 94.94 268 GLU B N 1
ATOM 5280 C CA . GLU B 1 268 ? 10.602 -44.938 -10.133 1 94.94 268 GLU B CA 1
ATOM 5281 C C . GLU B 1 268 ? 9.227 -45.406 -9.648 1 94.94 268 GLU B C 1
ATOM 5283 O O . GLU B 1 268 ? 8.789 -46.5 -9.969 1 94.94 268 GLU B O 1
ATOM 5288 N N . ALA B 1 269 ? 8.617 -44.531 -8.93 1 93.5 269 ALA B N 1
ATOM 5289 C CA . ALA B 1 269 ? 7.34 -44.875 -8.305 1 93.5 269 ALA B CA 1
ATOM 5290 C C . ALA B 1 269 ? 6.211 -44.875 -9.336 1 93.5 269 ALA B C 1
ATOM 5292 O O . ALA B 1 269 ? 5.266 -45.688 -9.219 1 93.5 269 ALA B O 1
ATOM 5293 N N . THR B 1 270 ? 6.246 -44.062 -10.352 1 95.25 270 THR B N 1
ATOM 5294 C CA . THR B 1 270 ? 5.094 -43.844 -11.219 1 95.25 270 THR B CA 1
ATOM 5295 C C . THR B 1 270 ? 5.398 -44.312 -12.641 1 95.25 270 THR B C 1
ATOM 5297 O O . THR B 1 270 ? 4.484 -44.531 -13.438 1 95.25 270 THR B O 1
ATOM 5300 N N . GLY B 1 271 ? 6.668 -44.312 -13.008 1 94.88 271 GLY B N 1
ATOM 5301 C CA . GLY B 1 271 ? 7.09 -44.656 -14.359 1 94.88 271 GLY B CA 1
ATOM 5302 C C . GLY B 1 271 ? 6.902 -43.531 -15.352 1 94.88 271 GLY B C 1
ATOM 5303 O O . GLY B 1 271 ? 6.988 -43.719 -16.562 1 94.88 271 GLY B O 1
ATOM 5304 N N . THR B 1 272 ? 6.629 -42.344 -14.773 1 94.62 272 THR B N 1
ATOM 5305 C CA . THR B 1 272 ? 6.355 -41.188 -15.633 1 94.62 272 THR B CA 1
ATOM 5306 C C . THR B 1 272 ? 7.316 -40.031 -15.328 1 94.62 272 THR B C 1
ATOM 5308 O O . THR B 1 272 ? 8 -40.062 -14.305 1 94.62 272 THR B O 1
ATOM 5311 N N . LYS B 1 273 ? 7.473 -39.188 -16.281 1 95.19 273 LYS B N 1
ATOM 5312 C CA . LYS B 1 273 ? 8.297 -38 -16.141 1 95.19 273 LYS B CA 1
ATOM 5313 C C . LYS B 1 273 ? 7.484 -36.75 -16.438 1 95.19 273 LYS B C 1
ATOM 5315 O O . LYS B 1 273 ? 7.363 -36.344 -17.594 1 95.19 273 LYS B O 1
ATOM 5320 N N . PRO B 1 274 ? 6.953 -36.188 -15.43 1 97.19 274 PRO B N 1
ATOM 5321 C CA . PRO B 1 274 ? 6.148 -35 -15.648 1 97.19 274 PRO B CA 1
ATOM 5322 C C . PRO B 1 274 ? 7 -33.75 -15.969 1 97.19 274 PRO B C 1
ATOM 5324 O O . PRO B 1 274 ? 8.203 -33.75 -15.711 1 97.19 274 PRO B O 1
ATOM 5327 N N . ARG B 1 275 ? 6.398 -32.781 -16.688 1 97.38 275 ARG B N 1
ATOM 5328 C CA . ARG B 1 275 ? 6.965 -31.453 -16.703 1 97.38 275 ARG B CA 1
ATOM 5329 C C . ARG B 1 275 ? 6.895 -30.812 -15.32 1 97.38 275 ARG B C 1
ATOM 5331 O O . ARG B 1 275 ? 5.836 -30.797 -14.688 1 97.38 275 ARG B O 1
ATOM 5338 N N . ILE B 1 276 ? 8.008 -30.359 -14.836 1 98 276 ILE B N 1
ATOM 5339 C CA . ILE B 1 276 ? 8.055 -29.672 -13.547 1 98 276 ILE B CA 1
ATOM 5340 C C . ILE B 1 276 ? 8.164 -28.172 -13.75 1 98 276 ILE B C 1
ATOM 5342 O O . ILE B 1 276 ? 9.086 -27.688 -14.422 1 98 276 ILE B O 1
ATOM 5346 N N . LEU B 1 277 ? 7.203 -27.391 -13.242 1 98.12 277 LEU B N 1
ATOM 5347 C CA . LEU B 1 277 ? 7.223 -25.938 -13.328 1 98.12 277 LEU B CA 1
ATOM 5348 C C . LEU B 1 277 ? 7.68 -25.328 -12.016 1 98.12 277 LEU B C 1
ATOM 5350 O O . LEU B 1 277 ? 7.176 -25.688 -10.945 1 98.12 277 LEU B O 1
ATOM 5354 N N . LEU B 1 278 ? 8.672 -24.516 -12.07 1 98 278 LEU B N 1
ATOM 5355 C CA . LEU B 1 278 ? 9.156 -23.703 -10.961 1 98 278 LEU B CA 1
ATOM 5356 C C . LEU B 1 278 ? 8.875 -22.219 -11.195 1 98 278 LEU B C 1
ATOM 5358 O O . LEU B 1 278 ? 9.312 -21.656 -12.203 1 98 278 LEU B O 1
ATOM 5362 N N . GLU B 1 279 ? 8.133 -21.625 -10.344 1 97.44 279 GLU B N 1
ATOM 5363 C CA . GLU B 1 279 ? 7.809 -20.203 -10.461 1 97.44 279 GLU B CA 1
ATOM 5364 C C . GLU B 1 279 ? 8.688 -19.359 -9.547 1 97.44 279 GLU B C 1
ATOM 5366 O O . GLU B 1 279 ? 8.578 -19.438 -8.32 1 97.44 279 GLU B O 1
ATOM 5371 N N . LEU B 1 280 ? 9.5 -18.547 -10.102 1 97.88 280 LEU B N 1
ATOM 5372 C CA . LEU B 1 280 ? 10.359 -17.688 -9.305 1 97.88 280 LEU B CA 1
ATOM 5373 C C . LEU B 1 280 ? 10.102 -16.219 -9.625 1 97.88 280 LEU B C 1
ATOM 5375 O O . LEU B 1 280 ? 9.891 -15.852 -10.781 1 97.88 280 LEU B O 1
ATOM 5379 N N . GLY B 1 281 ? 10.016 -15.367 -8.594 1 97.06 281 GLY B N 1
ATOM 5380 C CA . GLY B 1 281 ? 9.898 -13.922 -8.695 1 97.06 281 GLY B CA 1
ATOM 5381 C C . GLY B 1 281 ? 11.008 -13.188 -7.969 1 97.06 281 GLY B C 1
ATOM 5382 O O . GLY B 1 281 ? 12.07 -12.93 -8.547 1 97.06 281 GLY B O 1
ATOM 5383 N N . ARG B 1 282 ? 10.836 -13.164 -6.637 1 95.81 282 ARG B N 1
ATOM 5384 C CA . ARG B 1 282 ? 11.789 -12.484 -5.77 1 95.81 282 ARG B CA 1
ATOM 5385 C C . ARG B 1 282 ? 13.211 -12.961 -6.039 1 95.81 282 ARG B C 1
ATOM 5387 O O . ARG B 1 282 ? 14.133 -12.148 -6.16 1 95.81 282 ARG B O 1
A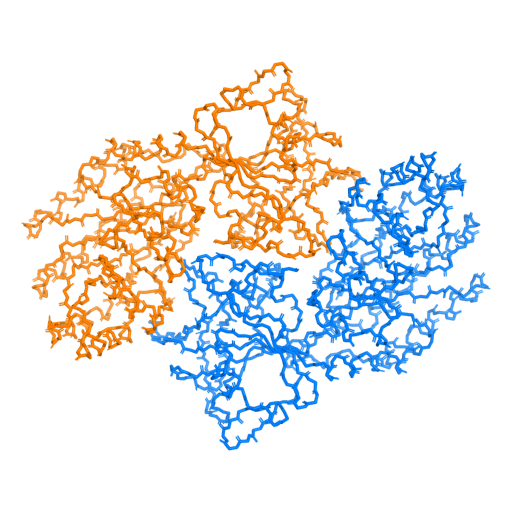TOM 5394 N N . PHE B 1 283 ? 13.398 -14.227 -6.176 1 96.38 283 PHE B N 1
ATOM 5395 C CA . PHE B 1 283 ? 14.719 -14.82 -6.34 1 96.38 283 PHE B CA 1
ATOM 5396 C C . PHE B 1 283 ? 15.406 -14.273 -7.586 1 96.38 283 PHE B C 1
ATOM 5398 O O . PHE B 1 283 ? 16.625 -14.094 -7.602 1 96.38 283 PHE B O 1
ATOM 5405 N N . LEU B 1 284 ? 14.617 -14 -8.586 1 97.75 284 LEU B N 1
ATOM 5406 C CA . LEU B 1 284 ? 15.195 -13.633 -9.875 1 97.75 284 LEU B CA 1
ATOM 5407 C C . LEU B 1 284 ? 15.461 -12.125 -9.938 1 97.75 284 LEU B C 1
ATOM 5409 O O . LEU B 1 284 ? 16.391 -11.688 -10.617 1 97.75 284 LEU B O 1
ATOM 5413 N N . VAL B 1 285 ? 14.648 -11.328 -9.172 1 97.62 285 VAL B N 1
ATOM 5414 C CA . VAL B 1 285 ? 14.695 -9.922 -9.547 1 97.62 285 VAL B CA 1
ATOM 5415 C C . VAL B 1 285 ? 15.094 -9.078 -8.336 1 97.62 285 VAL B C 1
ATOM 5417 O O . VAL B 1 285 ? 15.477 -7.914 -8.477 1 97.62 285 VAL B O 1
ATOM 5420 N N . ALA B 1 286 ? 14.984 -9.539 -7.133 1 95.69 286 ALA B N 1
ATOM 5421 C CA . ALA B 1 286 ? 15.219 -8.727 -5.941 1 95.69 286 ALA B CA 1
ATOM 5422 C C . ALA B 1 286 ? 16.609 -8.086 -5.973 1 95.69 286 ALA B C 1
ATOM 5424 O O . ALA B 1 286 ? 16.734 -6.867 -5.855 1 95.69 286 ALA B O 1
ATOM 5425 N N . GLU B 1 287 ? 17.625 -8.867 -6.246 1 94.75 287 GLU B N 1
ATOM 5426 C CA . GLU B 1 287 ? 19.016 -8.406 -6.207 1 94.75 287 GLU B CA 1
ATOM 5427 C C . GLU B 1 287 ? 19.359 -7.582 -7.441 1 94.75 287 GLU B C 1
ATOM 5429 O O . GLU B 1 287 ? 20.422 -6.949 -7.5 1 94.75 287 GLU B O 1
ATOM 5434 N N . ALA B 1 288 ? 18.406 -7.559 -8.383 1 96.81 288 ALA B N 1
ATOM 5435 C CA . ALA B 1 288 ? 18.656 -6.863 -9.641 1 96.81 288 ALA B CA 1
ATOM 5436 C C . ALA B 1 288 ? 18.094 -5.441 -9.602 1 96.81 288 ALA B C 1
ATOM 5438 O O . ALA B 1 288 ? 18.141 -4.723 -10.602 1 96.81 288 ALA B O 1
ATOM 5439 N N . GLY B 1 289 ? 17.594 -5.043 -8.461 1 96.88 289 GLY B N 1
ATOM 5440 C CA . GLY B 1 289 ? 17 -3.715 -8.367 1 96.88 289 GLY B CA 1
ATOM 5441 C C . GLY B 1 289 ? 17.578 -2.887 -7.234 1 96.88 289 GLY B C 1
ATOM 5442 O O . GLY B 1 289 ? 17.938 -3.426 -6.188 1 96.88 289 GLY B O 1
ATOM 5443 N N . ILE B 1 290 ? 17.672 -1.576 -7.453 1 97.69 290 ILE B N 1
ATOM 5444 C CA . ILE B 1 290 ? 18.047 -0.611 -6.422 1 97.69 290 ILE B CA 1
ATOM 5445 C C . ILE B 1 290 ? 17.047 0.549 -6.43 1 97.69 290 ILE B C 1
ATOM 5447 O O . ILE B 1 290 ? 16.641 1.023 -7.492 1 97.69 290 ILE B O 1
ATOM 5451 N N . TYR B 1 291 ? 16.5 0.913 -5.281 1 98.12 291 TYR B N 1
ATOM 5452 C CA . TYR B 1 291 ? 15.672 2.098 -5.09 1 98.12 291 TYR B CA 1
ATOM 5453 C C . TYR B 1 291 ? 16.5 3.273 -4.598 1 98.12 291 TYR B C 1
ATOM 5455 O O . TYR B 1 291 ? 17.172 3.182 -3.562 1 98.12 291 TYR B O 1
ATOM 5463 N N . VAL B 1 292 ? 16.484 4.359 -5.344 1 98.75 292 VAL B N 1
ATOM 5464 C CA . VAL B 1 292 ? 17.375 5.484 -5.059 1 98.75 292 VAL B CA 1
ATOM 5465 C C . VAL B 1 292 ? 16.547 6.707 -4.68 1 98.75 292 VAL B C 1
ATOM 5467 O O . VAL B 1 292 ? 15.586 7.059 -5.379 1 98.75 292 VAL B O 1
ATOM 5470 N N . THR B 1 293 ? 16.875 7.27 -3.594 1 98.44 293 THR B N 1
ATOM 5471 C CA . THR B 1 293 ? 16.234 8.484 -3.096 1 98.44 293 THR B CA 1
ATOM 5472 C C . THR B 1 293 ? 17.281 9.547 -2.775 1 98.44 293 THR B C 1
ATOM 5474 O O . THR B 1 293 ? 18.484 9.281 -2.828 1 98.44 293 THR B O 1
ATOM 5477 N N . ARG B 1 294 ? 16.828 10.727 -2.486 1 98.38 294 ARG B N 1
ATOM 5478 C CA . ARG B 1 294 ? 17.688 11.844 -2.102 1 98.38 294 ARG B CA 1
ATOM 5479 C C . ARG B 1 294 ? 17.391 12.297 -0.677 1 98.38 294 ARG B C 1
ATOM 5481 O O . ARG B 1 294 ? 16.234 12.375 -0.276 1 98.38 294 ARG B O 1
ATOM 5488 N N . VAL B 1 295 ? 18.453 12.562 0.088 1 98.19 295 VAL B N 1
ATOM 5489 C CA . VAL B 1 295 ? 18.281 13.18 1.399 1 98.19 295 VAL B CA 1
ATOM 5490 C C . VAL B 1 295 ? 17.828 14.633 1.234 1 98.19 295 VAL B C 1
ATOM 5492 O O . VAL B 1 295 ? 18.516 15.43 0.595 1 98.19 295 VAL B O 1
ATOM 5495 N N . VAL B 1 296 ? 16.672 14.945 1.836 1 96.88 296 VAL B N 1
ATOM 5496 C CA . VAL B 1 296 ? 16.156 16.297 1.611 1 96.88 296 VAL B CA 1
ATOM 5497 C C . VAL B 1 296 ? 16.203 17.094 2.914 1 96.88 296 VAL B C 1
ATOM 5499 O O . VAL B 1 296 ? 16.078 18.312 2.906 1 96.88 296 VAL B O 1
ATOM 5502 N N . SER B 1 297 ? 16.359 16.406 4.012 1 96.06 297 SER B N 1
ATOM 5503 C CA . SER B 1 297 ? 16.438 17.062 5.309 1 96.06 297 SER B CA 1
ATOM 5504 C C . SER B 1 297 ? 17.156 16.188 6.328 1 96.06 297 SER B C 1
ATOM 5506 O O . SER B 1 297 ? 17.391 15 6.09 1 96.06 297 SER B O 1
ATOM 5508 N N . GLU B 1 298 ? 17.656 16.766 7.34 1 95.75 298 GLU B N 1
ATOM 5509 C CA . GLU B 1 298 ? 18.234 16.078 8.484 1 95.75 298 GLU B CA 1
ATOM 5510 C C . GLU B 1 298 ? 17.875 16.766 9.797 1 95.75 298 GLU B C 1
ATOM 5512 O O . GLU B 1 298 ? 17.609 17.984 9.805 1 95.75 298 GLU B O 1
ATOM 5517 N N . LYS B 1 299 ? 17.781 16.031 10.82 1 94.56 299 LYS B N 1
ATOM 5518 C CA . LYS B 1 299 ? 17.562 16.625 12.133 1 94.56 299 LYS B CA 1
ATOM 5519 C C . LYS B 1 299 ? 18 15.695 13.258 1 94.56 299 LYS B C 1
ATOM 5521 O O . LYS B 1 299 ? 17.891 14.469 13.125 1 94.56 299 LYS B O 1
ATOM 5526 N N . LEU B 1 300 ? 18.547 16.281 14.25 1 94.81 300 LEU B N 1
ATOM 5527 C CA . LEU B 1 300 ? 18.766 15.602 15.516 1 94.81 300 LEU B CA 1
ATOM 5528 C C . LEU B 1 300 ? 17.578 15.82 16.453 1 94.81 300 LEU B C 1
ATOM 5530 O O . LEU B 1 300 ? 17.25 16.969 16.781 1 94.81 300 LEU B O 1
ATOM 5534 N N . SER B 1 301 ? 16.875 14.805 16.766 1 96.31 301 SER B N 1
ATOM 5535 C CA . SER B 1 301 ? 15.734 14.883 17.672 1 96.31 301 SER B CA 1
ATOM 5536 C C . SER B 1 301 ? 15.953 14.008 18.906 1 96.31 301 SER B C 1
ATOM 5538 O O . SER B 1 301 ? 16.016 12.781 18.797 1 96.31 301 SER B O 1
ATOM 5540 N N . ARG B 1 302 ? 16.188 14.742 20.078 1 95.81 302 ARG B N 1
ATOM 5541 C CA . ARG B 1 302 ? 16.328 14.078 21.375 1 95.81 302 ARG B CA 1
ATOM 5542 C C . ARG B 1 302 ? 17.344 12.945 21.281 1 95.81 302 ARG B C 1
ATOM 5544 O O . ARG B 1 302 ? 17.078 11.836 21.75 1 95.81 302 ARG B O 1
ATOM 5551 N N . GLY B 1 303 ? 18.406 13.164 20.594 1 94.88 303 GLY B N 1
ATOM 5552 C CA . GLY B 1 303 ? 19.547 12.266 20.578 1 94.88 303 GLY B CA 1
ATOM 5553 C C . GLY B 1 303 ? 19.547 11.32 19.391 1 94.88 303 GLY B C 1
ATOM 5554 O O . GLY B 1 303 ? 20.531 10.609 19.156 1 94.88 303 GLY B O 1
ATOM 5555 N N . GLU B 1 304 ? 18.547 11.289 18.625 1 96.56 304 GLU B N 1
ATOM 5556 C CA . GLU B 1 304 ? 18.469 10.438 17.453 1 96.56 304 GLU B CA 1
ATOM 5557 C C . GLU B 1 304 ? 18.641 11.242 16.172 1 96.56 304 GLU B C 1
ATOM 5559 O O . GLU B 1 304 ? 18.016 12.289 16 1 96.56 304 GLU B O 1
ATOM 5564 N N . GLN B 1 305 ? 19.516 10.781 15.344 1 97.12 305 GLN B N 1
ATOM 5565 C CA . GLN B 1 305 ? 19.766 11.438 14.07 1 97.12 305 GLN B CA 1
ATOM 5566 C C . GLN B 1 305 ? 18.812 10.922 12.984 1 97.12 305 GLN B C 1
ATOM 5568 O O . GLN B 1 305 ? 18.812 9.734 12.672 1 97.12 305 GLN B O 1
ATOM 5573 N N . PHE B 1 306 ? 18.062 11.836 12.438 1 97.75 306 PHE B N 1
ATOM 5574 C CA . PHE B 1 306 ? 17.125 11.508 11.359 1 97.75 306 PHE B CA 1
ATOM 5575 C C . PHE B 1 306 ? 17.609 12.102 10.039 1 97.75 306 PHE B C 1
ATOM 5577 O O . PHE B 1 306 ? 18.094 13.234 10 1 97.75 306 PHE B O 1
ATOM 5584 N N . TYR B 1 307 ? 17.5 11.344 9.023 1 98.06 307 TYR B N 1
ATOM 5585 C CA . TYR B 1 307 ? 17.562 11.844 7.656 1 98.06 307 TYR B CA 1
ATOM 5586 C C . TYR B 1 307 ? 16.25 11.609 6.93 1 98.06 307 TYR B C 1
ATOM 5588 O O . TYR B 1 307 ? 15.703 10.5 6.965 1 98.06 307 TYR B O 1
ATOM 5596 N N . VAL B 1 308 ? 15.688 12.648 6.355 1 98.19 308 VAL B N 1
ATOM 5597 C CA . VAL B 1 308 ? 14.43 12.57 5.621 1 98.19 308 VAL B CA 1
ATOM 5598 C C . VAL B 1 308 ? 14.711 12.453 4.125 1 98.19 308 VAL B C 1
ATOM 5600 O O . VAL B 1 308 ? 15.477 13.242 3.566 1 98.19 308 VAL B O 1
ATOM 5603 N N . LEU B 1 309 ? 14.117 11.477 3.539 1 98.44 309 LEU B N 1
ATOM 5604 C CA . LEU B 1 309 ? 14.312 11.188 2.123 1 98.44 309 LEU B CA 1
ATOM 5605 C C . LEU B 1 309 ? 13.141 11.719 1.294 1 98.44 309 LEU B C 1
ATOM 5607 O O . LEU B 1 309 ? 12.078 12.016 1.835 1 98.44 309 LEU B O 1
ATOM 5611 N N . ASP B 1 310 ? 13.359 11.883 -0.035 1 97.75 310 ASP B N 1
ATOM 5612 C CA . ASP B 1 310 ? 12.289 12.383 -0.893 1 97.75 310 ASP B CA 1
ATOM 5613 C C . ASP B 1 310 ? 11.383 11.242 -1.367 1 97.75 310 ASP B C 1
ATOM 5615 O O . ASP B 1 310 ? 10.469 11.461 -2.164 1 97.75 310 ASP B O 1
ATOM 5619 N N . GLY B 1 311 ? 11.609 10.086 -0.978 1 97.5 311 GLY B N 1
ATOM 5620 C CA . GLY B 1 311 ? 10.773 8.906 -1.173 1 97.5 311 GLY B CA 1
ATOM 5621 C C . GLY B 1 311 ? 10.711 8.016 0.049 1 97.5 311 GLY B C 1
ATOM 5622 O O . GLY B 1 311 ? 11.648 7.965 0.841 1 97.5 311 GLY B O 1
ATOM 5623 N N . GLY B 1 312 ? 9.672 7.262 0.174 1 97.12 312 GLY B N 1
ATOM 5624 C CA . GLY B 1 312 ? 9.469 6.449 1.362 1 97.12 312 GLY B CA 1
ATOM 5625 C C . GLY B 1 312 ? 8.508 5.297 1.14 1 97.12 312 GLY B C 1
ATOM 5626 O O . GLY B 1 312 ? 8.539 4.645 0.094 1 97.12 312 GLY B O 1
ATOM 5627 N N . MET B 1 313 ? 7.699 5.047 2.133 1 95.44 313 MET B N 1
ATOM 5628 C CA . MET B 1 313 ? 6.785 3.91 2.15 1 95.44 313 MET B CA 1
ATOM 5629 C C . MET B 1 313 ? 5.824 3.969 0.967 1 95.44 313 MET B C 1
ATOM 5631 O O . MET B 1 313 ? 5.391 2.934 0.46 1 95.44 313 MET B O 1
ATOM 5635 N N . ASN B 1 314 ? 5.504 5.129 0.447 1 96.56 314 ASN B N 1
ATOM 5636 C CA . ASN B 1 314 ? 4.602 5.27 -0.69 1 96.56 314 ASN B CA 1
ATOM 5637 C C . ASN B 1 314 ? 5.191 4.652 -1.955 1 96.56 314 ASN B C 1
ATOM 5639 O O . ASN B 1 314 ? 4.453 4.25 -2.855 1 96.56 314 ASN B O 1
ATOM 5643 N N . HIS B 1 315 ? 6.508 4.598 -1.993 1 97.12 315 HIS B N 1
ATOM 5644 C CA . HIS B 1 315 ? 7.195 4.059 -3.16 1 97.12 315 HIS B CA 1
ATOM 5645 C C . HIS B 1 315 ? 7.715 2.65 -2.891 1 97.12 315 HIS B C 1
ATOM 5647 O O . HIS B 1 315 ? 7.934 1.875 -3.826 1 97.12 315 HIS B O 1
ATOM 5653 N N . HIS B 1 316 ? 7.949 2.367 -1.65 1 96.5 316 HIS B N 1
ATOM 5654 C CA . HIS B 1 316 ? 8.594 1.118 -1.253 1 96.5 316 HIS B CA 1
ATOM 5655 C C . HIS B 1 316 ? 8.047 0.618 0.08 1 96.5 316 HIS B C 1
ATOM 5657 O O . HIS B 1 316 ? 8.75 0.624 1.089 1 96.5 316 HIS B O 1
ATOM 5663 N N . LEU B 1 317 ? 6.84 0.112 0.028 1 94 317 LEU B N 1
ATOM 5664 C CA . LEU B 1 317 ? 6.113 -0.315 1.22 1 94 317 LEU B CA 1
ATOM 5665 C C . LEU B 1 317 ? 6.867 -1.425 1.945 1 94 317 LEU B C 1
ATOM 5667 O O . LEU B 1 317 ? 6.965 -1.414 3.174 1 94 317 LEU B O 1
ATOM 5671 N N . SER B 1 318 ? 7.449 -2.303 1.232 1 88.88 318 SER B N 1
ATOM 5672 C CA . SER B 1 318 ? 8.141 -3.443 1.824 1 88.88 318 SER B CA 1
ATOM 5673 C C . SER B 1 318 ? 9.352 -2.998 2.629 1 88.88 318 SER B C 1
ATOM 5675 O O . SER B 1 318 ? 9.609 -3.514 3.721 1 88.88 318 SER B O 1
ATOM 5677 N N . ALA B 1 319 ? 10.07 -2.035 2.133 1 87.31 319 ALA B N 1
ATOM 5678 C CA . ALA B 1 319 ? 11.266 -1.548 2.826 1 87.31 319 ALA B CA 1
ATOM 5679 C C . ALA B 1 319 ? 10.891 -0.87 4.141 1 87.31 319 ALA B C 1
ATOM 5681 O O . ALA B 1 319 ? 11.719 -0.775 5.051 1 87.31 319 ALA B O 1
ATOM 5682 N N . SER B 1 320 ? 9.648 -0.429 4.195 1 85.88 320 SER B N 1
ATOM 5683 C CA . SER B 1 320 ? 9.203 0.244 5.414 1 85.88 320 SER B CA 1
ATOM 5684 C C . SER B 1 320 ? 8.719 -0.759 6.453 1 85.88 320 SER B C 1
ATOM 5686 O O . SER B 1 320 ? 8.398 -0.384 7.586 1 85.88 320 SER B O 1
ATOM 5688 N N . GLY B 1 321 ? 8.562 -2.033 6.051 1 76.25 321 GLY B N 1
ATOM 5689 C CA . GLY B 1 321 ? 8.172 -3.074 6.988 1 76.25 321 GLY B CA 1
ATOM 5690 C C . GLY B 1 321 ? 6.676 -3.277 7.062 1 76.25 321 GLY B C 1
ATOM 5691 O O . GLY B 1 321 ? 6.188 -4.059 7.883 1 76.25 321 GLY B O 1
ATOM 5692 N N . ASN B 1 322 ? 5.836 -2.619 6.328 1 70.06 322 ASN B N 1
ATOM 5693 C CA . ASN B 1 322 ? 4.383 -2.66 6.461 1 70.06 322 ASN B CA 1
ATOM 5694 C C . ASN B 1 322 ? 3.758 -3.648 5.484 1 70.06 322 ASN B C 1
ATOM 5696 O O . ASN B 1 322 ? 2.537 -3.828 5.469 1 70.06 322 ASN B O 1
ATOM 5700 N N . LEU B 1 323 ? 4.469 -4.426 4.707 1 65.88 323 LEU B N 1
ATOM 5701 C CA . LEU B 1 323 ? 3.896 -5.441 3.832 1 65.88 323 LEU B CA 1
ATOM 5702 C C . LEU B 1 323 ? 4.059 -6.832 4.438 1 65.88 323 LEU B C 1
ATOM 5704 O O . LEU B 1 323 ? 4.621 -7.73 3.801 1 65.88 323 LEU B O 1
ATOM 5708 N N . GLY B 1 324 ? 3.516 -6.922 5.691 1 55.56 324 GLY B N 1
ATOM 5709 C CA . GLY B 1 324 ? 3.402 -8.227 6.328 1 55.56 324 GLY B CA 1
ATOM 5710 C C . GLY B 1 324 ? 4.676 -8.656 7.031 1 55.56 324 GLY B C 1
ATOM 5711 O O . GLY B 1 324 ? 4.824 -9.828 7.391 1 55.56 324 GLY B O 1
ATOM 5712 N N . MET B 1 325 ? 5.613 -7.754 7.07 1 52.38 325 MET B N 1
ATOM 5713 C CA . MET B 1 325 ? 6.863 -8.18 7.688 1 52.38 325 MET B CA 1
ATOM 5714 C C . MET B 1 325 ? 6.711 -8.289 9.203 1 52.38 325 MET B C 1
ATOM 5716 O O . MET B 1 325 ? 6.246 -7.348 9.852 1 52.38 325 MET B O 1
ATOM 5720 N N . THR B 1 326 ? 6.758 -9.508 9.727 1 45.91 326 THR B N 1
ATOM 5721 C CA . THR B 1 326 ? 6.676 -9.758 11.164 1 45.91 326 THR B CA 1
ATOM 5722 C C . THR B 1 326 ? 7.855 -9.109 11.883 1 45.91 326 THR B C 1
ATOM 5724 O O . THR B 1 326 ? 7.695 -8.57 12.984 1 45.91 326 THR B O 1
ATOM 5727 N N . ILE B 1 327 ? 8.992 -9.203 11.281 1 51.09 327 ILE B N 1
ATOM 5728 C CA . ILE B 1 327 ? 10.188 -8.578 11.836 1 51.09 327 ILE B CA 1
ATOM 5729 C C . ILE B 1 327 ? 10.789 -7.625 10.812 1 51.09 327 ILE B C 1
ATOM 5731 O O . ILE B 1 327 ? 11.141 -8.031 9.703 1 51.09 327 ILE B O 1
ATOM 5735 N N . ARG B 1 328 ? 10.641 -6.473 11.258 1 64.12 328 ARG B N 1
ATOM 5736 C CA . ARG B 1 328 ? 11.211 -5.477 10.359 1 64.12 328 ARG B CA 1
ATOM 5737 C C . ARG B 1 328 ? 12.734 -5.594 10.305 1 64.12 328 ARG B C 1
ATOM 5739 O O . ARG B 1 328 ? 13.398 -5.605 11.344 1 64.12 328 ARG B O 1
ATOM 5746 N N . LYS B 1 329 ? 13.211 -5.926 9.195 1 77.94 329 LYS B N 1
ATOM 5747 C CA . LYS B 1 329 ? 14.648 -5.855 8.945 1 77.94 329 LYS B CA 1
ATOM 5748 C C . LYS B 1 329 ? 14.977 -4.785 7.906 1 77.94 329 LYS B C 1
ATOM 5750 O O . LYS B 1 329 ? 14.227 -4.602 6.938 1 77.94 329 LYS B O 1
ATOM 5755 N N . ASN B 1 330 ? 15.992 -4.098 8.266 1 87.31 330 ASN B N 1
ATOM 5756 C CA . ASN B 1 330 ? 16.406 -3.041 7.355 1 87.31 330 ASN B CA 1
ATOM 5757 C C . ASN B 1 330 ? 16.953 -3.609 6.051 1 87.31 330 ASN B C 1
ATOM 5759 O O . ASN B 1 330 ? 17.688 -4.602 6.062 1 87.31 330 ASN B O 1
ATOM 5763 N N . TYR B 1 331 ? 16.531 -3.047 4.988 1 89.62 331 TYR B N 1
ATOM 5764 C CA . TYR B 1 331 ? 17.234 -3.303 3.738 1 89.62 331 TYR B CA 1
ATOM 5765 C C . TYR B 1 331 ? 18.688 -2.852 3.836 1 89.62 331 TYR B C 1
ATOM 5767 O O . TYR B 1 331 ? 19.047 -2.08 4.727 1 89.62 331 TYR B O 1
ATOM 5775 N N . LEU B 1 332 ? 19.531 -3.408 2.947 1 90.69 332 LEU B N 1
ATOM 5776 C CA . LEU B 1 332 ? 20.875 -2.879 2.811 1 90.69 332 LEU B CA 1
ATOM 5777 C C . LEU B 1 332 ? 20.859 -1.485 2.191 1 90.69 332 LEU B C 1
ATOM 5779 O O . LEU B 1 332 ? 20.25 -1.277 1.142 1 90.69 332 LEU B O 1
ATOM 5783 N N . VAL B 1 333 ? 21.516 -0.559 2.871 1 94.88 333 VAL B N 1
ATOM 5784 C CA . VAL B 1 333 ? 21.5 0.836 2.445 1 94.88 333 VAL B CA 1
ATOM 5785 C C . VAL B 1 333 ? 22.922 1.33 2.203 1 94.88 333 VAL B C 1
ATOM 5787 O O . VAL B 1 333 ? 23.844 0.965 2.936 1 94.88 333 VAL B O 1
ATOM 5790 N N . ARG B 1 334 ? 23.062 2.141 1.14 1 95.94 334 ARG B N 1
ATOM 5791 C CA . ARG B 1 334 ? 24.344 2.76 0.822 1 95.94 334 ARG B CA 1
ATOM 5792 C C . ARG B 1 334 ? 24.172 4.246 0.514 1 95.94 334 ARG B C 1
ATOM 5794 O O . ARG B 1 334 ? 23.188 4.645 -0.104 1 95.94 334 ARG B O 1
ATOM 5801 N N . ASN B 1 335 ? 25.047 5.055 1.019 1 98 335 ASN B N 1
ATOM 5802 C CA . ASN B 1 335 ? 25.188 6.406 0.483 1 98 335 ASN B CA 1
ATOM 5803 C C . ASN B 1 335 ? 25.922 6.406 -0.855 1 98 335 ASN B C 1
ATOM 5805 O O . ASN B 1 335 ? 27.125 6.152 -0.908 1 98 335 ASN B O 1
ATOM 5809 N N . LEU B 1 336 ? 25.25 6.672 -1.907 1 98.25 336 LEU B N 1
ATOM 5810 C CA . LEU B 1 336 ? 25.781 6.531 -3.26 1 98.25 336 LEU B CA 1
ATOM 5811 C C . LEU B 1 336 ? 26.625 7.738 -3.639 1 98.25 336 LEU B C 1
ATOM 5813 O O . LEU B 1 336 ? 27.375 7.695 -4.621 1 98.25 336 LEU B O 1
ATOM 5817 N N . SER B 1 337 ? 26.5 8.828 -2.902 1 97.88 337 SER B N 1
ATOM 5818 C CA . SER B 1 337 ? 27.219 10.07 -3.176 1 97.88 337 SER B CA 1
ATOM 5819 C C . SER B 1 337 ? 28.547 10.109 -2.416 1 97.88 337 SER B C 1
ATOM 5821 O O . SER B 1 337 ? 29.438 10.883 -2.764 1 97.88 337 SER B O 1
ATOM 5823 N N . ARG B 1 338 ? 28.609 9.383 -1.385 1 95.81 338 ARG B N 1
ATOM 5824 C CA . ARG B 1 338 ? 29.797 9.406 -0.543 1 95.81 338 ARG B CA 1
ATOM 5825 C C . ARG B 1 338 ? 30.234 7.992 -0.173 1 95.81 338 ARG B C 1
ATOM 5827 O O . ARG B 1 338 ? 30.328 7.652 1.01 1 95.81 338 ARG B O 1
ATOM 5834 N N . PRO B 1 339 ? 30.672 7.379 -1.346 1 92.88 339 PRO B N 1
ATOM 5835 C CA . PRO B 1 339 ? 31.156 6.039 -1.019 1 92.88 339 PRO B CA 1
ATOM 5836 C C . PRO B 1 339 ? 32.438 6.062 -0.161 1 92.88 339 PRO B C 1
ATOM 5838 O O . PRO B 1 339 ? 33.281 6.926 -0.342 1 92.88 339 PRO B O 1
ATOM 5841 N N . GLY B 1 340 ? 32.531 5.371 0.952 1 90.88 340 GLY B N 1
ATOM 5842 C CA . GLY B 1 340 ? 33.719 5.27 1.766 1 90.88 340 GLY B CA 1
ATOM 5843 C C . GLY B 1 340 ? 33.719 6.184 2.975 1 90.88 340 GLY B C 1
ATOM 5844 O O . GLY B 1 340 ? 34.625 6.141 3.809 1 90.88 340 GLY B O 1
ATOM 5845 N N . ALA B 1 341 ? 32.719 7.062 2.955 1 95.5 341 ALA B N 1
ATOM 5846 C CA . ALA B 1 341 ? 32.625 7.938 4.117 1 95.5 341 ALA B CA 1
ATOM 5847 C C . ALA B 1 341 ? 32.469 7.129 5.406 1 95.5 341 ALA B C 1
ATOM 5849 O O . ALA B 1 341 ? 32.25 5.918 5.359 1 95.5 341 ALA B O 1
ATOM 5850 N N . GLU B 1 342 ? 32.75 7.793 6.48 1 97.12 342 GLU B N 1
ATOM 5851 C CA . GLU B 1 342 ? 32.562 7.172 7.785 1 97.12 342 GLU B CA 1
ATOM 5852 C C . GLU B 1 342 ? 31.109 6.695 7.957 1 97.12 342 GLU B C 1
ATOM 5854 O O . GLU B 1 342 ? 30.172 7.379 7.547 1 97.12 342 GLU B O 1
ATOM 5859 N N . ARG B 1 343 ? 31.016 5.512 8.547 1 96.75 343 ARG B N 1
ATOM 5860 C CA . ARG B 1 343 ? 29.688 4.961 8.75 1 96.75 343 ARG B CA 1
ATOM 5861 C C . ARG B 1 343 ? 29.125 5.395 10.102 1 96.75 343 ARG B C 1
ATOM 5863 O O . ARG B 1 343 ? 29.844 5.469 11.094 1 96.75 343 ARG B O 1
ATOM 5870 N N . ILE B 1 344 ? 27.859 5.699 10.086 1 97.19 344 ILE B N 1
ATOM 5871 C CA . ILE B 1 344 ? 27.156 6.09 11.312 1 97.19 344 ILE B CA 1
ATOM 5872 C C . ILE B 1 344 ? 25.875 5.281 11.453 1 97.19 344 ILE B C 1
ATOM 5874 O O . ILE B 1 344 ? 25.422 4.641 10.5 1 97.19 344 ILE B O 1
ATOM 5878 N N . ILE B 1 345 ? 25.344 5.273 12.633 1 97 345 ILE B N 1
ATOM 5879 C CA . ILE B 1 345 ? 24.016 4.723 12.891 1 97 345 ILE B CA 1
ATOM 5880 C C . ILE B 1 345 ? 22.984 5.844 12.867 1 97 345 ILE B C 1
ATOM 5882 O O . ILE B 1 345 ? 23.156 6.867 13.531 1 97 345 ILE B O 1
ATOM 5886 N N . CYS B 1 346 ? 21.938 5.746 12.094 1 97.62 346 CYS B N 1
ATOM 5887 C CA . CYS B 1 346 ? 20.922 6.781 11.992 1 97.62 346 CYS B CA 1
ATOM 5888 C C . CYS B 1 346 ? 19.578 6.18 11.602 1 97.62 346 CYS B C 1
ATOM 5890 O O . CYS B 1 346 ? 19.469 4.969 11.406 1 97.62 346 CYS B O 1
ATOM 5892 N N . THR B 1 347 ? 18.562 7.031 11.625 1 97.56 347 THR B N 1
ATOM 5893 C CA . THR B 1 347 ? 17.219 6.66 11.195 1 97.56 347 THR B CA 1
ATOM 5894 C C . THR B 1 347 ? 16.875 7.336 9.867 1 97.56 347 THR B C 1
ATOM 5896 O O . THR B 1 347 ? 17.016 8.555 9.734 1 97.56 347 THR B O 1
ATOM 5899 N N . LEU B 1 348 ? 16.531 6.508 8.891 1 97.88 348 LEU B N 1
ATOM 5900 C CA . LEU B 1 348 ? 16.094 6.996 7.59 1 97.88 348 LEU B CA 1
ATOM 5901 C C . LEU B 1 348 ? 14.57 6.965 7.477 1 97.88 348 LEU B C 1
ATOM 5903 O O . LEU B 1 348 ? 13.945 5.93 7.719 1 97.88 348 LEU B O 1
ATOM 5907 N N . VAL B 1 349 ? 13.984 8.102 7.145 1 97.69 349 VAL B N 1
ATOM 5908 C CA . VAL B 1 349 ? 12.531 8.195 7.031 1 97.69 349 VAL B CA 1
ATOM 5909 C C . VAL B 1 349 ? 12.156 8.82 5.688 1 97.69 349 VAL B C 1
ATOM 5911 O O . VAL B 1 349 ? 12.984 9.484 5.055 1 97.69 349 VAL B O 1
ATOM 5914 N N . GLY B 1 350 ? 10.93 8.508 5.223 1 97.69 350 GLY B N 1
ATOM 5915 C CA . GLY B 1 350 ? 10.422 9.164 4.027 1 97.69 350 GLY B CA 1
ATOM 5916 C C . GLY B 1 350 ? 9.758 10.5 4.312 1 97.69 350 GLY B C 1
ATOM 5917 O O . GLY B 1 350 ? 9.875 11.031 5.422 1 97.69 350 GLY B O 1
ATOM 5918 N N . PRO B 1 351 ? 9.094 11.047 3.299 1 97.31 351 PRO B N 1
ATOM 5919 C CA . PRO B 1 351 ? 8.539 12.398 3.402 1 97.31 351 PRO B CA 1
ATOM 5920 C C . PRO B 1 351 ? 7.102 12.414 3.908 1 97.31 351 PRO B C 1
ATOM 5922 O O . PRO B 1 351 ? 6.492 13.484 4.027 1 97.31 351 PRO B O 1
ATOM 5925 N N . LEU B 1 352 ? 6.496 11.273 4.254 1 96.38 352 LEU B N 1
ATOM 5926 C CA . LEU B 1 352 ? 5.07 11.195 4.559 1 96.38 352 LEU B CA 1
ATOM 5927 C C . LEU B 1 352 ? 4.797 11.633 5.992 1 96.38 352 LEU B C 1
ATOM 5929 O O . LEU B 1 352 ? 5.641 11.453 6.875 1 96.38 352 LEU B O 1
ATOM 5933 N N . CYS B 1 353 ? 3.592 12.18 6.176 1 94.19 353 CYS B N 1
ATOM 5934 C CA . CYS B 1 353 ? 3.166 12.641 7.492 1 94.19 353 CYS B CA 1
ATOM 5935 C C . CYS B 1 353 ? 2.686 11.477 8.352 1 94.19 353 CYS B C 1
ATOM 5937 O O . CYS B 1 353 ? 1.576 11.508 8.883 1 94.19 353 CYS B O 1
ATOM 5939 N N . THR B 1 354 ? 3.504 10.477 8.492 1 92.69 354 THR B N 1
ATOM 5940 C CA . THR B 1 354 ? 3.207 9.336 9.352 1 92.69 354 THR B CA 1
ATOM 5941 C C . THR B 1 354 ? 4.496 8.688 9.844 1 92.69 354 THR B C 1
ATOM 5943 O O . THR B 1 354 ? 5.465 8.555 9.094 1 92.69 354 THR B O 1
ATOM 5946 N N . PRO B 1 355 ? 4.516 8.273 11.109 1 90.75 355 PRO B N 1
ATOM 5947 C CA . PRO B 1 355 ? 5.703 7.59 11.625 1 90.75 355 PRO B CA 1
ATOM 5948 C C . PRO B 1 355 ? 5.926 6.227 10.977 1 90.75 355 PRO B C 1
ATOM 5950 O O . PRO B 1 355 ? 6.996 5.637 11.125 1 90.75 355 PRO B O 1
ATOM 5953 N N . LEU B 1 356 ? 4.91 5.738 10.258 1 90.31 356 LEU B N 1
ATOM 5954 C CA . LEU B 1 356 ? 5.035 4.465 9.555 1 90.31 356 LEU B CA 1
ATOM 5955 C C . LEU B 1 356 ? 6.004 4.578 8.383 1 90.31 356 LEU B C 1
ATOM 5957 O O . LEU B 1 356 ? 6.461 3.564 7.848 1 90.31 356 LEU B O 1
ATOM 5961 N N . ASP B 1 357 ? 6.266 5.805 8 1 94.31 357 ASP B N 1
ATOM 5962 C CA . ASP B 1 357 ? 7.191 6.027 6.895 1 94.31 357 ASP B CA 1
ATOM 5963 C C . ASP B 1 357 ? 8.641 5.898 7.355 1 94.31 357 ASP B C 1
ATOM 5965 O O . ASP B 1 357 ? 9.422 6.844 7.23 1 94.31 357 ASP B O 1
ATOM 5969 N N . LEU B 1 358 ? 8.969 4.762 7.875 1 95 358 LEU B N 1
ATOM 5970 C CA . LEU B 1 358 ? 10.273 4.398 8.414 1 95 358 LEU B CA 1
ATOM 5971 C C . LEU B 1 358 ? 11.031 3.494 7.449 1 95 358 LEU B C 1
ATOM 5973 O O . LEU B 1 358 ? 10.742 2.297 7.359 1 95 358 LEU B O 1
ATOM 5977 N N . MET B 1 359 ? 11.992 4.031 6.758 1 95.81 359 MET B N 1
ATOM 5978 C CA . MET B 1 359 ? 12.711 3.297 5.715 1 95.81 359 MET B CA 1
ATOM 5979 C C . MET B 1 359 ? 13.875 2.51 6.309 1 95.81 359 MET B C 1
ATOM 5981 O O . MET B 1 359 ? 14.336 1.533 5.711 1 95.81 359 MET B O 1
ATOM 5985 N N . GLY B 1 360 ? 14.344 2.957 7.422 1 94.25 360 GLY B N 1
ATOM 5986 C CA . GLY B 1 360 ? 15.398 2.289 8.156 1 94.25 360 GLY B CA 1
ATOM 5987 C C . GLY B 1 360 ? 15.562 2.812 9.57 1 94.25 360 GLY B C 1
ATOM 5988 O O . GLY B 1 360 ? 15.719 4.02 9.781 1 94.25 360 GLY B O 1
ATOM 5989 N N . LYS B 1 361 ? 15.531 2.008 10.523 1 93.62 361 LYS B N 1
ATOM 5990 C CA . LYS B 1 361 ? 15.727 2.363 11.93 1 93.62 361 LYS B CA 1
ATOM 5991 C C . LYS B 1 361 ? 17.062 1.854 12.445 1 93.62 361 LYS B C 1
ATOM 5993 O O . LYS B 1 361 ? 17.359 0.661 12.352 1 93.62 361 LYS B O 1
ATOM 5998 N N . GLY B 1 362 ? 17.859 2.77 12.969 1 93.88 362 GLY B N 1
ATOM 5999 C CA . GLY B 1 362 ? 19.172 2.359 13.461 1 93.88 362 GLY B CA 1
ATOM 6000 C C . GLY B 1 362 ? 20.031 1.72 12.391 1 93.88 362 GLY B C 1
ATOM 6001 O O . GLY B 1 362 ? 20.688 0.7 12.633 1 93.88 362 GLY B O 1
ATOM 6002 N N . VAL B 1 363 ? 19.969 2.25 11.203 1 93.31 363 VAL B N 1
ATOM 6003 C CA . VAL B 1 363 ? 20.719 1.678 10.094 1 93.31 363 VAL B CA 1
ATOM 6004 C C . VAL B 1 363 ? 22.156 2.184 10.125 1 93.31 363 VAL B C 1
ATOM 6006 O O . VAL B 1 363 ? 22.406 3.34 10.477 1 93.31 363 VAL B O 1
ATOM 6009 N N . THR B 1 364 ? 23.078 1.279 9.797 1 94.38 364 THR B N 1
ATOM 6010 C CA . THR B 1 364 ? 24.453 1.677 9.586 1 94.38 364 THR B CA 1
ATOM 6011 C C . THR B 1 364 ? 24.703 2.041 8.125 1 94.38 364 THR B C 1
ATOM 6013 O O . THR B 1 364 ? 24.484 1.223 7.23 1 94.38 364 THR B O 1
ATOM 6016 N N . VAL B 1 365 ? 25.156 3.225 7.875 1 96.56 365 VAL B N 1
ATOM 6017 C CA . VAL B 1 365 ? 25.344 3.707 6.512 1 96.56 365 VAL B CA 1
ATOM 6018 C C . VAL B 1 365 ? 26.422 4.789 6.496 1 96.56 365 VAL B C 1
ATOM 6020 O O . VAL B 1 365 ? 26.734 5.387 7.527 1 96.56 365 VAL B O 1
ATOM 6023 N N . GLU B 1 366 ? 27.109 4.953 5.34 1 97.5 366 GLU B N 1
ATOM 6024 C CA . GLU B 1 366 ? 28 6.102 5.191 1 97.5 366 GLU B CA 1
ATOM 6025 C C . GLU B 1 366 ? 27.266 7.406 5.48 1 97.5 366 GLU B C 1
ATOM 6027 O O . GLU B 1 366 ? 26.141 7.613 5.008 1 97.5 366 GLU B O 1
ATOM 6032 N N . VAL B 1 367 ? 27.797 8.242 6.25 1 97.69 367 VAL B N 1
ATOM 6033 C CA . VAL B 1 367 ? 27.141 9.422 6.793 1 97.69 367 VAL B CA 1
ATOM 6034 C C . VAL B 1 367 ? 26.547 10.25 5.652 1 97.69 367 VAL B C 1
ATOM 6036 O O . VAL B 1 367 ? 27.25 10.617 4.711 1 97.69 367 VAL B O 1
ATOM 6039 N N . PRO B 1 368 ? 25.25 10.508 5.781 1 97.75 368 PRO B N 1
ATOM 6040 C CA . PRO B 1 368 ? 24.594 11.289 4.723 1 97.75 368 PRO B CA 1
ATOM 6041 C C . PRO B 1 368 ? 24.688 12.789 4.957 1 97.75 368 PRO B C 1
ATOM 6043 O O . PRO B 1 368 ? 24.875 13.234 6.094 1 97.75 368 PRO B O 1
ATOM 6046 N N . GLU B 1 369 ? 24.609 13.516 3.906 1 96.38 369 GLU B N 1
ATOM 6047 C CA . GLU B 1 369 ? 24.344 14.953 3.893 1 96.38 369 GLU B CA 1
ATOM 6048 C C . GLU B 1 369 ? 23.125 15.281 3.031 1 96.38 369 GLU B C 1
ATOM 6050 O O . GLU B 1 369 ? 22.766 14.508 2.139 1 96.38 369 GLU B O 1
ATOM 6055 N N . VAL B 1 370 ? 22.5 16.359 3.363 1 96.25 370 VAL B N 1
ATOM 6056 C CA . VAL B 1 370 ? 21.375 16.812 2.529 1 96.25 370 VAL B CA 1
ATOM 6057 C C . VAL B 1 370 ? 21.844 16.922 1.076 1 96.25 370 VAL B C 1
ATOM 6059 O O . VAL B 1 370 ? 22.891 17.5 0.792 1 96.25 370 VAL B O 1
ATOM 6062 N N . GLY B 1 371 ? 21.094 16.312 0.185 1 96.5 371 GLY B N 1
ATOM 6063 C CA . GLY B 1 371 ? 21.453 16.297 -1.226 1 96.5 371 GLY B CA 1
ATOM 6064 C C . GLY B 1 371 ? 22.016 14.969 -1.685 1 96.5 371 GLY B C 1
ATOM 6065 O O . GLY B 1 371 ? 22.031 14.664 -2.879 1 96.5 371 GLY B O 1
ATOM 6066 N N . ASP B 1 372 ? 22.562 14.164 -0.756 1 98.19 372 ASP B N 1
ATOM 6067 C CA . ASP B 1 372 ? 23.156 12.867 -1.097 1 98.19 372 ASP B CA 1
ATOM 6068 C C . ASP B 1 372 ? 22.094 11.906 -1.627 1 98.19 372 ASP B C 1
ATOM 6070 O O . ASP B 1 372 ? 20.906 12.023 -1.289 1 98.19 372 ASP B O 1
ATOM 6074 N N . LEU B 1 373 ? 22.594 11.031 -2.471 1 98.75 373 LEU B N 1
ATOM 6075 C CA . LEU B 1 373 ? 21.781 9.914 -2.914 1 98.75 373 LEU B CA 1
ATOM 6076 C C . LEU B 1 373 ? 21.938 8.719 -1.981 1 98.75 373 LEU B C 1
ATOM 6078 O O . LEU B 1 373 ? 23.062 8.352 -1.617 1 98.75 373 LEU B O 1
ATOM 6082 N N . VAL B 1 374 ? 20.812 8.164 -1.579 1 98.44 374 VAL B N 1
ATOM 6083 C CA . VAL B 1 374 ? 20.797 6.945 -0.772 1 98.44 374 VAL B CA 1
ATOM 6084 C C . VAL B 1 374 ? 20.141 5.812 -1.562 1 98.44 374 VAL B C 1
ATOM 6086 O O . VAL B 1 374 ? 19.047 5.984 -2.123 1 98.44 374 VAL B O 1
ATOM 6089 N N . GLY B 1 375 ? 20.828 4.707 -1.618 1 97.88 375 GLY B N 1
ATOM 6090 C CA . GLY B 1 375 ? 20.312 3.555 -2.338 1 97.88 375 GLY B CA 1
ATOM 6091 C C . GLY B 1 375 ? 19.906 2.416 -1.425 1 97.88 375 GLY B C 1
ATOM 6092 O O . GLY B 1 375 ? 20.625 2.082 -0.479 1 97.88 375 GLY B O 1
ATOM 6093 N N . PHE B 1 376 ? 18.734 1.914 -1.623 1 96.12 376 PHE B N 1
ATOM 6094 C CA . PHE B 1 376 ? 18.266 0.681 -0.994 1 96.12 376 PHE B CA 1
ATOM 6095 C C . PHE B 1 376 ? 18.469 -0.509 -1.924 1 96.12 376 PHE B C 1
ATOM 6097 O O . PHE B 1 376 ? 17.812 -0.612 -2.961 1 96.12 376 PHE B O 1
ATOM 6104 N N . LEU B 1 377 ? 19.312 -1.44 -1.503 1 94.69 377 LEU B N 1
ATOM 6105 C CA . LEU B 1 377 ? 19.672 -2.57 -2.354 1 94.69 377 LEU B CA 1
ATOM 6106 C C . LEU B 1 377 ? 18.594 -3.654 -2.301 1 94.69 377 LEU B C 1
ATOM 6108 O O . LEU B 1 377 ? 17.703 -3.607 -1.453 1 94.69 377 LEU B O 1
ATOM 6112 N N . ASN B 1 378 ? 18.641 -4.609 -3.273 1 93.44 378 ASN B N 1
ATOM 6113 C CA . ASN B 1 378 ? 17.734 -5.754 -3.371 1 93.44 378 ASN B CA 1
ATOM 6114 C C . ASN B 1 378 ? 16.281 -5.312 -3.439 1 93.44 378 ASN B C 1
ATOM 6116 O O . ASN B 1 378 ? 15.422 -5.867 -2.746 1 93.44 378 ASN B O 1
ATOM 6120 N N . SER B 1 379 ? 16.062 -4.199 -4.199 1 95.69 379 SER B N 1
ATOM 6121 C CA . SER B 1 379 ? 14.742 -3.588 -4.305 1 95.69 379 SER B CA 1
ATOM 6122 C C . SER B 1 379 ? 14.102 -3.891 -5.656 1 95.69 379 SER B C 1
ATOM 6124 O O . SER B 1 379 ? 13.289 -3.105 -6.152 1 95.69 379 SER B O 1
ATOM 6126 N N . GLY B 1 380 ? 14.445 -5.035 -6.199 1 96.69 380 GLY B N 1
ATOM 6127 C CA . GLY B 1 380 ? 13.906 -5.363 -7.512 1 96.69 380 GLY B CA 1
ATOM 6128 C C . GLY B 1 380 ? 12.531 -6 -7.453 1 96.69 380 GLY B C 1
ATOM 6129 O O . GLY B 1 380 ? 11.844 -6.102 -8.477 1 96.69 380 GLY B O 1
ATOM 6130 N N . SER B 1 381 ? 12.133 -6.449 -6.336 1 95.75 381 SER B N 1
ATOM 6131 C CA . SER B 1 381 ? 10.852 -7.121 -6.188 1 95.75 381 SER B CA 1
ATOM 6132 C C . SER B 1 381 ? 9.953 -6.398 -5.188 1 95.75 381 SER B C 1
ATOM 6134 O O . SER B 1 381 ? 10.445 -5.867 -4.184 1 95.75 381 SER B O 1
ATOM 6136 N N . TYR B 1 382 ? 8.695 -6.34 -5.512 1 94.25 382 TYR B N 1
ATOM 6137 C CA . TYR B 1 382 ? 7.645 -5.859 -4.617 1 94.25 382 TYR B CA 1
ATOM 6138 C C . TYR B 1 382 ? 7.941 -4.445 -4.137 1 94.25 382 TYR B C 1
ATOM 6140 O O . TYR B 1 382 ? 7.875 -4.16 -2.939 1 94.25 382 TYR B O 1
ATOM 6148 N N . GLY B 1 383 ? 8.383 -3.621 -5.027 1 95.25 383 GLY B N 1
ATOM 6149 C CA . GLY B 1 383 ? 8.617 -2.207 -4.781 1 95.25 383 GLY B CA 1
ATOM 6150 C C . GLY B 1 383 ? 7.527 -1.313 -5.344 1 95.25 383 GLY B C 1
ATOM 6151 O O . GLY B 1 383 ? 6.488 -1.119 -4.715 1 95.25 383 GLY B O 1
ATOM 6152 N N . TYR B 1 384 ? 7.645 -0.971 -6.641 1 96.06 384 TYR B N 1
ATOM 6153 C CA . TYR B 1 384 ? 6.797 0.013 -7.301 1 96.06 384 TYR B CA 1
ATOM 6154 C C . TYR B 1 384 ? 5.344 -0.449 -7.324 1 96.06 384 TYR B C 1
ATOM 6156 O O . TYR B 1 384 ? 4.453 0.252 -6.836 1 96.06 384 TYR B O 1
ATOM 6164 N N . SER B 1 385 ? 5.059 -1.653 -7.797 1 94.81 385 SER B N 1
ATOM 6165 C CA . SER B 1 385 ? 3.691 -2.111 -8.023 1 94.81 385 SER B CA 1
ATOM 6166 C C . SER B 1 385 ? 3.027 -2.545 -6.723 1 94.81 385 SER B C 1
ATOM 6168 O O . SER B 1 385 ? 1.81 -2.73 -6.672 1 94.81 385 SER B O 1
ATOM 6170 N N . ALA B 1 386 ? 3.836 -2.729 -5.645 1 95.25 386 ALA B N 1
ATOM 6171 C CA . ALA B 1 386 ? 3.307 -3.221 -4.375 1 95.25 386 ALA B CA 1
ATOM 6172 C C . ALA B 1 386 ? 3.254 -2.107 -3.334 1 95.25 386 ALA B C 1
ATOM 6174 O O . ALA B 1 386 ? 3.256 -2.375 -2.129 1 95.25 386 ALA B O 1
ATOM 6175 N N . SER B 1 387 ? 3.221 -0.845 -3.828 1 96.44 387 SER B N 1
ATOM 6176 C CA . SER B 1 387 ? 3.275 0.283 -2.904 1 96.44 387 SER B CA 1
ATOM 6177 C C . SER B 1 387 ? 2.148 1.274 -3.172 1 96.44 387 SER B C 1
ATOM 6179 O O . SER B 1 387 ? 1.635 1.349 -4.289 1 96.44 387 SER B O 1
ATOM 6181 N N . PRO B 1 388 ? 1.685 1.98 -2.104 1 96.12 388 PRO B N 1
ATOM 6182 C CA . PRO B 1 388 ? 0.639 2.99 -2.277 1 96.12 388 PRO B CA 1
ATOM 6183 C C . PRO B 1 388 ? 1.155 4.27 -2.936 1 96.12 388 PRO B C 1
ATOM 6185 O O . PRO B 1 388 ? 1.255 5.309 -2.281 1 96.12 388 PRO B O 1
ATOM 6188 N N . LEU B 1 389 ? 1.289 4.289 -4.215 1 96.5 389 LEU B N 1
ATOM 6189 C CA . LEU B 1 389 ? 1.991 5.305 -4.996 1 96.5 389 LEU B CA 1
ATOM 6190 C C . LEU B 1 389 ? 1.297 6.656 -4.875 1 96.5 389 LEU B C 1
ATOM 6192 O O . LEU B 1 389 ? 1.939 7.699 -5.004 1 96.5 389 LEU B O 1
ATOM 6196 N N . LEU B 1 390 ? -0.029 6.668 -4.535 1 95.31 390 LEU B N 1
ATOM 6197 C CA . LEU B 1 390 ? -0.802 7.906 -4.559 1 95.31 390 LEU B CA 1
ATOM 6198 C C . LEU B 1 390 ? -0.882 8.523 -3.168 1 95.31 390 LEU B C 1
ATOM 6200 O O . LEU B 1 390 ? -1.399 9.633 -3.004 1 95.31 390 LEU B O 1
ATOM 6204 N N . PHE B 1 391 ? -0.293 7.852 -2.215 1 95.31 391 PHE B N 1
ATOM 6205 C CA . PHE B 1 391 ? -0.457 8.266 -0.826 1 95.31 391 PHE B CA 1
ATOM 6206 C C . PHE B 1 391 ? 0.198 9.617 -0.583 1 95.31 391 PHE B C 1
ATOM 6208 O O . PHE B 1 391 ? 1.367 9.82 -0.919 1 95.31 391 PHE B O 1
ATOM 6215 N N . LEU B 1 392 ? -0.548 10.602 -0.15 1 96.44 392 LEU B N 1
ATOM 6216 C CA . LEU B 1 392 ? -0.222 11.969 0.238 1 96.44 392 LEU B CA 1
ATOM 6217 C C . LEU B 1 392 ? 0.167 12.797 -0.979 1 96.44 392 LEU B C 1
ATOM 6219 O O . LEU B 1 392 ? 0.713 13.898 -0.838 1 96.44 392 LEU B O 1
ATOM 6223 N N . GLY B 1 393 ? -0.012 12.258 -2.164 1 95.19 393 GLY B N 1
ATOM 6224 C CA . GLY B 1 393 ? 0.067 13.055 -3.377 1 95.19 393 GLY B CA 1
ATOM 6225 C C . GLY B 1 393 ? 1.492 13.336 -3.816 1 95.19 393 GLY B C 1
ATOM 6226 O O . GLY B 1 393 ? 1.741 14.273 -4.57 1 95.19 393 GLY B O 1
ATOM 6227 N N . HIS B 1 394 ? 2.457 12.586 -3.312 1 95.38 394 HIS B N 1
ATOM 6228 C CA . HIS B 1 394 ? 3.828 12.703 -3.791 1 95.38 394 HIS B CA 1
ATOM 6229 C C . HIS B 1 394 ? 3.982 12.102 -5.184 1 95.38 394 HIS B C 1
ATOM 6231 O O . HIS B 1 394 ? 3.209 11.227 -5.574 1 95.38 394 HIS B O 1
ATOM 6237 N N . GLY B 1 395 ? 4.941 12.648 -5.918 1 92.5 395 GLY B N 1
ATOM 6238 C CA . GLY B 1 395 ? 5.191 12.141 -7.258 1 92.5 395 GLY B CA 1
ATOM 6239 C C . GLY B 1 395 ? 5.676 10.703 -7.27 1 92.5 395 GLY B C 1
ATOM 6240 O O . GLY B 1 395 ? 6.34 10.266 -6.332 1 92.5 395 GLY B O 1
ATOM 6241 N N . GLU B 1 396 ? 5.391 9.969 -8.297 1 94.19 396 GLU B N 1
ATOM 6242 C CA . GLU B 1 396 ? 5.844 8.586 -8.445 1 94.19 396 GLU B CA 1
ATOM 6243 C C . GLU B 1 396 ? 7.324 8.531 -8.82 1 94.19 396 GLU B C 1
ATOM 6245 O O . GLU B 1 396 ? 7.84 9.438 -9.477 1 94.19 396 GLU B O 1
ATOM 6250 N N . PRO B 1 397 ? 8 7.512 -8.414 1 96.56 397 PRO B N 1
ATOM 6251 C CA . PRO B 1 397 ? 9.391 7.352 -8.859 1 96.56 397 PRO B CA 1
ATOM 6252 C C . PRO B 1 397 ? 9.492 6.938 -10.32 1 96.56 397 PRO B C 1
ATOM 6254 O O . PRO B 1 397 ? 8.586 6.285 -10.852 1 96.56 397 PRO B O 1
ATOM 6257 N N . CYS B 1 398 ? 10.602 7.301 -10.922 1 96 398 CYS B N 1
ATOM 6258 C CA . CYS B 1 398 ? 10.938 6.762 -12.234 1 96 398 CYS B CA 1
ATOM 6259 C C . CYS B 1 398 ? 11.406 5.312 -12.125 1 96 398 CYS B C 1
ATOM 6261 O O . CYS B 1 398 ? 11.961 4.91 -11.102 1 96 398 CYS B O 1
ATOM 6263 N N . GLU B 1 399 ? 11.062 4.551 -13.086 1 97.06 399 GLU B N 1
ATOM 6264 C CA . GLU B 1 399 ? 11.664 3.229 -13.242 1 97.06 399 GLU B CA 1
ATOM 6265 C C . GLU B 1 399 ? 12.617 3.195 -14.43 1 97.06 399 GLU B C 1
ATOM 6267 O O . GLU B 1 399 ? 12.234 3.531 -15.547 1 97.06 399 GLU B O 1
ATOM 6272 N N . LEU B 1 400 ? 13.836 2.803 -14.125 1 97.31 400 LEU B N 1
ATOM 6273 C CA . LEU B 1 400 ? 14.875 2.734 -15.141 1 97.31 400 LEU B CA 1
ATOM 6274 C C . LEU B 1 400 ? 15.359 1.299 -15.336 1 97.31 400 LEU B C 1
ATOM 6276 O O . LEU B 1 400 ? 15.414 0.526 -14.375 1 97.31 400 LEU B O 1
ATOM 6280 N N . LEU B 1 401 ? 15.648 0.964 -16.547 1 96.38 401 LEU B N 1
ATOM 6281 C CA . LEU B 1 401 ? 16.25 -0.318 -16.891 1 96.38 401 LEU B CA 1
ATOM 6282 C C . LEU B 1 401 ? 17.656 -0.126 -17.438 1 96.38 401 LEU B C 1
ATOM 6284 O O . LEU B 1 401 ? 17.906 0.806 -18.203 1 96.38 401 LEU B O 1
ATOM 6288 N N . VAL B 1 402 ? 18.484 -0.952 -16.969 1 96.06 402 VAL B N 1
ATOM 6289 C CA . VAL B 1 402 ? 19.844 -0.885 -17.5 1 96.06 402 VAL B CA 1
ATOM 6290 C C . VAL B 1 402 ? 20.25 -2.246 -18.078 1 96.06 402 VAL B C 1
ATOM 6292 O O . VAL B 1 402 ? 19.953 -3.285 -17.469 1 96.06 402 VAL B O 1
ATOM 6295 N N . GLU B 1 403 ? 20.812 -2.309 -19.219 1 94 403 GLU B N 1
ATOM 6296 C CA . GLU B 1 403 ? 21.438 -3.449 -19.891 1 94 403 GLU B CA 1
ATOM 6297 C C . GLU B 1 403 ? 22.812 -3.076 -20.453 1 94 403 GLU B C 1
ATOM 6299 O O . GLU B 1 403 ? 22.906 -2.186 -21.312 1 94 403 GLU B O 1
ATOM 6304 N N . GLY B 1 404 ? 23.781 -3.771 -20.031 1 92.44 404 GLY B N 1
ATOM 6305 C CA . GLY B 1 404 ? 25.109 -3.277 -20.328 1 92.44 404 GLY B CA 1
ATOM 6306 C C . GLY B 1 404 ? 25.359 -1.882 -19.797 1 92.44 404 GLY B C 1
ATOM 6307 O O . GLY B 1 404 ? 25.266 -1.649 -18.594 1 92.44 404 GLY B O 1
ATOM 6308 N N . LYS B 1 405 ? 25.594 -0.909 -20.781 1 90.44 405 LYS B N 1
ATOM 6309 C CA . LYS B 1 405 ? 25.828 0.478 -20.391 1 90.44 405 LYS B CA 1
ATOM 6310 C C . LYS B 1 405 ? 24.656 1.365 -20.797 1 90.44 405 LYS B C 1
ATOM 6312 O O . LYS B 1 405 ? 24.672 2.578 -20.578 1 90.44 405 LYS B O 1
ATOM 6317 N N . ASP B 1 406 ? 23.672 0.713 -21.266 1 92.38 406 ASP B N 1
ATOM 6318 C CA . ASP B 1 406 ? 22.531 1.463 -21.781 1 92.38 406 ASP B CA 1
ATOM 6319 C C . ASP B 1 406 ? 21.422 1.551 -20.734 1 92.38 406 ASP B C 1
ATOM 6321 O O . ASP B 1 406 ? 20.984 0.529 -20.203 1 92.38 406 ASP B O 1
ATOM 6325 N N . VAL B 1 407 ? 21.047 2.809 -20.453 1 93.75 407 VAL B N 1
ATOM 6326 C CA . VAL B 1 407 ? 19.953 3.064 -19.516 1 93.75 407 VAL B CA 1
ATOM 6327 C C . VAL B 1 407 ? 18.75 3.617 -20.266 1 93.75 407 VAL B C 1
ATOM 6329 O O . VAL B 1 407 ? 18.891 4.512 -21.109 1 93.75 407 VAL B O 1
ATOM 6332 N N . ARG B 1 408 ? 17.609 3.064 -20.031 1 90.06 408 ARG B N 1
ATOM 6333 C CA . ARG B 1 408 ? 16.391 3.613 -20.625 1 90.06 408 ARG B CA 1
ATOM 6334 C C . ARG B 1 408 ? 15.266 3.688 -19.594 1 90.06 408 ARG B C 1
ATOM 6336 O O . ARG B 1 408 ? 15.148 2.818 -18.734 1 90.06 408 ARG B O 1
ATOM 6343 N N . PRO B 1 409 ? 14.5 4.723 -19.734 1 85.81 409 PRO B N 1
ATOM 6344 C CA . PRO B 1 409 ? 13.336 4.824 -18.844 1 85.81 409 PRO B CA 1
ATOM 6345 C C . PRO B 1 409 ? 12.195 3.9 -19.266 1 85.81 409 PRO B C 1
ATOM 6347 O O . PRO B 1 409 ? 11.953 3.701 -20.453 1 85.81 409 PRO B O 1
ATOM 6350 N N . CYS B 1 410 ? 11.664 3.199 -18.234 1 80.44 410 CYS B N 1
ATOM 6351 C CA . CYS B 1 410 ? 10.461 2.418 -18.469 1 80.44 410 CYS B CA 1
ATOM 6352 C C . CYS B 1 410 ? 9.219 3.201 -18.078 1 80.44 410 CYS B C 1
ATOM 6354 O O . CYS B 1 410 ? 8.125 2.955 -18.594 1 80.44 410 CYS B O 1
ATOM 6356 N N . ARG B 1 411 ? 9.414 4.012 -17.203 1 79.12 411 ARG B N 1
ATOM 6357 C CA . ARG B 1 411 ? 8.375 4.914 -16.719 1 79.12 411 ARG B CA 1
ATOM 6358 C C . ARG B 1 411 ? 8.984 6.223 -16.219 1 79.12 411 ARG B C 1
ATOM 6360 O O . ARG B 1 411 ? 9.93 6.211 -15.422 1 79.12 411 ARG B O 1
ATOM 6367 N N . LEU B 1 412 ? 8.469 7.301 -16.906 1 58.81 412 LEU B N 1
ATOM 6368 C CA . LEU B 1 412 ? 8.969 8.602 -16.469 1 58.81 412 LEU B CA 1
ATOM 6369 C C . LEU B 1 412 ? 8.133 9.141 -15.305 1 58.81 412 LEU B C 1
ATOM 6371 O O . LEU B 1 412 ? 6.984 8.734 -15.125 1 58.81 412 LEU B O 1
ATOM 6375 N N . MET B 1 413 ? 8.75 9.961 -14.562 1 49.97 413 MET B N 1
ATOM 6376 C CA . MET B 1 413 ? 8.086 10.57 -13.406 1 49.97 413 MET B CA 1
ATOM 6377 C C . MET B 1 413 ? 6.797 11.266 -13.836 1 49.97 413 MET B C 1
ATOM 6379 O O . MET B 1 413 ? 6.762 11.945 -14.859 1 49.97 413 MET B O 1
ATOM 6383 N N . GLY B 1 414 ? 5.723 11.062 -13.078 1 46.12 414 GLY B N 1
ATOM 6384 C CA . GLY B 1 414 ? 4.469 11.758 -13.312 1 46.12 414 GLY B CA 1
ATOM 6385 C C . GLY B 1 414 ? 3.623 11.109 -14.398 1 46.12 414 GLY B C 1
ATOM 6386 O O . GLY B 1 414 ? 2.469 11.492 -14.602 1 46.12 414 GLY B O 1
ATOM 6387 N N . GLU B 1 415 ? 4.23 10.18 -15.273 1 40.66 415 GLU B N 1
ATOM 6388 C CA . GLU B 1 415 ? 3.441 9.508 -16.297 1 40.66 415 GLU B CA 1
ATOM 6389 C C . GLU B 1 415 ? 2.562 8.422 -15.695 1 40.66 415 GLU B C 1
ATOM 6391 O O . GLU B 1 415 ? 2.994 7.273 -15.547 1 40.66 415 GLU B O 1
ATOM 6396 N N . MET B 1 416 ? 1.957 8.742 -14.625 1 43.97 416 MET B N 1
ATOM 6397 C CA . MET B 1 416 ? 1.159 7.746 -13.914 1 43.97 416 MET B CA 1
ATOM 6398 C C . MET B 1 416 ? 0.432 6.828 -14.891 1 43.97 416 MET B C 1
ATOM 6400 O O . MET B 1 416 ? 0.134 5.68 -14.57 1 43.97 416 MET B O 1
ATOM 6404 N N . GLY B 1 417 ? -0.298 7.297 -15.898 1 38.34 417 GLY B N 1
ATOM 6405 C CA . GLY B 1 417 ? -1.334 6.727 -16.75 1 38.34 417 GLY B CA 1
ATOM 6406 C C . GLY B 1 417 ? -0.832 5.602 -17.641 1 38.34 417 GLY B C 1
ATOM 6407 O O . GLY B 1 417 ? -1.607 4.992 -18.375 1 38.34 417 GLY B O 1
ATOM 6408 N N . SER B 1 418 ? 0.347 5.613 -18.125 1 32.41 418 SER B N 1
ATOM 6409 C CA . SER B 1 418 ? 0.623 4.656 -19.188 1 32.41 418 SER B CA 1
ATOM 6410 C C . SER B 1 418 ? 0.79 3.244 -18.625 1 32.41 418 SER B C 1
ATOM 6412 O O . SER B 1 418 ? 1.791 2.943 -17.984 1 32.41 418 SER B O 1
ATOM 6414 N N . ARG B 1 419 ? -0.043 2.748 -18.047 1 30.83 419 ARG B N 1
ATOM 6415 C CA . ARG B 1 419 ? -0.091 1.343 -17.656 1 30.83 419 ARG B CA 1
ATOM 6416 C C . ARG B 1 419 ? 0.167 0.434 -18.844 1 30.83 419 ARG B C 1
ATOM 6418 O O . ARG B 1 419 ? -0.308 0.705 -19.953 1 30.83 419 ARG B O 1
#

Foldseek 3Di:
DDWDDDPQFIADPPHGVVVVCVVFNDWAKEFELVLLLVLLVVLCVQQPQQAFEAAECQFPVQLVSLLSCVVSGQYYEYAFVVSVVSNVVSPDQQLRYEYFYLDQDLVNLLVSQVSVHNEYAHADVVSVVSLLVSVVVPTDAHEYAFEEQECDAQPQAPDFQHNDDHSGTDYLVCVVVVVVSCVVSVVRHDYQYHAYATHAAGQDLVSLLVLLLRQLVSQLCCCPVVVDHRQEYESEEHQHDDQDPPRPGHDSNVSSVSNVVSQVVSCVSRVDRHHYYYYDYLSSTLQRMKTKWFFADWDDDPNAIETETQDFQQQFVVLLCNPPRPDRDHGDKEFRNRPPADWDFHWYAYDDPDPSRTNDHRDIYRDDDGGIMMMGGSHGTCGHVVGNNPPPNRKHHWYWYDYDHDIDTSDHIPPPPPD/DDWDDDPQFIADLPHGVVVVCVVFNDWAKEFELVLLLVLLVVLCVQQPQQAFEAAECQFPVQLVSLLSCVVSGQYYEYAFVVSVVSNVVSPDQQLRYEYFYLDQDLVNLLVSQVSVHNEYAHADVVSVVSLLVSVVVPTDAHEYAFEEQECDAQPQAPDFQHNDDHSGTDYLVCVVVVLVSCVVSVVRHDYQYHAYATHAAGQDLVSLLVLLLRQLVSQLCCCVVVVDHRQEYESEEHQHDDQDPPRPGHDSNVSSVSNVVSQVVSCVSRVDRHHYYYYDYLSSTLQRMKTKWFFADWDDDPNAIETETQDFQQQFVVLLCNPPNPDRDHGDKEFRNRPPADWDFHWYFYDDPDPSRTNDHRDIYRDDDGGIMMMGGSHGTCGHVVGNNPPPNRKHHWYWYDYNHDIDTSGHIPPPPPD

Solvent-accessible surface area (backbone atoms only — not comparable to full-atom values): 41326 Å² total; per-residue (Å²): 109,75,70,39,77,54,95,60,27,30,14,52,78,87,47,41,52,67,58,49,36,71,74,69,42,71,27,28,37,42,35,35,50,57,50,29,52,49,42,40,49,52,52,42,69,43,46,43,88,69,43,41,44,22,36,28,35,64,26,54,68,48,63,65,60,53,40,66,40,59,82,66,41,67,32,35,33,34,51,32,61,46,37,46,50,51,40,50,73,49,67,50,60,37,58,38,26,35,41,41,37,51,25,67,36,71,65,44,52,50,50,37,46,73,60,40,40,39,28,37,36,36,28,41,69,60,52,51,53,48,48,39,52,45,20,75,72,69,45,56,64,40,34,30,22,44,20,42,15,42,72,70,64,70,79,65,27,74,43,66,51,37,39,56,67,48,75,44,24,36,46,50,89,49,43,65,61,53,52,51,52,47,63,77,39,47,83,28,39,45,74,31,28,38,30,37,51,56,30,36,52,26,64,46,58,65,57,53,35,49,52,48,44,54,53,49,50,53,45,44,44,38,29,72,75,66,68,45,63,42,53,32,38,31,57,27,50,24,61,27,67,55,67,46,92,85,45,91,43,64,60,55,60,60,36,30,53,50,42,49,54,47,51,50,50,46,28,70,73,66,74,51,83,50,49,32,36,37,33,42,27,51,54,40,30,13,50,21,9,32,35,35,27,31,28,53,32,64,47,75,22,90,86,42,47,35,36,19,18,65,45,28,29,36,50,27,20,47,49,28,29,47,69,78,44,88,68,73,62,61,55,42,54,41,30,39,53,40,55,86,44,65,69,40,72,32,30,37,27,18,26,54,89,46,86,68,24,34,46,24,74,70,36,68,30,29,62,80,50,71,68,31,36,37,32,34,46,54,38,30,28,42,20,68,48,47,7,17,48,50,37,49,31,46,78,48,55,22,34,34,39,30,49,90,90,48,73,46,74,76,35,57,60,74,57,69,43,79,120,108,75,73,43,77,54,95,61,26,31,19,49,90,77,46,41,52,68,58,49,36,72,74,68,45,71,25,28,36,42,35,35,49,58,51,30,51,48,42,39,49,49,50,42,67,44,45,43,87,67,43,41,44,22,37,28,37,65,25,55,68,48,61,66,60,53,38,68,42,58,83,66,42,66,31,36,33,32,53,31,61,44,37,47,51,51,41,47,74,48,66,50,59,37,58,39,27,35,41,40,35,51,25,66,36,73,67,44,51,50,49,36,46,73,59,40,40,38,27,38,36,36,30,41,70,61,53,49,51,51,47,39,52,44,20,74,70,70,44,55,63,39,32,29,23,45,21,41,16,42,72,72,64,71,79,66,29,75,44,66,52,36,38,57,68,46,74,44,26,36,45,51,88,48,42,66,61,55,52,51,52,45,62,76,40,46,83,28,41,43,76,31,28,40,31,36,50,56,29,36,52,26,65,44,56,66,57,53,35,49,51,49,44,53,52,48,48,53,44,43,44,37,28,71,75,66,70,46,64,42,51,32,38,32,58,27,51,23,59,26,69,55,67,46,92,83,45,92,46,63,60,55,59,60,34,30,53,48,42,49,54,47,52,50,51,45,28,70,73,65,72,50,81,51,48,30,38,37,33,42,28,50,55,40,28,13,51,21,10,33,36,36,27,31,28,51,31,64,47,76,22,90,86,41,46,35,36,19,18,64,44,27,29,36,50,27,20,47,50,28,29,45,69,77,44,87,67,73,62,61,55,43,55,40,31,40,54,42,56,84,44,63,70,40,73,30,30,36,27,17,27,55,89,46,87,69,24,35,47,24,74,70,36,69,29,28,61,82,50,72,69,30,36,37,32,33,46,53,40,31,29,44,20,68,47,47,7,17,46,50,37,49,32,44,80,48,55,21,35,33,39,32,48,86,84,47,72,45,75,75,36,59,60,74,58,70,42,77,118

Organism: Geobacter metallireducens (strain ATCC 53774 / DSM 7210 / GS-15) (NCBI:txid269799)

InterPro domains:
  IPR000183 Ornithine/DAP/Arg decarboxylase [PR01179] (55-73)
  IPR000183 Ornithine/DAP/Arg decarboxylase [PR01179] (75-87)
  IPR000183 Ornithine/DAP/Arg decarboxylase [PR01179] (188-201)
  IPR000183 Ornithine/DAP/Arg decarboxylase [PR01179] (276-295)
  IPR009006 Alanine racemase/group IV decarboxylase, C-terminal [G3DSA:2.40.37.10] (20-409)
  IPR009006 Alanine racemase/group IV decarboxylase, C-terminal [SSF50621] (267-408)
  IPR017530 Pyridoxal-dependent decarboxylase, exosortase system type 1 associated [TIGR03099] (4-402)
  IPR022643 Orn/DAP/Arg decarboxylase 2, C-terminal [PF00278] (28-380)
  IPR022644 Orn/DAP/Arg decarboxylase 2, N-terminal [PF02784] (33-286)
  IPR022657 Orn/DAP/Arg decarboxylase 2, conserved site [PS00879] (227-240)
  IPR029066 PLP-binding barrel [G3DSA:3.20.20.10] (33-288)
  IPR029066 PLP-binding barrel [SSF51419] (25-288)

pLDDT: mean 93.05, std 10.14, range [29.95, 98.75]